Protein AF-0000000084442669 (afdb_homodimer)

Solvent-accessible surface area (backbone atoms only — not comparable to full-atom values): 46898 Å² total; per-residue (Å²): 121,84,82,82,52,55,64,44,72,66,56,49,53,51,48,26,63,72,43,70,49,80,60,48,65,49,69,69,58,31,52,63,54,14,42,33,45,19,54,80,46,71,32,53,31,62,30,35,37,64,45,76,44,71,66,37,44,24,46,47,30,30,51,28,44,74,66,37,27,34,32,10,57,24,53,82,32,73,39,15,52,22,48,45,16,14,31,83,35,8,28,29,39,33,36,70,63,33,40,53,77,60,60,68,60,96,51,33,33,34,29,21,15,34,17,30,45,49,62,51,45,65,57,38,47,76,73,38,26,38,55,65,36,52,49,66,59,37,76,43,18,47,39,49,38,30,23,44,21,43,58,32,43,23,5,48,75,56,21,37,36,36,57,41,52,60,34,34,30,34,36,32,41,76,28,48,77,43,78,34,28,84,88,32,67,66,38,35,47,45,26,20,32,62,50,43,46,39,44,62,52,28,36,28,39,34,41,36,82,50,51,59,25,29,41,38,40,34,32,36,23,82,43,71,68,58,47,53,53,40,54,62,62,41,64,82,71,44,60,28,51,49,34,31,35,17,44,20,65,67,52,62,44,82,52,97,88,42,72,41,69,44,57,52,69,38,40,35,40,36,45,25,35,66,26,75,85,67,80,83,54,75,85,72,44,95,61,85,72,77,58,73,40,77,77,46,72,49,76,43,42,40,69,55,58,61,48,63,47,49,61,59,56,51,49,30,51,71,71,51,30,63,78,33,32,30,83,23,40,36,32,26,28,37,44,70,64,48,69,73,41,41,71,64,53,59,72,68,51,54,56,91,52,45,58,43,38,36,45,42,50,39,24,74,76,57,90,74,55,36,36,57,49,52,64,41,97,53,88,44,39,27,35,41,32,30,71,46,72,43,42,58,76,89,54,42,66,63,52,53,54,50,51,53,54,49,46,59,56,40,47,75,71,50,24,19,67,43,69,47,25,40,84,72,82,81,85,51,70,67,54,50,45,62,58,45,45,85,47,34,61,56,50,52,52,49,34,49,68,44,27,69,64,54,22,43,17,11,52,57,41,71,111,122,81,82,82,53,55,65,44,73,66,55,48,53,53,46,26,64,73,42,69,48,81,61,48,64,50,68,68,58,31,52,62,54,13,41,34,45,19,55,81,45,72,32,53,31,63,30,35,37,64,45,76,42,70,66,35,44,24,45,46,30,31,51,29,44,75,66,36,26,35,34,11,57,22,52,80,33,72,40,14,53,23,48,44,17,15,29,83,35,9,28,29,39,33,36,71,64,34,40,52,76,60,60,69,62,95,52,31,33,34,29,21,16,35,18,29,45,48,60,51,44,66,58,38,46,76,73,39,25,36,56,64,36,51,50,66,59,38,79,43,18,47,40,49,38,32,22,43,19,43,60,31,42,23,5,49,76,57,22,37,36,38,56,40,53,59,32,35,32,33,36,32,40,76,27,48,77,43,78,33,29,84,88,32,68,67,39,34,48,45,27,19,32,61,49,43,48,39,43,62,51,28,36,27,39,34,41,35,82,51,51,59,26,29,42,36,40,34,32,35,22,83,43,71,67,58,43,52,53,40,55,63,62,42,63,81,69,44,60,27,51,49,35,34,36,19,42,20,66,68,51,63,44,83,50,98,90,42,72,40,68,46,58,52,68,38,39,35,39,35,46,25,35,65,25,75,86,68,80,85,54,76,82,73,44,96,63,84,73,76,57,74,40,78,77,46,73,51,74,43,43,40,70,55,58,64,49,62,50,50,61,58,57,51,48,29,53,72,72,51,30,62,78,33,32,31,83,23,41,36,33,26,30,35,45,71,64,47,68,73,42,41,70,62,52,59,74,69,51,52,55,90,52,45,60,44,38,36,44,42,52,39,22,74,77,57,90,72,54,36,39,55,49,53,63,41,96,54,86,43,39,26,36,41,32,31,72,44,74,42,41,57,77,91,55,42,66,62,52,53,53,49,51,52,55,49,45,60,56,39,45,74,70,50,25,20,65,43,69,47,26,41,83,71,83,80,84,50,70,65,54,50,45,62,57,44,46,84,47,34,61,55,50,53,50,48,34,50,68,44,26,69,64,57,20,44,19,12,51,58,40,72,112

pLDDT: mean 95.01, std 6.56, range [34.91, 98.81]

Organism: Legionella spiritensis (NCBI:txid452)

Foldseek 3Di:
DPPQDFDDPVLQVVLCVQLVHHWAQDPVVQQVQQAAQQRPGGEGENTEDEDQDLSSVLSNLQSCQVVLAAEAEAAPRHFDAWLQFADHRHYYYYPPNQADWDDDDDWKTKGFQNHFQLVVCVPQCVVQKHFLAAALDRRGGNLVLQLQFAHHFQQLPQNTQLLFWAWFWWQFSNRDTDIDGLVDPLSLCSGNVSQQQTDTGMTITGMDGAEFKKKKWKFKALDLVLLVVLVVQLSVAANGKWKKKAWDWDAWDQDPVGTAIFTRIMIIMMGMHTDYDDDDDQVPGPDHRDGPDRPDMDMDTPSCVSCVCVVVVVVLVVVVLSVARWQKFKKKFAPVLCSVCVVVLRGLDGCLQQRMKIKAWHQDDDPSSRRQNFHFPYRTIIMIMGTHSHDHPVCVVVVLVSNVVVCVRGLVRRMATRSSGHDHDDQDPVNQCSRRPPCSVVSVVSSCVRPVSRNHAIPNRHD/DPPQDFDDPVLQVVLCVQLVHHWAQDPVVQQVQQAAQQRPGGEGENTEDEDQDLSSVLSNLQSCQVVLAAEAEAAPRHFDDWLQFADHRHYYYYPPNLADWDDDDDWKTKGFQNHFQLVVCVPQCVVQKHFLAAALDRNGGNLVLQLQFAHHFQQLPQNTQLLFWAWFWWQFSNSDTDIDGLVDPLSLCSGNVSQQQTDTGMTITTMDGAEFKKKKWKFKALDLVLLVVLVVQLNVAANGKWKKKAWDWDAWDQDPVGTAIFTRIMIIMMGMHTDYDDDDDQVPGPDHRDGPDRPDMDMDTPSCVSCVCVVVVVVLVVVVLSVARWQKWKKKFAPVLCSVCVVVLRGLDGCLQQRMKIKHWHQDDDPSSRRQNFHFPYRTIIMIMGTHSHDHPVCVVVVLVSNVVVCVRGLVNRMATRSSGHNHDDQDPVNQCSRRPPCSVVSVVSSCVRPVSRNHAIPNRHD

Structure (mmCIF, N/CA/C/O backbone):
data_AF-0000000084442669-model_v1
#
loop_
_entity.id
_entity.type
_entity.pdbx_description
1 polymer 'Cytokinin oxidase'
#
loop_
_atom_site.group_PDB
_atom_site.id
_atom_site.type_symbol
_atom_site.label_atom_id
_atom_site.label_alt_id
_atom_site.label_comp_id
_atom_site.label_asym_id
_atom_site.label_entity_id
_atom_site.label_seq_id
_atom_site.pdbx_PDB_ins_code
_atom_site.Cartn_x
_atom_site.Cartn_y
_atom_site.Cartn_z
_atom_site.occupancy
_atom_site.B_iso_or_equiv
_atom_site.auth_seq_id
_atom_site.auth_comp_id
_atom_site.auth_asym_id
_atom_site.auth_atom_id
_atom_site.pdbx_PDB_model_num
ATOM 1 N N . MET A 1 1 ? 9.906 -18 -43.281 1 34.91 1 MET A N 1
ATOM 2 C CA . MET A 1 1 ? 9.125 -18.172 -42.062 1 34.91 1 MET A CA 1
ATOM 3 C C . MET A 1 1 ? 7.918 -19.078 -42.312 1 34.91 1 MET A C 1
ATOM 5 O O . MET A 1 1 ? 7.234 -18.922 -43.312 1 34.91 1 MET A O 1
ATOM 9 N N . PRO A 1 2 ? 7.965 -20.266 -41.812 1 43.97 2 PRO A N 1
ATOM 10 C CA . PRO A 1 2 ? 6.809 -21.062 -42.219 1 43.97 2 PRO A CA 1
ATOM 11 C C . PRO A 1 2 ? 5.52 -20.25 -42.281 1 43.97 2 PRO A C 1
ATOM 13 O O . PRO A 1 2 ? 5.383 -19.266 -41.562 1 43.97 2 PRO A O 1
ATOM 16 N N . GLN A 1 3 ? 4.758 -20.188 -43.188 1 46.53 3 GLN A N 1
ATOM 17 C CA . GLN A 1 3 ? 3.52 -19.453 -43.406 1 46.53 3 GLN A CA 1
ATOM 18 C C . GLN A 1 3 ? 2.557 -19.609 -42.25 1 46.53 3 GLN A C 1
ATOM 20 O O . GLN A 1 3 ? 2.1 -20.703 -41.938 1 46.53 3 GLN A O 1
ATOM 25 N N . THR A 1 4 ? 2.59 -18.891 -41.094 1 61.12 4 THR A N 1
ATOM 26 C CA . THR A 1 4 ? 1.778 -18.984 -39.875 1 61.12 4 THR A CA 1
ATOM 27 C C . THR A 1 4 ? 0.3 -18.797 -40.188 1 61.12 4 THR A C 1
ATOM 29 O O . THR A 1 4 ? -0.122 -17.688 -40.531 1 61.12 4 THR A O 1
ATOM 32 N N . ASN A 1 5 ? -0.603 -19.906 -40.5 1 81.62 5 ASN A N 1
ATOM 33 C CA . ASN A 1 5 ? -2.041 -19.891 -40.75 1 81.62 5 ASN A CA 1
ATOM 34 C C . ASN A 1 5 ? -2.805 -19.281 -39.562 1 81.62 5 ASN A C 1
ATOM 36 O O . ASN A 1 5 ? -2.352 -19.344 -38.438 1 81.62 5 ASN A O 1
ATOM 40 N N . GLN A 1 6 ? -3.885 -18.406 -39.969 1 88.44 6 GLN A N 1
ATOM 41 C CA . GLN A 1 6 ? -4.777 -17.781 -39 1 88.44 6 GLN A CA 1
ATOM 42 C C . GLN A 1 6 ? -6.215 -18.25 -39.188 1 88.44 6 GLN A C 1
ATOM 44 O O . GLN A 1 6 ? -6.602 -18.656 -40.281 1 88.44 6 GLN A O 1
ATOM 49 N N . TRP A 1 7 ? -6.859 -18.266 -38.125 1 95.75 7 TRP A N 1
ATOM 50 C CA . TRP A 1 7 ? -8.273 -18.594 -38.188 1 95.75 7 TRP A CA 1
ATOM 51 C C . TRP A 1 7 ? -9.047 -17.531 -38.969 1 95.75 7 TRP A C 1
ATOM 53 O O . TRP A 1 7 ? -8.781 -16.344 -38.812 1 95.75 7 TRP A O 1
ATOM 63 N N . SER A 1 8 ? -9.945 -17.906 -39.781 1 92.69 8 SER A N 1
ATOM 64 C CA . SER A 1 8 ? -10.867 -17.016 -40.469 1 92.69 8 SER A CA 1
ATOM 65 C C . SER A 1 8 ? -12.305 -17.219 -40 1 92.69 8 SER A C 1
ATOM 67 O O . SER A 1 8 ? -12.609 -18.25 -39.375 1 92.69 8 SER A O 1
ATOM 69 N N . THR A 1 9 ? -13.062 -16.344 -40.344 1 92.06 9 THR A N 1
ATOM 70 C CA . THR A 1 9 ? -14.477 -16.453 -40 1 92.06 9 THR A CA 1
ATOM 71 C C . THR A 1 9 ? -15.094 -17.688 -40.656 1 92.06 9 THR A C 1
ATOM 73 O O . THR A 1 9 ? -15.938 -18.344 -40.031 1 92.06 9 THR A O 1
ATOM 76 N N . SER A 1 10 ? -14.688 -17.953 -41.812 1 92.31 10 SER A N 1
ATOM 77 C CA . SER A 1 10 ? -15.195 -19.125 -42.5 1 92.31 10 SER A CA 1
ATOM 78 C C . SER A 1 10 ? -14.75 -20.422 -41.812 1 92.31 10 SER A C 1
ATOM 80 O O . SER A 1 10 ? -15.523 -21.375 -41.719 1 92.31 10 SER A O 1
ATOM 82 N N . GLN A 1 11 ? -13.531 -20.453 -41.438 1 93.25 11 GLN A N 1
ATOM 83 C CA . GLN A 1 11 ? -13 -21.625 -40.75 1 93.25 11 GLN A CA 1
ATOM 84 C C . GLN A 1 11 ? -13.688 -21.828 -39.406 1 93.25 11 GLN A C 1
ATOM 86 O O . GLN A 1 11 ? -13.93 -22.953 -38.969 1 93.25 11 GLN A O 1
ATOM 91 N N . ILE A 1 12 ? -13.977 -20.719 -38.781 1 93.69 12 ILE A N 1
ATOM 92 C CA . ILE A 1 12 ? -14.68 -20.781 -37.5 1 93.69 12 ILE A CA 1
ATOM 93 C C . ILE A 1 12 ? -16.062 -21.391 -37.688 1 93.69 12 ILE A C 1
ATOM 95 O O . ILE A 1 12 ? -16.469 -22.281 -36.969 1 93.69 12 ILE A O 1
ATOM 99 N N . LYS A 1 13 ? -16.734 -20.953 -38.656 1 94.25 13 LYS A N 1
ATOM 100 C CA . LYS A 1 13 ? -18.078 -21.453 -38.938 1 94.25 13 LYS A CA 1
ATOM 101 C C . LYS A 1 13 ? -18.047 -22.938 -39.312 1 94.25 13 LYS A C 1
ATOM 103 O O . LYS A 1 13 ? -18.906 -23.703 -38.875 1 94.25 13 LYS A O 1
ATOM 108 N N . GLN A 1 14 ? -17.094 -23.234 -40.062 1 95.5 14 GLN A N 1
ATOM 109 C CA . GLN A 1 14 ? -16.922 -24.641 -40.438 1 95.5 14 GLN A CA 1
ATOM 110 C C . GLN A 1 14 ? -16.641 -25.5 -39.219 1 95.5 14 GLN A C 1
ATOM 112 O O . GLN A 1 14 ? -17.188 -26.594 -39.062 1 95.5 14 GLN A O 1
ATOM 117 N N . CYS A 1 15 ? -15.766 -25.047 -38.469 1 95.44 15 CYS A N 1
ATOM 118 C CA . CYS A 1 15 ? -15.406 -25.781 -37.25 1 95.44 15 CYS A CA 1
ATOM 119 C C . CYS A 1 15 ? -16.609 -25.922 -36.312 1 95.44 15 CYS A C 1
ATOM 121 O O . CYS A 1 15 ? -16.844 -26.984 -35.75 1 95.44 15 CYS A O 1
ATOM 123 N N . GLU A 1 16 ? -17.344 -24.828 -36.156 1 95.88 16 GLU A N 1
ATOM 124 C CA . GLU A 1 16 ? -18.562 -24.844 -35.344 1 95.88 16 GLU A CA 1
ATOM 125 C C . GLU A 1 16 ? -19.516 -25.938 -35.781 1 95.88 16 GLU A C 1
ATOM 127 O O . GLU A 1 16 ? -20.141 -26.609 -34.969 1 95.88 16 GLU A O 1
ATOM 132 N N . GLN A 1 17 ? -19.641 -26.031 -36.969 1 95 17 GLN A N 1
ATOM 133 C CA . GLN A 1 17 ? -20.516 -27.062 -37.531 1 95 17 GLN A CA 1
ATOM 134 C C . GLN A 1 17 ? -20 -28.453 -37.219 1 95 17 GLN A C 1
ATOM 136 O O . GLN A 1 17 ? -20.781 -29.359 -36.906 1 95 17 GLN A O 1
ATOM 141 N N . GLN A 1 18 ? -18.766 -28.594 -37.344 1 94.62 18 GLN A N 1
ATOM 142 C CA . GLN A 1 18 ? -18.172 -29.906 -37.125 1 94.62 18 GLN A CA 1
ATOM 143 C C . GLN A 1 18 ? -18.219 -30.297 -35.656 1 94.62 18 GLN A C 1
ATOM 145 O O . GLN A 1 18 ? -18.422 -31.484 -35.312 1 94.62 18 GLN A O 1
ATOM 150 N N . ILE A 1 19 ? -17.969 -29.359 -34.781 1 93.19 19 ILE A N 1
ATOM 151 C CA . ILE A 1 19 ? -17.906 -29.703 -33.375 1 93.19 19 ILE A CA 1
ATOM 152 C C . ILE A 1 19 ? -19.297 -29.578 -32.75 1 93.19 19 ILE A C 1
ATOM 154 O O . ILE A 1 19 ? -19.531 -30.078 -31.641 1 93.19 19 ILE A O 1
ATOM 158 N N . GLY A 1 20 ? -20.234 -28.906 -33.375 1 92.62 20 GLY A N 1
ATOM 159 C CA . GLY A 1 20 ? -21.594 -28.766 -32.906 1 92.62 20 GLY A CA 1
ATOM 160 C C . GLY A 1 20 ? -21.734 -27.75 -31.766 1 92.62 20 GLY A C 1
ATOM 161 O O . GLY A 1 20 ? -22.562 -27.922 -30.875 1 92.62 20 GLY A O 1
ATOM 162 N N . GLN A 1 21 ? -20.938 -26.875 -31.641 1 94.38 21 GLN A N 1
ATOM 163 C CA . GLN A 1 21 ? -20.922 -25.859 -30.594 1 94.38 21 GLN A CA 1
ATOM 164 C C . GLN A 1 21 ? -20.469 -24.5 -31.141 1 94.38 21 GLN A C 1
ATOM 166 O O . GLN A 1 21 ? -19.547 -24.438 -31.953 1 94.38 21 GLN A O 1
ATOM 171 N N . ALA A 1 22 ? -21.156 -23.438 -30.703 1 92.25 22 ALA A N 1
ATOM 172 C CA . ALA A 1 22 ? -20.766 -22.078 -31.094 1 92.25 22 ALA A CA 1
ATOM 173 C C . ALA A 1 22 ? -19.547 -21.609 -30.297 1 92.25 22 ALA A C 1
ATOM 175 O O . ALA A 1 22 ? -19.375 -21.969 -29.141 1 92.25 22 ALA A O 1
ATOM 176 N N . MET A 1 23 ? -18.812 -20.844 -30.938 1 94.44 23 MET A N 1
ATOM 177 C CA . MET A 1 23 ? -17.656 -20.234 -30.281 1 94.44 23 MET A CA 1
ATOM 178 C C . MET A 1 23 ? -17.969 -18.828 -29.812 1 94.44 23 MET A C 1
ATOM 180 O O . MET A 1 23 ? -18.922 -18.203 -30.297 1 94.44 23 MET A O 1
ATOM 184 N N . LEU A 1 24 ? -17.328 -18.406 -28.75 1 96.31 24 LEU A N 1
ATOM 185 C CA . LEU A 1 24 ? -17.453 -17.016 -28.297 1 96.31 24 LEU A CA 1
ATOM 186 C C . LEU A 1 24 ? -16.672 -16.078 -29.203 1 96.31 24 LEU A C 1
ATOM 188 O O . LEU A 1 24 ? -15.5 -16.312 -29.5 1 96.31 24 LEU A O 1
ATOM 192 N N . SER A 1 25 ? -17.359 -15.023 -29.703 1 93.06 25 SER A N 1
ATOM 193 C CA . SER A 1 25 ? -16.703 -14.086 -30.594 1 93.06 25 SER A CA 1
ATOM 194 C C . SER A 1 25 ? -17.125 -12.648 -30.312 1 93.06 25 SER A C 1
ATOM 196 O O . SER A 1 25 ? -16.766 -11.727 -31.047 1 93.06 25 SER A O 1
ATOM 198 N N . ASP A 1 26 ? -17.953 -12.57 -29.25 1 93 26 ASP A N 1
ATOM 199 C CA . ASP A 1 26 ? -18.375 -11.219 -28.875 1 93 26 ASP A CA 1
ATOM 200 C C . ASP A 1 26 ? -17.219 -10.438 -28.266 1 93 26 ASP A C 1
ATOM 202 O O . ASP A 1 26 ? -16.281 -11.031 -27.719 1 93 26 ASP A O 1
ATOM 206 N N . GLU A 1 27 ? -17.375 -9.109 -28.312 1 92.69 27 GLU A N 1
ATOM 207 C CA . GLU A 1 27 ? -16.297 -8.211 -27.922 1 92.69 27 GLU A CA 1
ATOM 208 C C . GLU A 1 27 ? -15.938 -8.391 -26.438 1 92.69 27 GLU A C 1
ATOM 210 O O . GLU A 1 27 ? -14.758 -8.336 -26.078 1 92.69 27 GLU A O 1
ATOM 215 N N . HIS A 1 28 ? -16.875 -8.547 -25.656 1 92.69 28 HIS A N 1
ATOM 216 C CA . HIS A 1 28 ? -16.656 -8.688 -24.219 1 92.69 28 HIS A CA 1
ATOM 217 C C . HIS A 1 28 ? -15.852 -9.945 -23.906 1 92.69 28 HIS A C 1
ATOM 219 O O . HIS A 1 28 ? -14.906 -9.891 -23.109 1 92.69 28 HIS A O 1
ATOM 225 N N . SER A 1 29 ? -16.234 -11.07 -24.469 1 93.69 29 SER A N 1
ATOM 226 C CA . SER A 1 29 ? -15.516 -12.32 -24.281 1 93.69 29 SER A CA 1
ATOM 227 C C . SER A 1 29 ? -14.086 -12.219 -24.812 1 93.69 29 SER A C 1
ATOM 229 O O . SER A 1 29 ? -13.133 -12.609 -24.141 1 93.69 29 SER A O 1
ATOM 231 N N . LEU A 1 30 ? -14.062 -11.719 -26 1 95.12 30 LEU A N 1
ATOM 232 C CA . LEU A 1 30 ? -12.742 -11.633 -26.641 1 95.12 30 LEU A CA 1
ATOM 233 C C . LEU A 1 30 ? -11.812 -10.742 -25.828 1 95.12 30 LEU A C 1
ATOM 235 O O . LEU A 1 30 ? -10.609 -11.008 -25.75 1 95.12 30 LEU A O 1
ATOM 239 N N . PHE A 1 31 ? -12.398 -9.758 -25.234 1 92.88 31 PHE A N 1
ATOM 240 C CA . PHE A 1 31 ? -11.609 -8.883 -24.375 1 92.88 31 PHE A CA 1
ATOM 241 C C . PHE A 1 31 ? -11.148 -9.617 -23.125 1 92.88 31 PHE A C 1
ATOM 243 O O . PHE A 1 31 ? -9.984 -9.531 -22.734 1 92.88 31 PHE A O 1
ATOM 250 N N . SER A 1 32 ? -11.984 -10.32 -22.438 1 93.69 32 SER A N 1
ATOM 251 C CA . SER A 1 32 ? -11.695 -11.023 -21.188 1 93.69 32 SER A CA 1
ATOM 252 C C . SER A 1 32 ? -10.648 -12.117 -21.391 1 93.69 32 SER A C 1
ATOM 254 O O . SER A 1 32 ? -9.805 -12.336 -20.531 1 93.69 32 SER A O 1
ATOM 256 N N . TYR A 1 33 ? -10.672 -12.773 -22.594 1 96.69 33 TYR A N 1
ATOM 257 C CA . TYR A 1 33 ? -9.734 -13.852 -22.875 1 96.69 33 TYR A CA 1
ATOM 258 C C . TYR A 1 33 ? -8.477 -13.312 -23.547 1 96.69 33 TYR A C 1
ATOM 260 O O . TYR A 1 33 ? -7.555 -14.07 -23.859 1 96.69 33 TYR A O 1
ATOM 268 N N . GLY A 1 34 ? -8.516 -12.016 -23.766 1 96.81 34 GLY A N 1
ATOM 269 C CA . GLY A 1 34 ? -7.371 -11.391 -24.406 1 96.81 34 GLY A CA 1
ATOM 270 C C . GLY A 1 34 ? -6.324 -10.898 -23.438 1 96.81 34 GLY A C 1
ATOM 271 O O . GLY A 1 34 ? -5.32 -10.305 -23.828 1 96.81 34 GLY A O 1
ATOM 272 N N . GLN A 1 35 ? -6.562 -11.234 -22.141 1 95.19 35 GLN A N 1
ATOM 273 C CA . GLN A 1 35 ? -5.629 -10.82 -21.109 1 95.19 35 GLN A CA 1
ATOM 274 C C . GLN A 1 35 ? -5.277 -11.984 -20.188 1 95.19 35 GLN A C 1
ATOM 276 O O . GLN A 1 35 ? -6.133 -12.82 -19.875 1 95.19 35 GLN A O 1
ATOM 281 N N . ASP A 1 36 ? -4.035 -12.039 -19.797 1 95.12 36 ASP A N 1
ATOM 282 C CA . ASP A 1 36 ? -3.633 -12.961 -18.734 1 95.12 36 ASP A CA 1
ATOM 283 C C . ASP A 1 36 ? -3.488 -12.242 -17.406 1 95.12 36 ASP A C 1
ATOM 285 O O . ASP A 1 36 ? -3.896 -11.086 -17.266 1 95.12 36 ASP A O 1
ATOM 289 N N . PHE A 1 37 ? -3.127 -12.922 -16.344 1 96 37 PHE A N 1
ATOM 290 C CA . PHE A 1 37 ? -3.113 -12.367 -14.992 1 96 37 PHE A CA 1
ATOM 291 C C . PHE A 1 37 ? -2.133 -11.203 -14.898 1 96 37 PHE A C 1
ATOM 293 O O . PHE A 1 37 ? -2.367 -10.25 -14.156 1 96 37 PHE A O 1
ATOM 300 N N . GLY A 1 38 ? -0.995 -11.281 -15.586 1 96.25 38 GLY A N 1
ATOM 301 C CA . GLY A 1 38 ? 0.02 -10.242 -15.531 1 96.25 38 GLY A CA 1
ATOM 302 C C . GLY A 1 38 ? -0.454 -8.914 -16.094 1 96.25 38 GLY A C 1
ATOM 303 O O . GLY A 1 38 ? 0.016 -7.852 -15.68 1 96.25 38 GLY A O 1
ATOM 304 N N . LYS A 1 39 ? -1.334 -9.016 -17.141 1 96.38 39 LYS A N 1
ATOM 305 C CA . LYS A 1 39 ? -1.926 -7.859 -17.812 1 96.38 39 LYS A CA 1
ATOM 306 C C . LYS A 1 39 ? -0.85 -6.973 -18.422 1 96.38 39 LYS A C 1
ATOM 308 O O . LYS A 1 39 ? -0.992 -5.75 -18.453 1 96.38 39 LYS A O 1
ATOM 313 N N . LEU A 1 40 ? 0.25 -7.535 -18.797 1 96.06 40 LEU A N 1
ATOM 314 C CA . LEU A 1 40 ? 1.319 -6.82 -19.484 1 96.06 40 LEU A CA 1
ATOM 315 C C . LEU A 1 40 ? 1.319 -7.148 -20.969 1 96.06 40 LEU A C 1
ATOM 317 O O . LEU A 1 40 ? 1.889 -6.402 -21.766 1 96.06 40 LEU A O 1
ATOM 321 N N . VAL A 1 41 ? 0.836 -8.352 -21.266 1 94.38 41 VAL A N 1
ATOM 322 C CA . VAL A 1 41 ? 0.661 -8.789 -22.656 1 94.38 41 VAL A CA 1
ATOM 323 C C . VAL A 1 41 ? -0.818 -9.055 -22.922 1 94.38 41 VAL A C 1
ATOM 325 O O . VAL A 1 41 ? -1.544 -9.531 -22.047 1 94.38 41 VAL A O 1
ATOM 328 N N . SER A 1 42 ? -1.164 -8.664 -24.094 1 94.19 42 SER A N 1
ATOM 329 C CA . SER A 1 42 ? -2.543 -8.914 -24.5 1 94.19 42 SER A CA 1
ATOM 330 C C . SER A 1 42 ? -2.617 -9.375 -25.953 1 94.19 42 SER A C 1
ATOM 332 O O . SER A 1 42 ? -1.834 -8.93 -26.797 1 94.19 42 SER A O 1
ATOM 334 N N . GLU A 1 43 ? -3.375 -10.336 -26.219 1 95.81 43 GLU A N 1
ATOM 335 C CA . GLU A 1 43 ? -3.688 -10.836 -27.547 1 95.81 43 GLU A CA 1
ATOM 336 C C . GLU A 1 43 ? -5.113 -11.375 -27.609 1 95.81 43 GLU A C 1
ATOM 338 O O . GLU A 1 43 ? -5.406 -12.445 -27.062 1 95.81 43 GLU A O 1
ATOM 343 N N . LYS A 1 44 ? -5.906 -10.617 -28.344 1 94.75 44 LYS A N 1
ATOM 344 C CA . LYS A 1 44 ? -7.293 -11.055 -28.469 1 94.75 44 LYS A CA 1
ATOM 345 C C . LYS A 1 44 ? -7.398 -12.297 -29.359 1 94.75 44 LYS A C 1
ATOM 347 O O . LYS A 1 44 ? -6.812 -12.336 -30.438 1 94.75 44 LYS A O 1
ATOM 352 N N . PRO A 1 45 ? -8.086 -13.305 -28.922 1 96.31 45 PRO A N 1
ATOM 353 C CA . PRO A 1 45 ? -8.32 -14.453 -29.797 1 96.31 45 PRO A CA 1
ATOM 354 C C . PRO A 1 45 ? -9.305 -14.148 -30.922 1 96.31 45 PRO A C 1
ATOM 356 O O . PRO A 1 45 ? -10.094 -13.203 -30.812 1 96.31 45 PRO A O 1
ATOM 359 N N . HIS A 1 46 ? -9.117 -14.852 -31.969 1 95.81 46 HIS A N 1
ATOM 360 C CA . HIS A 1 46 ? -10.117 -14.758 -33.031 1 95.81 46 HIS A CA 1
ATOM 361 C C . HIS A 1 46 ? -11.477 -15.258 -32.531 1 95.81 46 HIS A C 1
ATOM 363 O O . HIS A 1 46 ? -12.516 -14.719 -32.906 1 95.81 46 HIS A O 1
ATOM 369 N N . ALA A 1 47 ? -11.43 -16.234 -31.766 1 96.94 47 ALA A N 1
ATOM 370 C CA . ALA A 1 47 ? -12.586 -16.797 -31.078 1 96.94 47 ALA A CA 1
ATOM 371 C C . ALA A 1 47 ? -12.148 -17.641 -29.875 1 96.94 47 ALA A C 1
ATOM 373 O O . ALA A 1 47 ? -10.969 -17.953 -29.719 1 96.94 47 ALA A O 1
ATOM 374 N N . VAL A 1 48 ? -13.094 -17.891 -29.047 1 98.12 48 VAL A N 1
ATOM 375 C CA . VAL A 1 48 ? -12.844 -18.719 -27.875 1 98.12 48 VAL A CA 1
ATOM 376 C C . VAL A 1 48 ? -13.789 -19.922 -27.891 1 98.12 48 VAL A C 1
ATOM 378 O O . VAL A 1 48 ? -15 -19.766 -28.078 1 98.12 48 VAL A O 1
ATOM 381 N N . CYS A 1 49 ? -13.227 -21.078 -27.781 1 98.19 49 CYS A N 1
ATOM 382 C CA . CYS A 1 49 ? -14.039 -22.281 -27.641 1 98.19 49 CYS A CA 1
ATOM 383 C C . CYS A 1 49 ? -14 -22.797 -26.203 1 98.19 49 CYS A C 1
ATOM 385 O O . CYS A 1 49 ? -12.922 -22.953 -25.625 1 98.19 49 CYS A O 1
ATOM 387 N N . VAL A 1 50 ? -15.102 -22.984 -25.672 1 97.75 50 VAL A N 1
ATOM 388 C CA . VAL A 1 50 ? -15.242 -23.625 -24.375 1 97.75 50 VAL A CA 1
ATOM 389 C C . VAL A 1 50 ? -15.883 -25 -24.531 1 97.75 50 VAL A C 1
ATOM 391 O O . VAL A 1 50 ? -17.094 -25.156 -24.312 1 97.75 50 VAL A O 1
ATOM 394 N N . PRO A 1 51 ? -15.031 -26.016 -24.875 1 97.25 51 PRO A N 1
ATOM 395 C CA . PRO A 1 51 ? -15.609 -27.344 -25.094 1 97.25 51 PRO A CA 1
ATOM 396 C C . PRO A 1 51 ? -16.297 -27.906 -23.859 1 97.25 51 PRO A C 1
ATOM 398 O O . PRO A 1 51 ? -15.734 -27.844 -22.75 1 97.25 51 PRO A O 1
ATOM 401 N N . GLU A 1 52 ? -17.344 -28.469 -24.047 1 93.75 52 GLU A N 1
ATOM 402 C CA . GLU A 1 52 ? -18.109 -29 -22.922 1 93.75 52 GLU A CA 1
ATOM 403 C C . GLU A 1 52 ? -17.75 -30.453 -22.641 1 93.75 52 GLU A C 1
ATOM 405 O O . GLU A 1 52 ? -17.969 -30.938 -21.531 1 93.75 52 GLU A O 1
ATOM 410 N N . THR A 1 53 ? -17.281 -31.109 -23.719 1 96.19 53 THR A N 1
ATOM 411 C CA . THR A 1 53 ? -16.969 -32.531 -23.578 1 96.19 53 THR A CA 1
ATOM 412 C C . THR A 1 53 ? -15.617 -32.844 -24.219 1 96.19 53 THR A C 1
ATOM 414 O O . THR A 1 53 ? -15.094 -32.062 -25 1 96.19 53 THR A O 1
ATOM 417 N N . VAL A 1 54 ? -15.133 -34 -23.844 1 97.06 54 VAL A N 1
ATOM 418 C CA . VAL A 1 54 ? -13.891 -34.469 -24.438 1 97.06 54 VAL A CA 1
ATOM 419 C C . VAL A 1 54 ? -14.086 -34.656 -25.938 1 97.06 54 VAL A C 1
ATOM 421 O O . VAL A 1 54 ? -13.188 -34.375 -26.734 1 97.06 54 VAL A O 1
ATOM 424 N N . ASN A 1 55 ? -15.227 -35.125 -26.359 1 97 55 ASN A N 1
ATOM 425 C CA . ASN A 1 55 ? -15.531 -35.312 -27.766 1 97 55 ASN A CA 1
ATOM 426 C C . ASN A 1 55 ? -15.43 -34 -28.547 1 97 55 ASN A C 1
ATOM 428 O O . ASN A 1 55 ? -14.859 -33.969 -29.625 1 97 55 ASN A O 1
ATOM 432 N N . THR A 1 56 ? -16.062 -33.031 -28.016 1 97.38 56 THR A N 1
ATOM 433 C CA . THR A 1 56 ? -15.984 -31.719 -28.641 1 97.38 56 THR A CA 1
ATOM 434 C C . THR A 1 56 ? -14.539 -31.25 -28.75 1 97.38 56 THR A C 1
ATOM 436 O O . THR A 1 56 ? -14.133 -30.719 -29.781 1 97.38 56 THR A O 1
ATOM 439 N N . LEU A 1 57 ? -13.789 -31.438 -27.75 1 98.12 57 LEU A N 1
ATOM 440 C CA . LEU A 1 57 ? -12.375 -31.062 -27.75 1 98.12 57 LEU A CA 1
ATOM 441 C C . LEU A 1 57 ? -11.602 -31.828 -28.812 1 98.12 57 LEU A C 1
ATOM 443 O O . LEU A 1 57 ? -10.766 -31.266 -29.516 1 98.12 57 LEU A O 1
ATOM 447 N N . GLN A 1 58 ? -11.859 -33.094 -28.938 1 98.25 58 GLN A N 1
ATOM 448 C CA . GLN A 1 58 ? -11.203 -33.938 -29.938 1 98.25 58 GLN A CA 1
ATOM 449 C C . GLN A 1 58 ? -11.508 -33.438 -31.344 1 98.25 58 GLN A C 1
ATOM 451 O O . GLN A 1 58 ? -10.602 -33.312 -32.156 1 98.25 58 GLN A O 1
ATOM 456 N N . LYS A 1 59 ? -12.75 -33.156 -31.656 1 97.88 59 LYS A N 1
ATOM 457 C CA . LYS A 1 59 ? -13.148 -32.688 -32.969 1 97.88 59 LYS A CA 1
ATOM 458 C C . LYS A 1 59 ? -12.484 -31.344 -33.281 1 97.88 59 LYS A C 1
ATOM 460 O O . LYS A 1 59 ? -12.047 -31.109 -34.406 1 97.88 59 LYS A O 1
ATOM 465 N N . LEU A 1 60 ? -12.484 -30.531 -32.312 1 98.25 60 LEU A N 1
ATOM 466 C CA . LEU A 1 60 ? -11.859 -29.219 -32.469 1 98.25 60 LEU A CA 1
ATOM 467 C C . LEU A 1 60 ? -10.391 -29.359 -32.844 1 98.25 60 LEU A C 1
ATOM 469 O O . LEU A 1 60 ? -9.922 -28.719 -33.781 1 98.25 60 LEU A O 1
ATOM 473 N N . LEU A 1 61 ? -9.664 -30.156 -32.094 1 98.38 61 LEU A N 1
ATOM 474 C CA . LEU A 1 61 ? -8.234 -30.312 -32.344 1 98.38 61 LEU A CA 1
ATOM 475 C C . LEU A 1 61 ? -7.988 -30.984 -33.688 1 98.38 61 LEU A C 1
ATOM 477 O O . LEU A 1 61 ? -7.039 -30.641 -34.406 1 98.38 61 LEU A O 1
ATOM 481 N N . ARG A 1 62 ? -8.805 -31.953 -34.062 1 97.19 62 ARG A N 1
ATOM 482 C CA . ARG A 1 62 ? -8.688 -32.562 -35.375 1 97.19 62 ARG A CA 1
ATOM 483 C C . ARG A 1 62 ? -8.836 -31.531 -36.5 1 97.19 62 ARG A C 1
ATOM 485 O O . ARG A 1 62 ? -8.086 -31.547 -37.469 1 97.19 62 ARG A O 1
ATOM 492 N N . PHE A 1 63 ? -9.805 -30.766 -36.344 1 97 63 PHE A N 1
ATOM 493 C CA . PHE A 1 63 ? -10.047 -29.719 -37.344 1 97 63 PHE A CA 1
ATOM 494 C C . PHE A 1 63 ? -8.852 -28.781 -37.438 1 97 63 PHE A C 1
ATOM 496 O O . PHE A 1 63 ? -8.359 -28.5 -38.531 1 97 63 PHE A O 1
ATOM 503 N N . ALA A 1 64 ? -8.461 -28.266 -36.281 1 97.81 64 ALA A N 1
ATOM 504 C CA . ALA A 1 64 ? -7.332 -27.344 -36.25 1 97.81 64 ALA A CA 1
ATOM 505 C C . ALA A 1 64 ? -6.082 -27.969 -36.844 1 97.81 64 ALA A C 1
ATOM 507 O O . ALA A 1 64 ? -5.34 -27.312 -37.594 1 97.81 64 ALA A O 1
ATOM 508 N N . ASN A 1 65 ? -5.836 -29.234 -36.5 1 96.75 65 ASN A N 1
ATOM 509 C CA . ASN A 1 65 ? -4.664 -29.938 -37 1 96.75 65 ASN A CA 1
ATOM 510 C C . ASN A 1 65 ? -4.727 -30.125 -38.531 1 96.75 65 ASN A C 1
ATOM 512 O O . ASN A 1 65 ? -3.732 -29.906 -39.219 1 96.75 65 ASN A O 1
ATOM 516 N N . GLN A 1 66 ? -5.836 -30.453 -39.031 1 95 66 GLN A N 1
ATOM 517 C CA . GLN A 1 66 ? -6.02 -30.656 -40.438 1 95 66 GLN A CA 1
ATOM 518 C C . GLN A 1 66 ? -5.805 -29.359 -41.219 1 95 66 GLN A C 1
ATOM 520 O O . GLN A 1 66 ? -5.254 -29.375 -42.344 1 95 66 GLN A O 1
ATOM 525 N N . GLN A 1 67 ? -6.184 -28.359 -40.656 1 95.25 67 GLN A N 1
ATOM 526 C CA . GLN A 1 67 ? -6.109 -27.078 -41.344 1 95.25 67 GLN A CA 1
ATOM 527 C C . GLN A 1 67 ? -4.879 -26.297 -40.906 1 95.25 67 GLN A C 1
ATOM 529 O O . GLN A 1 67 ? -4.672 -25.156 -41.344 1 95.25 67 GLN A O 1
ATOM 534 N N . VAL A 1 68 ? -4.074 -26.828 -40.062 1 95.81 68 VAL A N 1
ATOM 535 C CA . VAL A 1 68 ? -2.84 -26.234 -39.562 1 95.81 68 VAL A CA 1
ATOM 536 C C . VAL A 1 68 ? -3.135 -24.875 -38.938 1 95.81 68 VAL A C 1
ATOM 538 O O . VAL A 1 68 ? -2.531 -23.859 -39.312 1 95.81 68 VAL A O 1
ATOM 541 N N . LEU A 1 69 ? -4.184 -24.844 -38.031 1 96.88 69 LEU A N 1
ATOM 542 C CA . LEU A 1 69 ? -4.625 -23.609 -37.375 1 96.88 69 LEU A CA 1
ATOM 543 C C . LEU A 1 69 ? -4.148 -23.562 -35.906 1 96.88 69 LEU A C 1
ATOM 545 O O . LEU A 1 69 ? -4.262 -24.562 -35.188 1 96.88 69 LEU A O 1
ATOM 549 N N . PRO A 1 70 ? -3.623 -22.453 -35.469 1 97.62 70 PRO A N 1
ATOM 550 C CA . PRO A 1 70 ? -3.043 -22.375 -34.125 1 97.62 70 PRO A CA 1
ATOM 551 C C . PRO A 1 70 ? -4.102 -22.312 -33.031 1 97.62 70 PRO A C 1
ATOM 553 O O . PRO A 1 70 ? -5.125 -21.641 -33.188 1 97.62 70 PRO A O 1
ATOM 556 N N . VAL A 1 71 ? -3.895 -23.016 -31.906 1 97.94 71 VAL A N 1
ATOM 557 C CA . VAL A 1 71 ? -4.75 -22.984 -30.719 1 97.94 71 VAL A CA 1
ATOM 558 C C . VAL A 1 71 ? -3.893 -22.812 -29.469 1 97.94 71 VAL A C 1
ATOM 560 O O . VAL A 1 71 ? -2.748 -23.266 -29.422 1 97.94 71 VAL A O 1
ATOM 563 N N . ALA A 1 72 ? -4.422 -22.125 -28.516 1 97.94 72 ALA A N 1
ATOM 564 C CA . ALA A 1 72 ? -3.805 -21.984 -27.203 1 97.94 72 ALA A CA 1
ATOM 565 C C . ALA A 1 72 ? -4.73 -22.484 -26.109 1 97.94 72 ALA A C 1
ATOM 567 O O . ALA A 1 72 ? -5.93 -22.203 -26.109 1 97.94 72 ALA A O 1
ATOM 568 N N . VAL A 1 73 ? -4.242 -23.25 -25.156 1 97.81 73 VAL A N 1
ATOM 569 C CA . VAL A 1 73 ? -5.008 -23.812 -24.047 1 97.81 73 VAL A CA 1
ATOM 570 C C . VAL A 1 73 ? -4.977 -22.859 -22.859 1 97.81 73 VAL A C 1
ATOM 572 O O . VAL A 1 73 ? -3.932 -22.281 -22.547 1 97.81 73 VAL A O 1
ATOM 575 N N . ARG A 1 74 ? -6.145 -22.703 -22.25 1 97.75 74 ARG A N 1
ATOM 576 C CA . ARG A 1 74 ? -6.27 -21.781 -21.125 1 97.75 74 ARG A CA 1
ATOM 577 C C . ARG A 1 74 ? -7.086 -22.406 -20 1 97.75 74 ARG A C 1
ATOM 579 O O . ARG A 1 74 ? -8.117 -23.047 -20.25 1 97.75 74 ARG A O 1
ATOM 586 N N . GLY A 1 75 ? -6.582 -22.391 -18.734 1 96.31 75 GLY A N 1
ATOM 587 C CA . GLY A 1 75 ? -7.379 -22.641 -17.547 1 96.31 75 GLY A CA 1
ATOM 588 C C . GLY A 1 75 ? -8.016 -21.391 -16.969 1 96.31 75 GLY A C 1
ATOM 589 O O . GLY A 1 75 ? -8.812 -20.734 -17.641 1 96.31 75 GLY A O 1
ATOM 590 N N . ASN A 1 76 ? -7.547 -20.984 -15.742 1 95.44 76 ASN A N 1
ATOM 591 C CA . ASN A 1 76 ? -8.07 -19.766 -15.141 1 95.44 76 ASN A CA 1
ATOM 592 C C . ASN A 1 76 ? -7.312 -18.531 -15.625 1 95.44 76 ASN A C 1
ATOM 594 O O . ASN A 1 76 ? -7.672 -17.406 -15.289 1 95.44 76 ASN A O 1
ATOM 598 N N . GLY A 1 77 ? -6.336 -18.781 -16.422 1 95.31 77 GLY A N 1
ATOM 599 C CA . GLY A 1 77 ? -5.625 -17.656 -17.031 1 95.31 77 GLY A CA 1
ATOM 600 C C . GLY A 1 77 ? -4.77 -16.891 -16.047 1 95.31 77 GLY A C 1
ATOM 601 O O . GLY A 1 77 ? -4.562 -15.688 -16.219 1 95.31 77 GLY A O 1
ATOM 602 N N . LEU A 1 78 ? -4.215 -17.625 -15.039 1 94.94 78 LEU A N 1
ATOM 603 C CA . LEU A 1 78 ? -3.525 -16.938 -13.961 1 94.94 78 LEU A CA 1
ATOM 604 C C . LEU A 1 78 ? -2.016 -16.953 -14.18 1 94.94 78 LEU A C 1
ATOM 606 O O . LEU A 1 78 ? -1.257 -16.453 -13.344 1 94.94 78 LEU A O 1
ATOM 610 N N . SER A 1 79 ? -1.542 -17.516 -15.32 1 94.38 79 SER A N 1
ATOM 611 C CA . SER A 1 79 ? -0.134 -17.391 -15.68 1 94.38 79 SER A CA 1
ATOM 612 C C . SER A 1 79 ? 0.162 -16 -16.25 1 94.38 79 SER A C 1
ATOM 614 O O . SER A 1 79 ? -0.754 -15.211 -16.484 1 94.38 79 SER A O 1
ATOM 616 N N . GLN A 1 80 ? 1.384 -15.797 -16.359 1 95.88 80 GLN A N 1
ATOM 617 C CA . GLN A 1 80 ? 1.789 -14.516 -16.938 1 95.88 80 GLN A CA 1
ATOM 618 C C . GLN A 1 80 ? 2.543 -14.703 -18.25 1 95.88 80 GLN A C 1
ATOM 620 O O . GLN A 1 80 ? 2.713 -15.836 -18.703 1 95.88 80 GLN A O 1
ATOM 625 N N . CYS A 1 81 ? 2.814 -13.641 -18.938 1 96.19 81 CYS A N 1
ATOM 626 C CA . CYS A 1 81 ? 3.658 -13.547 -20.125 1 96.19 81 CYS A CA 1
ATOM 627 C C . CYS A 1 81 ? 2.984 -14.195 -21.328 1 96.19 81 CYS A C 1
ATOM 629 O O . CYS A 1 81 ? 3.66 -14.664 -22.25 1 96.19 81 CYS A O 1
ATOM 631 N N . GLY A 1 82 ? 1.678 -14.414 -21.266 1 95.62 82 GLY A N 1
ATOM 632 C CA . GLY A 1 82 ? 0.908 -14.781 -22.453 1 95.62 82 GLY A CA 1
ATOM 633 C C . GLY A 1 82 ? 0.863 -16.281 -22.688 1 95.62 82 GLY A C 1
ATOM 634 O O . GLY A 1 82 ? 0.556 -16.719 -23.797 1 95.62 82 GLY A O 1
ATOM 635 N N . GLN A 1 83 ? 1.231 -17.031 -21.734 1 95.31 83 GLN A N 1
ATOM 636 C CA . GLN A 1 83 ? 1.125 -18.484 -21.906 1 95.31 83 GLN A CA 1
ATOM 637 C C . GLN A 1 83 ? -0.304 -18.891 -22.25 1 95.31 83 GLN A C 1
ATOM 639 O O . GLN A 1 83 ? -0.52 -19.797 -23.047 1 95.31 83 GLN A O 1
ATOM 644 N N . SER A 1 84 ? -1.257 -18.219 -21.625 1 96.38 84 SER A N 1
ATOM 645 C CA . SER A 1 84 ? -2.658 -18.594 -21.797 1 96.38 84 SER A CA 1
ATOM 646 C C . SER A 1 84 ? -3.299 -17.812 -22.938 1 96.38 84 SER A C 1
ATOM 648 O O . SER A 1 84 ? -4.52 -17.859 -23.109 1 96.38 84 SER A O 1
ATOM 650 N N . LEU A 1 85 ? -2.506 -17.047 -23.641 1 97.38 85 LEU A N 1
ATOM 651 C CA . LEU A 1 85 ? -3.02 -16.219 -24.734 1 97.38 85 LEU A CA 1
ATOM 652 C C . LEU A 1 85 ? -2.66 -16.844 -26.078 1 97.38 85 LEU A C 1
ATOM 654 O O . LEU A 1 85 ? -1.572 -17.391 -26.25 1 97.38 85 LEU A O 1
ATOM 658 N N . PRO A 1 86 ? -3.584 -16.75 -27.047 1 96.69 86 PRO A N 1
ATOM 659 C CA . PRO A 1 86 ? -3.273 -17.266 -28.375 1 96.69 86 PRO A CA 1
ATOM 660 C C . PRO A 1 86 ? -2.332 -16.359 -29.156 1 96.69 86 PRO A C 1
ATOM 662 O O . PRO A 1 86 ? -2.125 -15.203 -28.781 1 96.69 86 PRO A O 1
ATOM 665 N N . VAL A 1 87 ? -1.666 -16.922 -30.156 1 96.25 87 VAL A N 1
ATOM 666 C CA . VAL A 1 87 ? -0.996 -16.078 -31.141 1 96.25 87 VAL A CA 1
ATOM 667 C C . VAL A 1 87 ? -2.029 -15.242 -31.906 1 96.25 87 VAL A C 1
ATOM 669 O O . VAL A 1 87 ? -3.227 -15.531 -31.844 1 96.25 87 VAL A O 1
ATOM 672 N N . ALA A 1 88 ? -1.577 -14.242 -32.594 1 92.88 88 ALA A N 1
ATOM 673 C CA . ALA A 1 88 ? -2.477 -13.438 -33.406 1 92.88 88 ALA A CA 1
ATOM 674 C C . ALA A 1 88 ? -3.248 -14.32 -34.406 1 92.88 88 ALA A C 1
ATOM 676 O O . ALA A 1 88 ? -2.66 -15.164 -35.094 1 92.88 88 ALA A O 1
ATOM 677 N N . GLY A 1 89 ? -4.453 -14.133 -34.344 1 92.62 89 GLY A N 1
ATOM 678 C CA . GLY A 1 89 ? -5.297 -14.906 -35.25 1 92.62 89 GLY A CA 1
ATOM 679 C C . GLY A 1 89 ? -5.562 -16.312 -34.75 1 92.62 89 GLY A C 1
ATOM 680 O O . GLY A 1 89 ? -6.145 -17.141 -35.469 1 92.62 89 GLY A O 1
ATOM 681 N N . GLY A 1 90 ? -5.168 -16.562 -33.531 1 96.88 90 GLY A N 1
ATOM 682 C CA . GLY A 1 90 ? -5.336 -17.906 -33 1 96.88 90 GLY A CA 1
ATOM 683 C C . GLY A 1 90 ? -6.633 -18.062 -32.219 1 96.88 90 GLY A C 1
ATOM 684 O O . GLY A 1 90 ? -7.391 -17.109 -32.031 1 96.88 90 GLY A O 1
ATOM 685 N N . LEU A 1 91 ? -6.902 -19.297 -31.797 1 97.62 91 LEU A N 1
ATOM 686 C CA . LEU A 1 91 ? -8.086 -19.656 -31.016 1 97.62 91 LEU A CA 1
ATOM 687 C C . LEU A 1 91 ? -7.707 -20.047 -29.594 1 97.62 91 LEU A C 1
ATOM 689 O O . LEU A 1 91 ? -6.715 -20.75 -29.375 1 97.62 91 LEU A O 1
ATOM 693 N N . THR A 1 92 ? -8.5 -19.531 -28.625 1 98.38 92 THR A N 1
ATOM 694 C CA . THR A 1 92 ? -8.32 -19.969 -27.25 1 98.38 92 THR A CA 1
ATOM 695 C C . THR A 1 92 ? -9.25 -21.125 -26.922 1 98.38 92 THR A C 1
ATOM 697 O O . THR A 1 92 ? -10.453 -21.047 -27.172 1 98.38 92 THR A O 1
ATOM 700 N N . ILE A 1 93 ? -8.703 -22.188 -26.422 1 98.44 93 ILE A N 1
ATOM 701 C CA . ILE A 1 93 ? -9.477 -23.281 -25.844 1 98.44 93 ILE A CA 1
ATOM 702 C C . ILE A 1 93 ? -9.516 -23.141 -24.328 1 98.44 93 ILE A C 1
ATOM 704 O O . ILE A 1 93 ? -8.516 -23.375 -23.641 1 98.44 93 ILE A O 1
ATOM 708 N N . HIS A 1 94 ? -10.688 -22.766 -23.828 1 98.19 94 HIS A N 1
ATOM 709 C CA . HIS A 1 94 ? -10.852 -22.609 -22.391 1 98.19 94 HIS A CA 1
ATOM 710 C C . HIS A 1 94 ? -11.477 -23.859 -21.766 1 98.19 94 HIS A C 1
ATOM 712 O O . HIS A 1 94 ? -12.578 -24.25 -22.141 1 98.19 94 HIS A O 1
ATOM 718 N N . LEU A 1 95 ? -10.867 -24.375 -20.766 1 98.06 95 LEU A N 1
ATOM 719 C CA . LEU A 1 95 ? -11.258 -25.672 -20.219 1 98.06 95 LEU A CA 1
ATOM 720 C C . LEU A 1 95 ? -12.172 -25.5 -19.016 1 98.06 95 LEU A C 1
ATOM 722 O O . LEU A 1 95 ? -12.273 -26.391 -18.172 1 98.06 95 LEU A O 1
ATOM 726 N N . GLU A 1 96 ? -12.875 -24.484 -18.938 1 95.81 96 GLU A N 1
ATOM 727 C CA . GLU A 1 96 ? -13.695 -24.078 -17.797 1 95.81 96 GLU A CA 1
ATOM 728 C C . GLU A 1 96 ? -14.641 -25.203 -17.391 1 95.81 96 GLU A C 1
ATOM 730 O O . GLU A 1 96 ? -14.93 -25.375 -16.203 1 95.81 96 GLU A O 1
ATOM 735 N N . ARG A 1 97 ? -15.094 -26.031 -18.312 1 96.62 97 ARG A N 1
ATOM 736 C CA . ARG A 1 97 ? -16.125 -27.016 -18.031 1 96.62 97 ARG A CA 1
ATOM 737 C C . ARG A 1 97 ? -15.516 -28.328 -17.562 1 96.62 97 ARG A C 1
ATOM 739 O O . ARG A 1 97 ? -16.234 -29.234 -17.125 1 96.62 97 ARG A O 1
ATOM 746 N N . PHE A 1 98 ? -14.211 -28.391 -17.625 1 98.56 98 PHE A N 1
ATOM 747 C CA . PHE A 1 98 ? -13.5 -29.562 -17.109 1 98.56 98 PHE A CA 1
ATOM 748 C C . PHE A 1 98 ? -13.078 -29.344 -15.656 1 98.56 98 PHE A C 1
ATOM 750 O O . PHE A 1 98 ? -11.891 -29.25 -15.352 1 98.56 98 PHE A O 1
ATOM 757 N N . ASN A 1 99 ? -14.031 -29.344 -14.727 1 98.25 99 ASN A N 1
ATOM 758 C CA . ASN A 1 99 ? -13.742 -28.891 -13.375 1 98.25 99 ASN A CA 1
ATOM 759 C C . ASN A 1 99 ? -14.219 -29.906 -12.328 1 98.25 99 ASN A C 1
ATOM 761 O O . ASN A 1 99 ? -14.336 -29.562 -11.148 1 98.25 99 ASN A O 1
ATOM 765 N N . ARG A 1 100 ? -14.625 -31.156 -12.68 1 97.06 100 ARG A N 1
ATOM 766 C CA . ARG A 1 100 ? -15.148 -32.156 -11.758 1 97.06 100 ARG A CA 1
ATOM 767 C C . ARG A 1 100 ? -14.023 -32.844 -10.992 1 97.06 100 ARG A C 1
ATOM 769 O O . ARG A 1 100 ? -12.945 -33.094 -11.547 1 97.06 100 ARG A O 1
ATOM 776 N N . ILE A 1 101 ? -14.195 -33.031 -9.711 1 98.69 101 ILE A N 1
ATOM 777 C CA . ILE A 1 101 ? -13.406 -33.969 -8.93 1 98.69 101 ILE A CA 1
ATOM 778 C C . ILE A 1 101 ? -13.922 -35.406 -9.164 1 98.69 101 ILE A C 1
ATOM 780 O O . ILE A 1 101 ? -15.109 -35.656 -8.984 1 98.69 101 ILE A O 1
ATOM 784 N N . LEU A 1 102 ? -13.109 -36.312 -9.547 1 97.94 102 LEU A N 1
ATOM 785 C CA . LEU A 1 102 ? -13.531 -37.625 -10 1 97.94 102 LEU A CA 1
ATOM 786 C C . LEU A 1 102 ? -13.258 -38.688 -8.938 1 97.94 102 LEU A C 1
ATOM 788 O O . LEU A 1 102 ? -13.602 -38.5 -7.766 1 97.94 102 LEU A O 1
ATOM 792 N N . GLN A 1 103 ? -12.633 -39.688 -9.32 1 94.81 103 GLN A N 1
ATOM 793 C CA . GLN A 1 103 ? -12.461 -40.844 -8.422 1 94.81 103 GLN A CA 1
ATOM 794 C C . GLN A 1 103 ? -11.266 -40.625 -7.496 1 94.81 103 GLN A C 1
ATOM 796 O O . GLN A 1 103 ? -10.18 -40.25 -7.945 1 94.81 103 GLN A O 1
ATOM 801 N N . LYS A 1 104 ? -11.508 -40.844 -6.238 1 96 104 LYS A N 1
ATOM 802 C CA . LYS A 1 104 ? -10.422 -40.906 -5.266 1 96 104 LYS A CA 1
ATOM 803 C C . LYS A 1 104 ? -10.062 -42.344 -4.906 1 96 104 LYS A C 1
ATOM 805 O O . LYS A 1 104 ? -10.938 -43.125 -4.574 1 96 104 LYS A O 1
ATOM 810 N N . ASP A 1 105 ? -8.867 -42.625 -5.074 1 94.5 105 ASP A N 1
ATOM 811 C CA . ASP A 1 105 ? -8.344 -43.906 -4.672 1 94.5 105 ASP A CA 1
ATOM 812 C C . ASP A 1 105 ? -7.59 -43.812 -3.348 1 94.5 105 ASP A C 1
ATOM 814 O O . ASP A 1 105 ? -7.777 -42.875 -2.588 1 94.5 105 ASP A O 1
ATOM 818 N N . LYS A 1 106 ? -6.746 -44.875 -3.051 1 95.06 106 LYS A N 1
ATOM 819 C CA . LYS A 1 106 ? -6.062 -44.938 -1.761 1 95.06 106 LYS A CA 1
ATOM 820 C C . LYS A 1 106 ? -5.012 -43.844 -1.622 1 95.06 106 LYS A C 1
ATOM 822 O O . LYS A 1 106 ? -4.852 -43.281 -0.547 1 95.06 106 LYS A O 1
ATOM 827 N N . ASP A 1 107 ? -4.277 -43.594 -2.713 1 97 107 ASP A N 1
ATOM 828 C CA . ASP A 1 107 ? -3.164 -42.656 -2.561 1 97 107 ASP A CA 1
ATOM 829 C C . ASP A 1 107 ? -3.154 -41.625 -3.686 1 97 107 ASP A C 1
ATOM 831 O O . ASP A 1 107 ? -2.109 -41.062 -3.998 1 97 107 ASP A O 1
ATOM 835 N N . CYS A 1 108 ? -4.266 -41.469 -4.367 1 98.31 108 CYS A N 1
ATOM 836 C CA . CYS A 1 108 ? -4.348 -40.5 -5.449 1 98.31 108 CYS A CA 1
ATOM 837 C C . CYS A 1 108 ? -5.797 -40.094 -5.719 1 98.31 108 CYS A C 1
ATOM 839 O O . CYS A 1 108 ? -6.719 -40.719 -5.191 1 98.31 108 CYS A O 1
ATOM 841 N N . ILE A 1 109 ? -5.961 -39.125 -6.449 1 98.62 109 ILE A N 1
ATOM 842 C CA . ILE A 1 109 ? -7.289 -38.625 -6.797 1 98.62 109 ILE A CA 1
ATOM 843 C C . ILE A 1 109 ? -7.285 -38.094 -8.234 1 98.62 109 ILE A C 1
ATOM 845 O O . ILE A 1 109 ? -6.379 -37.375 -8.648 1 98.62 109 ILE A O 1
ATOM 849 N N . TRP A 1 110 ? -8.211 -38.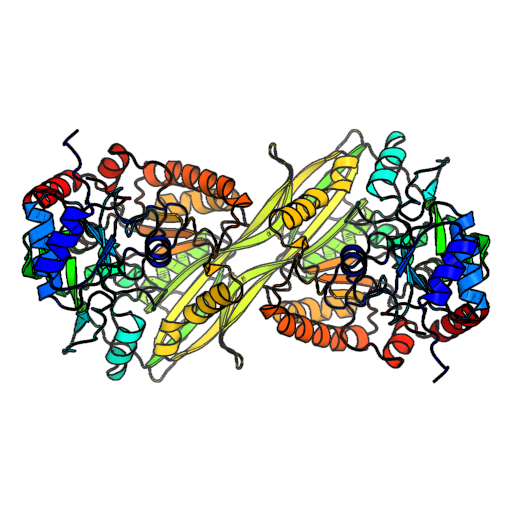594 -9.023 1 98.69 110 TRP A N 1
ATOM 850 C CA . TRP A 1 110 ? -8.398 -38.094 -10.383 1 98.69 110 TRP A CA 1
ATOM 851 C C . TRP A 1 110 ? -9.234 -36.812 -10.383 1 98.69 110 TRP A C 1
ATOM 853 O O . TRP A 1 110 ? -10.266 -36.75 -9.719 1 98.69 110 TRP A O 1
ATOM 863 N N . VAL A 1 111 ? -8.758 -35.875 -11.055 1 98.81 111 VAL A N 1
ATOM 864 C CA . VAL A 1 111 ? -9.453 -34.594 -11.172 1 98.81 111 VAL A CA 1
ATOM 865 C C . VAL A 1 111 ? -9.391 -34.094 -12.617 1 98.81 111 VAL A C 1
ATOM 867 O O . VAL A 1 111 ? -8.438 -34.406 -13.336 1 98.81 111 VAL A O 1
ATOM 870 N N . GLU A 1 112 ? -10.406 -33.375 -13.055 1 98.75 112 GLU A N 1
ATOM 871 C CA . GLU A 1 112 ? -10.367 -32.688 -14.352 1 98.75 112 GLU A CA 1
ATOM 872 C C . GLU A 1 112 ? -9.469 -31.469 -14.312 1 98.75 112 GLU A C 1
ATOM 874 O O . GLU A 1 112 ? -9.203 -30.922 -13.242 1 98.75 112 GLU A O 1
ATOM 879 N N . ALA A 1 113 ? -8.992 -31.109 -15.461 1 97.94 113 ALA A N 1
ATOM 880 C CA . ALA A 1 113 ? -7.883 -30.172 -15.609 1 97.94 113 ALA A CA 1
ATOM 881 C C . ALA A 1 113 ? -8.219 -28.828 -14.969 1 97.94 113 ALA A C 1
ATOM 883 O O . ALA A 1 113 ? -7.344 -28.156 -14.406 1 97.94 113 ALA A O 1
ATOM 884 N N . ASN A 1 114 ? -9.453 -28.328 -15.031 1 98.56 114 ASN A N 1
ATOM 885 C CA . ASN A 1 114 ? -9.766 -26.984 -14.547 1 98.56 114 ASN A CA 1
ATOM 886 C C . ASN A 1 114 ? -10.367 -27.016 -13.148 1 98.56 114 ASN A C 1
ATOM 888 O O . ASN A 1 114 ? -10.883 -26.016 -12.664 1 98.56 114 ASN A O 1
ATOM 892 N N . ALA A 1 115 ? -10.367 -28.188 -12.484 1 98.62 115 ALA A N 1
ATOM 893 C CA . ALA A 1 115 ? -10.68 -28.234 -11.062 1 98.62 115 ALA A CA 1
ATOM 894 C C . ALA A 1 115 ? -9.703 -27.375 -10.258 1 98.62 115 ALA A C 1
ATOM 896 O O . ALA A 1 115 ? -8.531 -27.266 -10.609 1 98.62 115 ALA A O 1
ATOM 897 N N . SER A 1 116 ? -10.25 -26.781 -9.188 1 98.5 116 SER A N 1
ATOM 898 C CA . SER A 1 116 ? -9.383 -25.969 -8.336 1 98.5 116 SER A CA 1
ATOM 899 C C . SER A 1 116 ? -8.703 -26.828 -7.273 1 98.5 116 SER A C 1
ATOM 901 O O . SER A 1 116 ? -9.227 -27.875 -6.887 1 98.5 116 SER A O 1
ATOM 903 N N . TRP A 1 117 ? -7.645 -26.391 -6.809 1 98.62 117 TRP A N 1
ATOM 904 C CA . TRP A 1 117 ? -6.973 -27.078 -5.711 1 98.62 117 TRP A CA 1
ATOM 905 C C . TRP A 1 117 ? -7.816 -27.031 -4.441 1 98.62 117 TRP A C 1
ATOM 907 O O . TRP A 1 117 ? -7.766 -27.953 -3.619 1 98.62 117 TRP A O 1
ATOM 917 N N . ALA A 1 118 ? -8.562 -25.984 -4.289 1 98.5 118 ALA A N 1
ATOM 918 C CA . ALA A 1 118 ? -9.5 -25.906 -3.174 1 98.5 118 ALA A CA 1
ATOM 919 C C . ALA A 1 118 ? -10.516 -27.031 -3.225 1 98.5 118 ALA A C 1
ATOM 921 O O . ALA A 1 118 ? -10.797 -27.672 -2.207 1 98.5 118 ALA A O 1
ATOM 922 N N . ASP A 1 119 ? -11.102 -27.266 -4.418 1 98.38 119 ASP A N 1
ATOM 923 C CA . ASP A 1 119 ? -12.07 -28.344 -4.578 1 98.38 119 ASP A CA 1
ATOM 924 C C . ASP A 1 119 ? -11.43 -29.703 -4.312 1 98.38 119 ASP A C 1
ATOM 926 O O . ASP A 1 119 ? -12.047 -30.578 -3.717 1 98.38 119 ASP A O 1
ATOM 930 N N . LEU A 1 120 ? -10.258 -29.812 -4.871 1 98.75 120 LEU A N 1
ATOM 931 C CA . LEU A 1 120 ? -9.508 -31.047 -4.645 1 98.75 120 LEU A CA 1
ATOM 932 C C . LEU A 1 120 ? -9.289 -31.281 -3.152 1 98.75 120 LEU A C 1
ATOM 934 O O . LEU A 1 120 ? -9.531 -32.375 -2.652 1 98.75 120 LEU A O 1
ATOM 938 N N . LEU A 1 121 ? -8.852 -30.25 -2.42 1 98.69 121 LEU A N 1
ATOM 939 C CA . LEU A 1 121 ? -8.594 -30.344 -0.987 1 98.69 121 LEU A CA 1
ATOM 940 C C . LEU A 1 121 ? -9.867 -30.672 -0.22 1 98.69 121 LEU A C 1
ATOM 942 O O . LEU A 1 121 ? -9.836 -31.438 0.751 1 98.69 121 LEU A O 1
ATOM 946 N N . ALA A 1 122 ? -10.992 -30.109 -0.617 1 98.12 122 ALA A N 1
ATOM 947 C CA . ALA A 1 122 ? -12.266 -30.328 0.059 1 98.12 122 ALA A CA 1
ATOM 948 C C . ALA A 1 122 ? -12.609 -31.812 0.107 1 98.12 122 ALA A C 1
ATOM 950 O O . ALA A 1 122 ? -13.195 -32.281 1.077 1 98.12 122 ALA A O 1
ATOM 951 N N . VAL A 1 123 ? -12.227 -32.531 -0.883 1 98.44 123 VAL A N 1
ATOM 952 C CA . VAL A 1 123 ? -12.539 -33.938 -0.958 1 98.44 123 VAL A CA 1
ATOM 953 C C . VAL A 1 123 ? -11.438 -34.75 -0.26 1 98.44 123 VAL A C 1
ATOM 955 O O . VAL A 1 123 ? -11.734 -35.625 0.545 1 98.44 123 VAL A O 1
ATOM 958 N N . SER A 1 124 ? -10.203 -34.469 -0.566 1 98.31 124 SER A N 1
ATOM 959 C CA . SER A 1 124 ? -9.102 -35.25 -0.064 1 98.31 124 SER A CA 1
ATOM 960 C C . SER A 1 124 ? -8.984 -35.156 1.453 1 98.31 124 SER A C 1
ATOM 962 O O . SER A 1 124 ? -8.617 -36.125 2.121 1 98.31 124 SER A O 1
ATOM 964 N N . LEU A 1 125 ? -9.297 -34.031 2.029 1 98.12 125 LEU A N 1
ATOM 965 C CA . LEU A 1 125 ? -9.117 -33.812 3.459 1 98.12 125 LEU A CA 1
ATOM 966 C C . LEU A 1 125 ? -10.156 -34.562 4.27 1 98.12 125 LEU A C 1
ATOM 968 O O . LEU A 1 125 ? -9.992 -34.75 5.477 1 98.12 125 LEU A O 1
ATOM 972 N N . GLN A 1 126 ? -11.258 -35 3.65 1 97.44 126 GLN A N 1
ATOM 973 C CA . GLN A 1 126 ? -12.258 -35.812 4.34 1 97.44 126 GLN A CA 1
ATOM 974 C C . GLN A 1 126 ? -11.656 -37.094 4.887 1 97.44 126 GLN A C 1
ATOM 976 O O . GLN A 1 126 ? -12.156 -37.656 5.863 1 97.44 126 GLN A O 1
ATOM 981 N N . THR A 1 127 ? -10.578 -37.562 4.277 1 97.38 127 THR A N 1
ATOM 982 C CA . THR A 1 127 ? -9.891 -38.781 4.742 1 97.38 127 THR A CA 1
ATOM 983 C C . THR A 1 127 ? -8.492 -38.438 5.25 1 97.38 127 THR A C 1
ATOM 985 O O . THR A 1 127 ? -7.605 -39.281 5.25 1 97.38 127 THR A O 1
ATOM 988 N N . LEU A 1 128 ? -8.234 -37.188 5.523 1 97.31 128 LEU A N 1
ATOM 989 C CA . LEU A 1 128 ? -6.977 -36.688 6.07 1 97.31 128 LEU A CA 1
ATOM 990 C C . LEU A 1 128 ? -5.812 -37 5.129 1 97.31 128 LEU A C 1
ATOM 992 O O . LEU A 1 128 ? -4.789 -37.531 5.555 1 97.31 128 LEU A O 1
ATOM 996 N N . GLN A 1 129 ? -6.035 -36.719 3.906 1 98.56 129 GLN A N 1
ATOM 997 C CA . GLN A 1 129 ? -5.008 -36.781 2.873 1 98.56 129 GLN A CA 1
ATOM 998 C C . GLN A 1 129 ? -4.93 -35.438 2.113 1 98.56 129 GLN A C 1
ATOM 1000 O O . GLN A 1 129 ? -5.926 -34.75 1.987 1 98.56 129 GLN A O 1
ATOM 1005 N N . ALA A 1 130 ? -3.762 -35.125 1.726 1 98.56 130 ALA A N 1
ATOM 1006 C CA . ALA A 1 130 ? -3.531 -33.938 0.936 1 98.56 130 ALA A CA 1
ATOM 1007 C C . ALA A 1 130 ? -2.48 -34.188 -0.145 1 98.56 130 ALA A C 1
ATOM 1009 O O . ALA A 1 130 ? -1.67 -35.094 -0.034 1 98.56 130 ALA A O 1
ATOM 1010 N N . PRO A 1 131 ? -2.539 -33.375 -1.26 1 98.69 131 PRO A N 1
ATOM 1011 C CA . PRO A 1 131 ? -1.421 -33.438 -2.205 1 98.69 131 PRO A CA 1
ATOM 1012 C C . PRO A 1 131 ? -0.071 -33.188 -1.54 1 98.69 131 PRO A C 1
ATOM 1014 O O . PRO A 1 131 ? -0 -32.469 -0.537 1 98.69 131 PRO A O 1
ATOM 1017 N N . TYR A 1 132 ? 1.014 -33.719 -2.098 1 97.31 132 TYR A N 1
ATOM 1018 C CA . TYR A 1 132 ? 2.355 -33.562 -1.55 1 97.31 132 TYR A CA 1
ATOM 1019 C C . TYR A 1 132 ? 2.773 -32.094 -1.55 1 97.31 132 TYR A C 1
ATOM 1021 O O . TYR A 1 132 ? 3.42 -31.641 -0.609 1 97.31 132 TYR A O 1
ATOM 1029 N N . VAL A 1 133 ? 2.471 -31.438 -2.588 1 97.25 133 VAL A N 1
ATOM 1030 C CA . VAL A 1 133 ? 2.721 -30 -2.723 1 97.25 133 VAL A CA 1
ATOM 1031 C C . VAL A 1 133 ? 1.433 -29.281 -3.119 1 97.25 133 VAL A C 1
ATOM 1033 O O . VAL A 1 133 ? 0.787 -29.656 -4.102 1 97.25 133 VAL A O 1
ATOM 1036 N N . VAL A 1 134 ? 1 -28.328 -2.338 1 98.31 134 VAL A N 1
ATOM 1037 C CA . VAL A 1 134 ? -0.161 -27.484 -2.605 1 98.31 134 VAL A CA 1
ATOM 1038 C C . VAL A 1 134 ? 0.297 -26.078 -2.953 1 98.31 134 VAL A C 1
ATOM 1040 O O . VAL A 1 134 ? 1.128 -25.484 -2.252 1 98.31 134 VAL A O 1
ATOM 1043 N N . PRO A 1 135 ? -0.145 -25.562 -4.102 1 97.19 135 PRO A N 1
ATOM 1044 C CA . PRO A 1 135 ? 0.209 -24.172 -4.406 1 97.19 135 PRO A CA 1
ATOM 1045 C C . PRO A 1 135 ? -0.295 -23.188 -3.35 1 97.19 135 PRO A C 1
ATOM 1047 O O . PRO A 1 135 ? -1.253 -23.5 -2.631 1 97.19 135 PRO A O 1
ATOM 1050 N N . TYR A 1 136 ? 0.297 -22.062 -3.297 1 95.69 136 TYR A N 1
ATOM 1051 C CA . TYR A 1 136 ? -0.062 -21.047 -2.309 1 95.69 136 TYR A CA 1
ATOM 1052 C C . TYR A 1 136 ? -1.475 -20.531 -2.549 1 95.69 136 TYR A C 1
ATOM 1054 O O . TYR A 1 136 ? -2.164 -20.125 -1.607 1 95.69 136 TYR A O 1
ATOM 1062 N N . ASN A 1 137 ? -1.892 -20.453 -3.721 1 96.44 137 ASN A N 1
ATOM 1063 C CA . ASN A 1 137 ? -3.246 -20.094 -4.113 1 96.44 137 ASN A CA 1
ATOM 1064 C C . ASN A 1 137 ? -4.074 -21.312 -4.504 1 96.44 137 ASN A C 1
ATOM 1066 O O . ASN A 1 137 ? -3.889 -21.875 -5.586 1 96.44 137 ASN A O 1
ATOM 1070 N N . CYS A 1 138 ? -5.031 -21.594 -3.754 1 97.31 138 CYS A N 1
ATOM 1071 C CA . CYS A 1 138 ? -5.801 -22.812 -3.953 1 97.31 138 CYS A CA 1
ATOM 1072 C C . CYS A 1 138 ? -6.879 -22.609 -5.012 1 97.31 138 CYS A C 1
ATOM 1074 O O . CYS A 1 138 ? -7.52 -23.578 -5.441 1 97.31 138 CYS A O 1
ATOM 1076 N N . ASN A 1 139 ? -6.973 -21.484 -5.5 1 95.56 139 ASN A N 1
ATOM 1077 C CA . ASN A 1 139 ? -7.957 -21.219 -6.543 1 95.56 139 ASN A CA 1
ATOM 1078 C C . ASN A 1 139 ? -7.391 -21.5 -7.934 1 95.56 139 ASN A C 1
ATOM 1080 O O . ASN A 1 139 ? -8.109 -21.422 -8.93 1 95.56 139 ASN A O 1
ATOM 1084 N N . LEU A 1 140 ? -6.238 -21.844 -8.062 1 97.62 140 LEU A N 1
ATOM 1085 C CA . LEU A 1 140 ? -5.633 -22.219 -9.344 1 97.62 140 LEU A CA 1
ATOM 1086 C C . LEU A 1 140 ? -6.227 -23.531 -9.859 1 97.62 140 LEU A C 1
ATOM 1088 O O . LEU A 1 140 ? -6.703 -24.359 -9.078 1 97.62 140 LEU A O 1
ATOM 1092 N N . SER A 1 141 ? -6.211 -23.656 -11.141 1 98.19 141 SER A N 1
ATOM 1093 C CA . SER A 1 141 ? -6.637 -24.906 -11.75 1 98.19 141 SER A CA 1
ATOM 1094 C C . SER A 1 141 ? -5.512 -25.938 -11.734 1 98.19 141 SER A C 1
ATOM 1096 O O . SER A 1 141 ? -4.336 -25.594 -11.859 1 98.19 141 SER A O 1
ATOM 1098 N N . VAL A 1 142 ? -5.852 -27.156 -11.656 1 98.62 142 VAL A N 1
ATOM 1099 C CA . VAL A 1 142 ? -4.867 -28.219 -11.594 1 98.62 142 VAL A CA 1
ATOM 1100 C C . VAL A 1 142 ? -4.051 -28.25 -12.883 1 98.62 142 VAL A C 1
ATOM 1102 O O . VAL A 1 142 ? -2.818 -28.281 -12.844 1 98.62 142 VAL A O 1
ATOM 1105 N N . GLY A 1 143 ? -4.73 -28.234 -14.016 1 98.19 143 GLY A N 1
ATOM 1106 C CA . GLY A 1 143 ? -4.031 -28.25 -15.289 1 98.19 143 GLY A CA 1
ATOM 1107 C C . GLY A 1 143 ? -3.088 -27.062 -15.461 1 98.19 143 GLY A C 1
ATOM 1108 O O . GLY A 1 143 ? -2.016 -27.203 -16.047 1 98.19 143 GLY A O 1
ATOM 1109 N N . GLY A 1 144 ? -3.549 -25.906 -15.008 1 97.81 144 GLY A N 1
ATOM 1110 C CA . GLY A 1 144 ? -2.697 -24.734 -15.078 1 97.81 144 GLY A CA 1
ATOM 1111 C C . GLY A 1 144 ? -1.404 -24.875 -14.297 1 97.81 144 GLY A C 1
ATOM 1112 O O . GLY A 1 144 ? -0.329 -24.531 -14.797 1 97.81 144 GLY A O 1
ATOM 1113 N N . VAL A 1 145 ? -1.478 -25.391 -13.07 1 98.19 145 VAL A N 1
ATOM 1114 C CA . VAL A 1 145 ? -0.296 -25.578 -12.234 1 98.19 145 VAL A CA 1
ATOM 1115 C C . VAL A 1 145 ? 0.613 -26.641 -12.867 1 98.19 145 VAL A C 1
ATOM 1117 O O . VAL A 1 145 ? 1.836 -26.484 -12.875 1 98.19 145 VAL A O 1
ATOM 1120 N N . LEU A 1 146 ? 0.056 -27.703 -13.43 1 97.81 146 LEU A N 1
ATOM 1121 C CA . LEU A 1 146 ? 0.843 -28.781 -14.031 1 97.81 146 LEU A CA 1
ATOM 1122 C C . LEU A 1 146 ? 1.58 -28.281 -15.273 1 97.81 146 LEU A C 1
ATOM 1124 O O . LEU A 1 146 ? 2.666 -28.766 -15.586 1 97.81 146 LEU A O 1
ATOM 1128 N N . SER A 1 147 ? 0.989 -27.312 -15.953 1 96.88 147 SER A N 1
ATOM 1129 C CA . SER A 1 147 ? 1.623 -26.766 -17.156 1 96.88 147 SER A CA 1
ATOM 1130 C C . SER A 1 147 ? 2.854 -25.938 -16.797 1 96.88 147 SER A C 1
ATOM 1132 O O . SER A 1 147 ? 3.723 -25.719 -17.641 1 96.88 147 SER A O 1
ATOM 1134 N N . ALA A 1 148 ? 2.936 -25.469 -15.539 1 95.88 148 ALA A N 1
ATOM 1135 C CA . ALA A 1 148 ? 4.031 -24.594 -15.117 1 95.88 148 ALA A CA 1
ATOM 1136 C C . ALA A 1 148 ? 5.004 -25.328 -14.203 1 95.88 148 ALA A C 1
ATOM 1138 O O . ALA A 1 148 ? 6.176 -24.953 -14.102 1 95.88 148 ALA A O 1
ATOM 1139 N N . GLY A 1 149 ? 4.574 -26.328 -13.523 1 94.38 149 GLY A N 1
ATOM 1140 C CA . GLY A 1 149 ? 5.379 -27.078 -12.562 1 94.38 149 GLY A CA 1
ATOM 1141 C C . GLY A 1 149 ? 4.773 -27.109 -11.172 1 94.38 149 GLY A C 1
ATOM 1142 O O . GLY A 1 149 ? 4.258 -28.141 -10.734 1 94.38 149 GLY A O 1
ATOM 1143 N N . GLY A 1 150 ? 4.703 -25.953 -10.547 1 95.25 150 GLY A N 1
ATOM 1144 C CA . GLY A 1 150 ? 4.043 -25.828 -9.258 1 95.25 150 GLY A CA 1
ATOM 1145 C C . GLY A 1 150 ? 5.004 -25.875 -8.086 1 95.25 150 GLY A C 1
ATOM 1146 O O . GLY A 1 150 ? 5.824 -26.797 -7.996 1 95.25 150 GLY A O 1
ATOM 1147 N N . VAL A 1 151 ? 4.938 -24.922 -7.246 1 95.25 151 VAL A N 1
ATOM 1148 C CA . VAL A 1 151 ? 5.734 -24.859 -6.023 1 95.25 151 VAL A CA 1
ATOM 1149 C C . VAL A 1 151 ? 4.848 -24.438 -4.852 1 95.25 151 VAL A C 1
ATOM 1151 O O . VAL A 1 151 ? 3.771 -23.875 -5.047 1 95.25 151 VAL A O 1
ATOM 1154 N N . GLY A 1 152 ? 5.203 -24.844 -3.66 1 96.5 152 GLY A N 1
ATOM 1155 C CA . GLY A 1 152 ? 4.465 -24.516 -2.453 1 96.5 152 GLY A CA 1
ATOM 1156 C C . GLY A 1 152 ? 5.305 -24.609 -1.194 1 96.5 152 GLY A C 1
ATOM 1157 O O . GLY A 1 152 ? 6.531 -24.719 -1.267 1 96.5 152 GLY A O 1
ATOM 1158 N N . ALA A 1 153 ? 4.684 -24.609 -0.058 1 97.56 153 ALA A N 1
ATOM 1159 C CA . ALA A 1 153 ? 5.344 -24.516 1.241 1 97.56 153 ALA A CA 1
ATOM 1160 C C . ALA A 1 153 ? 6.039 -25.828 1.599 1 97.56 153 ALA A C 1
ATOM 1162 O O . ALA A 1 153 ? 6.895 -25.859 2.486 1 97.56 153 ALA A O 1
ATOM 1163 N N . SER A 1 154 ? 5.668 -26.906 0.96 1 97.56 154 SER A N 1
ATOM 1164 C CA . SER A 1 154 ? 6.277 -28.188 1.263 1 97.56 154 SER A CA 1
ATOM 1165 C C . SER A 1 154 ? 7.289 -28.594 0.194 1 97.56 154 SER A C 1
ATOM 1167 O O . SER A 1 154 ? 7.801 -29.719 0.201 1 97.56 154 SER A O 1
ATOM 1169 N N . SER A 1 155 ? 7.578 -27.688 -0.701 1 96.06 155 SER A N 1
ATOM 1170 C CA . SER A 1 155 ? 8.477 -27.984 -1.811 1 96.06 155 SER A CA 1
ATOM 1171 C C . SER A 1 155 ? 9.898 -28.25 -1.316 1 96.06 155 SER A C 1
ATOM 1173 O O . SER A 1 155 ? 10.672 -28.938 -1.99 1 96.06 155 SER A O 1
ATOM 1175 N N . PHE A 1 156 ? 10.242 -27.734 -0.162 1 96 156 PHE A N 1
ATOM 1176 C CA . PHE A 1 156 ? 11.555 -28.016 0.407 1 96 156 PHE A CA 1
ATOM 1177 C C . PHE A 1 156 ? 11.727 -29.5 0.657 1 96 156 PHE A C 1
ATOM 1179 O O . PHE A 1 156 ? 12.859 -30 0.701 1 96 156 PHE A O 1
ATOM 1186 N N . LYS A 1 157 ? 10.648 -30.203 0.806 1 94.62 157 LYS A N 1
ATOM 1187 C CA . LYS A 1 157 ? 10.633 -31.625 1.166 1 94.62 157 LYS A CA 1
ATOM 1188 C C . LYS A 1 157 ? 10.211 -32.469 -0.021 1 94.62 157 LYS A C 1
ATOM 1190 O O . LYS A 1 157 ? 10.781 -33.562 -0.248 1 94.62 157 LYS A O 1
ATOM 1195 N N . TYR A 1 158 ? 9.25 -31.984 -0.85 1 94.06 158 TYR A N 1
ATOM 1196 C CA . TYR A 1 158 ? 8.609 -32.875 -1.825 1 94.06 158 TYR A CA 1
ATOM 1197 C C . TYR A 1 158 ? 8.844 -32.375 -3.246 1 94.06 158 TYR A C 1
ATOM 1199 O O . TYR A 1 158 ? 8.352 -32.969 -4.207 1 94.06 158 TYR A O 1
ATOM 1207 N N . GLY A 1 159 ? 9.547 -31.281 -3.379 1 93.31 159 GLY A N 1
ATOM 1208 C CA . GLY A 1 159 ? 9.836 -30.781 -4.711 1 93.31 159 GLY A CA 1
ATOM 1209 C C . GLY A 1 159 ? 8.672 -30.031 -5.336 1 93.31 159 GLY A C 1
ATOM 1210 O O . GLY A 1 159 ? 8.102 -29.125 -4.715 1 93.31 159 GLY A O 1
ATOM 1211 N N . SER A 1 160 ? 8.406 -30.375 -6.594 1 94.81 160 SER A N 1
ATOM 1212 C CA . SER A 1 160 ? 7.359 -29.656 -7.324 1 94.81 160 SER A CA 1
ATOM 1213 C C . SER A 1 160 ? 6.066 -30.469 -7.367 1 94.81 160 SER A C 1
ATOM 1215 O O . SER A 1 160 ? 6.055 -31.641 -7.012 1 94.81 160 SER A O 1
ATOM 1217 N N . VAL A 1 161 ? 4.98 -29.844 -7.73 1 96.19 161 VAL A N 1
ATOM 1218 C CA . VAL A 1 161 ? 3.688 -30.516 -7.883 1 96.19 161 VAL A CA 1
ATOM 1219 C C . VAL A 1 161 ? 3.793 -31.609 -8.93 1 96.19 161 VAL A C 1
ATOM 1221 O O . VAL A 1 161 ? 3.275 -32.719 -8.727 1 96.19 161 VAL A O 1
ATOM 1224 N N . VAL A 1 162 ? 4.461 -31.359 -9.992 1 95.81 162 VAL A N 1
ATOM 1225 C CA . VAL A 1 162 ? 4.473 -32.281 -11.133 1 95.81 162 VAL A CA 1
ATOM 1226 C C . VAL A 1 162 ? 5.266 -33.531 -10.781 1 95.81 162 VAL A C 1
ATOM 1228 O O . VAL A 1 162 ? 5.113 -34.562 -11.43 1 95.81 162 VAL A O 1
ATOM 1231 N N . SER A 1 163 ? 6.047 -33.469 -9.734 1 94.31 163 SER A N 1
ATOM 1232 C CA . SER A 1 163 ? 6.777 -34.656 -9.281 1 94.31 163 SER A CA 1
ATOM 1233 C C . SER A 1 163 ? 5.832 -35.719 -8.695 1 94.31 163 SER A C 1
ATOM 1235 O O . SER A 1 163 ? 6.219 -36.844 -8.492 1 94.31 163 SER A O 1
ATOM 1237 N N . HIS A 1 164 ? 4.598 -35.375 -8.5 1 96 164 HIS A N 1
ATOM 1238 C CA . HIS A 1 164 ? 3.701 -36.25 -7.762 1 96 164 HIS A CA 1
ATOM 1239 C C . HIS A 1 164 ? 2.416 -36.5 -8.539 1 96 164 HIS A C 1
ATOM 1241 O O . HIS A 1 164 ? 1.348 -36.656 -7.945 1 96 164 HIS A O 1
ATOM 1247 N N . ILE A 1 165 ? 2.486 -36.469 -9.844 1 96.94 165 ILE A N 1
ATOM 1248 C CA . ILE A 1 165 ? 1.393 -36.875 -10.727 1 96.94 165 ILE A CA 1
ATOM 1249 C C . ILE A 1 165 ? 1.582 -38.312 -11.195 1 96.94 165 ILE A C 1
ATOM 1251 O O . ILE A 1 165 ? 2.666 -38.688 -11.648 1 96.94 165 ILE A O 1
ATOM 1255 N N . LYS A 1 166 ? 0.577 -39.062 -11.125 1 97.44 166 LYS A N 1
ATOM 1256 C CA . LYS A 1 166 ? 0.694 -40.5 -11.43 1 97.44 166 LYS A CA 1
ATOM 1257 C C . LYS A 1 166 ? 0.326 -40.781 -12.883 1 97.44 166 LYS A C 1
ATOM 1259 O O . LYS A 1 166 ? 0.87 -41.688 -13.492 1 97.44 166 LYS A O 1
ATOM 1264 N N . ALA A 1 167 ? -0.652 -40.031 -13.344 1 98.06 167 ALA A N 1
ATOM 1265 C CA . ALA A 1 167 ? -1.137 -40.25 -14.703 1 98.06 167 ALA A CA 1
ATOM 1266 C C . ALA A 1 167 ? -1.863 -39 -15.227 1 98.06 167 ALA A C 1
ATOM 1268 O O . ALA A 1 167 ? -2.26 -38.125 -14.445 1 98.06 167 ALA A O 1
ATOM 1269 N N . LEU A 1 168 ? -1.956 -38.938 -16.531 1 98.44 168 LEU A N 1
ATOM 1270 C CA . LEU A 1 168 ? -2.689 -37.875 -17.219 1 98.44 168 LEU A CA 1
ATOM 1271 C C . LEU A 1 168 ? -3.611 -38.469 -18.281 1 98.44 168 LEU A C 1
ATOM 1273 O O . LEU A 1 168 ? -3.334 -39.531 -18.828 1 98.44 168 LEU A O 1
ATOM 1277 N N . GLU A 1 169 ? -4.691 -37.875 -18.453 1 98.75 169 GLU A N 1
ATOM 1278 C CA . GLU A 1 169 ? -5.406 -38 -19.719 1 98.75 169 GLU A CA 1
ATOM 1279 C C . GLU A 1 169 ? -5.094 -36.812 -20.625 1 98.75 169 GLU A C 1
ATOM 1281 O O . GLU A 1 169 ? -5.23 -35.656 -20.219 1 98.75 169 GLU A O 1
ATOM 1286 N N . VAL A 1 170 ? -4.629 -37.125 -21.859 1 98.62 170 VAL A N 1
ATOM 1287 C CA . VAL A 1 170 ? -4.18 -36.094 -22.781 1 98.62 170 VAL A CA 1
ATOM 1288 C C . VAL A 1 170 ? -4.895 -36.25 -24.125 1 98.62 170 VAL A C 1
ATOM 1290 O O . VAL A 1 170 ? -5.066 -37.375 -24.609 1 98.62 170 VAL A O 1
ATOM 1293 N N . ILE A 1 171 ? -5.367 -35.125 -24.641 1 98.81 171 ILE A N 1
ATOM 1294 C CA . ILE A 1 171 ? -5.852 -35.094 -26.031 1 98.81 171 ILE A CA 1
ATOM 1295 C C . ILE A 1 171 ? -4.766 -34.531 -26.938 1 98.81 171 ILE A C 1
ATOM 1297 O O . ILE A 1 171 ? -4.359 -33.375 -26.766 1 98.81 171 ILE A O 1
ATOM 1301 N N . THR A 1 172 ? -4.297 -35.312 -27.906 1 98.25 172 THR A N 1
ATOM 1302 C CA . THR A 1 172 ? -3.189 -34.906 -28.766 1 98.25 172 THR A CA 1
ATOM 1303 C C . THR A 1 172 ? -3.684 -34.031 -29.906 1 98.25 172 THR A C 1
ATOM 1305 O O . THR A 1 172 ? -4.891 -33.844 -30.078 1 98.25 172 THR A O 1
ATOM 1308 N N . ALA A 1 173 ? -2.801 -33.5 -30.703 1 97.44 173 ALA A N 1
ATOM 1309 C CA . ALA A 1 173 ? -3.102 -32.562 -31.766 1 97.44 173 ALA A CA 1
ATOM 1310 C C . ALA A 1 173 ? -4.012 -33.188 -32.812 1 97.44 173 ALA A C 1
ATOM 1312 O O . ALA A 1 173 ? -4.844 -32.5 -33.406 1 97.44 173 ALA A O 1
ATOM 1313 N N . ASP A 1 174 ? -3.924 -34.469 -32.969 1 96.94 174 ASP A N 1
ATOM 1314 C CA . ASP A 1 174 ? -4.738 -35.125 -33.969 1 96.94 174 ASP A CA 1
ATOM 1315 C C . ASP A 1 174 ? -6.082 -35.562 -33.375 1 96.94 174 ASP A C 1
ATOM 1317 O O . ASP A 1 174 ? -6.836 -36.312 -34.031 1 96.94 174 ASP A O 1
ATOM 1321 N N . GLY A 1 175 ? -6.312 -35.188 -32.125 1 97.5 175 GLY A N 1
ATOM 1322 C CA . GLY A 1 175 ? -7.617 -35.438 -31.531 1 97.5 175 GLY A CA 1
ATOM 1323 C C . GLY A 1 175 ? -7.719 -36.75 -30.812 1 97.5 175 GLY A C 1
ATOM 1324 O O . GLY A 1 175 ? -8.805 -37.156 -30.391 1 97.5 175 GLY A O 1
ATOM 1325 N N . GLU A 1 176 ? -6.668 -37.438 -30.625 1 98 176 GLU A N 1
ATOM 1326 C CA . GLU A 1 176 ? -6.691 -38.719 -29.938 1 98 176 GLU A CA 1
ATOM 1327 C C . GLU A 1 176 ? -6.559 -38.562 -28.422 1 98 176 GLU A C 1
ATOM 1329 O O . GLU A 1 176 ? -5.754 -37.75 -27.953 1 98 176 GLU A O 1
ATOM 1334 N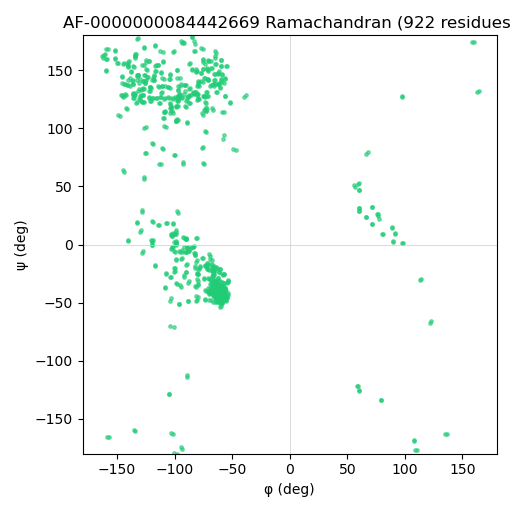 N . LYS A 1 177 ? -7.395 -39.25 -27.719 1 98.38 177 LYS A N 1
ATOM 1335 C CA . LYS A 1 177 ? -7.336 -39.281 -26.266 1 98.38 177 LYS A CA 1
ATOM 1336 C C . LYS A 1 177 ? -6.418 -40.375 -25.766 1 98.38 177 LYS A C 1
ATOM 1338 O O . LYS A 1 177 ? -6.531 -41.531 -26.203 1 98.38 177 LYS A O 1
ATOM 1343 N N . GLN A 1 178 ? -5.488 -40.094 -24.938 1 98.19 178 GLN A N 1
ATOM 1344 C CA . GLN A 1 178 ? -4.551 -41.062 -24.391 1 98.19 178 GLN A CA 1
ATOM 1345 C C . GLN A 1 178 ? -4.445 -40.906 -22.875 1 98.19 178 GLN A C 1
ATOM 1347 O O . GLN A 1 178 ? -4.43 -39.781 -22.344 1 98.19 178 GLN A O 1
ATOM 1352 N N . GLU A 1 179 ? -4.527 -41.969 -22.156 1 98.31 179 GLU A N 1
ATOM 1353 C CA . GLU A 1 179 ? -4.105 -42 -20.766 1 98.31 179 GLU A CA 1
ATOM 1354 C C . GLU A 1 179 ? -2.637 -42.406 -20.641 1 98.31 179 GLU A C 1
ATOM 1356 O O . GLU A 1 179 ? -2.223 -43.469 -21.125 1 98.31 179 GLU A O 1
ATOM 1361 N N . VAL A 1 180 ? -1.881 -41.562 -20.109 1 97.94 180 VAL A N 1
ATOM 1362 C CA . VAL A 1 180 ? -0.437 -41.781 -20.094 1 97.94 180 VAL A CA 1
ATOM 1363 C C . VAL A 1 180 ? 0.081 -41.656 -18.656 1 97.94 180 VAL A C 1
ATOM 1365 O O . VAL A 1 180 ? -0.551 -41 -17.812 1 97.94 180 VAL A O 1
ATOM 1368 N N . ASP A 1 181 ? 1.166 -42.281 -18.375 1 96.69 181 ASP A N 1
ATOM 1369 C CA . ASP A 1 181 ? 1.829 -42.219 -17.078 1 96.69 181 ASP A CA 1
ATOM 1370 C C . ASP A 1 181 ? 3.334 -42 -17.234 1 96.69 181 ASP A C 1
ATOM 1372 O O . ASP A 1 181 ? 3.795 -41.531 -18.281 1 96.69 181 ASP A O 1
ATOM 1376 N N . GLU A 1 182 ? 4.07 -42.312 -16.234 1 94 182 GLU A N 1
ATOM 1377 C CA . GLU A 1 182 ? 5.488 -41.969 -16.188 1 94 182 GLU A CA 1
ATOM 1378 C C . GLU A 1 182 ? 6.27 -42.719 -17.266 1 94 182 GLU A C 1
ATOM 1380 O O . GLU A 1 182 ? 7.367 -42.281 -17.641 1 94 182 GLU A O 1
ATOM 1385 N N . THR A 1 183 ? 5.762 -43.719 -17.781 1 94.19 183 THR A N 1
ATOM 1386 C CA . THR A 1 183 ? 6.461 -44.5 -18.797 1 94.19 183 THR A CA 1
ATOM 1387 C C . THR A 1 183 ? 6.316 -43.844 -20.172 1 94.19 183 THR A C 1
ATOM 1389 O O . THR A 1 183 ? 7.043 -44.219 -21.109 1 94.19 183 THR A O 1
ATOM 1392 N N . SER A 1 184 ? 5.434 -42.969 -20.297 1 95.44 184 SER A N 1
ATOM 1393 C CA . SER A 1 184 ? 5.145 -42.312 -21.562 1 95.44 184 SER A CA 1
ATOM 1394 C C . SER A 1 184 ? 5.949 -41.031 -21.719 1 95.44 184 SER A C 1
ATOM 1396 O O . SER A 1 184 ? 6.031 -40.219 -20.797 1 95.44 184 SER A O 1
ATOM 1398 N N . GLU A 1 185 ? 6.484 -40.812 -22.906 1 94.88 185 GLU A N 1
ATOM 1399 C CA . GLU A 1 185 ? 7.152 -39.531 -23.219 1 94.88 185 GLU A CA 1
ATOM 1400 C C . GLU A 1 185 ? 6.16 -38.375 -23.25 1 94.88 185 GLU A C 1
ATOM 1402 O O . GLU A 1 185 ? 6.508 -37.25 -22.875 1 94.88 185 GLU A O 1
ATOM 1407 N N . LEU A 1 186 ? 4.934 -38.688 -23.672 1 97 186 LEU A N 1
ATOM 1408 C CA . LEU A 1 186 ? 3.898 -37.656 -23.719 1 97 186 LEU A CA 1
ATOM 1409 C C . LEU A 1 186 ? 3.578 -37.156 -22.312 1 97 186 LEU A C 1
ATOM 1411 O O . LEU A 1 186 ? 3.318 -35.969 -22.109 1 97 186 LEU A O 1
ATOM 1415 N N . PHE A 1 187 ? 3.596 -38.125 -21.359 1 97 187 PHE A N 1
ATOM 1416 C CA . PHE A 1 187 ? 3.395 -37.781 -19.953 1 97 187 PHE A CA 1
ATOM 1417 C C . PHE A 1 187 ? 4.422 -36.75 -19.5 1 97 187 PHE A C 1
ATOM 1419 O O . PHE A 1 187 ? 4.062 -35.688 -18.984 1 97 187 PHE A O 1
ATOM 1426 N N . ARG A 1 188 ? 5.648 -36.969 -19.812 1 94.62 188 ARG A N 1
ATOM 1427 C CA . ARG A 1 188 ? 6.746 -36.094 -19.422 1 94.62 188 ARG A CA 1
ATOM 1428 C C . ARG A 1 188 ? 6.691 -34.781 -20.188 1 94.62 188 ARG A C 1
ATOM 1430 O O . ARG A 1 188 ? 7.039 -33.719 -19.641 1 94.62 188 ARG A O 1
ATOM 1437 N N . ALA A 1 189 ? 6.316 -34.844 -21.406 1 96.25 189 ALA A N 1
ATOM 1438 C CA . ALA A 1 189 ? 6.242 -33.656 -22.25 1 96.25 189 ALA A CA 1
ATOM 1439 C C . ALA A 1 189 ? 5.176 -32.688 -21.734 1 96.25 189 ALA A C 1
ATOM 1441 O O . ALA A 1 189 ? 5.336 -31.469 -21.828 1 96.25 189 ALA A O 1
ATOM 1442 N N . CYS A 1 190 ? 4.109 -33.219 -21.203 1 97.38 190 CYS A N 1
ATOM 1443 C CA . CYS A 1 190 ? 2.982 -32.406 -20.797 1 97.38 190 CYS A CA 1
ATOM 1444 C C . CYS A 1 190 ? 3.256 -31.75 -19.453 1 97.38 190 CYS A C 1
ATOM 1446 O O . CYS A 1 190 ? 2.725 -30.672 -19.156 1 97.38 190 CYS A O 1
ATOM 1448 N N . LEU A 1 191 ? 4.031 -32.406 -18.562 1 97.06 191 LEU A N 1
ATOM 1449 C CA . LEU A 1 191 ? 4.352 -31.859 -17.25 1 97.06 191 LEU A CA 1
ATOM 1450 C C . LEU A 1 191 ? 5.352 -30.703 -17.375 1 97.06 191 LEU A C 1
ATOM 1452 O O . LEU A 1 191 ? 6.496 -30.922 -17.781 1 97.06 191 LEU A O 1
ATOM 1456 N N . ALA A 1 192 ? 4.887 -29.5 -17 1 96.69 192 ALA A N 1
ATOM 1457 C CA . ALA A 1 192 ? 5.641 -28.266 -17.188 1 96.69 192 ALA A CA 1
ATOM 1458 C C . ALA A 1 192 ? 5.934 -28.016 -18.672 1 96.69 192 ALA A C 1
ATOM 1460 O O . ALA A 1 192 ? 6.996 -27.5 -19.016 1 96.69 192 ALA A O 1
ATOM 1461 N N . GLY A 1 193 ? 5.043 -28.453 -19.484 1 96.25 193 GLY A N 1
ATOM 1462 C CA . GLY A 1 193 ? 5.203 -28.375 -20.938 1 96.25 193 GLY A CA 1
ATOM 1463 C C . GLY A 1 193 ? 4.574 -27.125 -21.531 1 96.25 193 GLY A C 1
ATOM 1464 O O . GLY A 1 193 ? 4.715 -26.859 -22.719 1 96.25 193 GLY A O 1
ATOM 1465 N N . GLN A 1 194 ? 3.883 -26.344 -20.766 1 96.56 194 GLN A N 1
ATOM 1466 C CA . GLN A 1 194 ? 3.32 -25.062 -21.156 1 96.56 194 GLN A CA 1
ATOM 1467 C C . GLN A 1 194 ? 2.229 -25.234 -22.203 1 96.56 194 GLN A C 1
ATOM 1469 O O . GLN A 1 194 ? 2.047 -24.359 -23.062 1 96.56 194 GLN A O 1
ATOM 1474 N N . GLY A 1 195 ? 1.635 -26.391 -22.234 1 96.06 195 GLY A N 1
ATOM 1475 C CA . GLY A 1 195 ? 0.506 -26.625 -23.109 1 96.06 195 GLY A CA 1
ATOM 1476 C C . GLY A 1 195 ? 0.914 -26.812 -24.562 1 96.06 195 GLY A C 1
ATOM 1477 O O . GLY A 1 195 ? 0.102 -26.641 -25.469 1 96.06 195 GLY A O 1
ATOM 1478 N N . ARG A 1 196 ? 2.047 -27.234 -24.859 1 96.69 196 ARG A N 1
ATOM 1479 C CA . ARG A 1 196 ? 2.592 -27.219 -26.219 1 96.69 196 ARG A CA 1
ATOM 1480 C C . ARG A 1 196 ? 2.514 -28.609 -26.844 1 96.69 196 ARG A C 1
ATOM 1482 O O . ARG A 1 196 ? 2.783 -28.766 -28.047 1 96.69 196 ARG A O 1
ATOM 1489 N N . PHE A 1 197 ? 2.049 -29.641 -26.125 1 97.75 197 PHE A N 1
ATOM 1490 C CA . PHE A 1 197 ? 2.209 -31 -26.625 1 97.75 197 PHE A CA 1
ATOM 1491 C C . PHE A 1 197 ? 0.872 -31.734 -26.641 1 97.75 197 PHE A C 1
ATOM 1493 O O . PHE A 1 197 ? 0.777 -32.844 -27.156 1 97.75 197 PHE A O 1
ATOM 1500 N N . GLY A 1 198 ? -0.073 -31.156 -26.156 1 97.94 198 GLY A N 1
ATOM 1501 C CA . GLY A 1 198 ? -1.411 -31.703 -26 1 97.94 198 GLY A CA 1
ATOM 1502 C C . GLY A 1 198 ? -2.229 -31 -24.938 1 97.94 198 GLY A C 1
ATOM 1503 O O . GLY A 1 198 ? -1.72 -30.141 -24.219 1 97.94 198 GLY A O 1
ATOM 1504 N N . VAL A 1 199 ? -3.465 -31.359 -24.828 1 98.69 199 VAL A N 1
ATOM 1505 C CA . VAL A 1 199 ? -4.348 -30.797 -23.812 1 98.69 199 VAL A CA 1
ATOM 1506 C C . VAL A 1 199 ? -4.535 -31.797 -22.672 1 98.69 199 VAL A C 1
ATOM 1508 O O . VAL A 1 199 ? -5.016 -32.906 -22.891 1 98.69 199 VAL A O 1
ATOM 1511 N N . ILE A 1 200 ? -4.117 -31.422 -21.469 1 98.69 200 ILE A N 1
ATOM 1512 C CA . ILE A 1 200 ? -4.43 -32.219 -20.297 1 98.69 200 ILE A CA 1
ATOM 1513 C C . ILE A 1 200 ? -5.91 -32.094 -19.953 1 98.69 200 ILE A C 1
ATOM 1515 O O . ILE A 1 200 ? -6.383 -31 -19.625 1 98.69 200 ILE A O 1
ATOM 1519 N N . SER A 1 201 ? -6.637 -33.156 -20.016 1 98.62 201 SER A N 1
ATOM 1520 C CA . SER A 1 201 ? -8.055 -33.125 -19.672 1 98.62 201 SER A CA 1
ATOM 1521 C C . SER A 1 201 ? -8.297 -33.594 -18.234 1 98.62 201 SER A C 1
ATOM 1523 O O . SER A 1 201 ? -9.242 -33.156 -17.578 1 98.62 201 SER A O 1
ATOM 1525 N N . LYS A 1 202 ? -7.453 -34.562 -17.812 1 98.44 202 LYS A N 1
ATOM 1526 C CA . LYS A 1 202 ? -7.484 -35.062 -16.438 1 98.44 202 LYS A CA 1
ATOM 1527 C C . LYS A 1 202 ? -6.074 -35.312 -15.906 1 98.44 202 LYS A C 1
ATOM 1529 O O . LYS A 1 202 ? -5.145 -35.5 -16.688 1 98.44 202 LYS A O 1
ATOM 1534 N N . ALA A 1 203 ? -6.02 -35.281 -14.625 1 98.62 203 ALA A N 1
ATOM 1535 C CA . ALA A 1 203 ? -4.77 -35.656 -13.953 1 98.62 203 ALA A CA 1
ATOM 1536 C C . ALA A 1 203 ? -5.039 -36.5 -12.719 1 98.62 203 ALA A C 1
ATOM 1538 O O . ALA A 1 203 ? -6.031 -36.312 -12.016 1 98.62 203 ALA A O 1
ATOM 1539 N N . CYS A 1 204 ? -4.223 -37.406 -12.5 1 98.75 204 CYS A N 1
ATOM 1540 C CA . CYS A 1 204 ? -4.215 -38.219 -11.281 1 98.75 204 CYS A CA 1
ATOM 1541 C C . CYS A 1 204 ? -3.17 -37.688 -10.297 1 98.75 204 CYS A C 1
ATOM 1543 O O . CYS A 1 204 ? -1.979 -37.969 -10.445 1 98.75 204 CYS A O 1
ATOM 1545 N N . VAL A 1 205 ? -3.611 -37.062 -9.273 1 98.69 205 VAL A N 1
ATOM 1546 C CA . VAL A 1 205 ? -2.723 -36.344 -8.344 1 98.69 205 VAL A CA 1
ATOM 1547 C C . VAL A 1 205 ? -2.422 -37.25 -7.148 1 98.69 205 VAL A C 1
ATOM 1549 O O . VAL A 1 205 ? -3.34 -37.781 -6.504 1 98.69 205 VAL A O 1
ATOM 1552 N N . GLY A 1 206 ? -1.124 -37.438 -6.867 1 98.44 206 GLY A N 1
ATOM 1553 C CA . GLY A 1 206 ? -0.734 -38.188 -5.691 1 98.44 206 GLY A CA 1
ATOM 1554 C C . GLY A 1 206 ? -1.104 -37.531 -4.387 1 98.44 206 GLY A C 1
ATOM 1555 O O . GLY A 1 206 ? -1.011 -36.312 -4.27 1 98.44 206 GLY A O 1
ATOM 1556 N N . LEU A 1 207 ? -1.532 -38.344 -3.393 1 98.56 207 LEU A N 1
ATOM 1557 C CA . LEU A 1 207 ? -1.928 -37.844 -2.08 1 98.56 207 LEU A CA 1
ATOM 1558 C C . LEU A 1 207 ? -1.031 -38.406 -0.987 1 98.56 207 LEU A C 1
ATOM 1560 O O . LEU A 1 207 ? -0.573 -39.531 -1.087 1 98.56 207 LEU A O 1
ATOM 1564 N N . ARG A 1 208 ? -0.76 -37.656 0.002 1 98.31 208 ARG A N 1
ATOM 1565 C CA . ARG A 1 208 ? -0.077 -38.094 1.22 1 98.31 208 ARG A CA 1
ATOM 1566 C C . ARG A 1 208 ? -0.992 -37.969 2.434 1 98.31 208 ARG A C 1
ATOM 1568 O O . ARG A 1 208 ? -1.888 -37.125 2.455 1 98.31 208 ARG A O 1
ATOM 1575 N N . PRO A 1 209 ? -0.707 -38.781 3.412 1 97.56 209 PRO A N 1
ATOM 1576 C CA . PRO A 1 209 ? -1.428 -38.531 4.664 1 97.56 209 PRO A CA 1
ATOM 1577 C C . PRO A 1 209 ? -1.075 -37.188 5.293 1 97.56 209 PRO A C 1
ATOM 1579 O O . PRO A 1 209 ? 0.059 -36.719 5.168 1 97.56 209 PRO A O 1
ATOM 1582 N N . CYS A 1 210 ? -1.994 -36.562 5.93 1 97.94 210 CYS A N 1
ATOM 1583 C CA . CYS A 1 210 ? -1.745 -35.375 6.715 1 97.94 210 CYS A CA 1
ATOM 1584 C C . CYS A 1 210 ? -2.436 -35.438 8.07 1 97.94 210 CYS A C 1
ATOM 1586 O O . CYS A 1 210 ? -3.256 -36.312 8.305 1 97.94 210 CYS A O 1
ATOM 1588 N N . LYS A 1 211 ? -1.996 -34.594 9.039 1 98.25 211 LYS A N 1
ATOM 1589 C CA . LYS A 1 211 ? -2.594 -34.562 10.375 1 98.25 211 LYS A CA 1
ATOM 1590 C C . LYS A 1 211 ? -3.695 -33.5 10.445 1 98.25 211 LYS A C 1
ATOM 1592 O O . LYS A 1 211 ? -3.906 -32.75 9.5 1 98.25 211 LYS A O 1
ATOM 1597 N N . LYS A 1 212 ? -4.43 -33.438 11.578 1 98.06 212 LYS A N 1
ATOM 1598 C CA . LYS A 1 212 ? -5.641 -32.656 11.703 1 98.06 212 LYS A CA 1
ATOM 1599 C C . LYS A 1 212 ? -5.297 -31.172 11.938 1 98.06 212 LYS A C 1
ATOM 1601 O O . LYS A 1 212 ? -6.043 -30.281 11.523 1 98.06 212 LYS A O 1
ATOM 1606 N N . MET A 1 213 ? -4.211 -31.016 12.672 1 98.38 213 MET A N 1
ATOM 1607 C CA . MET A 1 213 ? -3.861 -29.672 13.117 1 98.38 213 MET A CA 1
ATOM 1608 C C . MET A 1 213 ? -2.467 -29.281 12.633 1 98.38 213 MET A C 1
ATOM 1610 O O . MET A 1 213 ? -1.666 -30.156 12.273 1 98.38 213 MET A O 1
ATOM 1614 N N . VAL A 1 214 ? -2.197 -28 12.562 1 98.38 214 VAL A N 1
ATOM 1615 C CA . VAL A 1 214 ? -0.881 -27.453 12.242 1 98.38 214 VAL A CA 1
ATOM 1616 C C . VAL A 1 214 ? -0.497 -26.375 13.258 1 98.38 214 VAL A C 1
ATOM 1618 O O . VAL A 1 214 ? -1.307 -25.516 13.586 1 98.38 214 VAL A O 1
ATOM 1621 N N . ARG A 1 215 ? 0.68 -26.531 13.891 1 98.06 215 ARG A N 1
ATOM 1622 C CA . ARG A 1 215 ? 1.276 -25.406 14.617 1 98.06 215 ARG A CA 1
ATOM 1623 C C . ARG A 1 215 ? 2.289 -24.672 13.75 1 98.06 215 ARG A C 1
ATOM 1625 O O . ARG A 1 215 ? 3.18 -25.281 13.156 1 98.06 215 ARG A O 1
ATOM 1632 N N . THR A 1 216 ? 2.209 -23.281 13.625 1 98.38 216 THR A N 1
ATOM 1633 C CA . THR A 1 216 ? 3.152 -22.438 12.891 1 98.38 216 THR A CA 1
ATOM 1634 C C . THR A 1 216 ? 3.885 -21.5 13.836 1 98.38 216 THR A C 1
ATOM 1636 O O . THR A 1 216 ? 3.258 -20.812 14.648 1 98.38 216 THR A O 1
ATOM 1639 N N . TYR A 1 217 ? 5.227 -21.469 13.844 1 98.06 217 TYR A N 1
ATOM 1640 C CA . TYR A 1 217 ? 6.066 -20.469 14.508 1 98.06 217 TYR A CA 1
ATOM 1641 C C . TYR A 1 217 ? 6.496 -19.375 13.531 1 98.06 217 TYR A C 1
ATOM 1643 O O . TYR A 1 217 ? 7.012 -19.672 12.453 1 98.06 217 TYR A O 1
ATOM 1651 N N . PHE A 1 218 ? 6.285 -18.141 13.875 1 98.44 218 PHE A N 1
ATOM 1652 C CA . PHE A 1 218 ? 6.711 -16.984 13.094 1 98.44 218 PHE A CA 1
ATOM 1653 C C . PHE A 1 218 ? 8.008 -16.406 13.648 1 98.44 218 PHE A C 1
ATOM 1655 O O . PHE A 1 218 ? 8.008 -15.766 14.703 1 98.44 218 PHE A O 1
ATOM 1662 N N . LEU A 1 219 ? 9.102 -16.609 12.945 1 98.5 219 LEU A N 1
ATOM 1663 C CA . LEU A 1 219 ? 10.43 -16.203 13.391 1 98.5 219 LEU A CA 1
ATOM 1664 C C . LEU A 1 219 ? 10.969 -15.055 12.547 1 98.5 219 LEU A C 1
ATOM 1666 O O . LEU A 1 219 ? 10.688 -14.969 11.352 1 98.5 219 LEU A O 1
ATOM 1670 N N . VAL A 1 220 ? 11.672 -14.133 13.117 1 98.81 220 VAL A N 1
ATOM 1671 C CA . VAL A 1 220 ? 12.273 -13.023 12.391 1 98.81 220 VAL A CA 1
ATOM 1672 C C . VAL A 1 220 ? 13.766 -12.938 12.719 1 98.81 220 VAL A C 1
ATOM 1674 O O . VAL A 1 220 ? 14.18 -13.234 13.844 1 98.81 220 VAL A O 1
ATOM 1677 N N . TYR A 1 221 ? 14.57 -12.641 11.734 1 98.81 221 TYR A N 1
ATOM 1678 C CA . TYR A 1 221 ? 16.031 -12.57 11.828 1 98.81 221 TYR A CA 1
ATOM 1679 C C . TYR A 1 221 ? 16.531 -11.211 11.359 1 98.81 221 TYR A C 1
ATOM 1681 O O . TYR A 1 221 ? 15.93 -10.578 10.492 1 98.81 221 TYR A O 1
ATOM 1689 N N . LEU A 1 222 ? 17.656 -10.797 11.922 1 98.12 222 LEU A N 1
ATOM 1690 C CA . LEU A 1 222 ? 18.328 -9.562 11.547 1 98.12 222 LEU A CA 1
ATOM 1691 C C . LEU A 1 222 ? 19.5 -9.844 10.609 1 98.12 222 LEU A C 1
ATOM 1693 O O . LEU A 1 222 ? 19.969 -8.945 9.898 1 98.12 222 LEU A O 1
ATOM 1697 N N . ASP A 1 223 ? 19.922 -11.086 10.672 1 96.62 223 ASP A N 1
ATOM 1698 C CA . ASP A 1 223 ? 21.125 -11.508 9.961 1 96.62 223 ASP A CA 1
ATOM 1699 C C . ASP A 1 223 ? 20.812 -12.602 8.938 1 96.62 223 ASP A C 1
ATOM 1701 O O . ASP A 1 223 ? 20.234 -13.633 9.289 1 96.62 223 ASP A O 1
ATOM 1705 N N . LYS A 1 224 ? 21.203 -12.344 7.75 1 97.25 224 LYS A N 1
ATOM 1706 C CA . LYS A 1 224 ? 20.906 -13.258 6.648 1 97.25 224 LYS A CA 1
ATOM 1707 C C . LYS A 1 224 ? 21.562 -14.617 6.887 1 97.25 224 LYS A C 1
ATOM 1709 O O . LYS A 1 224 ? 20.984 -15.656 6.547 1 97.25 224 LYS A O 1
ATOM 1714 N N . GLU A 1 225 ? 22.812 -14.688 7.418 1 97.62 225 GLU A N 1
ATOM 1715 C CA . GLU A 1 225 ? 23.516 -15.945 7.621 1 97.62 225 GLU A CA 1
ATOM 1716 C C . GLU A 1 225 ? 22.812 -16.812 8.664 1 97.62 225 GLU A C 1
ATOM 1718 O O . GLU A 1 225 ? 22.688 -18.031 8.484 1 97.62 225 GLU A O 1
ATOM 1723 N N . GLN A 1 226 ? 22.422 -16.172 9.75 1 98.12 226 GLN A N 1
ATOM 1724 C CA . GLN A 1 226 ? 21.703 -16.922 10.781 1 98.12 226 GLN A CA 1
ATOM 1725 C C . GLN A 1 226 ? 20.359 -17.422 10.258 1 98.12 226 GLN A C 1
ATOM 1727 O O . GLN A 1 226 ? 19.938 -18.531 10.586 1 98.12 226 GLN A O 1
ATOM 1732 N N . TRP A 1 227 ? 19.703 -16.578 9.523 1 98.31 227 TRP A N 1
ATOM 1733 C CA . TRP A 1 227 ? 18.438 -16.953 8.883 1 98.31 227 TRP A CA 1
ATOM 1734 C C . TRP A 1 227 ? 18.625 -18.172 7.996 1 98.31 227 TRP A C 1
ATOM 1736 O O . TRP A 1 227 ? 17.859 -19.141 8.102 1 98.31 227 TRP A O 1
ATOM 1746 N N . TYR A 1 228 ? 19.641 -18.188 7.168 1 97.5 228 TYR A N 1
ATOM 1747 C CA . TYR A 1 228 ? 19.938 -19.297 6.27 1 97.5 228 TYR A CA 1
ATOM 1748 C C . TYR A 1 228 ? 20.297 -20.562 7.059 1 97.5 228 TYR A C 1
ATOM 1750 O O . TYR A 1 228 ? 19.844 -21.656 6.723 1 97.5 228 TYR A O 1
ATOM 1758 N N . CYS A 1 229 ? 21.062 -20.453 8.086 1 97.19 229 CYS A N 1
ATOM 1759 C CA . CYS A 1 229 ? 21.453 -21.578 8.922 1 97.19 229 CYS A CA 1
ATOM 1760 C C . CYS A 1 229 ? 20.234 -22.25 9.539 1 97.19 229 CYS A C 1
ATOM 1762 O O . CYS A 1 229 ? 20.125 -23.469 9.5 1 97.19 229 CYS A O 1
ATOM 1764 N N . ASP A 1 230 ? 19.344 -21.469 10.109 1 97.56 230 ASP A N 1
ATOM 1765 C CA . ASP A 1 230 ? 18.156 -22.031 10.742 1 97.56 230 ASP A CA 1
ATOM 1766 C C . ASP A 1 230 ? 17.234 -22.656 9.711 1 97.56 230 ASP A C 1
ATOM 1768 O O . ASP A 1 230 ? 16.578 -23.672 9.992 1 97.56 230 ASP A O 1
ATOM 1772 N N . LEU A 1 231 ? 17.156 -22.031 8.586 1 96.19 231 LEU A N 1
ATOM 1773 C CA . LEU A 1 231 ? 16.359 -22.594 7.492 1 96.19 231 LEU A CA 1
ATOM 1774 C C . LEU A 1 231 ? 16.828 -24.016 7.156 1 96.19 231 LEU A C 1
ATOM 1776 O O . LEU A 1 231 ? 16.016 -24.906 6.934 1 96.19 231 LEU A O 1
ATOM 1780 N N . GLN A 1 232 ? 18.094 -24.266 7.172 1 94.06 232 GLN A N 1
ATOM 1781 C CA . GLN A 1 232 ? 18.641 -25.578 6.875 1 94.06 232 GLN A CA 1
ATOM 1782 C C . GLN A 1 232 ? 18.281 -26.594 7.965 1 94.06 232 GLN A C 1
ATOM 1784 O O . GLN A 1 232 ? 17.953 -27.734 7.672 1 94.06 232 GLN A O 1
ATOM 1789 N N . LYS A 1 233 ? 18.297 -26.172 9.156 1 94.88 233 LYS A N 1
ATOM 1790 C CA . LYS A 1 233 ? 18 -27.047 10.281 1 94.88 233 LYS A CA 1
ATOM 1791 C C . LYS A 1 233 ? 16.547 -27.516 10.258 1 94.88 233 LYS A C 1
ATOM 1793 O O . LYS A 1 233 ? 16.25 -28.656 10.625 1 94.88 233 LYS A O 1
ATOM 1798 N N . LEU A 1 234 ? 15.672 -26.656 9.836 1 93.94 234 LEU A N 1
ATOM 1799 C CA . LEU A 1 234 ? 14.242 -26.906 9.984 1 93.94 234 LEU A CA 1
ATOM 1800 C C . LEU A 1 234 ? 13.742 -27.859 8.906 1 93.94 234 LEU A C 1
ATOM 1802 O O . LEU A 1 234 ? 12.703 -28.5 9.07 1 93.94 234 LEU A O 1
ATOM 1806 N N . LYS A 1 235 ? 14.422 -27.969 7.863 1 90.75 235 LYS A N 1
ATOM 1807 C CA . LYS A 1 235 ? 13.977 -28.781 6.738 1 90.75 235 LYS A CA 1
ATOM 1808 C C . LYS A 1 235 ? 13.719 -30.219 7.168 1 90.75 235 LYS A C 1
ATOM 1810 O O . LYS A 1 235 ? 12.867 -30.906 6.594 1 90.75 235 LYS A O 1
ATOM 1815 N N . LYS A 1 236 ? 14.352 -30.688 8.219 1 88.56 236 LYS A N 1
ATOM 1816 C CA . LYS A 1 236 ? 14.242 -32.062 8.68 1 88.56 236 LYS A CA 1
ATOM 1817 C C . LYS A 1 236 ? 12.953 -32.281 9.469 1 88.56 236 LYS A C 1
ATOM 1819 O O . LYS A 1 236 ? 12.438 -33.406 9.531 1 88.56 236 LYS A O 1
ATOM 1824 N N . HIS A 1 237 ? 12.445 -31.266 10.023 1 91.12 237 HIS A N 1
ATOM 1825 C CA . HIS A 1 237 ? 11.367 -31.438 10.992 1 91.12 237 HIS A CA 1
ATOM 1826 C C . HIS A 1 237 ? 10.078 -30.781 10.508 1 91.12 237 HIS A C 1
ATOM 1828 O O . HIS A 1 237 ? 8.984 -31.141 10.945 1 91.12 237 HIS A O 1
ATOM 1834 N N . ALA A 1 238 ? 10.188 -29.906 9.594 1 95.94 238 ALA A N 1
ATOM 1835 C CA . ALA A 1 238 ? 9.047 -29.094 9.172 1 95.94 238 ALA A CA 1
ATOM 1836 C C . ALA A 1 238 ? 8.156 -29.875 8.211 1 95.94 238 ALA A C 1
ATOM 1838 O O . ALA A 1 238 ? 8.617 -30.75 7.488 1 95.94 238 ALA A O 1
ATOM 1839 N N . ASP A 1 239 ? 6.887 -29.578 8.242 1 97.56 239 ASP A N 1
ATOM 1840 C CA . ASP A 1 239 ? 5.953 -30.016 7.215 1 97.56 239 ASP A CA 1
ATOM 1841 C C . ASP A 1 239 ? 5.672 -28.906 6.207 1 97.56 239 ASP A C 1
ATOM 1843 O O . ASP A 1 239 ? 5.219 -29.172 5.09 1 97.56 239 ASP A O 1
ATOM 1847 N N . GLY A 1 240 ? 5.871 -27.672 6.598 1 97.94 240 GLY A N 1
ATOM 1848 C CA . GLY A 1 240 ? 5.777 -26.484 5.758 1 97.94 240 GLY A CA 1
ATOM 1849 C C . GLY A 1 240 ? 6.777 -25.406 6.133 1 97.94 240 GLY A C 1
ATOM 1850 O O . GLY A 1 240 ? 7.047 -25.188 7.316 1 97.94 240 GLY A O 1
ATOM 1851 N N . ILE A 1 241 ? 7.387 -24.75 5.16 1 98.12 241 ILE A N 1
ATOM 1852 C CA . ILE A 1 241 ? 8.312 -23.656 5.363 1 98.12 241 ILE A CA 1
ATOM 1853 C C . ILE A 1 241 ? 7.922 -22.469 4.469 1 98.12 241 ILE A C 1
ATOM 1855 O O . ILE A 1 241 ? 7.688 -22.656 3.271 1 98.12 241 ILE A O 1
ATOM 1859 N N . GLU A 1 242 ? 7.793 -21.359 5.023 1 98 242 GLU A N 1
ATOM 1860 C CA . GLU A 1 242 ? 7.754 -20.094 4.285 1 98 242 GLU A CA 1
ATOM 1861 C C . GLU A 1 242 ? 8.875 -19.156 4.727 1 98 242 GLU A C 1
ATOM 1863 O O . GLU A 1 242 ? 9.016 -18.875 5.918 1 98 242 GLU A O 1
ATOM 1868 N N . ALA A 1 243 ? 9.68 -18.734 3.861 1 98.44 243 ALA A N 1
ATOM 1869 C CA . ALA A 1 243 ? 10.773 -17.797 4.113 1 98.44 243 ALA A CA 1
ATOM 1870 C C . ALA A 1 243 ? 10.688 -16.594 3.174 1 98.44 243 ALA A C 1
ATOM 1872 O O . ALA A 1 243 ? 10.367 -16.75 1.992 1 98.44 243 ALA A O 1
ATOM 1873 N N . PHE A 1 244 ? 10.953 -15.414 3.688 1 98.69 244 PHE A N 1
ATOM 1874 C CA . PHE A 1 244 ? 10.867 -14.219 2.855 1 98.69 244 PHE A CA 1
ATOM 1875 C C . PHE A 1 244 ? 11.602 -13.055 3.502 1 98.69 244 PHE A C 1
ATOM 1877 O O . PHE A 1 244 ? 11.953 -13.109 4.684 1 98.69 244 PHE A O 1
ATOM 1884 N N . CYS A 1 245 ? 11.922 -12.07 2.773 1 98.81 245 CYS A N 1
ATOM 1885 C CA . CYS A 1 245 ? 12.5 -10.805 3.205 1 98.81 245 CYS A CA 1
ATOM 1886 C C . CYS A 1 245 ? 11.484 -9.672 3.096 1 98.81 245 CYS A C 1
ATOM 1888 O O . CYS A 1 245 ? 10.742 -9.594 2.111 1 98.81 245 CYS A O 1
ATOM 1890 N N . THR A 1 246 ? 11.422 -8.875 4.031 1 98.5 246 THR A N 1
ATOM 1891 C CA . THR A 1 246 ? 10.477 -7.766 4.016 1 98.5 246 THR A CA 1
ATOM 1892 C C . THR A 1 246 ? 11.164 -6.461 4.391 1 98.5 246 THR A C 1
ATOM 1894 O O . THR A 1 246 ? 12.062 -6.445 5.234 1 98.5 246 THR A O 1
ATOM 1897 N N . PRO A 1 247 ? 10.742 -5.363 3.811 1 98.25 247 PRO A N 1
ATOM 1898 C CA . PRO A 1 247 ? 11.383 -4.066 4.039 1 98.25 247 PRO A CA 1
ATOM 1899 C C . PRO A 1 247 ? 10.648 -3.223 5.082 1 98.25 247 PRO A C 1
ATOM 1901 O O . PRO A 1 247 ? 9.422 -3.268 5.172 1 98.25 247 PRO A O 1
ATOM 1904 N N . ALA A 1 248 ? 11.328 -2.533 5.852 1 98.31 248 ALA A N 1
ATOM 1905 C CA . ALA A 1 248 ? 10.852 -1.396 6.637 1 98.31 248 ALA A CA 1
ATOM 1906 C C . ALA A 1 248 ? 11.398 -0.083 6.078 1 98.31 248 ALA A C 1
ATOM 1908 O O . ALA A 1 248 ? 12.602 0.178 6.145 1 98.31 248 ALA A O 1
ATOM 1909 N N . ILE A 1 249 ? 10.586 0.793 5.566 1 97.62 249 ILE A N 1
ATOM 1910 C CA . ILE A 1 249 ? 10.992 2.023 4.898 1 97.62 249 ILE A CA 1
ATOM 1911 C C . ILE A 1 249 ? 11.703 2.938 5.887 1 97.62 249 ILE A C 1
ATOM 1913 O O . ILE A 1 249 ? 11.211 3.18 6.992 1 97.62 249 ILE A O 1
ATOM 1917 N N . GLN A 1 250 ? 12.844 3.445 5.477 1 97.94 250 GLN A N 1
ATOM 1918 C CA . GLN A 1 250 ? 13.664 4.211 6.418 1 97.94 250 GLN A CA 1
ATOM 1919 C C . GLN A 1 250 ? 13.867 5.641 5.926 1 97.94 250 GLN A C 1
ATOM 1921 O O . GLN A 1 250 ? 14.555 6.43 6.578 1 97.94 250 GLN A O 1
ATOM 1926 N N . GLY A 1 251 ? 13.266 5.984 4.812 1 96.5 251 GLY A N 1
ATOM 1927 C CA . GLY A 1 251 ? 13.383 7.32 4.25 1 96.5 251 GLY A CA 1
ATOM 1928 C C . GLY A 1 251 ? 13.609 7.316 2.748 1 96.5 251 GLY A C 1
ATOM 1929 O O . GLY A 1 251 ? 13.195 6.387 2.055 1 96.5 251 GLY A O 1
ATOM 1930 N N . ALA A 1 252 ? 14.062 8.391 2.191 1 96.12 252 ALA A N 1
ATOM 1931 C CA . ALA A 1 252 ? 14.398 8.523 0.775 1 96.12 252 ALA A CA 1
ATOM 1932 C C . ALA A 1 252 ? 15.805 9.086 0.597 1 96.12 252 ALA A C 1
ATOM 1934 O O . ALA A 1 252 ? 16.203 10 1.316 1 96.12 252 ALA A O 1
ATOM 1935 N N . LYS A 1 253 ? 16.531 8.523 -0.221 1 94.56 253 LYS A N 1
ATOM 1936 C CA . LYS A 1 253 ? 17.891 8.969 -0.491 1 94.56 253 LYS A CA 1
ATOM 1937 C C . LYS A 1 253 ? 17.969 9.719 -1.817 1 94.56 253 LYS A C 1
ATOM 1939 O O . LYS A 1 253 ? 17.234 9.414 -2.756 1 94.56 253 LYS A O 1
ATOM 1944 N N . GLN A 1 254 ? 18.812 10.656 -1.841 1 93.38 254 GLN A N 1
ATOM 1945 C CA . GLN A 1 254 ? 19.094 11.383 -3.074 1 93.38 254 GLN A CA 1
ATOM 1946 C C . GLN A 1 254 ? 19.953 10.547 -4.023 1 93.38 254 GLN A C 1
ATOM 1948 O O . GLN A 1 254 ? 20.969 9.984 -3.619 1 93.38 254 GLN A O 1
ATOM 1953 N N . THR A 1 255 ? 19.484 10.43 -5.227 1 89.94 255 THR A N 1
ATOM 1954 C CA . THR A 1 255 ? 20.219 9.734 -6.285 1 89.94 255 THR A CA 1
ATOM 1955 C C . THR A 1 255 ? 20.234 10.57 -7.562 1 89.94 255 THR A C 1
ATOM 1957 O O . THR A 1 255 ? 19.688 11.672 -7.598 1 89.94 255 THR A O 1
ATOM 1960 N N . ASP A 1 256 ? 20.922 10.102 -8.617 1 87.81 256 ASP A N 1
ATOM 1961 C CA . ASP A 1 256 ? 20.953 10.766 -9.922 1 87.81 256 ASP A CA 1
ATOM 1962 C C . ASP A 1 256 ? 19.562 10.797 -10.555 1 87.81 256 ASP A C 1
ATOM 1964 O O . ASP A 1 256 ? 19.281 11.648 -11.406 1 87.81 256 ASP A O 1
ATOM 1968 N N . LYS A 1 257 ? 18.734 9.969 -10.133 1 84.69 257 LYS A N 1
ATOM 1969 C CA . LYS A 1 257 ? 17.391 9.867 -10.695 1 84.69 257 LYS A CA 1
ATOM 1970 C C . LYS A 1 257 ? 16.359 10.562 -9.797 1 84.69 257 LYS A C 1
ATOM 1972 O O . LYS A 1 257 ? 15.156 10.43 -10 1 84.69 257 LYS A O 1
ATOM 1977 N N . GLY A 1 258 ? 16.844 11.297 -8.805 1 90.06 258 GLY A N 1
ATOM 1978 C CA . GLY A 1 258 ? 15.969 11.93 -7.836 1 90.06 258 GLY A CA 1
ATOM 1979 C C . GLY A 1 258 ? 16.016 11.273 -6.469 1 90.06 258 GLY A C 1
ATOM 1980 O O . GLY A 1 258 ? 16.922 10.492 -6.176 1 90.06 258 GLY A O 1
ATOM 1981 N N . ARG A 1 259 ? 15.078 11.641 -5.641 1 94.25 259 ARG A N 1
ATOM 1982 C CA . ARG A 1 259 ? 15 11.062 -4.301 1 94.25 259 ARG A CA 1
ATOM 1983 C C . ARG A 1 259 ? 14.188 9.773 -4.301 1 94.25 259 ARG A C 1
ATOM 1985 O O . ARG A 1 259 ? 13.016 9.773 -4.691 1 94.25 259 ARG A O 1
ATOM 1992 N N . ILE A 1 260 ? 14.836 8.688 -3.848 1 92.5 260 ILE A N 1
ATOM 1993 C CA . ILE A 1 260 ? 14.211 7.379 -3.92 1 92.5 260 ILE A CA 1
ATOM 1994 C C . ILE A 1 260 ? 14.102 6.777 -2.52 1 92.5 260 ILE A C 1
ATOM 1996 O O . ILE A 1 260 ? 15.07 6.797 -1.753 1 92.5 260 ILE A O 1
ATOM 2000 N N . PRO A 1 261 ? 12.93 6.219 -2.256 1 94.81 261 PRO A N 1
ATOM 2001 C CA . PRO A 1 261 ? 12.789 5.57 -0.95 1 94.81 261 PRO A CA 1
ATOM 2002 C C . PRO A 1 261 ? 13.75 4.395 -0.771 1 94.81 261 PRO A C 1
ATOM 2004 O O . PRO A 1 261 ? 14.07 3.701 -1.74 1 94.81 261 PRO A O 1
ATOM 2007 N N . PHE A 1 262 ? 14.242 4.117 0.417 1 95.94 262 PHE A N 1
ATOM 2008 C CA . PHE A 1 262 ? 15.039 2.941 0.761 1 95.94 262 PHE A CA 1
ATOM 2009 C C . PHE A 1 262 ? 14.547 2.32 2.062 1 95.94 262 PHE A C 1
ATOM 2011 O O . PHE A 1 262 ? 13.766 2.932 2.795 1 95.94 262 PHE A O 1
ATOM 2018 N N . ALA A 1 263 ? 14.922 1.074 2.299 1 97.69 263 ALA A N 1
ATOM 2019 C CA . ALA A 1 263 ? 14.367 0.335 3.43 1 97.69 263 ALA A CA 1
ATOM 2020 C C . ALA A 1 263 ? 15.438 -0.513 4.109 1 97.69 263 ALA A C 1
ATOM 2022 O O . ALA A 1 263 ? 16.5 -0.758 3.535 1 97.69 263 ALA A O 1
ATOM 2023 N N . GLN A 1 264 ? 15.25 -0.772 5.379 1 98.12 264 GLN A N 1
ATOM 2024 C CA . GLN A 1 264 ? 15.945 -1.853 6.07 1 98.12 264 GLN A CA 1
ATOM 2025 C C . GLN A 1 264 ? 15.188 -3.17 5.934 1 98.12 264 GLN A C 1
ATOM 2027 O O . GLN A 1 264 ? 13.992 -3.236 6.223 1 98.12 264 GLN A O 1
ATOM 2032 N N . TRP A 1 265 ? 15.914 -4.195 5.492 1 98.38 265 TRP A N 1
ATOM 2033 C CA . TRP A 1 265 ? 15.281 -5.488 5.234 1 98.38 265 TRP A CA 1
ATOM 2034 C C . TRP A 1 265 ? 15.43 -6.414 6.438 1 98.38 265 TRP A C 1
ATOM 2036 O O . TRP A 1 265 ? 16.484 -6.457 7.07 1 98.38 265 TRP A O 1
ATOM 2046 N N . LEU A 1 266 ? 14.352 -7.082 6.766 1 98.75 266 LEU A N 1
ATOM 2047 C CA . LEU A 1 266 ? 14.336 -8.164 7.746 1 98.75 266 LEU A CA 1
ATOM 2048 C C . LEU A 1 266 ? 14.109 -9.508 7.062 1 98.75 266 LEU A C 1
ATOM 2050 O O . LEU A 1 266 ? 13.656 -9.562 5.918 1 98.75 266 LEU A O 1
ATOM 2054 N N . TYR A 1 267 ? 14.531 -10.602 7.738 1 98.81 267 TYR A N 1
ATOM 2055 C CA . TYR A 1 267 ? 14.398 -11.961 7.227 1 98.81 267 TYR A CA 1
ATOM 2056 C C . TYR A 1 267 ? 13.406 -12.758 8.062 1 98.81 267 TYR A C 1
ATOM 2058 O O . TYR A 1 267 ? 13.586 -12.906 9.273 1 98.81 267 TYR A O 1
ATOM 2066 N N . ALA A 1 268 ? 12.414 -13.234 7.387 1 98.75 268 ALA A N 1
ATOM 2067 C CA . ALA A 1 268 ? 11.344 -13.945 8.086 1 98.75 268 ALA A CA 1
ATOM 2068 C C . ALA A 1 268 ? 11.344 -15.43 7.73 1 98.75 268 ALA A C 1
ATOM 2070 O O . ALA A 1 268 ? 11.688 -15.805 6.605 1 98.75 268 ALA A O 1
ATOM 2071 N N . LEU A 1 269 ? 10.93 -16.25 8.711 1 98.44 269 LEU A N 1
ATOM 2072 C CA . LEU A 1 269 ? 10.828 -17.703 8.562 1 98.44 269 LEU A CA 1
ATOM 2073 C C . LEU A 1 269 ? 9.602 -18.234 9.289 1 98.44 269 LEU A C 1
ATOM 2075 O O . LEU A 1 269 ? 9.461 -18.047 10.5 1 98.44 269 LEU A O 1
ATOM 2079 N N . HIS A 1 270 ? 8.633 -18.828 8.578 1 98.38 270 HIS A N 1
ATOM 2080 C CA . HIS A 1 270 ? 7.512 -19.562 9.164 1 98.38 270 HIS A CA 1
ATOM 2081 C C . HIS A 1 270 ? 7.781 -21.062 9.172 1 98.38 270 HIS A C 1
ATOM 2083 O O . HIS A 1 270 ? 7.969 -21.672 8.109 1 98.38 270 HIS A O 1
ATOM 2089 N N . LEU A 1 271 ? 7.809 -21.641 10.344 1 97.88 271 LEU A N 1
ATOM 2090 C CA . LEU A 1 271 ? 7.941 -23.078 10.531 1 97.88 271 LEU A CA 1
ATOM 2091 C C . LEU A 1 271 ? 6.594 -23.703 10.867 1 97.88 271 LEU A C 1
ATOM 2093 O O . LEU A 1 271 ? 6 -23.391 11.906 1 97.88 271 LEU A O 1
ATOM 2097 N N . SER A 1 272 ? 6.066 -24.578 9.977 1 98.25 272 SER A N 1
ATOM 2098 C CA . SER A 1 272 ? 4.797 -25.25 10.211 1 98.25 272 SER A CA 1
ATOM 2099 C C . SER A 1 272 ? 4.996 -26.75 10.438 1 98.25 272 SER A C 1
ATOM 2101 O O . SER A 1 272 ? 5.699 -27.406 9.664 1 98.25 272 SER A O 1
ATOM 2103 N N . ILE A 1 273 ? 4.398 -27.25 11.492 1 97.94 273 ILE A N 1
ATOM 2104 C CA . ILE A 1 273 ? 4.465 -28.656 11.82 1 97.94 273 ILE A CA 1
ATOM 2105 C C . ILE A 1 273 ? 3.059 -29.203 12.047 1 97.94 273 ILE A C 1
ATOM 2107 O O . ILE A 1 273 ? 2.297 -28.672 12.852 1 97.94 273 ILE A O 1
ATOM 2111 N N . GLU A 1 274 ? 2.645 -30.281 11.266 1 98.19 274 GLU A N 1
ATOM 2112 C CA . GLU A 1 274 ? 1.367 -30.969 11.453 1 98.19 274 GLU A CA 1
ATOM 2113 C C . GLU A 1 274 ? 1.364 -31.797 12.727 1 98.19 274 GLU A C 1
ATOM 2115 O O . GLU A 1 274 ? 2.387 -32.375 13.094 1 98.19 274 GLU A O 1
ATOM 2120 N N . TYR A 1 275 ? 0.172 -31.781 13.406 1 98 275 TYR A N 1
ATOM 2121 C CA . TYR A 1 275 ? 0.05 -32.625 14.602 1 98 275 TYR A CA 1
ATOM 2122 C C . TYR A 1 275 ? -1.396 -33.031 14.82 1 98 275 TYR A C 1
ATOM 2124 O O . TYR A 1 275 ? -2.316 -32.469 14.234 1 98 275 TYR A O 1
ATOM 2132 N N . ASP A 1 276 ? -1.634 -34.094 15.578 1 97.12 276 ASP A N 1
ATOM 2133 C CA . ASP A 1 276 ? -2.977 -34.531 15.953 1 97.12 276 ASP A CA 1
ATOM 2134 C C . ASP A 1 276 ? -3.316 -34.094 17.375 1 97.12 276 ASP A C 1
ATOM 2136 O O . ASP A 1 276 ? -4.043 -33.125 17.594 1 97.12 276 ASP A O 1
ATOM 2140 N N . GLU A 1 277 ? -2.693 -34.688 18.359 1 92.81 277 GLU A N 1
ATOM 2141 C CA . GLU A 1 277 ? -3.104 -34.5 19.75 1 92.81 277 GLU A CA 1
ATOM 2142 C C . GLU A 1 277 ? -2.141 -33.562 20.469 1 92.81 277 GLU A C 1
ATOM 2144 O O . GLU A 1 277 ? -2.568 -32.594 21.125 1 92.81 277 GLU A O 1
ATOM 2149 N N . ARG A 1 278 ? -0.88 -33.781 20.359 1 94.38 278 ARG A N 1
ATOM 2150 C CA . ARG A 1 278 ? 0.11 -32.969 21.094 1 94.38 278 ARG A CA 1
ATOM 2151 C C . ARG A 1 278 ? 0.765 -31.953 20.172 1 94.38 278 ARG A C 1
ATOM 2153 O O . ARG A 1 278 ? 1.502 -32.312 19.25 1 94.38 278 ARG A O 1
ATOM 2160 N N . PRO A 1 279 ? 0.61 -30.641 20.469 1 95 279 PRO A N 1
ATOM 2161 C CA . PRO A 1 279 ? 1.285 -29.625 19.656 1 95 279 PRO A CA 1
ATOM 2162 C C . PRO A 1 279 ? 2.805 -29.672 19.781 1 95 279 PRO A C 1
ATOM 2164 O O . PRO A 1 279 ? 3.324 -29.844 20.891 1 95 279 PRO A O 1
ATOM 2167 N N . PRO A 1 280 ? 3.486 -29.531 18.703 1 94.44 280 PRO A N 1
ATOM 2168 C CA . PRO A 1 280 ? 4.949 -29.562 18.75 1 94.44 280 PRO A CA 1
ATOM 2169 C C . PRO A 1 280 ? 5.543 -28.312 19.406 1 94.44 280 PRO A C 1
ATOM 2171 O O . PRO A 1 280 ? 4.961 -27.234 19.312 1 94.44 280 PRO A O 1
ATOM 2174 N N . GLU A 1 281 ? 6.703 -28.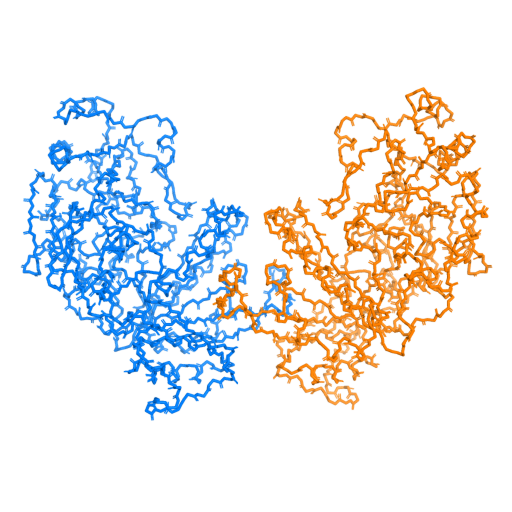453 20.047 1 94.62 281 GLU A N 1
ATOM 2175 C CA . GLU A 1 281 ? 7.477 -27.344 20.609 1 94.62 281 GLU A CA 1
ATOM 2176 C C . GLU A 1 281 ? 8.812 -27.188 19.891 1 94.62 281 GLU A C 1
ATOM 2178 O O . GLU A 1 281 ? 9.359 -28.156 19.359 1 94.62 281 GLU A O 1
ATOM 2183 N N . LEU A 1 282 ? 9.336 -25.969 19.938 1 93 282 LEU A N 1
ATOM 2184 C CA . LEU A 1 282 ? 10.609 -25.719 19.266 1 93 282 LEU A CA 1
ATOM 2185 C C . LEU A 1 282 ? 11.727 -26.531 19.906 1 93 282 LEU A C 1
ATOM 2187 O O . LEU A 1 282 ? 12.68 -26.922 19.234 1 93 282 LEU A O 1
ATOM 2191 N N . ASN A 1 283 ? 11.594 -26.75 21.156 1 88.31 283 ASN A N 1
ATOM 2192 C CA . ASN A 1 283 ? 12.586 -27.516 21.891 1 88.31 283 ASN A CA 1
ATOM 2193 C C . ASN A 1 283 ? 12.594 -28.984 21.453 1 88.31 283 ASN A C 1
ATOM 2195 O O . ASN A 1 283 ? 13.523 -29.734 21.766 1 88.31 283 ASN A O 1
ATOM 2199 N N . ASP A 1 284 ? 11.539 -29.422 20.688 1 88.69 284 ASP A N 1
ATOM 2200 C CA . ASP A 1 284 ? 11.469 -30.781 20.172 1 88.69 284 ASP A CA 1
ATOM 2201 C C . ASP A 1 284 ? 12.414 -30.984 18.984 1 88.69 284 ASP A C 1
ATOM 2203 O O . ASP A 1 284 ? 12.695 -32.094 18.594 1 88.69 284 ASP A O 1
ATOM 2207 N N . LEU A 1 285 ? 12.898 -29.875 18.531 1 90.06 285 LEU A N 1
ATOM 2208 C CA . LEU A 1 285 ? 13.789 -29.953 17.375 1 90.06 285 LEU A CA 1
ATOM 2209 C C . LEU A 1 285 ? 15.164 -30.469 17.766 1 90.06 285 LEU A C 1
ATOM 2211 O O . LEU A 1 285 ? 15.602 -30.281 18.906 1 90.06 285 LEU A O 1
ATOM 2215 N N . ASP A 1 286 ? 15.805 -31.125 16.828 1 88.19 286 ASP A N 1
ATOM 2216 C CA . ASP A 1 286 ? 17.125 -31.703 17.078 1 88.19 286 ASP A CA 1
ATOM 2217 C C . ASP A 1 286 ? 18.141 -30.625 17.438 1 88.19 286 ASP A C 1
ATOM 2219 O O . ASP A 1 286 ? 18.969 -30.812 18.328 1 88.19 286 ASP A O 1
ATOM 2223 N N . GLU A 1 287 ? 18.109 -29.547 16.703 1 91.31 287 GLU A N 1
ATOM 2224 C CA . GLU A 1 287 ? 19 -28.406 16.906 1 91.31 287 GLU A CA 1
ATOM 2225 C C . GLU A 1 287 ? 18.203 -27.141 17.219 1 91.31 287 GLU A C 1
ATOM 2227 O O . GLU A 1 287 ? 17.156 -26.891 16.609 1 91.31 287 GLU A O 1
ATOM 2232 N N . PRO A 1 288 ? 18.828 -26.438 18.109 1 92.44 288 PRO A N 1
ATOM 2233 C CA . PRO A 1 288 ? 18.094 -25.219 18.469 1 92.44 288 PRO A CA 1
ATOM 2234 C C . PRO A 1 288 ? 18.156 -24.156 17.375 1 92.44 288 PRO A C 1
ATOM 2236 O O . PRO A 1 288 ? 19.188 -23.984 16.719 1 92.44 288 PRO A O 1
ATOM 2239 N N . LEU A 1 289 ? 17.125 -23.406 17.141 1 95.5 289 LEU A N 1
ATOM 2240 C CA . LEU A 1 289 ? 17.062 -22.234 16.281 1 95.5 289 LEU A CA 1
ATOM 2241 C C . LEU A 1 289 ? 17.5 -20.984 17.016 1 95.5 289 LEU A C 1
ATOM 2243 O O . LEU A 1 289 ? 17.453 -20.938 18.25 1 95.5 289 LEU A O 1
ATOM 2247 N N . ARG A 1 290 ? 18.062 -20.031 16.281 1 96.5 290 ARG A N 1
ATOM 2248 C CA . ARG A 1 290 ? 18.516 -18.797 16.906 1 96.5 290 ARG A CA 1
ATOM 2249 C C . ARG A 1 290 ? 17.906 -17.578 16.203 1 96.5 290 ARG A C 1
ATOM 2251 O O . ARG A 1 290 ? 18.641 -16.703 15.742 1 96.5 290 ARG A O 1
ATOM 2258 N N . PRO A 1 291 ? 16.594 -17.484 16.109 1 98.19 291 PRO A N 1
ATOM 2259 C CA . PRO A 1 291 ? 15.992 -16.25 15.594 1 98.19 291 PRO A CA 1
ATOM 2260 C C . PRO A 1 291 ? 16.25 -15.039 16.484 1 98.19 291 PRO A C 1
ATOM 2262 O O . PRO A 1 291 ? 16.609 -15.195 17.656 1 98.19 291 PRO A O 1
ATOM 2265 N N . TRP A 1 292 ? 16.203 -13.82 15.828 1 98.25 292 TRP A N 1
ATOM 2266 C CA . TRP A 1 292 ? 16.203 -12.617 16.656 1 98.25 292 TRP A CA 1
ATOM 2267 C C . TRP A 1 292 ? 15.023 -12.602 17.609 1 98.25 292 TRP A C 1
ATOM 2269 O O . TRP A 1 292 ? 15.188 -12.32 18.797 1 98.25 292 TRP A O 1
ATOM 2279 N N . LYS A 1 293 ? 13.82 -12.922 17.078 1 97.81 293 LYS A N 1
ATOM 2280 C CA . LYS A 1 293 ? 12.602 -13 17.875 1 97.81 293 LYS A CA 1
ATOM 2281 C C . LYS A 1 293 ? 11.672 -14.102 17.359 1 97.81 293 LYS A C 1
ATOM 2283 O O . LYS A 1 293 ? 11.695 -14.422 16.172 1 97.81 293 LYS A O 1
ATOM 2288 N N . ILE A 1 294 ? 11 -14.742 18.297 1 98.06 294 ILE A N 1
ATOM 2289 C CA . ILE A 1 294 ? 9.781 -15.477 17.984 1 98.06 294 ILE A CA 1
ATOM 2290 C C . ILE A 1 294 ? 8.57 -14.547 18.109 1 98.06 294 ILE A C 1
ATOM 2292 O O . ILE A 1 294 ? 8.133 -14.227 19.219 1 98.06 294 ILE A O 1
ATOM 2296 N N . LEU A 1 295 ? 8.016 -14.141 17.016 1 97.44 295 LEU A N 1
ATOM 2297 C CA . LEU A 1 295 ? 7.023 -13.07 17.016 1 97.44 295 LEU A CA 1
ATOM 2298 C C . LEU A 1 295 ? 5.641 -13.609 17.375 1 97.44 295 LEU A C 1
ATOM 2300 O O . LEU A 1 295 ? 4.82 -12.875 17.938 1 97.44 295 LEU A O 1
ATOM 2304 N N . HIS A 1 296 ? 5.391 -14.805 16.922 1 96.88 296 HIS A N 1
ATOM 2305 C CA . HIS A 1 296 ? 4.051 -15.359 17.078 1 96.88 296 HIS A CA 1
ATOM 2306 C C . HIS A 1 296 ? 4.074 -16.875 16.953 1 96.88 296 HIS A C 1
ATOM 2308 O O . HIS A 1 296 ? 5.023 -17.453 16.406 1 96.88 296 HIS A O 1
ATOM 2314 N N . LYS A 1 297 ? 3.217 -17.5 17.594 1 97.19 297 LYS A N 1
ATOM 2315 C CA . LYS A 1 297 ? 2.932 -18.938 17.516 1 97.19 297 LYS A CA 1
ATOM 2316 C C . LYS A 1 297 ? 1.429 -19.188 17.469 1 97.19 297 LYS A C 1
ATOM 2318 O O . LYS A 1 297 ? 0.661 -18.578 18.203 1 97.19 297 LYS A O 1
ATOM 2323 N N . GLN A 1 298 ? 0.958 -20.016 16.5 1 97.12 298 GLN A N 1
ATOM 2324 C CA . GLN A 1 298 ? -0.478 -20.266 16.453 1 97.12 298 GLN A CA 1
ATOM 2325 C C . GLN A 1 298 ? -0.771 -21.703 16.016 1 97.12 298 GLN A C 1
ATOM 2327 O O . GLN A 1 298 ? 0.042 -22.328 15.344 1 97.12 298 GLN A O 1
ATOM 2332 N N . ASP A 1 299 ? -1.949 -22.203 16.406 1 97.75 299 ASP A N 1
ATOM 2333 C CA . ASP A 1 299 ? -2.52 -23.5 16.047 1 97.75 299 ASP A CA 1
ATOM 2334 C C . ASP A 1 299 ? -3.771 -23.312 15.18 1 97.75 299 ASP A C 1
ATOM 2336 O O . ASP A 1 299 ? -4.598 -22.438 15.461 1 97.75 299 ASP A O 1
ATOM 2340 N N . GLU A 1 300 ? -3.838 -24.109 14.148 1 96.88 300 GLU A N 1
ATOM 2341 C CA . GLU A 1 300 ? -5.043 -24.094 13.328 1 96.88 300 GLU A CA 1
ATOM 2342 C C . GLU A 1 300 ? -5.277 -25.453 12.664 1 96.88 300 GLU A C 1
ATOM 2344 O O . GLU A 1 300 ? -4.398 -26.328 12.68 1 96.88 300 GLU A O 1
ATOM 2349 N N . THR A 1 301 ? -6.48 -25.656 12.117 1 97.56 301 THR A N 1
ATOM 2350 C CA . THR A 1 301 ? -6.777 -26.891 11.391 1 97.56 301 THR A CA 1
ATOM 2351 C C . THR A 1 301 ? -5.98 -26.953 10.094 1 97.56 301 THR A C 1
ATOM 2353 O O . THR A 1 301 ? -5.594 -25.922 9.539 1 97.56 301 THR A O 1
ATOM 2356 N N . ILE A 1 302 ? -5.793 -28.141 9.57 1 98.38 302 ILE A N 1
ATOM 2357 C CA . ILE A 1 302 ? -5.035 -28.359 8.344 1 98.38 302 ILE A CA 1
ATOM 2358 C C . ILE A 1 302 ? -5.734 -27.656 7.18 1 98.38 302 ILE A C 1
ATOM 2360 O O . ILE A 1 302 ? -5.078 -27.109 6.281 1 98.38 302 ILE A O 1
ATOM 2364 N N . ASP A 1 303 ? -7.039 -27.672 7.199 1 98.06 303 ASP A N 1
ATOM 2365 C CA . ASP A 1 303 ? -7.805 -26.984 6.164 1 98.06 303 ASP A CA 1
ATOM 2366 C C . ASP A 1 303 ? -7.551 -25.469 6.199 1 98.06 303 ASP A C 1
ATOM 2368 O O . ASP A 1 303 ? -7.297 -24.859 5.16 1 98.06 303 ASP A O 1
ATOM 2372 N N . SER A 1 304 ? -7.613 -24.906 7.41 1 97.44 304 SER A N 1
ATOM 2373 C CA . SER A 1 304 ? -7.34 -23.484 7.586 1 97.44 304 SER A CA 1
ATOM 2374 C C . SER A 1 304 ? -5.926 -23.125 7.141 1 97.44 304 SER A C 1
ATOM 2376 O O . SER A 1 304 ? -5.707 -22.094 6.5 1 97.44 304 SER A O 1
ATOM 2378 N N . TYR A 1 305 ? -5 -23.953 7.461 1 97.75 305 TYR A N 1
ATOM 2379 C CA . TYR A 1 305 ? -3.604 -23.734 7.102 1 97.75 305 TYR A CA 1
ATOM 2380 C C . TYR A 1 305 ? -3.432 -23.672 5.59 1 97.75 305 TYR A C 1
ATOM 2382 O O . TYR A 1 305 ? -2.744 -22.797 5.07 1 97.75 305 TYR A O 1
ATOM 2390 N N . PHE A 1 306 ? -4.031 -24.594 4.852 1 98.31 306 PHE A N 1
ATOM 2391 C CA . PHE A 1 306 ? -3.871 -24.641 3.402 1 98.31 306 PHE A CA 1
ATOM 2392 C C . PHE A 1 306 ? -4.5 -23.422 2.75 1 98.31 306 PHE A C 1
ATOM 2394 O O . PHE A 1 306 ? -4.062 -22.984 1.682 1 98.31 306 PHE A O 1
ATOM 2401 N N . HIS A 1 307 ? -5.477 -22.828 3.389 1 97.44 307 HIS A N 1
ATOM 2402 C CA . HIS A 1 307 ? -6.195 -21.688 2.826 1 97.44 307 HIS A CA 1
ATOM 2403 C C . HIS A 1 307 ? -5.711 -20.375 3.432 1 97.44 307 HIS A C 1
ATOM 2405 O O . HIS A 1 307 ? -6.383 -19.344 3.32 1 97.44 307 HIS A O 1
ATOM 2411 N N . ARG A 1 308 ? -4.539 -20.344 4.043 1 96.94 308 ARG A N 1
ATOM 2412 C CA . ARG A 1 308 ? -4.086 -19.234 4.871 1 96.94 308 ARG A CA 1
ATOM 2413 C C . ARG A 1 308 ? -3.844 -17.984 4.027 1 96.94 308 ARG A C 1
ATOM 2415 O O . ARG A 1 308 ? -3.803 -16.875 4.551 1 96.94 308 ARG A O 1
ATOM 2422 N N . HIS A 1 309 ? -3.686 -18.141 2.727 1 96.56 309 HIS A N 1
ATOM 2423 C CA . HIS A 1 309 ? -3.406 -16.984 1.87 1 96.56 309 HIS A CA 1
ATOM 2424 C C . HIS A 1 309 ? -4.684 -16.453 1.23 1 96.56 309 HIS A C 1
ATOM 2426 O O . HIS A 1 309 ? -4.664 -15.414 0.571 1 96.56 309 HIS A O 1
ATOM 2432 N N . ASP A 1 310 ? -5.828 -17.125 1.414 1 95.69 310 ASP A N 1
ATOM 2433 C CA . ASP A 1 310 ? -7.09 -16.734 0.789 1 95.69 310 ASP A CA 1
ATOM 2434 C C . ASP A 1 310 ? -7.445 -15.289 1.122 1 95.69 310 ASP A C 1
ATOM 2436 O O . ASP A 1 310 ? -7.879 -14.531 0.25 1 95.69 310 ASP A O 1
ATOM 2440 N N . PRO A 1 311 ? -7.258 -14.961 2.396 1 94.12 311 PRO A N 1
ATOM 2441 C CA . PRO A 1 311 ? -7.637 -13.586 2.738 1 94.12 311 PRO A CA 1
ATOM 2442 C C . PRO A 1 311 ? -6.836 -12.539 1.961 1 94.12 311 PRO A C 1
ATOM 2444 O O . PRO A 1 311 ? -7.352 -11.461 1.659 1 94.12 311 PRO A O 1
ATOM 2447 N N . ARG A 1 312 ? -5.617 -12.797 1.707 1 94 312 ARG A N 1
ATOM 2448 C CA . ARG A 1 312 ? -4.801 -11.883 0.916 1 94 312 ARG A CA 1
ATOM 2449 C C . ARG A 1 312 ? -5.414 -11.656 -0.461 1 94 312 ARG A C 1
ATOM 2451 O O . ARG A 1 312 ? -5.516 -10.516 -0.92 1 94 312 ARG A O 1
ATOM 2458 N N . PHE A 1 313 ? -5.816 -12.695 -1.124 1 95.31 313 PHE A N 1
ATOM 2459 C CA . PHE A 1 313 ? -6.402 -12.594 -2.455 1 95.31 313 PHE A CA 1
ATOM 2460 C C . PHE A 1 313 ? -7.754 -11.891 -2.4 1 95.31 313 PHE A C 1
ATOM 2462 O O . PHE A 1 313 ? -8.086 -11.094 -3.287 1 95.31 313 PHE A O 1
ATOM 2469 N N . ALA A 1 314 ? -8.477 -12.211 -1.357 1 94.5 314 ALA A N 1
ATOM 2470 C CA . ALA A 1 314 ? -9.75 -11.523 -1.166 1 94.5 314 ALA A CA 1
ATOM 2471 C C . ALA A 1 314 ? -9.555 -10.023 -1.01 1 94.5 314 ALA A C 1
ATOM 2473 O O . ALA A 1 314 ? -10.305 -9.227 -1.578 1 94.5 314 ALA A O 1
ATOM 2474 N N . ALA A 1 315 ? -8.586 -9.688 -0.258 1 94.06 315 ALA A N 1
ATOM 2475 C CA . ALA A 1 315 ? -8.281 -8.273 -0.04 1 94.06 315 ALA A CA 1
ATOM 2476 C C . ALA A 1 315 ? -7.875 -7.594 -1.344 1 94.06 315 ALA A C 1
ATOM 2478 O O . ALA A 1 315 ? -8.273 -6.457 -1.609 1 94.06 315 ALA A O 1
ATOM 2479 N N . MET A 1 316 ? -7.043 -8.195 -2.143 1 95.69 316 MET A N 1
ATOM 2480 C CA . MET A 1 316 ? -6.625 -7.652 -3.43 1 95.69 316 MET A CA 1
ATOM 2481 C C . MET A 1 316 ? -7.832 -7.328 -4.305 1 95.69 316 MET A C 1
ATOM 2483 O O . MET A 1 316 ? -7.879 -6.277 -4.941 1 95.69 316 MET A O 1
ATOM 2487 N N . LYS A 1 317 ? -8.727 -8.297 -4.301 1 95.81 317 LYS A N 1
ATOM 2488 C CA . LYS A 1 317 ? -9.93 -8.102 -5.098 1 95.81 317 LYS A CA 1
ATOM 2489 C C . LYS A 1 317 ? -10.781 -6.961 -4.543 1 95.81 317 LYS A C 1
ATOM 2491 O O . LYS A 1 317 ? -11.281 -6.129 -5.297 1 95.81 317 LYS A O 1
ATOM 2496 N N . LEU A 1 318 ? -10.867 -6.895 -3.277 1 93.69 318 LEU A N 1
ATOM 2497 C CA . LEU A 1 318 ? -11.703 -5.91 -2.602 1 93.69 318 LEU A CA 1
ATOM 2498 C C . LEU A 1 318 ? -11.25 -4.492 -2.934 1 93.69 318 LEU A C 1
ATOM 2500 O O . LEU A 1 318 ? -12.078 -3.613 -3.184 1 93.69 318 LEU A O 1
ATOM 2504 N N . ILE A 1 319 ? -9.969 -4.301 -2.959 1 94.06 319 ILE A N 1
ATOM 2505 C CA . ILE A 1 319 ? -9.5 -2.924 -3.078 1 94.06 319 ILE A CA 1
ATOM 2506 C C . ILE A 1 319 ? -9.047 -2.652 -4.512 1 94.06 319 ILE A C 1
ATOM 2508 O O . ILE A 1 319 ? -8.359 -1.666 -4.773 1 94.06 319 ILE A O 1
ATOM 2512 N N . GLY A 1 320 ? -9.273 -3.582 -5.434 1 94.06 320 GLY A N 1
ATOM 2513 C CA . GLY A 1 320 ? -9.062 -3.35 -6.852 1 94.06 320 GLY A CA 1
ATOM 2514 C C . GLY A 1 320 ? -7.652 -3.68 -7.309 1 94.06 320 GLY A C 1
ATOM 2515 O O . GLY A 1 320 ? -7.328 -3.539 -8.492 1 94.06 320 GLY A O 1
ATOM 2516 N N . GLN A 1 321 ? -6.824 -4.141 -6.488 1 94.38 321 GLN A N 1
ATOM 2517 C CA . GLN A 1 321 ? -5.445 -4.465 -6.84 1 94.38 321 GLN A CA 1
ATOM 2518 C C . GLN A 1 321 ? -5.383 -5.641 -7.809 1 94.38 321 GLN A C 1
ATOM 2520 O O . GLN A 1 321 ? -4.473 -5.723 -8.641 1 94.38 321 GLN A O 1
ATOM 2525 N N . TRP A 1 322 ? -6.352 -6.531 -7.777 1 95.38 322 TRP A N 1
ATOM 2526 C CA . TRP A 1 322 ? -6.41 -7.707 -8.641 1 95.38 322 TRP A CA 1
ATOM 2527 C C . TRP A 1 322 ? -6.457 -7.297 -10.109 1 95.38 322 TRP A C 1
ATOM 2529 O O . TRP A 1 322 ? -6.059 -8.062 -10.992 1 95.38 322 TRP A O 1
ATOM 2539 N N . GLU A 1 323 ? -6.859 -6.09 -10.422 1 94.56 323 GLU A N 1
ATOM 2540 C CA . GLU A 1 323 ? -7.051 -5.625 -11.797 1 94.56 323 GLU A CA 1
ATOM 2541 C C . GLU A 1 323 ? -5.852 -4.82 -12.281 1 94.56 323 GLU A C 1
ATOM 2543 O O . GLU A 1 323 ? -5.812 -4.387 -13.438 1 94.56 323 GLU A O 1
ATOM 2548 N N . LEU A 1 324 ? -4.883 -4.652 -11.461 1 96.12 324 LEU A N 1
ATOM 2549 C CA . LEU A 1 324 ? -3.678 -3.926 -11.836 1 96.12 324 LEU A CA 1
ATOM 2550 C C . LEU A 1 324 ? -2.691 -4.848 -12.547 1 96.12 324 LEU A C 1
ATOM 2552 O O . LEU A 1 324 ? -2.99 -6.02 -12.789 1 96.12 324 LEU A O 1
ATOM 2556 N N . GLN A 1 325 ? -1.513 -4.309 -13 1 97.19 325 GLN A N 1
ATOM 2557 C CA . GLN A 1 325 ? -0.47 -5.082 -13.664 1 97.19 325 GLN A CA 1
ATOM 2558 C C . GLN A 1 325 ? 0.359 -5.867 -12.648 1 97.19 325 GLN A C 1
ATOM 2560 O O . GLN A 1 325 ? 0.641 -5.379 -11.555 1 97.19 325 GLN A O 1
ATOM 2565 N N . HIS A 1 326 ? 0.709 -7.082 -12.984 1 97.62 326 HIS A N 1
ATOM 2566 C CA . HIS A 1 326 ? 1.439 -7.961 -12.078 1 97.62 326 HIS A CA 1
ATOM 2567 C C . HIS A 1 326 ? 2.727 -8.469 -12.719 1 97.62 326 HIS A C 1
ATOM 2569 O O . HIS A 1 326 ? 2.803 -9.625 -13.133 1 97.62 326 HIS A O 1
ATOM 2575 N N . PRO A 1 327 ? 3.762 -7.684 -12.766 1 97.25 327 PRO A N 1
ATOM 2576 C CA . PRO A 1 327 ? 5.059 -8.164 -13.25 1 97.25 327 PRO A CA 1
ATOM 2577 C C . PRO A 1 327 ? 5.766 -9.07 -12.242 1 97.25 327 PRO A C 1
ATOM 2579 O O . PRO A 1 327 ? 6.832 -8.719 -11.734 1 97.25 327 PRO A O 1
ATOM 2582 N N . TRP A 1 328 ? 5.23 -10.227 -12.055 1 98 328 TRP A N 1
ATOM 2583 C CA . TRP A 1 328 ? 5.781 -11.156 -11.07 1 98 328 TRP A CA 1
ATOM 2584 C C . TRP A 1 328 ? 7.113 -11.727 -11.547 1 98 328 TRP A C 1
ATOM 2586 O O . TRP A 1 328 ? 7.227 -12.195 -12.68 1 98 328 TRP A O 1
ATOM 2596 N N . TYR A 1 329 ? 8.102 -11.648 -10.75 1 98.12 329 TYR A N 1
ATOM 2597 C CA . TYR A 1 329 ? 9.422 -12.211 -11.008 1 98.12 329 TYR A CA 1
ATOM 2598 C C . TYR A 1 329 ? 9.633 -13.484 -10.195 1 98.12 329 TYR A C 1
ATOM 2600 O O . TYR A 1 329 ? 9.539 -13.469 -8.961 1 98.12 329 TYR A O 1
ATOM 2608 N N . GLU A 1 330 ? 9.875 -14.578 -10.82 1 97.75 330 GLU A N 1
ATOM 2609 C CA . GLU A 1 330 ? 10.141 -15.859 -10.172 1 97.75 330 GLU A CA 1
ATOM 2610 C C . GLU A 1 330 ? 11.328 -16.562 -10.82 1 97.75 330 GLU A C 1
ATOM 2612 O O . GLU A 1 330 ? 11.32 -16.812 -12.031 1 97.75 330 GLU A O 1
ATOM 2617 N N . CYS A 1 331 ? 12.281 -16.922 -10.023 1 97.94 331 CYS A N 1
ATOM 2618 C CA . CYS A 1 331 ? 13.508 -17.516 -10.547 1 97.94 331 CYS A CA 1
ATOM 2619 C C . CYS A 1 331 ? 14.07 -18.547 -9.57 1 97.94 331 CYS A C 1
ATOM 2621 O O . CYS A 1 331 ? 14.125 -18.297 -8.367 1 97.94 331 CYS A O 1
ATOM 2623 N N . PHE A 1 332 ? 14.367 -19.766 -10.078 1 97 332 PHE A N 1
ATOM 2624 C CA . PHE A 1 332 ? 15.102 -20.766 -9.32 1 97 332 PHE A CA 1
ATOM 2625 C C . PHE A 1 332 ? 16.594 -20.484 -9.359 1 97 332 PHE A C 1
ATOM 2627 O O . PHE A 1 332 ? 17.172 -20.281 -10.43 1 97 332 PHE A O 1
ATOM 2634 N N . ILE A 1 333 ? 17.203 -20.469 -8.172 1 96.75 333 ILE A N 1
ATOM 2635 C CA . ILE A 1 333 ? 18.594 -20.031 -8.07 1 96.75 333 ILE A CA 1
ATOM 2636 C C . ILE A 1 333 ? 19.359 -20.984 -7.148 1 96.75 333 ILE A C 1
ATOM 2638 O O . ILE A 1 333 ? 18.844 -21.422 -6.125 1 96.75 333 ILE A O 1
ATOM 2642 N N . PRO A 1 334 ? 20.625 -21.328 -7.582 1 94.94 334 PRO A N 1
ATOM 2643 C CA . PRO A 1 334 ? 21.469 -22.047 -6.617 1 94.94 334 PRO A CA 1
ATOM 2644 C C . PRO A 1 334 ? 21.641 -21.281 -5.301 1 94.94 334 PRO A C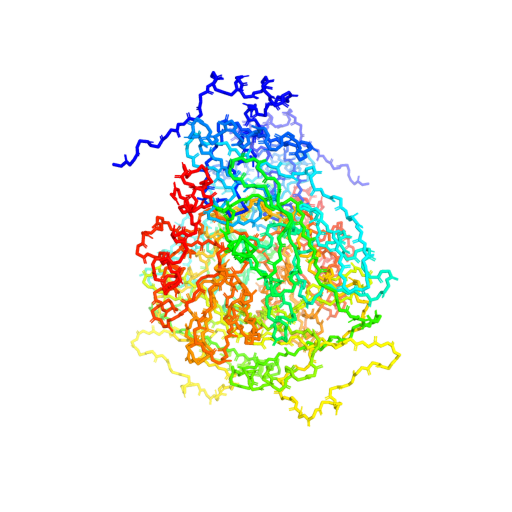 1
ATOM 2646 O O . PRO A 1 334 ? 21.766 -20.062 -5.309 1 94.94 334 PRO A O 1
ATOM 2649 N N . ALA A 1 335 ? 21.656 -22.016 -4.227 1 95.44 335 ALA A N 1
ATOM 2650 C CA . ALA A 1 335 ? 21.719 -21.422 -2.893 1 95.44 335 ALA A CA 1
ATOM 2651 C C . ALA A 1 335 ? 22.922 -20.516 -2.752 1 95.44 335 ALA A C 1
ATOM 2653 O O . ALA A 1 335 ? 22.828 -19.406 -2.207 1 95.44 335 ALA A O 1
ATOM 2654 N N . ASN A 1 336 ? 24.062 -20.984 -3.217 1 94.19 336 ASN A N 1
ATOM 2655 C CA . ASN A 1 336 ? 25.297 -20.219 -3.061 1 94.19 336 ASN A CA 1
ATOM 2656 C C . ASN A 1 336 ? 25.219 -18.875 -3.793 1 94.19 336 ASN A C 1
ATOM 2658 O O . ASN A 1 336 ? 25.688 -17.859 -3.281 1 94.19 336 ASN A O 1
ATOM 2662 N N . VAL A 1 337 ? 24.641 -18.859 -4.957 1 94.19 337 VAL A N 1
ATOM 2663 C CA . VAL A 1 337 ? 24.5 -17.625 -5.73 1 94.19 337 VAL A CA 1
ATOM 2664 C C . VA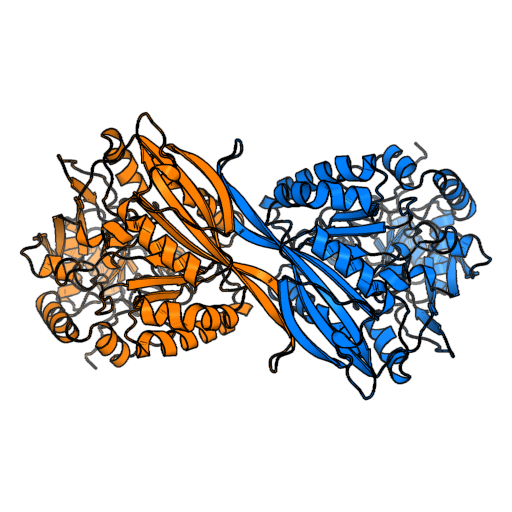L A 1 337 ? 23.547 -16.672 -5.008 1 94.19 337 VAL A C 1
ATOM 2666 O O . VAL A 1 337 ? 23.844 -15.484 -4.863 1 94.19 337 VAL A O 1
ATOM 2669 N N . LEU A 1 338 ? 22.422 -17.156 -4.613 1 96.5 338 LEU A N 1
ATOM 2670 C CA . LEU A 1 338 ? 21.391 -16.328 -3.975 1 96.5 338 LEU A CA 1
ATOM 2671 C C . LEU A 1 338 ? 21.922 -15.695 -2.695 1 96.5 338 LEU A C 1
ATOM 2673 O O . LEU A 1 338 ? 21.859 -14.477 -2.531 1 96.5 338 LEU A O 1
ATOM 2677 N N . PHE A 1 339 ? 22.516 -16.453 -1.787 1 96.5 339 PHE A N 1
ATOM 2678 C CA . PHE A 1 339 ? 22.828 -15.984 -0.442 1 96.5 339 PHE A CA 1
ATOM 2679 C C . PHE A 1 339 ? 24.125 -15.195 -0.434 1 96.5 339 PHE A C 1
ATOM 2681 O O . PHE A 1 339 ? 24.344 -14.359 0.45 1 96.5 339 PHE A O 1
ATOM 2688 N N . ASN A 1 340 ? 24.953 -15.359 -1.478 1 94.5 340 ASN A N 1
ATOM 2689 C CA . ASN A 1 340 ? 26.141 -14.523 -1.601 1 94.5 340 ASN A CA 1
ATOM 2690 C C . ASN A 1 340 ? 25.766 -13.078 -1.954 1 94.5 340 ASN A C 1
ATOM 2692 O O . ASN A 1 340 ? 26.469 -12.148 -1.562 1 94.5 340 ASN A O 1
ATOM 2696 N N . ASP A 1 341 ? 24.672 -12.898 -2.639 1 92.69 341 ASP A N 1
ATOM 2697 C CA . ASP A 1 341 ? 24.359 -11.578 -3.18 1 92.69 341 ASP A CA 1
ATOM 2698 C C . ASP A 1 341 ? 23.031 -11.062 -2.648 1 92.69 341 ASP A C 1
ATOM 2700 O O . ASP A 1 341 ? 22.578 -9.984 -3.043 1 92.69 341 ASP A O 1
ATOM 2704 N N . LEU A 1 342 ? 22.422 -11.758 -1.788 1 97.12 342 LEU A N 1
ATOM 2705 C CA . LEU A 1 342 ? 21.031 -11.477 -1.404 1 97.12 342 LEU A CA 1
ATOM 2706 C C . LEU A 1 342 ? 20.906 -10.062 -0.847 1 97.12 342 LEU A C 1
ATOM 2708 O O . LEU A 1 342 ? 20 -9.32 -1.221 1 97.12 342 LEU A O 1
ATOM 2712 N N . GLU A 1 343 ? 21.797 -9.625 0.05 1 96.38 343 GLU A N 1
ATOM 2713 C CA . GLU A 1 343 ? 21.719 -8.297 0.656 1 96.38 343 GLU A CA 1
ATOM 2714 C C . GLU A 1 343 ? 21.844 -7.203 -0.399 1 96.38 343 GLU A C 1
ATOM 2716 O O . GLU A 1 343 ? 21.125 -6.207 -0.355 1 96.38 343 GLU A O 1
ATOM 2721 N N . ASP A 1 344 ? 22.75 -7.375 -1.307 1 95.06 344 ASP A N 1
ATOM 2722 C CA . ASP A 1 344 ? 22.953 -6.41 -2.385 1 95.06 344 ASP A CA 1
ATOM 2723 C C . ASP A 1 344 ? 21.703 -6.324 -3.271 1 95.06 344 ASP A C 1
ATOM 2725 O O . ASP A 1 344 ? 21.297 -5.234 -3.674 1 95.06 344 ASP A O 1
ATOM 2729 N N . ILE A 1 345 ? 21.156 -7.441 -3.588 1 95.81 345 ILE A N 1
ATOM 2730 C CA . ILE A 1 345 ? 19.953 -7.492 -4.41 1 95.81 345 ILE A CA 1
ATOM 2731 C C . ILE A 1 345 ? 18.828 -6.738 -3.717 1 95.81 345 ILE A C 1
ATOM 2733 O O . ILE A 1 345 ? 18.156 -5.898 -4.328 1 95.81 345 ILE A O 1
ATOM 2737 N N . LEU A 1 346 ? 18.609 -7.012 -2.475 1 97.56 346 LEU A N 1
ATOM 2738 C CA . LEU A 1 346 ? 17.516 -6.395 -1.726 1 97.56 346 LEU A CA 1
ATOM 2739 C C . LEU A 1 346 ? 17.656 -4.875 -1.723 1 97.56 346 LEU A C 1
ATOM 2741 O O . LEU A 1 346 ? 16.656 -4.16 -1.835 1 97.56 346 LEU A O 1
ATOM 2745 N N . GLN A 1 347 ? 18.828 -4.359 -1.672 1 93.44 347 GLN A N 1
ATOM 2746 C CA . GLN A 1 347 ? 19.062 -2.924 -1.592 1 93.44 347 GLN A CA 1
ATOM 2747 C C . GLN A 1 347 ? 18.734 -2.236 -2.912 1 93.44 347 GLN A C 1
ATOM 2749 O O . GLN A 1 347 ? 18.484 -1.029 -2.943 1 93.44 347 GLN A O 1
ATOM 2754 N N . THR A 1 348 ? 18.719 -2.967 -3.939 1 91.62 348 THR A N 1
ATOM 2755 C CA . THR A 1 348 ? 18.484 -2.367 -5.25 1 91.62 348 THR A CA 1
ATOM 2756 C C . THR A 1 348 ? 17.016 -2.432 -5.617 1 91.62 348 THR A C 1
ATOM 2758 O O . THR A 1 348 ? 16.578 -1.787 -6.574 1 91.62 348 THR A O 1
ATOM 2761 N N . LEU A 1 349 ? 16.219 -3.148 -4.957 1 96.81 349 LEU A N 1
ATOM 2762 C CA . LEU A 1 349 ? 14.82 -3.354 -5.301 1 96.81 349 LEU A CA 1
ATOM 2763 C C . LEU A 1 349 ? 13.969 -2.174 -4.848 1 96.81 349 LEU A C 1
ATOM 2765 O O . LEU A 1 349 ? 14.039 -1.767 -3.684 1 96.81 349 LEU A O 1
ATOM 2769 N N . PRO A 1 350 ? 13.203 -1.551 -5.75 1 95 350 PRO A N 1
ATOM 2770 C CA . PRO A 1 350 ? 12.234 -0.552 -5.281 1 95 350 PRO A CA 1
ATOM 2771 C C . PRO A 1 350 ? 11.203 -1.136 -4.324 1 95 350 PRO A C 1
ATOM 2773 O O . PRO A 1 350 ? 10.578 -2.158 -4.629 1 95 350 PRO A O 1
ATOM 2776 N N . VAL A 1 351 ? 10.953 -0.442 -3.254 1 93.06 351 VAL A N 1
ATOM 2777 C CA . VAL A 1 351 ? 10.094 -0.967 -2.199 1 93.06 351 VAL A CA 1
ATOM 2778 C C . VAL A 1 351 ? 8.656 -1.049 -2.697 1 93.06 351 VAL A C 1
ATOM 2780 O O . VAL A 1 351 ? 7.887 -1.911 -2.262 1 93.06 351 VAL A O 1
ATOM 2783 N N . HIS A 1 352 ? 8.242 -0.127 -3.611 1 92 352 HIS A N 1
ATOM 2784 C CA . HIS A 1 352 ? 6.887 -0.157 -4.152 1 92 352 HIS A CA 1
ATOM 2785 C C . HIS A 1 352 ? 6.652 -1.415 -4.98 1 92 352 HIS A C 1
ATOM 2787 O O . HIS A 1 352 ? 5.508 -1.793 -5.234 1 92 352 HIS A O 1
ATOM 2793 N N . TYR A 1 353 ? 7.719 -2.016 -5.461 1 96.44 353 TYR A N 1
ATOM 2794 C CA . TYR A 1 353 ? 7.633 -3.238 -6.25 1 96.44 353 TYR A CA 1
ATOM 2795 C C . TYR A 1 353 ? 7.852 -4.469 -5.379 1 96.44 353 TYR A C 1
ATOM 2797 O O . TYR A 1 353 ? 7.027 -5.387 -5.375 1 96.44 353 TYR A O 1
ATOM 2805 N N . ALA A 1 354 ? 8.953 -4.449 -4.613 1 97.5 354 ALA A N 1
ATOM 2806 C CA . ALA A 1 354 ? 9.344 -5.574 -3.764 1 97.5 354 ALA A CA 1
ATOM 2807 C C . ALA A 1 354 ? 8.938 -5.332 -2.312 1 97.5 354 ALA A C 1
ATOM 2809 O O . ALA A 1 354 ? 9.789 -5.09 -1.457 1 97.5 354 ALA A O 1
ATOM 2810 N N . ASN A 1 355 ? 7.668 -5.512 -2.062 1 94.69 355 ASN A N 1
ATOM 2811 C CA . ASN A 1 355 ? 7.188 -5.387 -0.691 1 94.69 355 ASN A CA 1
ATOM 2812 C C . ASN A 1 355 ? 7.445 -6.66 0.112 1 94.69 355 ASN A C 1
ATOM 2814 O O . ASN A 1 355 ? 7.469 -6.629 1.343 1 94.69 355 ASN A O 1
ATOM 2818 N N . VAL A 1 356 ? 7.535 -7.758 -0.531 1 97.44 356 VAL A N 1
ATOM 2819 C CA . VAL A 1 356 ? 7.957 -9.055 -0.008 1 97.44 356 VAL A CA 1
ATOM 2820 C C . VAL A 1 356 ? 8.789 -9.789 -1.058 1 97.44 356 VAL A C 1
ATOM 2822 O O . VAL A 1 356 ? 8.422 -9.82 -2.234 1 97.44 356 VAL A O 1
ATOM 2825 N N . VAL A 1 357 ? 9.906 -10.234 -0.65 1 98.56 357 VAL A N 1
ATOM 2826 C CA . VAL A 1 357 ? 10.703 -11.117 -1.5 1 98.56 357 VAL A CA 1
ATOM 2827 C C . VAL A 1 357 ? 10.695 -12.531 -0.935 1 98.56 357 VAL A C 1
ATOM 2829 O O . VAL A 1 357 ? 11.344 -12.812 0.076 1 98.56 357 VAL A O 1
ATOM 2832 N N . GLN A 1 358 ? 10.023 -13.406 -1.601 1 98.31 358 GLN A N 1
ATOM 2833 C CA . GLN A 1 358 ? 9.93 -14.789 -1.149 1 98.31 358 GLN A CA 1
ATOM 2834 C C . GLN A 1 358 ? 11.18 -15.578 -1.515 1 98.31 358 GLN A C 1
ATOM 2836 O O . GLN A 1 358 ? 11.742 -15.398 -2.6 1 98.31 358 GLN A O 1
ATOM 2841 N N . VAL A 1 359 ? 11.609 -16.359 -0.585 1 98.12 359 VAL A N 1
ATOM 2842 C CA . VAL A 1 359 ? 12.734 -17.266 -0.764 1 98.12 359 VAL A CA 1
ATOM 2843 C C . VAL A 1 359 ? 12.305 -18.688 -0.412 1 98.12 359 VAL A C 1
ATOM 2845 O O . VAL A 1 359 ? 12.289 -19.078 0.761 1 98.12 359 VAL A O 1
ATOM 2848 N N . VAL A 1 360 ? 12.023 -19.516 -1.395 1 96.12 360 VAL A N 1
ATOM 2849 C CA . VAL A 1 360 ? 11.398 -20.828 -1.212 1 96.12 360 VAL A CA 1
ATOM 2850 C C . VAL A 1 360 ? 12.406 -21.922 -1.484 1 96.12 360 VAL A C 1
ATOM 2852 O O . VAL A 1 360 ? 12.836 -22.125 -2.625 1 96.12 360 VAL A O 1
ATOM 2855 N N . PRO A 1 361 ? 12.742 -22.672 -0.418 1 96.44 361 PRO A N 1
ATOM 2856 C CA . PRO A 1 361 ? 13.641 -23.812 -0.662 1 96.44 361 PRO A CA 1
ATOM 2857 C C . PRO A 1 361 ? 12.953 -24.938 -1.424 1 96.44 361 PRO A C 1
ATOM 2859 O O . PRO A 1 361 ? 11.773 -25.219 -1.197 1 96.44 361 PRO A O 1
ATOM 2862 N N . LEU A 1 362 ? 13.664 -25.578 -2.314 1 93.75 362 LEU A N 1
ATOM 2863 C CA . LEU A 1 362 ? 13.172 -26.688 -3.109 1 93.75 362 LEU A CA 1
ATOM 2864 C C . LEU A 1 362 ? 14.031 -27.938 -2.893 1 93.75 362 LEU A C 1
ATOM 2866 O O . LEU A 1 362 ? 15.258 -27.844 -2.793 1 93.75 362 LEU A O 1
ATOM 2870 N N . ALA A 1 363 ? 13.328 -29.016 -2.658 1 89.19 363 ALA A N 1
ATOM 2871 C CA . ALA A 1 363 ? 14.047 -30.281 -2.576 1 89.19 363 ALA A CA 1
ATOM 2872 C C . ALA A 1 363 ? 14.688 -30.641 -3.914 1 89.19 363 ALA A C 1
ATOM 2874 O O . ALA A 1 363 ? 14.352 -30.047 -4.945 1 89.19 363 ALA A O 1
ATOM 2875 N N . ASP A 1 364 ? 15.594 -31.531 -3.738 1 73.44 364 ASP A N 1
ATOM 2876 C CA . ASP A 1 364 ? 16.359 -31.922 -4.91 1 73.44 364 ASP A CA 1
ATOM 2877 C C . ASP A 1 364 ? 15.453 -32.469 -6.016 1 73.44 364 ASP A C 1
ATOM 2879 O O . ASP A 1 364 ? 14.562 -33.25 -5.754 1 73.44 364 ASP A O 1
ATOM 2883 N N . PHE A 1 365 ? 15.5 -31.656 -7.016 1 65.69 365 PHE A N 1
ATOM 2884 C CA . PHE A 1 365 ? 14.766 -32 -8.219 1 65.69 365 PHE A CA 1
ATOM 2885 C C . PHE A 1 365 ? 15.516 -33.094 -9.008 1 65.69 365 PHE A C 1
ATOM 2887 O O . PHE A 1 365 ? 16.734 -33.062 -9.086 1 65.69 365 PHE A O 1
ATOM 2894 N N . HIS A 1 366 ? 14.844 -34.281 -9.031 1 58.38 366 HIS A N 1
ATOM 2895 C CA . HIS A 1 366 ? 15.453 -35.344 -9.812 1 58.38 366 HIS A CA 1
ATOM 2896 C C . HIS A 1 366 ? 15.086 -35.219 -11.289 1 58.38 366 HIS A C 1
ATOM 2898 O O . HIS A 1 366 ? 13.938 -34.938 -11.625 1 58.38 366 HIS A O 1
ATOM 2904 N N . GLU A 1 367 ? 16.188 -35.281 -11.977 1 54.94 367 GLU A N 1
ATOM 2905 C CA . GLU A 1 367 ? 16.062 -35.312 -13.43 1 54.94 367 GLU A CA 1
ATOM 2906 C C . GLU A 1 367 ? 15.102 -36.406 -13.883 1 54.94 367 GLU A C 1
ATOM 2908 O O . GLU A 1 367 ? 15.148 -37.5 -13.367 1 54.94 367 GLU A O 1
ATOM 2913 N N . GLY A 1 368 ? 14.008 -36.125 -14.625 1 57.81 368 GLY A N 1
ATOM 2914 C CA . GLY A 1 368 ? 13.094 -37.031 -15.273 1 57.81 368 GLY A CA 1
ATOM 2915 C C . GLY A 1 368 ? 11.695 -37 -14.688 1 57.81 368 GLY A C 1
ATOM 2916 O O . GLY A 1 368 ? 10.711 -37.188 -15.398 1 57.81 368 GLY A O 1
ATOM 2917 N N . ARG A 1 369 ? 11.719 -36.688 -13.43 1 65.88 369 ARG A N 1
ATOM 2918 C CA . ARG A 1 369 ? 10.398 -36.812 -12.828 1 65.88 369 ARG A CA 1
ATOM 2919 C C . ARG A 1 369 ? 9.609 -35.531 -12.945 1 65.88 369 ARG A C 1
ATOM 2921 O O . ARG A 1 369 ? 8.375 -35.531 -12.891 1 65.88 369 ARG A O 1
ATOM 2928 N N . ASP A 1 370 ? 10.258 -34.469 -13.445 1 78.69 370 ASP A N 1
ATOM 2929 C CA . ASP A 1 370 ? 9.57 -33.188 -13.328 1 78.69 370 ASP A CA 1
ATOM 2930 C C . ASP A 1 370 ? 9.297 -32.594 -14.703 1 78.69 370 ASP A C 1
ATOM 2932 O O . ASP A 1 370 ? 9.188 -31.375 -14.844 1 78.69 370 ASP A O 1
ATOM 2936 N N . GLY A 1 371 ? 9.344 -33.469 -15.648 1 88.38 371 GLY A N 1
ATOM 2937 C CA . GLY A 1 371 ? 9.055 -33 -16.984 1 88.38 371 GLY A CA 1
ATOM 2938 C C . GLY A 1 371 ? 10.016 -31.922 -17.469 1 88.38 371 GLY A C 1
ATOM 2939 O O . GLY A 1 371 ? 11.234 -32.094 -17.406 1 88.38 371 GLY A O 1
ATOM 2940 N N . PHE A 1 372 ? 9.438 -30.766 -17.891 1 93.31 372 PHE A N 1
ATOM 2941 C CA . PHE A 1 372 ? 10.258 -29.719 -18.469 1 93.31 372 PHE A CA 1
ATOM 2942 C C . PHE A 1 372 ? 10.391 -28.547 -17.5 1 93.31 372 PHE A C 1
ATOM 2944 O O . PHE A 1 372 ? 10.656 -27.406 -17.922 1 93.31 372 PHE A O 1
ATOM 2951 N N . LEU A 1 373 ? 10.094 -28.828 -16.25 1 94.62 373 LEU A N 1
ATOM 2952 C CA . LEU A 1 373 ? 10.469 -27.828 -15.25 1 94.62 373 LEU A CA 1
ATOM 2953 C C . LEU A 1 373 ? 11.984 -27.734 -15.133 1 94.62 373 LEU A C 1
ATOM 2955 O O . LEU A 1 373 ? 12.656 -28.703 -14.773 1 94.62 373 LEU A O 1
ATOM 2959 N N . MET A 1 374 ? 12.508 -26.594 -15.438 1 94.19 374 MET A N 1
ATOM 2960 C CA . MET A 1 374 ? 13.961 -26.422 -15.438 1 94.19 374 MET A CA 1
ATOM 2961 C C . MET A 1 374 ? 14.43 -25.781 -14.141 1 94.19 374 MET A C 1
ATOM 2963 O O . MET A 1 374 ? 13.906 -24.734 -13.719 1 94.19 374 MET A O 1
ATOM 2967 N N . VAL A 1 375 ? 15.273 -26.406 -13.492 1 93 375 VAL A N 1
ATOM 2968 C CA . VAL A 1 375 ? 15.914 -25.891 -12.289 1 93 375 VAL A CA 1
ATOM 2969 C C . VAL A 1 375 ? 17.438 -25.938 -12.453 1 93 375 VAL A C 1
ATOM 2971 O O . VAL A 1 375 ? 17.953 -26.688 -13.289 1 93 375 VAL A O 1
ATOM 2974 N N . PRO A 1 376 ? 18.141 -25.141 -11.688 1 92.56 376 PRO A N 1
ATOM 2975 C CA . PRO A 1 376 ? 19.594 -25.172 -11.781 1 92.56 376 PRO A CA 1
ATOM 2976 C C . PRO A 1 376 ? 20.188 -26.531 -11.391 1 92.56 376 PRO A C 1
ATOM 2978 O O . PRO A 1 376 ? 19.594 -27.234 -10.562 1 92.56 376 PRO A O 1
ATOM 2981 N N . ALA A 1 377 ? 21.281 -26.875 -12.023 1 87.38 377 ALA A N 1
ATOM 2982 C CA . ALA A 1 377 ? 22.047 -28.047 -11.602 1 87.38 377 ALA A CA 1
ATOM 2983 C C . ALA A 1 377 ? 22.844 -27.766 -10.328 1 87.38 377 ALA A C 1
ATOM 2985 O O . ALA A 1 377 ? 24.016 -27.422 -10.391 1 87.38 377 ALA A O 1
ATOM 2986 N N . ALA A 1 378 ? 22.219 -27.891 -9.273 1 90.5 378 ALA A N 1
ATOM 2987 C CA . ALA A 1 378 ? 22.812 -27.609 -7.973 1 90.5 378 ALA A CA 1
ATOM 2988 C C . ALA A 1 378 ? 22.203 -28.484 -6.879 1 90.5 378 ALA A C 1
ATOM 2990 O O . ALA A 1 378 ? 21.109 -29 -7.043 1 90.5 378 ALA A O 1
ATOM 2991 N N . SER A 1 379 ? 22.938 -28.672 -5.824 1 87.5 379 SER A N 1
ATOM 2992 C CA . SER A 1 379 ? 22.5 -29.531 -4.727 1 87.5 379 SER A CA 1
ATOM 2993 C C . SER A 1 379 ? 21.422 -28.859 -3.889 1 87.5 379 SER A C 1
ATOM 2995 O O . SER A 1 379 ? 20.609 -29.531 -3.26 1 87.5 379 SER A O 1
ATOM 2997 N N . GLU A 1 380 ? 21.5 -27.578 -3.865 1 92.5 380 GLU A N 1
ATOM 2998 C CA . GLU A 1 380 ? 20.516 -26.797 -3.109 1 92.5 380 GLU A CA 1
ATOM 2999 C C . GLU A 1 380 ? 19.969 -25.641 -3.936 1 92.5 380 GLU A C 1
ATOM 3001 O O . GLU A 1 380 ? 20.734 -24.812 -4.438 1 92.5 380 GLU A O 1
ATOM 3006 N N . ILE A 1 381 ? 18.688 -25.609 -4.105 1 94.62 381 ILE A N 1
ATOM 3007 C CA . ILE A 1 381 ? 18.031 -24.625 -4.961 1 94.62 381 ILE A CA 1
ATOM 3008 C C . ILE A 1 381 ? 16.953 -23.891 -4.172 1 94.62 381 ILE A C 1
ATOM 3010 O O . ILE A 1 381 ? 16.312 -24.469 -3.291 1 94.62 381 ILE A O 1
ATOM 3014 N N . PHE A 1 382 ? 16.875 -22.562 -4.445 1 96.44 382 PHE A N 1
ATOM 3015 C CA . PHE A 1 382 ? 15.797 -21.75 -3.91 1 96.44 382 PHE A CA 1
ATOM 3016 C C . PHE A 1 382 ? 15.039 -21.047 -5.035 1 96.44 382 PHE A C 1
ATOM 3018 O O . PHE A 1 382 ? 15.617 -20.719 -6.07 1 96.44 382 PHE A O 1
ATOM 3025 N N . ALA A 1 383 ? 13.75 -20.906 -4.895 1 96.69 383 ALA A N 1
ATOM 3026 C CA . ALA A 1 383 ? 12.984 -19.984 -5.734 1 96.69 383 ALA A CA 1
ATOM 3027 C C . ALA A 1 383 ? 12.938 -18.594 -5.117 1 96.69 383 ALA A C 1
ATOM 3029 O O . ALA A 1 383 ? 12.602 -18.438 -3.939 1 96.69 383 ALA A O 1
ATOM 3030 N N . VAL A 1 384 ? 13.359 -17.594 -5.824 1 97.81 384 VAL A N 1
ATOM 3031 C CA . VAL A 1 384 ? 13.172 -16.203 -5.43 1 97.81 384 VAL A CA 1
ATOM 3032 C C . VAL A 1 384 ? 11.984 -15.609 -6.18 1 97.81 384 VAL A C 1
ATOM 3034 O O . VAL A 1 384 ? 11.93 -15.656 -7.41 1 97.81 384 VAL A O 1
ATOM 3037 N N . MET A 1 385 ? 11.039 -15.031 -5.422 1 98.19 385 MET A N 1
ATOM 3038 C CA . MET A 1 385 ? 9.812 -14.562 -6.055 1 98.19 385 MET A CA 1
ATOM 3039 C C . MET A 1 385 ? 9.43 -13.172 -5.551 1 98.19 385 MET A C 1
ATOM 3041 O O . MET A 1 385 ? 9.508 -12.898 -4.352 1 98.19 385 MET A O 1
ATOM 3045 N N . ILE A 1 386 ? 9.18 -12.273 -6.395 1 98.31 386 ILE A N 1
ATOM 3046 C CA . ILE A 1 386 ? 8.539 -10.984 -6.137 1 98.31 386 ILE A CA 1
ATOM 3047 C C . ILE A 1 386 ? 7.137 -10.984 -6.73 1 98.31 386 ILE A C 1
ATOM 3049 O O . ILE A 1 386 ? 6.965 -10.805 -7.941 1 98.31 386 ILE A O 1
ATOM 3053 N N . LEU A 1 387 ? 6.184 -11.156 -5.852 1 97.38 387 LEU A N 1
ATOM 3054 C CA . LEU A 1 387 ? 4.785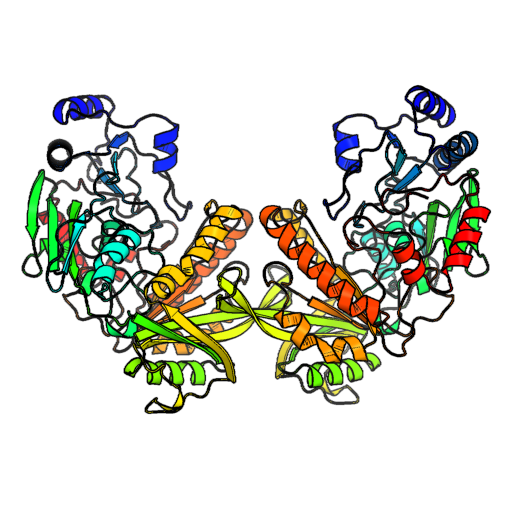 -11.289 -6.254 1 97.38 387 LEU A CA 1
ATOM 3055 C C . LEU A 1 387 ? 3.963 -10.102 -5.766 1 97.38 387 LEU A C 1
ATOM 3057 O O . LEU A 1 387 ? 3.062 -10.266 -4.938 1 97.38 387 LEU A O 1
ATOM 3061 N N . ASN A 1 388 ? 4.242 -8.969 -6.375 1 97.06 388 ASN A N 1
ATOM 3062 C CA . ASN A 1 388 ? 3.555 -7.738 -5.984 1 97.06 388 ASN A CA 1
ATOM 3063 C C . ASN A 1 388 ? 2.051 -7.836 -6.223 1 97.06 388 ASN A C 1
ATOM 3065 O O . ASN A 1 388 ? 1.614 -8.359 -7.254 1 97.06 388 ASN A O 1
ATOM 3069 N N . PRO A 1 389 ? 1.235 -7.352 -5.316 1 95.44 389 PRO A N 1
ATOM 3070 C CA . PRO A 1 389 ? -0.216 -7.496 -5.445 1 95.44 389 PRO A CA 1
ATOM 3071 C C . PRO A 1 389 ? -0.79 -6.68 -6.602 1 95.44 389 PRO A C 1
ATOM 3073 O O . PRO A 1 389 ? -1.933 -6.898 -7.012 1 95.44 389 PRO A O 1
ATOM 3076 N N . GLY A 1 390 ? -0.07 -5.715 -7.098 1 96.12 390 GLY A N 1
ATOM 3077 C CA . GLY A 1 390 ? -0.493 -4.883 -8.211 1 96.12 390 GLY A CA 1
ATOM 3078 C C . GLY A 1 390 ? 0.33 -3.617 -8.359 1 96.12 390 GLY A C 1
ATOM 3079 O O . GLY A 1 390 ? 0.56 -2.904 -7.379 1 96.12 390 GLY A O 1
ATOM 3080 N N . VAL A 1 391 ? 0.742 -3.383 -9.586 1 96.44 391 VAL A N 1
ATOM 3081 C CA . VAL A 1 391 ? 1.563 -2.203 -9.836 1 96.44 391 VAL A CA 1
ATOM 3082 C C . VAL A 1 391 ? 0.789 -1.212 -10.703 1 96.44 391 VAL A C 1
ATOM 3084 O O . VAL A 1 391 ? 0.224 -1.586 -11.734 1 96.44 391 VAL A O 1
ATOM 3087 N N . HIS A 1 392 ? 0.683 0.038 -10.258 1 94.56 392 HIS A N 1
ATOM 3088 C CA . HIS A 1 392 ? 0.121 1.082 -11.109 1 94.56 392 HIS A CA 1
ATOM 3089 C C . HIS A 1 392 ? 0.927 1.242 -12.391 1 94.56 392 HIS A C 1
ATOM 3091 O O . HIS A 1 392 ? 2.158 1.172 -12.375 1 94.56 392 HIS A O 1
ATOM 3097 N N . PRO A 1 393 ? 0.244 1.51 -13.531 1 95.12 393 PRO A N 1
ATOM 3098 C CA . PRO A 1 393 ? 0.927 1.603 -14.828 1 95.12 393 PRO A CA 1
ATOM 3099 C C . PRO A 1 393 ? 2.082 2.602 -14.812 1 95.12 393 PRO A C 1
ATOM 3101 O O . PRO A 1 393 ? 3.111 2.369 -15.445 1 95.12 393 PRO A O 1
ATOM 3104 N N . ALA A 1 394 ? 1.933 3.609 -14.055 1 95.06 394 ALA A N 1
ATOM 3105 C CA . ALA A 1 394 ? 2.957 4.648 -14.008 1 95.06 394 ALA A CA 1
ATOM 3106 C C . ALA A 1 394 ? 4.25 4.121 -13.391 1 95.06 394 ALA A C 1
ATOM 3108 O O . ALA A 1 394 ? 5.328 4.66 -13.641 1 95.06 394 ALA A O 1
ATOM 3109 N N . LEU A 1 395 ? 4.23 3.102 -12.617 1 95.31 395 LEU A N 1
ATOM 3110 C CA . LEU A 1 395 ? 5.391 2.564 -11.914 1 95.31 395 LEU A CA 1
ATOM 3111 C C . LEU A 1 395 ? 5.957 1.354 -12.641 1 95.31 395 LEU A C 1
ATOM 3113 O O . LEU A 1 395 ? 7.023 0.849 -12.281 1 95.31 395 LEU A O 1
ATOM 3117 N N . LEU A 1 396 ? 5.344 0.825 -13.68 1 96.19 396 LEU A N 1
ATOM 3118 C CA . LEU A 1 396 ? 5.684 -0.414 -14.367 1 96.19 396 LEU A CA 1
ATOM 3119 C C . LEU A 1 396 ? 7.078 -0.334 -14.977 1 96.19 396 LEU A C 1
ATOM 3121 O O . LEU A 1 396 ? 7.863 -1.28 -14.867 1 96.19 396 LEU A O 1
ATOM 3125 N N . PRO A 1 397 ? 7.48 0.801 -15.633 1 95.44 397 PRO A N 1
ATOM 3126 C CA . PRO A 1 397 ? 8.805 0.85 -16.266 1 95.44 397 PRO A CA 1
ATOM 3127 C C . PRO A 1 397 ? 9.93 0.579 -15.266 1 95.44 397 PRO A C 1
ATOM 3129 O O . PRO A 1 397 ? 10.891 -0.128 -15.594 1 95.44 397 PRO A O 1
ATOM 3132 N N . ALA A 1 398 ? 9.789 1.108 -14.086 1 94.25 398 ALA A N 1
ATOM 3133 C CA . ALA A 1 398 ? 10.805 0.882 -13.062 1 94.25 398 ALA A CA 1
ATOM 3134 C C . ALA A 1 398 ? 10.859 -0.587 -12.656 1 94.25 398 ALA A C 1
ATOM 3136 O O . ALA A 1 398 ? 11.938 -1.129 -12.406 1 94.25 398 ALA A O 1
ATOM 3137 N N . CYS A 1 399 ? 9.742 -1.233 -12.539 1 96.44 399 CYS A N 1
ATOM 3138 C CA . CYS A 1 399 ? 9.672 -2.652 -12.203 1 96.44 399 CYS A CA 1
ATOM 3139 C C . CYS A 1 399 ? 10.344 -3.498 -13.273 1 96.44 399 CYS A C 1
ATOM 3141 O O . CYS A 1 399 ? 11.102 -4.418 -12.961 1 96.44 399 CYS A O 1
ATOM 3143 N N . LEU A 1 400 ? 10.102 -3.189 -14.531 1 96.56 400 LEU A N 1
ATOM 3144 C CA . LEU A 1 400 ? 10.672 -3.938 -15.648 1 96.56 400 LEU A CA 1
ATOM 3145 C C . LEU A 1 400 ? 12.188 -3.777 -15.688 1 96.56 400 LEU A C 1
ATOM 3147 O O . LEU A 1 400 ? 12.914 -4.723 -16 1 96.56 400 LEU A O 1
ATOM 3151 N N . ALA A 1 401 ? 12.664 -2.594 -15.383 1 95.94 401 ALA A N 1
ATOM 3152 C CA . ALA A 1 401 ? 14.102 -2.354 -15.336 1 95.94 401 ALA A CA 1
ATOM 3153 C C . ALA A 1 401 ? 14.766 -3.227 -14.273 1 95.94 401 ALA A C 1
ATOM 3155 O O . ALA A 1 401 ? 15.859 -3.764 -14.5 1 95.94 401 ALA A O 1
ATOM 3156 N N . VAL A 1 402 ? 14.156 -3.367 -13.172 1 95.88 402 VAL A N 1
ATOM 3157 C CA . VAL A 1 402 ? 14.664 -4.199 -12.086 1 95.88 402 VAL A CA 1
ATOM 3158 C C . VAL A 1 402 ? 14.688 -5.664 -12.523 1 95.88 402 VAL A C 1
ATOM 3160 O O . VAL A 1 402 ? 15.648 -6.387 -12.25 1 95.88 402 VAL A O 1
ATOM 3163 N N . MET A 1 403 ? 13.68 -6.121 -13.156 1 96.38 403 MET A N 1
ATOM 3164 C CA . MET A 1 403 ? 13.602 -7.5 -13.633 1 96.38 403 MET A CA 1
ATOM 3165 C C . MET A 1 403 ? 14.758 -7.812 -14.578 1 96.38 403 MET A C 1
ATOM 3167 O O . MET A 1 403 ? 15.367 -8.883 -14.492 1 96.38 403 MET A O 1
ATOM 3171 N N . LYS A 1 404 ? 15.031 -6.887 -15.461 1 95.81 404 LYS A N 1
ATOM 3172 C CA . LYS A 1 404 ? 16.156 -7.062 -16.391 1 95.81 404 LYS A CA 1
ATOM 3173 C C . LYS A 1 404 ? 17.469 -7.199 -15.633 1 95.81 404 LYS A C 1
ATOM 3175 O O . LYS A 1 404 ? 18.312 -8.023 -16 1 95.81 404 LYS A O 1
ATOM 3180 N N . THR A 1 405 ? 17.625 -6.375 -14.609 1 95.88 405 THR A N 1
ATOM 3181 C CA . THR A 1 405 ? 18.828 -6.438 -13.797 1 95.88 405 THR A CA 1
ATOM 3182 C C . THR A 1 405 ? 18.938 -7.777 -13.078 1 95.88 405 THR A C 1
ATOM 3184 O O . THR A 1 405 ? 20 -8.383 -13.023 1 95.88 405 THR A O 1
ATOM 3187 N N . LEU A 1 406 ? 17.875 -8.25 -12.516 1 96.62 406 LEU A N 1
ATOM 3188 C CA . LEU A 1 406 ? 17.859 -9.539 -11.828 1 96.62 406 LEU A CA 1
ATOM 3189 C C . LEU A 1 406 ? 18.156 -10.672 -12.797 1 96.62 406 LEU A C 1
ATOM 3191 O O . LEU A 1 406 ? 18.922 -11.578 -12.477 1 96.62 406 LEU A O 1
ATOM 3195 N N . ASP A 1 407 ? 17.578 -10.672 -13.977 1 95.94 407 ASP A N 1
ATOM 3196 C CA . ASP A 1 407 ? 17.844 -11.68 -14.992 1 95.94 407 ASP A CA 1
ATOM 3197 C C . ASP A 1 407 ? 19.328 -11.734 -15.344 1 95.94 407 ASP A C 1
ATOM 3199 O O . ASP A 1 407 ? 19.922 -12.812 -15.438 1 95.94 407 ASP A O 1
ATOM 3203 N N . SER A 1 408 ? 19.875 -10.555 -15.562 1 95.06 408 SER A N 1
ATOM 3204 C CA . SER A 1 408 ? 21.281 -10.484 -15.906 1 95.06 408 SER A CA 1
ATOM 3205 C C . SER A 1 408 ? 22.141 -11.148 -14.828 1 95.06 408 SER A C 1
ATOM 3207 O O . SER A 1 408 ? 23.109 -11.844 -15.141 1 95.06 408 SER A O 1
ATOM 3209 N N . ARG A 1 409 ? 21.75 -11 -13.641 1 94.88 409 ARG A N 1
ATOM 3210 C CA . ARG A 1 409 ? 22.531 -11.539 -12.523 1 94.88 409 ARG A CA 1
ATOM 3211 C C . ARG A 1 409 ? 22.25 -13.023 -12.328 1 94.88 409 ARG A C 1
ATOM 3213 O O . ARG A 1 409 ? 23.172 -13.828 -12.219 1 94.88 409 ARG A O 1
ATOM 3220 N N . PHE A 1 410 ? 21.047 -13.438 -12.281 1 96.19 410 PHE A N 1
ATOM 3221 C CA . PHE A 1 410 ? 20.656 -14.789 -11.891 1 96.19 410 PHE A CA 1
ATOM 3222 C C . PHE A 1 410 ? 20.844 -15.766 -13.047 1 96.19 410 PHE A C 1
ATOM 3224 O O . PHE A 1 410 ? 21.328 -16.875 -12.852 1 96.19 410 PHE A O 1
ATOM 3231 N N . LEU A 1 411 ? 20.422 -15.398 -14.234 1 95 411 LEU A N 1
ATOM 3232 C CA . LEU A 1 411 ? 20.484 -16.328 -15.359 1 95 411 LEU A CA 1
ATOM 3233 C C . LEU A 1 411 ? 21.938 -16.594 -15.758 1 95 411 LEU A C 1
ATOM 3235 O O . LEU A 1 411 ? 22.281 -17.703 -16.172 1 95 411 LEU A O 1
ATOM 3239 N N . SER A 1 412 ? 22.812 -15.555 -15.617 1 94.81 412 SER A N 1
ATOM 3240 C CA . SER A 1 412 ? 24.219 -15.742 -15.906 1 94.81 412 SER A CA 1
ATOM 3241 C C . SER A 1 412 ? 24.875 -16.703 -14.914 1 94.81 412 SER A C 1
ATOM 3243 O O . SER A 1 412 ? 25.891 -17.328 -15.211 1 94.81 412 SER A O 1
ATOM 3245 N N . ALA A 1 413 ? 24.266 -16.859 -13.781 1 94.19 413 ALA A N 1
ATOM 3246 C CA . ALA A 1 413 ? 24.797 -17.719 -12.727 1 94.19 413 ALA A CA 1
ATOM 3247 C C . ALA A 1 413 ? 24.109 -19.094 -12.727 1 94.19 413 ALA A C 1
ATOM 3249 O O . ALA A 1 413 ? 24.25 -19.859 -11.773 1 94.19 413 ALA A O 1
ATOM 3250 N N . GLY A 1 414 ? 23.359 -19.344 -13.766 1 92.75 414 GLY A N 1
ATOM 3251 C CA . GLY A 1 414 ? 22.75 -20.641 -13.938 1 92.75 414 GLY A CA 1
ATOM 3252 C C . GLY A 1 414 ? 21.312 -20.688 -13.477 1 92.75 414 GLY A C 1
ATOM 3253 O O . GLY A 1 414 ? 20.672 -21.734 -13.531 1 92.75 414 GLY A O 1
ATOM 3254 N N . GLY A 1 415 ? 20.812 -19.594 -13.023 1 95.5 415 GLY A N 1
ATOM 3255 C CA . GLY A 1 415 ? 19.406 -19.531 -12.625 1 95.5 415 GLY A CA 1
ATOM 3256 C C . GLY A 1 415 ? 18.453 -19.859 -13.75 1 95.5 415 GLY A C 1
ATOM 3257 O O . GLY A 1 415 ? 18.797 -19.734 -14.93 1 95.5 415 GLY A O 1
ATOM 3258 N N . LYS A 1 416 ? 17.297 -20.344 -13.375 1 96.56 416 LYS A N 1
ATOM 3259 C CA . LYS A 1 416 ? 16.219 -20.656 -14.32 1 96.56 416 LYS A CA 1
ATOM 3260 C C . LYS A 1 416 ? 14.914 -19.984 -13.914 1 96.56 416 LYS A C 1
ATOM 3262 O O . LYS A 1 416 ? 14.484 -20.094 -12.766 1 96.56 416 LYS A O 1
ATOM 3267 N N . ARG A 1 417 ? 14.336 -19.297 -14.867 1 97.31 417 ARG A N 1
ATOM 3268 C CA . ARG A 1 417 ? 13.062 -18.641 -14.594 1 97.31 417 ARG A CA 1
ATOM 3269 C C . ARG A 1 417 ? 11.945 -19.672 -14.414 1 97.31 417 ARG A C 1
ATOM 3271 O O . ARG A 1 417 ? 11.906 -20.672 -15.117 1 97.31 417 ARG A O 1
ATOM 3278 N N . TYR A 1 418 ? 11.109 -19.438 -13.375 1 96.88 418 TYR A N 1
ATOM 3279 C CA . TYR A 1 418 ? 9.836 -20.125 -13.297 1 96.88 418 TYR A CA 1
ATOM 3280 C C . TYR A 1 418 ? 8.844 -19.578 -14.32 1 96.88 418 TYR A C 1
ATOM 3282 O O . TYR A 1 418 ? 8.547 -18.391 -14.328 1 96.88 418 TYR A O 1
ATOM 3290 N N . LEU A 1 419 ? 8.359 -20.375 -15.164 1 96.56 419 LEU A N 1
ATOM 3291 C CA . LEU A 1 419 ? 7.684 -19.922 -16.375 1 96.56 419 LEU A CA 1
ATOM 3292 C C . LEU A 1 419 ? 6.242 -19.516 -16.078 1 96.56 419 LEU A C 1
ATOM 3294 O O . LEU A 1 419 ? 5.508 -19.109 -16.969 1 96.56 419 LEU A O 1
ATOM 3298 N N . SER A 1 420 ? 5.832 -19.516 -14.828 1 95.25 420 SER A N 1
ATOM 3299 C CA . SER A 1 420 ? 4.535 -18.953 -14.453 1 95.25 420 SER A CA 1
ATOM 3300 C C . SER A 1 420 ? 4.578 -17.438 -14.391 1 95.25 420 SER A C 1
ATOM 3302 O O . SER A 1 420 ? 3.537 -16.781 -14.406 1 95.25 420 SER A O 1
ATOM 3304 N N . GLY A 1 421 ? 5.727 -16.891 -14.281 1 95.88 421 GLY A N 1
ATOM 3305 C CA . GLY A 1 421 ? 5.887 -15.461 -14.102 1 95.88 421 GLY A CA 1
ATOM 3306 C C . GLY A 1 421 ? 6.102 -14.711 -15.398 1 95.88 421 GLY A C 1
ATOM 3307 O O . GLY A 1 421 ? 5.941 -15.281 -16.484 1 95.88 421 GLY A O 1
ATOM 3308 N N . PHE A 1 422 ? 6.328 -13.445 -15.289 1 97.44 422 PHE A N 1
ATOM 3309 C CA . PHE A 1 422 ? 6.609 -12.586 -16.438 1 97.44 422 PHE A CA 1
ATOM 3310 C C . PHE A 1 422 ? 8.086 -12.656 -16.812 1 97.44 422 PHE A C 1
ATOM 3312 O O . PHE A 1 422 ? 8.953 -12.461 -15.969 1 97.44 422 PHE A O 1
ATOM 3319 N N . LEU A 1 423 ? 8.352 -12.883 -18.094 1 96.81 423 LEU A N 1
ATOM 3320 C CA . LEU A 1 423 ? 9.719 -13.172 -18.516 1 96.81 423 LEU A CA 1
ATOM 3321 C C . LEU A 1 423 ? 10.359 -11.953 -19.172 1 96.81 423 LEU A C 1
ATOM 3323 O O . LEU A 1 423 ? 11.555 -11.961 -19.469 1 96.81 423 LEU A O 1
ATOM 3327 N N . GLY A 1 424 ? 9.664 -10.891 -19.344 1 91.81 424 GLY A N 1
ATOM 3328 C CA . GLY A 1 424 ? 10.164 -9.727 -20.047 1 91.81 424 GLY A CA 1
ATOM 3329 C C . GLY A 1 424 ? 9.492 -9.508 -21.391 1 91.81 424 GLY A C 1
ATOM 3330 O O . GLY A 1 424 ? 8.57 -10.234 -21.766 1 91.81 424 GLY A O 1
ATOM 3331 N N . GLU A 1 425 ? 10.086 -8.438 -21.969 1 84.81 425 GLU A N 1
ATOM 3332 C CA . GLU A 1 425 ? 9.547 -8.102 -23.281 1 84.81 425 GLU A CA 1
ATOM 3333 C C . GLU A 1 425 ? 10.32 -8.82 -24.391 1 84.81 425 GLU A C 1
ATOM 3335 O O . GLU A 1 425 ? 11.539 -8.969 -24.312 1 84.81 425 GLU A O 1
ATOM 3340 N N . GLU A 1 426 ? 9.883 -9.461 -25.344 1 80.75 426 GLU A N 1
ATOM 3341 C CA . GLU A 1 426 ? 10.469 -10.086 -26.516 1 80.75 426 GLU A CA 1
ATOM 3342 C C . GLU A 1 426 ? 11.375 -11.25 -26.125 1 80.75 426 GLU A C 1
ATOM 3344 O O . GLU A 1 426 ? 12.602 -11.125 -26.156 1 80.75 426 GLU A O 1
ATOM 3349 N N . ILE A 1 427 ? 10.977 -12.312 -25.812 1 91.19 427 ILE A N 1
ATOM 3350 C CA . ILE A 1 427 ? 11.727 -13.508 -25.453 1 91.19 427 ILE A CA 1
ATOM 3351 C C . ILE A 1 427 ? 12.359 -14.117 -26.703 1 91.19 427 ILE A C 1
ATOM 3353 O O . ILE A 1 427 ? 11.648 -14.578 -27.594 1 91.19 427 ILE A O 1
ATOM 3357 N N . SER A 1 428 ? 13.695 -14.156 -26.812 1 91.19 428 SER A N 1
ATOM 3358 C CA . SER A 1 428 ? 14.422 -14.641 -27.984 1 91.19 428 SER A CA 1
ATOM 3359 C C . SER A 1 428 ? 14.547 -16.156 -27.969 1 91.19 428 SER A C 1
ATOM 3361 O O . SER A 1 428 ? 14.32 -16.797 -26.953 1 91.19 428 SER A O 1
ATOM 3363 N N . ASP A 1 429 ? 14.93 -16.703 -29.109 1 91.62 429 ASP A N 1
ATOM 3364 C CA . ASP A 1 429 ? 15.211 -18.125 -29.203 1 91.62 429 ASP A CA 1
ATOM 3365 C C . ASP A 1 429 ? 16.391 -18.516 -28.312 1 91.62 429 ASP A C 1
ATOM 3367 O O . ASP A 1 429 ? 16.422 -19.609 -27.75 1 91.62 429 ASP A O 1
ATOM 3371 N N . GLU A 1 430 ? 17.312 -17.625 -28.297 1 92.69 430 GLU A N 1
ATOM 3372 C CA . GLU A 1 430 ? 18.484 -17.859 -27.453 1 92.69 430 GLU A CA 1
ATOM 3373 C C . GLU A 1 430 ? 18.078 -18.031 -26 1 92.69 430 GLU A C 1
ATOM 3375 O O . GLU A 1 430 ? 18.672 -18.828 -25.266 1 92.69 430 GLU A O 1
ATOM 3380 N N . TYR A 1 431 ? 17.109 -17.25 -25.594 1 93.69 431 TYR A N 1
ATOM 3381 C CA . TYR A 1 431 ? 16.609 -17.375 -24.234 1 93.69 431 TYR A CA 1
ATOM 3382 C C . TYR A 1 431 ? 16.125 -18.797 -23.953 1 93.69 431 TYR A C 1
ATOM 3384 O O . TYR A 1 431 ? 16.484 -19.391 -22.922 1 93.69 431 TYR A O 1
ATOM 3392 N N . TRP A 1 432 ? 15.398 -19.375 -24.812 1 95.38 432 TRP A N 1
ATOM 3393 C CA . TRP A 1 432 ? 14.828 -20.703 -24.625 1 95.38 432 TRP A CA 1
ATOM 3394 C C . TRP A 1 432 ? 15.914 -21.781 -24.672 1 95.38 432 TRP A C 1
ATOM 3396 O O . TRP A 1 432 ? 15.875 -22.734 -23.891 1 95.38 432 TRP A O 1
ATOM 3406 N N . ARG A 1 433 ? 16.859 -21.625 -25.594 1 95.62 433 ARG A N 1
ATOM 3407 C CA . ARG A 1 433 ? 17.984 -22.547 -25.641 1 95.62 433 ARG A CA 1
ATOM 3408 C C . ARG A 1 433 ? 18.734 -22.578 -24.328 1 95.62 433 ARG A C 1
ATOM 3410 O O . ARG A 1 433 ? 19.109 -23.641 -23.844 1 95.62 433 ARG A O 1
ATOM 3417 N N . ASN A 1 434 ? 18.891 -21.406 -23.828 1 94.38 434 ASN A N 1
ATOM 3418 C CA . ASN A 1 434 ? 19.578 -21.312 -22.547 1 94.38 434 ASN A CA 1
ATOM 3419 C C . ASN A 1 434 ? 18.734 -21.875 -21.422 1 94.38 434 ASN A C 1
ATOM 3421 O O . ASN A 1 434 ? 19.25 -22.531 -20.516 1 94.38 434 ASN A O 1
ATOM 3425 N N . HIS A 1 435 ? 17.469 -21.578 -21.406 1 95.69 435 HIS A N 1
ATOM 3426 C CA . HIS A 1 435 ? 16.547 -22.031 -20.359 1 95.69 435 HIS A CA 1
ATOM 3427 C C . HIS A 1 435 ? 16.469 -23.547 -20.297 1 95.69 435 HIS A C 1
ATOM 3429 O O . HIS A 1 435 ? 16.594 -24.141 -19.234 1 95.69 435 HIS A O 1
ATOM 3435 N N . TYR A 1 436 ? 16.344 -24.219 -21.375 1 94.88 436 TYR A N 1
ATOM 3436 C CA . TYR A 1 436 ? 16.141 -25.672 -21.406 1 94.88 436 TYR A CA 1
ATOM 3437 C C . TYR A 1 436 ? 17.469 -26.406 -21.469 1 94.88 436 TYR A C 1
ATOM 3439 O O . TYR A 1 436 ? 17.547 -27.578 -21.109 1 94.88 436 TYR A O 1
ATOM 3447 N N . GLY A 1 437 ? 18.547 -25.75 -21.969 1 92.94 437 GLY A N 1
ATOM 3448 C CA . GLY A 1 437 ? 19.859 -26.375 -22.047 1 92.94 437 GLY A CA 1
ATOM 3449 C C . GLY A 1 437 ? 19.859 -27.656 -22.875 1 92.94 437 GLY A C 1
ATOM 3450 O O . GLY A 1 437 ? 19.422 -27.641 -24.031 1 92.94 437 GLY A O 1
ATOM 3451 N N . SER A 1 438 ? 20.25 -28.688 -22.25 1 90.69 438 SER A N 1
ATOM 3452 C CA . SER A 1 438 ? 20.391 -29.953 -22.953 1 90.69 438 SER A CA 1
ATOM 3453 C C . SER A 1 438 ? 19.031 -30.547 -23.297 1 90.69 438 SER A C 1
ATOM 3455 O O . SER A 1 438 ? 18.922 -31.391 -24.188 1 90.69 438 SER A O 1
ATOM 3457 N N . SER A 1 439 ? 18.047 -30.078 -22.656 1 92.44 439 SER A N 1
ATOM 3458 C CA . SER A 1 439 ? 16.688 -30.594 -22.906 1 92.44 439 SER A CA 1
ATOM 3459 C C . SER A 1 439 ? 16.062 -29.906 -24.109 1 92.44 439 SER A C 1
ATOM 3461 O O . SER A 1 439 ? 15 -30.328 -24.578 1 92.44 439 SER A O 1
ATOM 3463 N N . TYR A 1 440 ? 16.719 -28.922 -24.609 1 94.75 440 TYR A N 1
ATOM 3464 C CA . TYR A 1 440 ? 16.141 -28.109 -25.672 1 94.75 440 TYR A CA 1
ATOM 3465 C C . TYR A 1 440 ? 15.867 -28.953 -26.922 1 94.75 440 TYR A C 1
ATOM 3467 O O . TYR A 1 440 ? 14.797 -28.844 -27.516 1 94.75 440 TYR A O 1
ATOM 3475 N N . GLN A 1 441 ? 16.812 -29.703 -27.281 1 94.88 441 GLN A N 1
ATOM 3476 C CA . GLN A 1 441 ? 16.641 -30.531 -28.469 1 94.88 441 GLN A CA 1
ATOM 3477 C C . GLN A 1 441 ? 15.555 -31.594 -28.25 1 94.88 441 GLN A C 1
ATOM 3479 O O . GLN A 1 441 ? 14.797 -31.906 -29.156 1 94.88 441 GLN A O 1
ATOM 3484 N N . LYS A 1 442 ? 15.625 -32.125 -27.078 1 93.88 442 LYS A N 1
ATOM 3485 C CA . LYS A 1 442 ? 14.578 -33.094 -26.734 1 93.88 442 LYS A CA 1
ATOM 3486 C C . LYS A 1 442 ? 13.195 -32.438 -26.844 1 93.88 442 LYS A C 1
ATOM 3488 O O . LYS A 1 442 ? 12.25 -33.062 -27.344 1 93.88 442 LYS A O 1
ATOM 3493 N N . LEU A 1 443 ? 13.117 -31.328 -26.359 1 94.69 443 LEU A N 1
ATOM 3494 C CA . LEU A 1 443 ? 11.867 -30.578 -26.406 1 94.69 443 LEU A CA 1
ATOM 3495 C C . LEU A 1 443 ? 11.422 -30.375 -27.844 1 94.69 443 LEU A C 1
ATOM 3497 O O . LEU A 1 443 ? 10.242 -30.578 -28.172 1 94.69 443 LEU A O 1
ATOM 3501 N N . LYS A 1 444 ? 12.273 -29.984 -28.656 1 94.75 444 LYS A N 1
ATOM 3502 C CA . LYS A 1 444 ? 11.969 -29.75 -30.062 1 94.75 444 LYS A CA 1
ATOM 3503 C C . LYS A 1 444 ? 11.531 -31.031 -30.75 1 94.75 444 LYS A C 1
ATOM 3505 O O . LYS A 1 444 ? 10.586 -31.031 -31.547 1 94.75 444 LYS A O 1
ATOM 3510 N N . LYS A 1 445 ? 12.227 -32.062 -30.453 1 96.38 445 LYS A N 1
ATOM 3511 C CA . LYS A 1 445 ? 11.891 -33.344 -31.047 1 96.38 445 LYS A CA 1
ATOM 3512 C C . LYS A 1 445 ? 10.5 -33.812 -30.625 1 96.38 445 LYS A C 1
ATOM 3514 O O . LYS A 1 445 ? 9.742 -34.344 -31.438 1 96.38 445 LYS A O 1
ATOM 3519 N N . LEU A 1 446 ? 10.242 -33.625 -29.406 1 96.5 446 LEU A N 1
ATOM 3520 C CA . LEU A 1 446 ? 8.93 -34.031 -28.906 1 96.5 446 LEU A CA 1
ATOM 3521 C C . LEU A 1 446 ? 7.832 -33.156 -29.531 1 96.5 446 LEU A C 1
ATOM 3523 O O . LEU A 1 446 ? 6.734 -33.656 -29.797 1 96.5 446 LEU A O 1
ATOM 3527 N N . LYS A 1 447 ? 8.133 -31.906 -29.719 1 96.12 447 LYS A N 1
ATOM 3528 C CA . LYS A 1 447 ? 7.168 -31.031 -30.391 1 96.12 447 LYS A CA 1
ATOM 3529 C C . LYS A 1 447 ? 6.891 -31.516 -31.812 1 96.12 447 LYS A C 1
ATOM 3531 O O . LYS A 1 447 ? 5.738 -31.547 -32.25 1 96.12 447 LYS A O 1
ATOM 3536 N N . GLU A 1 448 ? 7.891 -31.859 -32.469 1 96.12 448 GLU A N 1
ATOM 3537 C CA . GLU A 1 448 ? 7.738 -32.375 -33.844 1 96.12 448 GLU A CA 1
ATOM 3538 C C . GLU A 1 448 ? 6.953 -33.688 -33.844 1 96.12 448 GLU A C 1
ATOM 3540 O O . GLU A 1 448 ? 6.188 -33.938 -34.781 1 96.12 448 GLU A O 1
ATOM 3545 N N . LYS A 1 449 ? 7.184 -34.406 -32.875 1 97.06 449 LYS A N 1
ATOM 3546 C CA . LYS A 1 449 ? 6.547 -35.719 -32.781 1 97.06 449 LYS A CA 1
ATOM 3547 C C . LYS A 1 449 ? 5.066 -35.562 -32.438 1 97.06 449 LYS A C 1
ATOM 3549 O O . LYS A 1 449 ? 4.223 -36.219 -33.094 1 97.06 449 LYS A O 1
ATOM 3554 N N . TYR A 1 450 ? 4.738 -34.781 -31.469 1 96.62 450 TYR A N 1
ATOM 3555 C CA . TYR A 1 450 ? 3.389 -34.812 -30.922 1 96.62 450 TYR A CA 1
ATOM 3556 C C . TYR A 1 450 ? 2.553 -33.656 -31.516 1 96.62 450 TYR A C 1
ATOM 3558 O O . TYR A 1 450 ? 1.327 -33.656 -31.375 1 96.62 450 TYR A O 1
ATOM 3566 N N . ASP A 1 451 ? 3.197 -32.75 -32.156 1 97.25 451 ASP A N 1
ATOM 3567 C CA . ASP A 1 451 ? 2.523 -31.641 -32.812 1 97.25 451 ASP A CA 1
ATOM 3568 C C . ASP A 1 451 ? 3.227 -31.266 -34.094 1 97.25 451 ASP A C 1
ATOM 3570 O O . ASP A 1 451 ? 3.678 -30.125 -34.25 1 97.25 451 ASP A O 1
ATOM 3574 N N . PRO A 1 452 ? 3.232 -32.156 -35 1 95.31 452 PRO A N 1
ATOM 3575 C CA . PRO A 1 452 ? 3.979 -31.922 -36.25 1 95.31 452 PRO A CA 1
ATOM 3576 C C . PRO A 1 452 ? 3.484 -30.703 -37.031 1 95.31 452 PRO A C 1
ATOM 3578 O O . PRO A 1 452 ? 4.266 -30.062 -37.719 1 95.31 452 PRO A O 1
ATOM 3581 N N . ASN A 1 453 ? 2.252 -30.375 -36.969 1 95.44 453 ASN A N 1
ATOM 3582 C CA . ASN A 1 453 ? 1.702 -29.234 -37.656 1 95.44 453 ASN A CA 1
ATOM 3583 C C . ASN A 1 453 ? 1.809 -27.953 -36.844 1 95.44 453 ASN A C 1
ATOM 3585 O O . ASN A 1 453 ? 1.371 -26.891 -37.25 1 95.44 453 ASN A O 1
ATOM 3589 N N . GLN A 1 454 ? 2.26 -28.031 -35.625 1 95.44 454 GLN A N 1
ATOM 3590 C CA . GLN A 1 454 ? 2.531 -26.906 -34.75 1 95.44 454 GLN A CA 1
ATOM 3591 C C . GLN A 1 454 ? 1.265 -26.094 -34.5 1 95.44 454 GLN A C 1
ATOM 3593 O O . GLN A 1 454 ? 1.26 -24.875 -34.656 1 95.44 454 GLN A O 1
ATOM 3598 N N . ILE A 1 455 ? 0.265 -26.75 -34.094 1 97.31 455 ILE A N 1
ATOM 3599 C CA . ILE A 1 455 ? -0.982 -26.031 -33.875 1 97.31 455 ILE A CA 1
ATOM 3600 C C . ILE A 1 455 ? -1.006 -25.5 -32.438 1 97.31 455 ILE A C 1
ATOM 3602 O O . ILE A 1 455 ? -1.643 -24.484 -32.156 1 97.31 455 ILE A O 1
ATOM 3606 N N . PHE A 1 456 ? -0.402 -26.234 -31.5 1 98.06 456 PHE A N 1
ATOM 3607 C CA . PHE A 1 456 ? -0.337 -25.75 -30.141 1 98.06 456 PHE A CA 1
ATOM 3608 C C . PHE A 1 456 ? 0.658 -24.594 -30.016 1 98.06 456 PHE A C 1
ATOM 3610 O O . PHE A 1 456 ? 1.852 -24.812 -29.812 1 98.06 456 PHE A O 1
ATOM 3617 N N . ARG A 1 457 ? 0.148 -23.375 -30.062 1 96.88 457 ARG A N 1
ATOM 3618 C CA . ARG A 1 457 ? 0.949 -22.156 -30 1 96.88 457 ARG A CA 1
ATOM 3619 C C . ARG A 1 457 ? 0.304 -21.125 -29.062 1 96.88 457 ARG A C 1
ATOM 3621 O O . ARG A 1 457 ? -0.923 -21.016 -29.016 1 96.88 457 ARG A O 1
ATOM 3628 N N . SER A 1 458 ? 1.042 -20.484 -28.375 1 96.31 458 SER A N 1
ATOM 3629 C CA . SER A 1 458 ? 0.606 -19.375 -27.531 1 96.31 458 SER A CA 1
ATOM 3630 C C . SER A 1 458 ? 1.422 -18.125 -27.828 1 96.31 458 SER A C 1
ATOM 3632 O O . SER A 1 458 ? 2.404 -18.172 -28.562 1 96.31 458 SER A O 1
ATOM 3634 N N . HIS A 1 459 ? 0.927 -17.031 -27.25 1 95.81 459 HIS A N 1
ATOM 3635 C CA . HIS A 1 459 ? 1.681 -15.781 -27.391 1 95.81 459 HIS A CA 1
ATOM 3636 C C . HIS A 1 459 ? 3.107 -15.945 -26.875 1 95.81 459 HIS A C 1
ATOM 3638 O O . HIS A 1 459 ? 4.051 -15.422 -27.469 1 95.81 459 HIS A O 1
ATOM 3644 N N . LEU A 1 460 ? 3.311 -16.688 -25.797 1 96.12 460 LEU A N 1
ATOM 3645 C CA . LEU A 1 460 ? 4.629 -16.922 -25.203 1 96.12 460 LEU A CA 1
ATOM 3646 C C . LEU A 1 460 ? 5.449 -17.875 -26.078 1 96.12 460 LEU A C 1
ATOM 3648 O O . LEU A 1 460 ? 6.668 -17.719 -26.188 1 96.12 460 LEU A O 1
ATOM 3652 N N . HIS A 1 461 ? 4.785 -18.875 -26.609 1 94.56 461 HIS A N 1
ATOM 3653 C CA . HIS A 1 461 ? 5.414 -19.875 -27.453 1 94.56 461 HIS A CA 1
ATOM 3654 C C . HIS A 1 461 ? 4.781 -19.891 -28.844 1 94.56 461 HIS A C 1
ATOM 3656 O O . HIS A 1 461 ? 3.994 -20.781 -29.156 1 94.56 461 HIS A O 1
ATOM 3662 N N . PRO A 1 462 ? 5.25 -19.094 -29.719 1 92 462 PRO A N 1
ATOM 3663 C CA . PRO A 1 462 ? 4.578 -18.922 -31 1 92 462 PRO A CA 1
ATOM 3664 C C . PRO A 1 462 ? 4.934 -20 -32 1 92 462 PRO A C 1
ATOM 3666 O O . PRO A 1 462 ? 4.305 -20.109 -33.062 1 92 462 PRO A O 1
ATOM 3669 N N . PHE A 1 463 ? 5.973 -20.859 -31.641 1 86.06 463 PHE A N 1
ATOM 3670 C CA . PHE A 1 463 ? 6.348 -21.922 -32.562 1 86.06 463 PHE A CA 1
ATOM 3671 C C . PHE A 1 463 ? 6.496 -23.25 -31.797 1 86.06 463 PHE A C 1
ATOM 3673 O O . PHE A 1 463 ? 6.801 -23.25 -30.609 1 86.06 463 PHE A O 1
ATOM 3680 N N . MET B 1 1 ? -32.469 26.562 20.188 1 35.38 1 MET B N 1
ATOM 3681 C CA . MET B 1 1 ? -31.281 26.562 19.312 1 35.38 1 MET B CA 1
ATOM 3682 C C . MET B 1 1 ? -31.25 27.828 18.453 1 35.38 1 MET B C 1
ATOM 3684 O O . MET B 1 1 ? -32.281 28.219 17.891 1 35.38 1 MET B O 1
ATOM 3688 N N . PRO B 1 2 ? -30.391 28.734 18.781 1 44.38 2 PRO B N 1
ATOM 3689 C CA . PRO B 1 2 ? -30.562 29.969 18.016 1 44.38 2 PRO B CA 1
ATOM 3690 C C . PRO B 1 2 ? -30.906 29.719 16.547 1 44.38 2 PRO B C 1
ATOM 3692 O O . PRO B 1 2 ? -30.547 28.672 16 1 44.38 2 PRO B O 1
ATOM 3695 N N . GLN B 1 3 ? -31.812 30.172 15.977 1 46.84 3 GLN B N 1
ATOM 3696 C CA . GLN B 1 3 ? -32.312 30.031 14.609 1 46.84 3 GLN B CA 1
ATOM 3697 C C . GLN B 1 3 ? -31.188 30.156 13.586 1 46.84 3 GLN B C 1
ATOM 3699 O O . GLN B 1 3 ? -30.562 31.203 13.469 1 46.84 3 GLN B O 1
ATOM 3704 N N . THR B 1 4 ? -30.312 29.125 13.234 1 61.06 4 THR B N 1
ATOM 3705 C CA . THR B 1 4 ? -29.156 29.125 12.344 1 61.06 4 THR B CA 1
ATOM 3706 C C . THR B 1 4 ? -29.562 29.594 10.945 1 61.06 4 THR B C 1
ATOM 3708 O O . THR B 1 4 ? -30.297 28.906 10.25 1 61.06 4 THR B O 1
ATOM 3711 N N . ASN B 1 5 ? -29.438 30.984 10.531 1 81.56 5 ASN B N 1
ATOM 3712 C CA . ASN B 1 5 ? -29.719 31.562 9.227 1 81.56 5 ASN B CA 1
ATOM 3713 C C . ASN B 1 5 ? -28.859 30.922 8.133 1 81.56 5 ASN B C 1
ATOM 3715 O O . ASN B 1 5 ? -27.75 30.453 8.406 1 81.56 5 ASN B O 1
ATOM 3719 N N . GLN B 1 6 ? -29.531 30.672 6.91 1 88.88 6 GLN B N 1
ATOM 3720 C CA . GLN B 1 6 ? -28.875 30.125 5.723 1 88.88 6 GLN B CA 1
ATOM 3721 C C . GLN B 1 6 ? -28.906 31.125 4.566 1 88.88 6 GLN B C 1
ATOM 3723 O O . GLN B 1 6 ? -29.797 31.969 4.504 1 88.88 6 GLN B O 1
ATOM 3728 N N . TRP B 1 7 ? -27.922 31.016 3.82 1 95.81 7 TRP B N 1
ATOM 3729 C CA . TRP B 1 7 ? -27.891 31.844 2.619 1 95.81 7 TRP B CA 1
ATOM 3730 C C . TRP B 1 7 ? -29 31.438 1.657 1 95.81 7 TRP B C 1
ATOM 3732 O O . TRP B 1 7 ? -29.281 30.25 1.484 1 95.81 7 TRP B O 1
ATOM 3742 N N . SER B 1 8 ? -29.672 32.375 1.092 1 93.06 8 SER B N 1
ATOM 3743 C CA . SER B 1 8 ? -30.656 32.156 0.03 1 93.06 8 SER B CA 1
ATOM 3744 C C . SER B 1 8 ? -30.156 32.688 -1.306 1 93.06 8 SER B C 1
ATOM 3746 O O . SER B 1 8 ? -29.219 33.5 -1.345 1 93.06 8 SER B O 1
ATOM 3748 N N . THR B 1 9 ? -30.812 32.281 -2.275 1 91.88 9 THR B N 1
ATOM 3749 C CA . THR B 1 9 ? -30.484 32.781 -3.607 1 91.88 9 THR B CA 1
ATOM 3750 C C . THR B 1 9 ? -30.641 34.281 -3.686 1 91.88 9 THR B C 1
ATOM 3752 O O . THR B 1 9 ? -29.859 34.969 -4.352 1 91.88 9 THR B O 1
ATOM 3755 N N . SER B 1 10 ? -31.609 34.75 -3.049 1 92.56 10 SER B N 1
ATOM 3756 C CA . SER B 1 10 ? -31.859 36.188 -3.035 1 92.56 10 SER B CA 1
ATOM 3757 C C . SER B 1 10 ? -30.75 36.938 -2.293 1 92.56 10 SER B C 1
ATOM 3759 O O . SER B 1 10 ? -30.328 38.031 -2.723 1 92.56 10 SER B O 1
ATOM 3761 N N . GLN B 1 11 ? -30.375 36.406 -1.212 1 93.44 11 GLN B N 1
ATOM 3762 C CA . GLN B 1 11 ? -29.312 37.031 -0.434 1 93.44 11 GLN B CA 1
ATOM 3763 C C . GLN B 1 11 ? -27.984 37 -1.196 1 93.44 11 GLN B C 1
ATOM 3765 O O . GLN B 1 11 ? -27.188 37.938 -1.118 1 93.44 11 GLN B O 1
ATOM 3770 N N . ILE B 1 12 ? -27.797 35.938 -1.915 1 94.12 12 ILE B N 1
ATOM 3771 C CA . ILE B 1 12 ? -26.594 35.812 -2.736 1 94.12 12 ILE B CA 1
ATOM 3772 C C . ILE B 1 12 ? -26.578 36.906 -3.797 1 94.12 12 ILE B C 1
ATOM 3774 O O . ILE B 1 12 ? -25.578 37.594 -3.98 1 94.12 12 ILE B O 1
ATOM 3778 N N . LYS B 1 13 ? -27.656 37.062 -4.438 1 94.06 13 LYS B N 1
ATOM 3779 C CA . LYS B 1 13 ? -27.75 38.094 -5.484 1 94.06 13 LYS B CA 1
ATOM 3780 C C . LYS B 1 13 ? -27.562 39.5 -4.914 1 94.06 13 LYS B C 1
ATOM 3782 O O . LYS B 1 13 ? -26.906 40.344 -5.531 1 94.06 13 LYS B O 1
ATOM 3787 N N . GLN B 1 14 ? -28.141 39.656 -3.791 1 95.81 14 GLN B N 1
ATOM 3788 C CA . GLN B 1 14 ? -27.984 40.969 -3.129 1 95.81 14 GLN B CA 1
ATOM 3789 C C . GLN B 1 14 ? -26.531 41.188 -2.752 1 95.81 14 GLN B C 1
ATOM 3791 O O . GLN B 1 14 ? -26.016 42.312 -2.93 1 95.81 14 GLN B O 1
ATOM 3796 N N . CYS B 1 15 ? -25.984 40.219 -2.197 1 95.5 15 CYS B N 1
ATOM 3797 C CA . CYS B 1 15 ? -24.594 40.344 -1.804 1 95.5 15 CYS B CA 1
ATOM 3798 C C . CYS B 1 15 ? -23.703 40.594 -3.016 1 95.5 15 CYS B C 1
ATOM 3800 O O . CYS B 1 15 ? -22.781 41.406 -2.969 1 95.5 15 CYS B O 1
ATOM 3802 N N . GLU B 1 16 ? -23.938 39.844 -4.102 1 96.12 16 GLU B N 1
ATOM 3803 C CA . GLU B 1 16 ? -23.188 40.031 -5.34 1 96.12 16 GLU B CA 1
ATOM 3804 C C . GLU B 1 16 ? -23.234 41.469 -5.809 1 96.12 16 GLU B C 1
ATOM 3806 O O . GLU B 1 16 ? -22.234 42.031 -6.285 1 96.12 16 GLU B O 1
ATOM 3811 N N . GLN B 1 17 ? -24.328 42 -5.695 1 95.25 17 GLN B N 1
ATOM 3812 C CA . GLN B 1 17 ? -24.5 43.406 -6.098 1 95.25 17 GLN B CA 1
ATOM 3813 C C . GLN B 1 17 ? -23.703 44.344 -5.195 1 95.25 17 GLN B C 1
ATOM 3815 O O . GLN B 1 17 ? -23.094 45.312 -5.668 1 95.25 17 GLN B O 1
ATOM 3820 N N . GLN B 1 18 ? -23.703 44.031 -3.988 1 94.5 18 GLN B N 1
ATOM 3821 C CA . GLN B 1 18 ? -23.031 44.906 -3.023 1 94.5 18 GLN B CA 1
ATOM 3822 C C . GLN B 1 18 ? -21.516 44.781 -3.162 1 94.5 18 GLN B C 1
ATOM 3824 O O . GLN B 1 18 ? -20.797 45.781 -3.02 1 94.5 18 GLN B O 1
ATOM 3829 N N . ILE B 1 19 ? -21.062 43.594 -3.379 1 93.38 19 ILE B N 1
ATOM 3830 C CA . ILE B 1 19 ? -19.625 43.375 -3.404 1 93.38 19 ILE B CA 1
ATOM 3831 C C . ILE B 1 19 ? -19.109 43.562 -4.828 1 93.38 19 ILE B C 1
ATOM 3833 O O . ILE B 1 19 ? -17.891 43.719 -5.039 1 93.38 19 ILE B O 1
ATOM 3837 N N . GLY B 1 20 ? -19.938 43.531 -5.836 1 92.12 20 GLY B N 1
ATOM 3838 C CA . GLY B 1 20 ? -19.562 43.75 -7.223 1 92.12 20 GLY B CA 1
ATOM 3839 C C . GLY B 1 20 ? -18.891 42.531 -7.852 1 92.12 20 GLY B C 1
ATOM 3840 O O . GLY B 1 20 ? -18.016 42.688 -8.703 1 92.12 20 GLY B O 1
ATOM 3841 N N . GLN B 1 21 ? -19.047 41.438 -7.414 1 94.44 21 GLN B N 1
ATOM 3842 C CA . GLN B 1 21 ? -18.438 40.188 -7.887 1 94.44 21 GLN B CA 1
ATOM 3843 C C . GLN B 1 21 ? -19.422 39.031 -7.832 1 94.44 21 GLN B C 1
ATOM 3845 O O . GLN B 1 21 ? -20.172 38.906 -6.867 1 94.44 21 GLN B O 1
ATOM 3850 N N . ALA B 1 22 ? -19.422 38.219 -8.883 1 92.38 22 ALA B N 1
ATOM 3851 C CA . ALA B 1 22 ? -20.266 37.031 -8.914 1 92.38 22 ALA B CA 1
ATOM 3852 C C . ALA B 1 22 ? -19.672 35.906 -8.047 1 92.38 22 ALA B C 1
ATOM 3854 O O . ALA B 1 22 ? -18.453 35.781 -7.949 1 92.38 22 ALA B O 1
ATOM 3855 N N . MET B 1 23 ? -20.531 35.188 -7.52 1 94.69 23 MET B N 1
ATOM 3856 C CA . MET B 1 23 ? -20.109 34.031 -6.738 1 94.69 23 MET B CA 1
ATOM 3857 C C . MET B 1 23 ? -20.172 32.75 -7.57 1 94.69 23 MET B C 1
ATOM 3859 O O . MET B 1 23 ? -20.875 32.688 -8.586 1 94.69 23 MET B O 1
ATOM 3863 N N . LEU B 1 24 ? -19.312 31.797 -7.27 1 96.38 24 LEU B N 1
ATOM 3864 C CA . LEU B 1 24 ? -19.391 30.484 -7.898 1 96.38 24 LEU B CA 1
ATOM 3865 C C . LEU B 1 24 ? -20.562 29.688 -7.352 1 96.38 24 LEU B C 1
ATOM 3867 O O . LEU B 1 24 ? -20.734 29.578 -6.137 1 96.38 24 LEU B O 1
ATOM 3871 N N . SER B 1 25 ? -21.422 29.188 -8.25 1 93.31 25 SER B N 1
ATOM 3872 C CA . SER B 1 25 ? -22.594 28.438 -7.809 1 93.31 25 SER B CA 1
ATOM 3873 C C . SER B 1 25 ? -22.859 27.234 -8.727 1 93.31 25 SER B C 1
ATOM 3875 O O . SER B 1 25 ? -23.859 26.531 -8.57 1 93.31 25 SER B O 1
ATOM 3877 N N . ASP B 1 26 ? -21.906 27.078 -9.711 1 92.88 26 ASP B N 1
ATOM 3878 C CA . ASP B 1 26 ? -22.062 25.938 -10.594 1 92.88 26 ASP B CA 1
ATOM 3879 C C . ASP B 1 26 ? -21.75 24.625 -9.859 1 92.88 26 ASP B C 1
ATOM 3881 O O . ASP B 1 26 ? -21 24.625 -8.883 1 92.88 26 ASP B O 1
ATOM 3885 N N . GLU B 1 27 ? -22.281 23.578 -10.414 1 92.81 27 GLU B N 1
ATOM 3886 C CA . GLU B 1 27 ? -22.219 22.281 -9.758 1 92.81 27 GLU B CA 1
ATOM 3887 C C . GLU B 1 27 ? -20.766 21.828 -9.586 1 92.81 27 GLU B C 1
ATOM 3889 O O . GLU B 1 27 ? -20.406 21.25 -8.562 1 92.81 27 GLU B O 1
ATOM 3894 N N . HIS B 1 28 ? -20 22 -10.555 1 92.81 28 HIS B N 1
ATOM 3895 C CA . HIS B 1 28 ? -18.594 21.578 -10.516 1 92.81 28 HIS B CA 1
ATOM 3896 C C . HIS B 1 28 ? -17.844 22.281 -9.398 1 92.81 28 HIS B C 1
ATOM 3898 O O . HIS B 1 28 ? -17.094 21.641 -8.648 1 92.81 28 HIS B O 1
ATOM 3904 N N . SER B 1 29 ? -17.969 23.609 -9.305 1 93.56 29 SER B N 1
ATOM 3905 C CA . SER B 1 29 ? -17.312 24.375 -8.25 1 93.56 29 SER B CA 1
ATOM 3906 C C . SER B 1 29 ? -17.812 23.969 -6.871 1 93.56 29 SER B C 1
ATOM 3908 O O . SER B 1 29 ? -17.016 23.75 -5.957 1 93.56 29 SER B O 1
ATOM 3910 N N . LEU B 1 30 ? -19.109 23.891 -6.828 1 95 30 LEU B N 1
ATOM 3911 C CA . LEU B 1 30 ? -19.688 23.547 -5.531 1 95 30 LEU B CA 1
ATOM 3912 C C . LEU B 1 30 ? -19.234 22.172 -5.066 1 95 30 LEU B C 1
ATOM 3914 O O . LEU B 1 30 ? -19.031 21.953 -3.871 1 95 30 LEU B O 1
ATOM 3918 N N . PHE B 1 31 ? -19.031 21.344 -6.039 1 92.69 31 PHE B N 1
ATOM 3919 C CA . PHE B 1 31 ? -18.531 20.016 -5.707 1 92.69 31 PHE B CA 1
ATOM 3920 C C . PHE B 1 31 ? -17.094 20.078 -5.227 1 92.69 31 PHE B C 1
ATOM 3922 O O . PHE B 1 31 ? -16.75 19.469 -4.215 1 92.69 31 PHE B O 1
ATOM 3929 N N . SER B 1 32 ? -16.234 20.734 -5.871 1 93.94 32 SER B N 1
ATOM 3930 C CA . SER B 1 32 ? -14.812 20.844 -5.555 1 93.94 32 SER B CA 1
ATOM 3931 C C . SER B 1 32 ? -14.594 21.484 -4.188 1 93.94 32 SER B C 1
ATOM 3933 O O . SER B 1 32 ? -13.695 21.078 -3.443 1 93.94 32 SER B O 1
ATOM 3935 N N . TYR B 1 33 ? -15.453 22.5 -3.812 1 96.69 33 TYR B N 1
ATOM 3936 C CA . TYR B 1 33 ? -15.32 23.188 -2.537 1 96.69 33 TYR B CA 1
ATOM 3937 C C . TYR B 1 33 ? -16.125 22.484 -1.445 1 96.69 33 TYR B C 1
ATOM 3939 O O . TYR B 1 33 ? -16.125 22.922 -0.292 1 96.69 33 TYR B O 1
ATOM 3947 N N . GLY B 1 34 ? -16.797 21.438 -1.871 1 96.88 34 GLY B N 1
ATOM 3948 C CA . GLY B 1 34 ? -17.609 20.688 -0.917 1 96.88 34 GLY B CA 1
ATOM 3949 C C . GLY B 1 34 ? -16.859 19.562 -0.248 1 96.88 34 GLY B C 1
ATOM 3950 O O . GLY B 1 34 ? -17.422 18.812 0.548 1 96.88 34 GLY B O 1
ATOM 3951 N N . GLN B 1 35 ? -15.508 19.484 -0.561 1 95.12 35 GLN B N 1
ATOM 3952 C CA . GLN B 1 35 ? -14.672 18.453 0.028 1 95.12 35 GLN B CA 1
ATOM 3953 C C . GLN B 1 35 ? -13.391 19.031 0.603 1 95.12 35 GLN B C 1
ATOM 3955 O O . GLN B 1 35 ? -12.812 19.969 0.033 1 95.12 35 GLN B O 1
ATOM 3960 N N . ASP B 1 36 ? -13 18.547 1.751 1 95.19 36 ASP B N 1
ATOM 3961 C CA . ASP B 1 36 ? -11.672 18.859 2.279 1 95.19 36 ASP B CA 1
ATOM 3962 C C . ASP B 1 36 ? -10.68 17.734 1.973 1 95.19 36 ASP B C 1
ATOM 3964 O O . ASP B 1 36 ? -10.977 16.828 1.192 1 95.19 36 ASP B O 1
ATOM 3968 N N . PHE B 1 37 ? -9.438 17.812 2.359 1 96 37 PHE B N 1
ATOM 3969 C CA . PHE B 1 37 ? -8.383 16.891 1.988 1 96 37 PHE B CA 1
ATOM 3970 C C . PHE B 1 37 ? -8.688 15.484 2.496 1 96 37 PHE B C 1
ATOM 3972 O O . PHE B 1 37 ? -8.344 14.492 1.85 1 96 37 PHE B O 1
ATOM 3979 N N . GLY B 1 38 ? -9.273 15.375 3.697 1 96.31 38 GLY B N 1
ATOM 3980 C CA . GLY B 1 38 ? -9.578 14.086 4.285 1 96.31 38 GLY B CA 1
ATOM 3981 C C . GLY B 1 38 ? -10.586 13.281 3.484 1 96.31 38 GLY B C 1
ATOM 3982 O O . GLY B 1 38 ? -10.57 12.055 3.512 1 96.31 38 GLY B O 1
ATOM 3983 N N . LYS B 1 39 ? -11.539 14.023 2.842 1 96.38 39 LYS B N 1
ATOM 3984 C CA . LYS B 1 39 ? -12.586 13.453 2.002 1 96.38 39 LYS B CA 1
ATOM 3985 C C . LYS B 1 39 ? -13.469 12.5 2.801 1 96.38 39 LYS B C 1
ATOM 3987 O O . LYS B 1 39 ? -13.945 11.492 2.268 1 96.38 39 LYS B O 1
ATOM 3992 N N . LEU B 1 40 ? -13.602 12.734 4.066 1 96.12 40 LEU B N 1
ATOM 3993 C CA . LEU B 1 40 ? -14.484 11.953 4.93 1 96.12 40 LEU B CA 1
ATOM 3994 C C . LEU B 1 40 ? -15.75 12.727 5.258 1 96.12 40 LEU B C 1
ATOM 3996 O O . LEU B 1 40 ? -16.766 12.141 5.656 1 96.12 40 LEU B O 1
ATOM 4000 N N . VAL B 1 41 ? -15.602 14.023 5.242 1 94.44 41 VAL B N 1
ATOM 4001 C CA . VAL B 1 41 ? -16.734 14.93 5.43 1 94.44 41 VAL B CA 1
ATOM 4002 C C . VAL B 1 41 ? -16.922 15.789 4.184 1 94.44 41 VAL B C 1
ATOM 4004 O O . VAL B 1 41 ? -15.945 16.172 3.531 1 94.44 41 VAL B O 1
ATOM 4007 N N . SER B 1 42 ? -18.156 15.984 3.91 1 94.19 42 SER B N 1
ATOM 4008 C CA . SER B 1 42 ? -18.469 16.828 2.766 1 94.19 42 SER B CA 1
ATOM 4009 C C . SER B 1 42 ? -19.672 17.734 3.061 1 94.19 42 SER B C 1
ATOM 4011 O O . SER B 1 42 ? -20.594 17.328 3.77 1 94.19 42 SER B O 1
ATOM 4013 N N . GLU B 1 43 ? -19.578 18.906 2.684 1 95.81 43 GLU B N 1
ATOM 4014 C CA . GLU B 1 43 ? -20.656 19.891 2.754 1 95.81 43 GLU B CA 1
ATOM 4015 C C . GLU B 1 43 ? -20.547 20.906 1.614 1 95.81 43 GLU B C 1
ATOM 4017 O O . GLU B 1 43 ? -19.656 21.75 1.613 1 95.81 43 GLU B O 1
ATOM 4022 N N . LYS B 1 44 ? -21.516 20.766 0.758 1 94.94 44 LYS B N 1
ATOM 4023 C CA . LYS B 1 44 ? -21.5 21.703 -0.368 1 94.94 44 LYS B CA 1
ATOM 4024 C C . LYS B 1 44 ? -21.891 23.109 0.074 1 94.94 44 LYS B C 1
ATOM 4026 O O . LYS B 1 44 ? -22.875 23.297 0.789 1 94.94 44 LYS B O 1
ATOM 4031 N N . PRO B 1 45 ? -21.125 24.078 -0.298 1 96.25 45 PRO B N 1
ATOM 4032 C CA . PRO B 1 45 ? -21.531 25.453 -0.01 1 96.25 45 PRO B CA 1
ATOM 4033 C C . PRO B 1 45 ? -22.703 25.922 -0.868 1 96.25 45 PRO B C 1
ATOM 4035 O O . PRO B 1 45 ? -22.953 25.359 -1.934 1 96.25 45 PRO B O 1
ATOM 4038 N N . HIS B 1 46 ? -23.438 26.812 -0.3 1 96 46 HIS B N 1
ATOM 4039 C CA . HIS B 1 46 ? -24.484 27.438 -1.116 1 96 46 HIS B CA 1
ATOM 4040 C C . HIS B 1 46 ? -23.875 28.203 -2.285 1 96 46 HIS B C 1
ATOM 4042 O O . HIS B 1 46 ? -24.438 28.234 -3.379 1 96 46 HIS B O 1
ATOM 4048 N N . ALA B 1 47 ? -22.797 28.781 -2.031 1 96.94 47 ALA B N 1
ATOM 4049 C CA . ALA B 1 47 ? -21.969 29.469 -3.021 1 96.94 47 ALA B CA 1
ATOM 4050 C C . ALA B 1 47 ? -20.547 29.656 -2.514 1 96.94 47 ALA B C 1
ATOM 4052 O O . ALA B 1 47 ? -20.266 29.438 -1.333 1 96.94 47 ALA B O 1
ATOM 4053 N N . VAL B 1 48 ? -19.703 29.938 -3.438 1 98.12 48 VAL B N 1
ATOM 4054 C CA . VAL B 1 48 ? -18.312 30.188 -3.104 1 98.12 48 VAL B CA 1
ATOM 4055 C C . VAL B 1 48 ? -17.906 31.578 -3.588 1 98.12 48 VAL B C 1
ATOM 4057 O O . VAL B 1 48 ? -18.156 31.938 -4.742 1 98.12 48 VAL B O 1
ATOM 4060 N N . CYS B 1 49 ? -17.391 32.344 -2.695 1 98.19 49 CYS B N 1
ATOM 4061 C CA . CYS B 1 49 ? -16.844 33.656 -3.074 1 98.19 49 CYS B CA 1
ATOM 4062 C C . CYS B 1 49 ? -15.32 33.625 -3.074 1 98.19 49 CYS B C 1
ATOM 4064 O O . CYS B 1 49 ? -14.703 33.156 -2.105 1 98.19 49 CYS B O 1
ATOM 4066 N N . VAL B 1 50 ? -14.773 34 -4.113 1 97.81 50 VAL B N 1
ATOM 4067 C CA . VAL B 1 50 ? -13.336 34.188 -4.23 1 97.81 50 VAL B CA 1
ATOM 4068 C C . VAL B 1 50 ? -13 35.656 -4.355 1 97.81 50 VAL B C 1
ATOM 4070 O O . VAL B 1 50 ? -12.758 36.156 -5.453 1 97.81 50 VAL B O 1
ATOM 4073 N N . PRO B 1 51 ? -12.953 36.344 -3.176 1 97.31 51 PRO B N 1
ATOM 4074 C CA . PRO B 1 51 ? -12.703 37.781 -3.246 1 97.31 51 PRO B CA 1
ATOM 4075 C C . PRO B 1 51 ? -11.352 38.125 -3.879 1 97.31 51 PRO B C 1
ATOM 4077 O O . PRO B 1 51 ? -10.336 37.5 -3.539 1 97.31 51 PRO B O 1
ATOM 4080 N N . GLU B 1 52 ? -11.344 39.062 -4.637 1 93.69 52 GLU B N 1
ATOM 4081 C CA . GLU B 1 52 ? -10.125 39.438 -5.355 1 93.69 52 GLU B CA 1
ATOM 4082 C C . GLU B 1 52 ? -9.328 40.469 -4.582 1 93.69 52 GLU B C 1
ATOM 4084 O O . GLU B 1 52 ? -8.117 40.625 -4.789 1 93.69 52 GLU B O 1
ATOM 4089 N N . THR B 1 53 ? -10.07 41.25 -3.779 1 96.12 53 THR B N 1
ATOM 4090 C CA . THR B 1 53 ? -9.422 42.312 -3.033 1 96.12 53 THR B CA 1
ATOM 4091 C C . THR B 1 53 ? -9.883 42.312 -1.576 1 96.12 53 THR B C 1
ATOM 4093 O O . THR B 1 53 ? -10.891 41.688 -1.238 1 96.12 53 THR B O 1
ATOM 4096 N N . VAL B 1 54 ? -9.109 43 -0.794 1 97.19 54 VAL B N 1
ATOM 4097 C CA . VAL B 1 54 ? -9.477 43.188 0.608 1 97.19 54 VAL B CA 1
ATOM 4098 C C . VAL B 1 54 ? -10.812 43.906 0.708 1 97.19 54 VAL B C 1
ATOM 4100 O O . VAL B 1 54 ? -11.641 43.594 1.562 1 97.19 54 VAL B O 1
ATOM 4103 N N . ASN B 1 55 ? -11.047 44.875 -0.153 1 97 55 ASN B N 1
ATOM 4104 C CA . ASN B 1 55 ? -12.305 45.594 -0.172 1 97 55 ASN B CA 1
ATOM 4105 C C . ASN B 1 55 ? -13.5 44.688 -0.4 1 97 55 ASN B C 1
ATOM 4107 O O . ASN B 1 55 ? -14.516 44.781 0.284 1 97 55 ASN B O 1
ATOM 4111 N N . THR B 1 56 ? -13.367 43.875 -1.371 1 97.25 56 THR B N 1
ATOM 4112 C CA . THR B 1 56 ? -14.422 42.906 -1.649 1 97.25 56 THR B CA 1
ATOM 4113 C C . THR B 1 56 ? -14.672 42.031 -0.435 1 97.25 56 THR B C 1
ATOM 4115 O O . THR B 1 56 ? -15.828 41.75 -0.087 1 97.25 56 THR B O 1
ATOM 4118 N N . LEU B 1 57 ? -13.656 41.594 0.183 1 98.12 57 LEU B N 1
ATOM 4119 C CA . LEU B 1 57 ? -13.766 40.75 1.374 1 98.12 57 LEU B CA 1
ATOM 4120 C C . LEU B 1 57 ? -14.461 41.5 2.504 1 98.12 57 LEU B C 1
ATOM 4122 O O . LEU B 1 57 ? -15.312 40.938 3.195 1 98.12 57 LEU B O 1
ATOM 4126 N N . GLN B 1 58 ? -14.125 42.719 2.691 1 98.25 58 GLN B N 1
ATOM 4127 C CA . GLN B 1 58 ? -14.742 43.531 3.725 1 98.25 58 GLN B CA 1
ATOM 4128 C C . GLN B 1 58 ? -16.25 43.688 3.486 1 98.25 58 GLN B C 1
ATOM 4130 O O . GLN B 1 58 ? -17.047 43.531 4.41 1 98.25 58 GLN B O 1
ATOM 4135 N N . LYS B 1 59 ? -16.641 44 2.293 1 97.88 59 LYS B N 1
ATOM 4136 C CA . LYS B 1 59 ? -18.047 44.156 1.951 1 97.88 59 LYS B CA 1
ATOM 4137 C C . LYS B 1 59 ? -18.812 42.844 2.178 1 97.88 59 LYS B C 1
ATOM 4139 O O . LYS B 1 59 ? -19.938 42.875 2.684 1 97.88 59 LYS B O 1
ATOM 4144 N N . LEU B 1 60 ? -18.203 41.812 1.775 1 98.19 60 LEU B N 1
ATOM 4145 C CA . LEU B 1 60 ? -18.812 40.5 1.946 1 98.19 60 LEU B CA 1
ATOM 4146 C C . LEU B 1 60 ? -19.094 40.219 3.42 1 98.19 60 LEU B C 1
ATOM 4148 O O . LEU B 1 60 ? -20.203 39.812 3.779 1 98.19 60 LEU B O 1
ATOM 4152 N N . LEU B 1 61 ? -18.094 40.406 4.258 1 98.38 61 LEU B N 1
ATOM 4153 C CA . LEU B 1 61 ? -18.25 40.125 5.68 1 98.38 61 LEU B CA 1
ATOM 4154 C C . LEU B 1 61 ? -19.25 41.062 6.328 1 98.38 61 LEU B C 1
ATOM 4156 O O . LEU B 1 61 ? -20.031 40.656 7.195 1 98.38 61 LEU B O 1
ATOM 4160 N N . ARG B 1 62 ? -19.266 42.344 5.922 1 97.19 62 ARG B N 1
ATOM 4161 C CA . ARG B 1 62 ? -20.266 43.25 6.426 1 97.19 62 ARG B CA 1
ATOM 4162 C C . ARG B 1 62 ? -21.688 42.781 6.109 1 97.19 62 ARG B C 1
ATOM 4164 O O . ARG B 1 62 ? -22.578 42.844 6.957 1 97.19 62 ARG B O 1
ATOM 4171 N N . PHE B 1 63 ? -21.844 42.406 4.938 1 96.94 63 PHE B N 1
ATOM 4172 C CA . PHE B 1 63 ? -23.141 41.906 4.516 1 96.94 63 PHE B CA 1
ATOM 4173 C C . PHE B 1 63 ? -23.531 40.688 5.332 1 96.94 63 PHE B C 1
ATOM 4175 O O . PHE B 1 63 ? -24.656 40.625 5.859 1 96.94 63 PHE B O 1
ATOM 4182 N N . ALA B 1 64 ? -22.656 39.719 5.348 1 97.88 64 ALA B N 1
ATOM 4183 C CA . ALA B 1 64 ? -22.922 38.469 6.09 1 97.88 64 ALA B CA 1
ATOM 4184 C C . ALA B 1 64 ? -23.25 38.781 7.551 1 97.88 64 ALA B C 1
ATOM 4186 O O . ALA B 1 64 ? -24.156 38.188 8.133 1 97.88 64 ALA B O 1
ATOM 4187 N N . ASN B 1 65 ? -22.438 39.688 8.141 1 96.81 65 ASN B N 1
ATOM 4188 C CA . ASN B 1 65 ? -22.641 40.031 9.539 1 96.81 65 ASN B CA 1
ATOM 4189 C C . ASN B 1 65 ? -23.984 40.719 9.758 1 96.81 65 ASN B C 1
ATOM 4191 O O . ASN B 1 65 ? -24.703 40.406 10.719 1 96.81 65 ASN B O 1
ATOM 4195 N N . GLN B 1 66 ? -24.359 41.594 8.914 1 94.94 66 GLN B N 1
ATOM 4196 C CA . GLN B 1 66 ? -25.625 42.312 9.023 1 94.94 66 GLN B CA 1
ATOM 4197 C C . GLN B 1 66 ? -26.812 41.344 8.906 1 94.94 66 GLN B C 1
ATOM 4199 O O . GLN B 1 66 ? -27.828 41.531 9.586 1 94.94 66 GLN B O 1
ATOM 4204 N N . GLN B 1 67 ? -26.656 40.406 8.148 1 95.25 67 GLN B N 1
ATOM 4205 C CA . GLN B 1 67 ? -27.75 39.5 7.895 1 95.25 67 GLN B CA 1
ATOM 4206 C C . GLN B 1 67 ? -27.594 38.219 8.719 1 95.25 67 GLN B C 1
ATOM 4208 O O . GLN B 1 67 ? -28.406 37.281 8.594 1 95.25 67 GLN B O 1
ATOM 4213 N N . VAL B 1 68 ? -26.625 38.125 9.5 1 95.81 68 VAL B N 1
ATOM 4214 C CA . VAL B 1 68 ? -26.344 37 10.383 1 95.81 68 VAL B CA 1
ATOM 4215 C C . VAL B 1 68 ? -26.266 35.688 9.57 1 95.81 68 VAL B C 1
ATOM 4217 O O . VAL B 1 68 ? -26.969 34.719 9.852 1 95.81 68 VAL B O 1
ATOM 4220 N N . LEU B 1 69 ? -25.422 35.75 8.477 1 96.94 69 LEU B N 1
ATOM 4221 C CA . LEU B 1 69 ? -25.25 34.625 7.566 1 96.94 69 LEU B CA 1
ATOM 4222 C C . LEU B 1 69 ? -23.906 33.938 7.789 1 96.94 69 LEU B C 1
ATOM 4224 O O . LEU B 1 69 ? -22.875 34.594 7.895 1 96.94 69 LEU B O 1
ATOM 4228 N N . PRO B 1 70 ? -23.875 32.625 7.824 1 97.5 70 PRO B N 1
ATOM 4229 C CA . PRO B 1 70 ? -22.641 31.906 8.141 1 97.5 70 PRO B CA 1
ATOM 4230 C C . PRO B 1 70 ? -21.672 31.875 6.973 1 97.5 70 PRO B C 1
ATOM 4232 O O . PRO B 1 70 ? -22.078 31.703 5.82 1 97.5 70 PRO B O 1
ATOM 4235 N N . VAL B 1 71 ? -20.344 32.031 7.254 1 97.94 71 VAL B N 1
ATOM 4236 C CA . VAL B 1 71 ? -19.266 31.953 6.281 1 97.94 71 VAL B CA 1
ATOM 4237 C C . VAL B 1 71 ? -18.156 31.062 6.836 1 97.94 71 VAL B C 1
ATOM 4239 O O . VAL B 1 71 ? -17.922 31.047 8.047 1 97.94 71 VAL B O 1
ATOM 4242 N N . ALA B 1 72 ? -17.531 30.328 5.949 1 97.94 72 ALA B N 1
ATOM 4243 C CA . ALA B 1 72 ? -16.344 29.547 6.285 1 97.94 72 ALA B CA 1
ATOM 4244 C C . ALA B 1 72 ? -15.148 29.969 5.43 1 97.94 72 ALA B C 1
ATOM 4246 O O . ALA B 1 72 ? -15.281 30.141 4.215 1 97.94 72 ALA B O 1
ATOM 4247 N N . VAL B 1 73 ? -13.977 30.156 6.035 1 97.88 73 VAL B N 1
ATOM 4248 C CA . VAL B 1 73 ? -12.758 30.562 5.344 1 97.88 73 VAL B CA 1
ATOM 4249 C C . VAL B 1 73 ? -11.992 29.328 4.887 1 97.88 73 VAL B C 1
ATOM 4251 O O . VAL B 1 73 ? -11.891 28.344 5.625 1 97.88 73 VAL B O 1
ATOM 4254 N N . ARG B 1 74 ? -11.484 29.406 3.629 1 97.75 74 ARG B N 1
ATOM 4255 C CA . ARG B 1 74 ? -10.758 28.281 3.043 1 97.75 74 ARG B CA 1
ATOM 4256 C C . ARG B 1 74 ? -9.5 28.75 2.326 1 97.75 74 ARG B C 1
ATOM 4258 O O . ARG B 1 74 ? -9.523 29.75 1.613 1 97.75 74 ARG B O 1
ATOM 4265 N N . GLY B 1 75 ? -8.344 28.141 2.627 1 96.44 75 GLY B N 1
ATOM 4266 C CA . GLY B 1 75 ? -7.148 28.266 1.8 1 96.44 75 GLY B CA 1
ATOM 4267 C C . GLY B 1 75 ? -7.074 27.203 0.71 1 96.44 75 GLY B C 1
ATOM 4268 O O . GLY B 1 75 ? -7.949 27.141 -0.155 1 96.44 75 GLY B O 1
ATOM 4269 N N . ASN B 1 76 ? -6.039 26.297 0.833 1 95.5 76 ASN B N 1
ATOM 4270 C CA . ASN B 1 76 ? -5.922 25.219 -0.147 1 95.5 76 ASN B CA 1
ATOM 4271 C C . ASN B 1 76 ? -6.805 24.031 0.219 1 95.5 76 ASN B C 1
ATOM 4273 O O . ASN B 1 76 ? -6.895 23.062 -0.538 1 95.5 76 ASN B O 1
ATOM 4277 N N . GLY B 1 77 ? -7.453 24.141 1.325 1 95.31 77 GLY B N 1
ATOM 4278 C CA . GLY B 1 77 ? -8.414 23.109 1.706 1 95.31 77 GLY B CA 1
ATOM 4279 C C . GLY B 1 77 ? -7.758 21.812 2.105 1 95.31 77 GLY B C 1
ATOM 4280 O O . GLY B 1 77 ? -8.336 20.734 1.915 1 95.31 77 GLY B O 1
ATOM 4281 N N . LEU B 1 78 ? -6.535 21.891 2.713 1 94.94 78 LEU B N 1
ATOM 4282 C CA . LEU B 1 78 ? -5.77 20.688 2.973 1 94.94 78 LEU B CA 1
ATOM 4283 C C . LEU B 1 78 ? -5.941 20.234 4.418 1 94.94 78 LEU B C 1
ATOM 4285 O O . LEU B 1 78 ? -5.324 19.25 4.844 1 94.94 78 LEU B O 1
ATOM 4289 N N . SER B 1 79 ? -6.773 20.953 5.23 1 94.5 79 SER B N 1
ATOM 4290 C CA . SER B 1 79 ? -7.133 20.453 6.551 1 94.5 79 SER B CA 1
ATOM 4291 C C . SER B 1 79 ? -8.164 19.328 6.449 1 94.5 79 SER B C 1
ATOM 4293 O O . SER B 1 79 ? -8.688 19.062 5.367 1 94.5 79 SER B O 1
ATOM 4295 N N . GLN B 1 80 ? -8.336 18.719 7.516 1 95.94 80 GLN B N 1
ATOM 4296 C CA . GLN B 1 80 ? -9.32 17.641 7.543 1 95.94 80 GLN B CA 1
ATOM 4297 C C . GLN B 1 80 ? -10.461 17.969 8.508 1 95.94 80 GLN B C 1
ATOM 4299 O O . GLN B 1 80 ? -10.484 19.031 9.109 1 95.94 80 GLN B O 1
ATOM 4304 N N . CYS B 1 81 ? -11.492 17.188 8.508 1 96.25 81 CYS B N 1
ATOM 4305 C CA . CYS B 1 81 ? -12.625 17.188 9.43 1 96.25 81 CYS B CA 1
ATOM 4306 C C . CYS B 1 81 ? -13.523 18.391 9.195 1 96.25 81 CYS B C 1
ATOM 4308 O O . CYS B 1 81 ? -14.195 18.859 10.117 1 96.25 81 CYS B O 1
ATOM 4310 N N . GLY B 1 82 ? -13.422 19.031 8.055 1 95.62 82 GLY B N 1
ATOM 4311 C CA . GLY B 1 82 ? -14.398 20.016 7.637 1 95.62 82 GLY B CA 1
ATOM 4312 C C . GLY B 1 82 ? -14.078 21.422 8.117 1 95.62 82 GLY B C 1
ATOM 4313 O O . GLY B 1 82 ? -14.945 22.281 8.141 1 95.62 82 GLY B O 1
ATOM 4314 N N . GLN B 1 83 ? -12.891 21.625 8.555 1 95.25 83 GLN B N 1
ATOM 4315 C CA . GLN B 1 83 ? -12.523 22.969 8.961 1 95.25 83 GLN B CA 1
ATOM 4316 C C . GLN B 1 83 ? -12.719 23.953 7.816 1 95.25 83 GLN B C 1
ATOM 4318 O O . GLN B 1 83 ? -13.141 25.094 8.039 1 95.25 83 GLN B O 1
ATOM 4323 N N . SER B 1 84 ? -12.414 23.531 6.633 1 96.31 84 SER B N 1
ATOM 4324 C CA . SER B 1 84 ? -12.469 24.406 5.477 1 96.31 84 SER B CA 1
ATOM 4325 C C . SER B 1 84 ? -13.82 24.328 4.781 1 96.31 84 SER B C 1
ATOM 4327 O O . SER B 1 84 ? -13.992 24.875 3.684 1 96.31 84 SER B O 1
ATOM 4329 N N . LEU B 1 85 ? -14.758 23.625 5.359 1 97.31 85 LEU B N 1
ATOM 4330 C CA . LEU B 1 85 ? -16.078 23.453 4.77 1 97.31 85 LEU B CA 1
ATOM 4331 C C . LEU B 1 85 ? -17.109 24.312 5.504 1 97.31 85 LEU B C 1
ATOM 4333 O O . LEU B 1 85 ? -17.047 24.453 6.727 1 97.31 85 LEU B O 1
ATOM 4337 N N . PRO B 1 86 ? -18.047 24.875 4.773 1 96.88 86 PRO B N 1
ATOM 4338 C CA . PRO B 1 86 ? -19.109 25.641 5.434 1 96.88 86 PRO B CA 1
ATOM 4339 C C . PRO B 1 86 ? -20.141 24.766 6.121 1 96.88 86 PRO B C 1
ATOM 4341 O O . PRO B 1 86 ? -20.203 23.562 5.867 1 96.88 86 PRO B O 1
ATOM 4344 N N . VAL B 1 87 ? -20.859 25.359 7.055 1 96.06 87 VAL B N 1
ATOM 4345 C CA . VAL B 1 87 ? -22.062 24.703 7.543 1 96.06 87 VAL B CA 1
ATOM 4346 C C . VAL B 1 87 ? -23.094 24.609 6.418 1 96.06 87 VAL B C 1
ATOM 4348 O O . VAL B 1 87 ? -22.969 25.266 5.387 1 96.06 87 VAL B O 1
ATOM 4351 N N . ALA B 1 88 ? -24.109 23.797 6.637 1 92.94 88 ALA B N 1
ATOM 4352 C CA . ALA B 1 88 ? -25.188 23.688 5.648 1 92.94 88 ALA B CA 1
ATOM 4353 C C . ALA B 1 88 ? -25.797 25.062 5.359 1 92.94 88 ALA B C 1
ATOM 4355 O O . ALA B 1 88 ? -26.125 25.812 6.281 1 92.94 88 ALA B O 1
ATOM 4356 N N . GLY B 1 89 ? -25.828 25.312 4.152 1 92.94 89 GLY B N 1
ATOM 4357 C CA . GLY B 1 89 ? -26.406 26.578 3.748 1 92.94 89 GLY B CA 1
ATOM 4358 C C . GLY B 1 89 ? -25.453 27.75 3.893 1 92.94 89 GLY B C 1
ATOM 4359 O O . GLY B 1 89 ? -25.844 28.906 3.729 1 92.94 89 GLY B O 1
ATOM 4360 N N . GLY B 1 90 ? -24.219 27.422 4.184 1 96.81 90 GLY B N 1
ATOM 4361 C CA . GLY B 1 90 ? -23.219 28.469 4.387 1 96.81 90 GLY B CA 1
ATOM 4362 C C . GLY B 1 90 ? -22.469 28.828 3.119 1 96.81 90 GLY B C 1
ATOM 4363 O O . GLY B 1 90 ? -22.672 28.203 2.072 1 96.81 90 GLY B O 1
ATOM 4364 N N . LEU B 1 91 ? -21.656 29.844 3.199 1 97.62 91 LEU B N 1
ATOM 4365 C CA . LEU B 1 91 ? -20.812 30.328 2.105 1 97.62 91 LEU B CA 1
ATOM 4366 C C . LEU B 1 91 ? -19.344 30.062 2.383 1 97.62 91 LEU B C 1
ATOM 4368 O O . LEU B 1 91 ? -18.875 30.25 3.508 1 97.62 91 LEU B O 1
ATOM 4372 N N . THR B 1 92 ? -18.641 29.578 1.327 1 98.38 92 THR B N 1
ATOM 4373 C CA . THR B 1 92 ? -17.188 29.438 1.438 1 98.38 92 THR B CA 1
ATOM 4374 C C . THR B 1 92 ? -16.484 30.672 0.899 1 98.38 92 THR B C 1
ATOM 4376 O O . THR B 1 92 ? -16.766 31.125 -0.214 1 98.38 92 THR B O 1
ATOM 4379 N N . ILE B 1 93 ? -15.633 31.25 1.703 1 98.44 93 ILE B N 1
ATOM 4380 C CA . ILE B 1 93 ? -14.719 32.281 1.254 1 98.44 93 ILE B CA 1
ATOM 4381 C C . ILE B 1 93 ? -13.352 31.688 0.943 1 98.44 93 ILE B C 1
ATOM 4383 O O . ILE B 1 93 ? -12.617 31.297 1.855 1 98.44 93 ILE B O 1
ATOM 4387 N N . HIS B 1 94 ? -13.039 31.609 -0.337 1 98.12 94 HIS B N 1
ATOM 4388 C CA . HIS B 1 94 ? -11.75 31.062 -0.757 1 98.12 94 HIS B CA 1
ATOM 4389 C C . HIS B 1 94 ? -10.742 32.188 -1.02 1 98.12 94 HIS B C 1
ATOM 4391 O O . HIS B 1 94 ? -10.969 33.031 -1.863 1 98.12 94 HIS B O 1
ATOM 4397 N N . LEU B 1 95 ? -9.617 32.094 -0.425 1 98.06 95 LEU B N 1
ATOM 4398 C CA . LEU B 1 95 ? -8.648 33.188 -0.446 1 98.06 95 LEU B CA 1
ATOM 4399 C C . LEU B 1 95 ? -7.602 32.938 -1.529 1 98.06 95 LEU B C 1
ATOM 4401 O O . LEU B 1 95 ? -6.492 33.469 -1.442 1 98.06 95 LEU B O 1
ATOM 4405 N N . GLU B 1 96 ? -7.906 32.281 -2.533 1 95.81 96 GLU B N 1
ATOM 4406 C CA . GLU B 1 96 ? -6.996 31.859 -3.594 1 95.81 96 GLU B CA 1
ATOM 4407 C C . GLU B 1 96 ? -6.223 33.031 -4.164 1 95.81 96 GLU B C 1
ATOM 4409 O O . GLU B 1 96 ? -5.059 32.906 -4.547 1 95.81 96 GLU B O 1
ATOM 4414 N N . ARG B 1 97 ? -6.805 34.25 -4.172 1 96.56 97 ARG B N 1
ATOM 4415 C CA . ARG B 1 97 ? -6.211 35.375 -4.852 1 96.56 97 ARG B CA 1
ATOM 4416 C C . ARG B 1 97 ? -5.293 36.156 -3.916 1 96.56 97 ARG B C 1
ATOM 4418 O O . ARG B 1 97 ? -4.574 37.062 -4.348 1 96.56 97 ARG B O 1
ATOM 4425 N N . PHE B 1 98 ? -5.289 35.781 -2.664 1 98.5 98 PHE B N 1
ATOM 4426 C CA . PHE B 1 98 ? -4.379 36.375 -1.692 1 98.5 98 PHE B CA 1
ATOM 4427 C C . PHE B 1 98 ? -3.094 35.562 -1.586 1 98.5 98 PHE B C 1
ATOM 4429 O O . PHE B 1 98 ? -2.816 34.969 -0.543 1 98.5 98 PHE B O 1
ATOM 4436 N N . ASN B 1 99 ? -2.238 35.562 -2.611 1 98.19 99 ASN B N 1
ATOM 4437 C CA . ASN B 1 99 ? -1.13 34.625 -2.684 1 98.19 99 ASN B CA 1
ATOM 4438 C C . ASN B 1 99 ? 0.195 35.312 -2.951 1 98.19 99 ASN B C 1
ATOM 4440 O O . ASN B 1 99 ? 1.172 34.688 -3.354 1 98.19 99 ASN B O 1
ATOM 4444 N N . ARG B 1 100 ? 0.309 36.688 -2.838 1 97 100 ARG B N 1
ATOM 4445 C CA . ARG B 1 100 ? 1.521 37.469 -3.135 1 97 100 ARG B CA 1
ATOM 4446 C C . ARG B 1 100 ? 2.5 37.406 -1.967 1 97 100 ARG B C 1
ATOM 4448 O O . ARG B 1 100 ? 2.09 37.406 -0.804 1 97 100 ARG B O 1
ATOM 4455 N N . ILE B 1 101 ? 3.768 37.219 -2.264 1 98.69 101 ILE B N 1
ATOM 4456 C CA . ILE B 1 101 ? 4.852 37.5 -1.327 1 98.69 101 ILE B CA 1
ATOM 4457 C C . ILE B 1 101 ? 5.137 39 -1.308 1 98.69 101 ILE B C 1
ATOM 4459 O O . ILE B 1 101 ? 5.375 39.594 -2.355 1 98.69 101 ILE B O 1
ATOM 4463 N N . LEU B 1 102 ? 5.121 39.625 -0.198 1 97.94 102 LEU B N 1
ATOM 4464 C CA . LEU B 1 102 ? 5.168 41.062 -0.085 1 97.94 102 LEU B CA 1
ATOM 4465 C C . LEU B 1 102 ? 6.547 41.531 0.366 1 97.94 102 LEU B C 1
ATOM 4467 O O . LEU B 1 102 ? 7.562 41.125 -0.183 1 97.94 102 LEU B O 1
ATOM 4471 N N . GLN B 1 103 ? 6.574 42.312 1.341 1 94.81 103 GLN B N 1
ATOM 4472 C CA . GLN B 1 103 ? 7.824 42.969 1.751 1 94.81 103 GLN B CA 1
ATOM 4473 C C . GLN B 1 103 ? 8.633 42.031 2.664 1 94.81 103 GLN B C 1
ATOM 4475 O O . GLN B 1 103 ? 8.086 41.469 3.604 1 94.81 103 GLN B O 1
ATOM 4480 N N . LYS B 1 104 ? 9.883 41.906 2.33 1 96.06 104 LYS B N 1
ATOM 4481 C CA . LYS B 1 104 ? 10.82 41.219 3.217 1 96.06 104 LYS B CA 1
ATOM 4482 C C . LYS B 1 104 ? 11.68 42.25 3.98 1 96.06 104 LYS B C 1
ATOM 4484 O O . LYS B 1 104 ? 12.273 43.125 3.381 1 96.06 104 LYS B O 1
ATOM 4489 N N . ASP B 1 105 ? 11.641 42.094 5.211 1 94.56 105 ASP B N 1
ATOM 4490 C CA . ASP B 1 105 ? 12.492 42.938 6.074 1 94.56 105 ASP B CA 1
ATOM 4491 C C . ASP B 1 105 ? 13.703 42.125 6.555 1 94.56 105 ASP B C 1
ATOM 4493 O O . ASP B 1 105 ? 14.062 41.125 5.965 1 94.56 105 ASP B O 1
ATOM 4497 N N . LYS B 1 106 ? 14.383 42.625 7.645 1 95.12 106 LYS B N 1
ATOM 4498 C CA . LYS B 1 106 ? 15.625 42.031 8.117 1 95.12 106 LYS B CA 1
ATOM 4499 C C . LYS B 1 106 ? 15.375 40.656 8.719 1 95.12 106 LYS B C 1
ATOM 4501 O O . LYS B 1 106 ? 16.156 39.75 8.523 1 95.12 106 LYS B O 1
ATOM 4506 N N . ASP B 1 107 ? 14.273 40.562 9.477 1 97 107 ASP B N 1
ATOM 4507 C CA . ASP B 1 107 ? 14.102 39.281 10.195 1 97 107 ASP B CA 1
ATOM 4508 C C . ASP B 1 107 ? 12.68 38.75 10.023 1 97 107 ASP B C 1
ATOM 4510 O O . ASP B 1 107 ? 12.195 37.969 10.852 1 97 107 ASP B O 1
ATOM 4514 N N . CYS B 1 108 ? 11.969 39.219 9.023 1 98.31 108 CYS B N 1
ATOM 4515 C CA . CYS B 1 108 ? 10.609 38.75 8.773 1 98.31 108 CYS B CA 1
ATOM 4516 C C . CYS B 1 108 ? 10.195 39.031 7.332 1 98.31 108 CYS B C 1
ATOM 4518 O O . CYS B 1 108 ? 10.891 39.719 6.602 1 98.31 108 CYS B O 1
ATOM 4520 N N . ILE B 1 109 ? 9.141 38.469 6.953 1 98.62 109 ILE B N 1
ATOM 4521 C CA . ILE B 1 109 ? 8.617 38.625 5.602 1 98.62 109 ILE B CA 1
ATOM 4522 C C . ILE B 1 109 ? 7.09 38.656 5.641 1 98.62 109 ILE B C 1
ATOM 4524 O O . ILE B 1 109 ? 6.461 37.812 6.305 1 98.62 109 ILE B O 1
ATOM 4528 N N . TRP B 1 110 ? 6.527 39.656 5.051 1 98.62 110 TRP B N 1
ATOM 4529 C CA . TRP B 1 110 ? 5.078 39.75 4.906 1 98.62 110 TRP B CA 1
ATOM 4530 C C . TRP B 1 110 ? 4.605 38.938 3.709 1 98.62 110 TRP B C 1
ATOM 4532 O O . TRP B 1 110 ? 5.176 39 2.621 1 98.62 110 TRP B O 1
ATOM 4542 N N . VAL B 1 111 ? 3.633 38.156 3.932 1 98.81 111 VAL B N 1
ATOM 4543 C CA . VAL B 1 111 ? 3.053 37.344 2.873 1 98.81 111 VAL B CA 1
ATOM 4544 C C . VAL B 1 111 ? 1.529 37.344 2.98 1 98.81 111 VAL B C 1
ATOM 4546 O O . VAL B 1 111 ? 0.98 37.531 4.07 1 98.81 111 VAL B O 1
ATOM 4549 N N . GLU B 1 112 ? 0.842 37.219 1.863 1 98.75 112 GLU B N 1
ATOM 4550 C CA . GLU B 1 112 ? -0.608 37.062 1.866 1 98.75 112 GLU B CA 1
ATOM 4551 C C . GLU B 1 112 ? -1 35.656 2.293 1 98.75 112 GLU B C 1
ATOM 4553 O O . GLU B 1 112 ? -0.19 34.719 2.207 1 98.75 112 GLU B O 1
ATOM 4558 N N . ALA B 1 113 ? -2.193 35.531 2.779 1 97.94 113 ALA B N 1
ATOM 4559 C CA . ALA B 1 113 ? -2.646 34.375 3.521 1 97.94 113 ALA B CA 1
ATOM 4560 C C . ALA B 1 113 ? -2.541 33.094 2.67 1 97.94 113 ALA B C 1
ATOM 4562 O O . ALA B 1 113 ? -2.238 32.031 3.184 1 97.94 113 ALA B O 1
ATOM 4563 N N . ASN B 1 114 ? -2.787 33.156 1.381 1 98.56 114 ASN B N 1
ATOM 4564 C CA . ASN B 1 114 ? -2.822 31.922 0.576 1 98.56 114 ASN B CA 1
ATOM 4565 C C . ASN B 1 114 ? -1.514 31.719 -0.179 1 98.56 114 ASN B C 1
ATOM 4567 O O . ASN B 1 114 ? -1.435 30.859 -1.068 1 98.56 114 ASN B O 1
ATOM 4571 N N . ALA B 1 115 ? -0.485 32.531 0.115 1 98.62 115 ALA B N 1
ATOM 4572 C CA . ALA B 1 115 ? 0.852 32.188 -0.375 1 98.62 115 ALA B CA 1
ATOM 4573 C C . ALA B 1 115 ? 1.306 30.828 0.137 1 98.62 115 ALA B C 1
ATOM 4575 O O . ALA B 1 115 ? 0.955 30.438 1.25 1 98.62 115 ALA B O 1
ATOM 4576 N N . SER B 1 116 ? 2.102 30.141 -0.74 1 98.5 116 SER B N 1
ATOM 4577 C CA . SER B 1 116 ? 2.621 28.844 -0.315 1 98.5 116 SER B CA 1
ATOM 4578 C C . SER B 1 116 ? 3.934 29 0.445 1 98.5 116 SER B C 1
ATOM 4580 O O . SER B 1 116 ? 4.66 29.984 0.25 1 98.5 116 SER B O 1
ATOM 4582 N N . TRP B 1 117 ? 4.219 28.094 1.229 1 98.62 117 TRP B N 1
ATOM 4583 C CA . TRP B 1 117 ? 5.5 28.094 1.924 1 98.62 117 TRP B CA 1
ATOM 4584 C C . TRP B 1 117 ? 6.652 27.938 0.938 1 98.62 117 TRP B C 1
ATOM 4586 O O . TRP B 1 117 ? 7.754 28.453 1.171 1 98.62 117 TRP B O 1
ATOM 4596 N N . ALA B 1 118 ? 6.402 27.234 -0.125 1 98.5 118 ALA B N 1
ATOM 4597 C CA . ALA B 1 118 ? 7.398 27.125 -1.188 1 98.5 118 ALA B CA 1
ATOM 4598 C C . ALA B 1 118 ? 7.742 28.5 -1.755 1 98.5 118 ALA B C 1
ATOM 4600 O O . ALA B 1 118 ? 8.914 28.828 -1.952 1 98.5 118 ALA B O 1
ATOM 4601 N N . ASP B 1 119 ? 6.703 29.312 -2.047 1 98.38 119 ASP B N 1
ATOM 4602 C CA . ASP B 1 119 ? 6.922 30.656 -2.57 1 98.38 119 ASP B CA 1
ATOM 4603 C C . ASP B 1 119 ? 7.664 31.516 -1.559 1 98.38 119 ASP B C 1
ATOM 4605 O O . ASP B 1 119 ? 8.531 32.312 -1.932 1 98.38 119 ASP B O 1
ATOM 4609 N N . LEU B 1 120 ? 7.207 31.359 -0.358 1 98.75 120 LEU B N 1
ATOM 4610 C CA . LEU B 1 120 ? 7.871 32.094 0.716 1 98.75 120 LEU B CA 1
ATOM 4611 C C . LEU B 1 120 ? 9.352 31.734 0.784 1 98.75 120 LEU B C 1
ATOM 4613 O O . LEU B 1 120 ? 10.211 32.625 0.848 1 98.75 120 LEU B O 1
ATOM 4617 N N . LEU B 1 121 ? 9.68 30.469 0.749 1 98.69 121 LEU B N 1
ATOM 4618 C CA . LEU B 1 121 ? 11.055 29.969 0.818 1 98.69 121 LEU B CA 1
ATOM 4619 C C . LEU B 1 121 ? 11.867 30.469 -0.375 1 98.69 121 LEU B C 1
ATOM 4621 O O . LEU B 1 121 ? 13.047 30.797 -0.233 1 98.69 121 LEU B O 1
ATOM 4625 N N . ALA B 1 122 ? 11.273 30.5 -1.557 1 98.12 122 ALA B N 1
ATOM 4626 C CA . ALA B 1 122 ? 11.961 30.922 -2.768 1 98.12 122 ALA B CA 1
ATOM 4627 C C . ALA B 1 122 ? 12.531 32.344 -2.602 1 98.12 122 ALA B C 1
ATOM 4629 O O . ALA B 1 122 ? 13.602 32.656 -3.137 1 98.12 122 ALA B O 1
ATOM 4630 N N . VAL B 1 123 ? 11.867 33.156 -1.866 1 98.44 123 VAL B N 1
ATOM 4631 C CA . VAL B 1 123 ? 12.297 34.531 -1.672 1 98.44 123 VAL B CA 1
ATOM 4632 C C . VAL B 1 123 ? 13.258 34.594 -0.484 1 98.44 123 VAL B C 1
ATOM 4634 O O . VAL B 1 123 ? 14.32 35.219 -0.578 1 98.44 123 VAL B O 1
ATOM 4637 N N . SER B 1 124 ? 12.898 34 0.609 1 98.38 124 SER B N 1
ATOM 4638 C CA . SER B 1 124 ? 13.672 34.125 1.835 1 98.38 124 SER B CA 1
ATOM 4639 C C . SER B 1 124 ? 15.055 33.5 1.693 1 98.38 124 SER B C 1
ATOM 4641 O O . SER B 1 124 ? 16.031 34 2.262 1 98.38 124 SER B O 1
ATOM 4643 N N . LEU B 1 125 ? 15.18 32.438 0.945 1 98.12 125 LEU B N 1
ATOM 4644 C CA . LEU B 1 125 ? 16.438 31.719 0.836 1 98.12 125 LEU B CA 1
ATOM 4645 C C . LEU B 1 125 ? 17.453 32.5 0.005 1 98.12 125 LEU B C 1
ATOM 4647 O O . LEU B 1 125 ? 18.641 32.188 0.04 1 98.12 125 LEU B O 1
ATOM 4651 N N . GLN B 1 126 ? 17.016 33.469 -0.79 1 97.38 126 GLN B N 1
ATOM 4652 C CA . GLN B 1 126 ? 17.922 34.312 -1.562 1 97.38 126 GLN B CA 1
ATOM 4653 C C . GLN B 1 126 ? 18.906 35.031 -0.65 1 97.38 126 GLN B C 1
ATOM 4655 O O . GLN B 1 126 ? 20.016 35.375 -1.071 1 97.38 126 GLN B O 1
ATOM 4660 N N . THR B 1 127 ? 18.516 35.25 0.596 1 97.31 127 THR B N 1
ATOM 4661 C CA . THR B 1 127 ? 19.391 35.906 1.564 1 97.31 127 THR B CA 1
ATOM 4662 C C . THR B 1 127 ? 19.781 34.938 2.684 1 97.31 127 THR B C 1
ATOM 4664 O O . THR B 1 127 ? 20.094 35.375 3.795 1 97.31 127 THR B O 1
ATOM 4667 N N . LEU B 1 128 ? 19.594 33.688 2.475 1 97.31 128 LEU B N 1
ATOM 4668 C CA . LEU B 1 128 ? 19.938 32.594 3.398 1 97.31 128 LEU B CA 1
ATOM 4669 C C . LEU B 1 128 ? 19.203 32.75 4.719 1 97.31 128 LEU B C 1
ATOM 4671 O O . LEU B 1 128 ? 19.797 32.719 5.793 1 97.31 128 LEU B O 1
ATOM 4675 N N . GLN B 1 129 ? 17.969 33 4.602 1 98.56 129 GLN B N 1
ATOM 4676 C CA . GLN B 1 129 ? 17.031 33 5.73 1 98.56 129 GLN B CA 1
ATOM 4677 C C . GLN B 1 129 ? 15.852 32.094 5.477 1 98.56 129 GLN B C 1
ATOM 4679 O O . GLN B 1 129 ? 15.461 31.859 4.328 1 98.56 129 GLN B O 1
ATOM 4684 N N . ALA B 1 130 ? 15.398 31.516 6.508 1 98.56 130 ALA B N 1
ATOM 4685 C CA . ALA B 1 130 ? 14.234 30.641 6.441 1 98.56 130 ALA B CA 1
ATOM 4686 C C . ALA B 1 130 ? 13.328 30.844 7.66 1 98.56 130 ALA B C 1
ATOM 4688 O O . ALA B 1 130 ? 13.781 31.312 8.703 1 98.56 130 ALA B O 1
ATOM 4689 N N . PRO B 1 131 ? 11.992 30.531 7.504 1 98.69 131 PRO B N 1
ATOM 4690 C CA . PRO B 1 131 ? 11.156 30.5 8.703 1 98.69 131 PRO B CA 1
ATOM 4691 C C . PRO B 1 131 ? 11.711 29.562 9.781 1 98.69 131 PRO B C 1
ATOM 4693 O O . PRO B 1 131 ? 12.391 28.578 9.469 1 98.69 131 PRO B O 1
ATOM 4696 N N . TYR B 1 132 ? 11.406 29.828 11.047 1 97.31 132 TYR B N 1
ATOM 4697 C CA . TYR B 1 132 ? 11.883 29.016 12.172 1 97.31 132 TYR B CA 1
ATOM 4698 C C . TYR B 1 132 ? 11.367 27.594 12.078 1 97.31 132 TYR B C 1
ATOM 4700 O O . TYR B 1 132 ? 12.086 26.641 12.383 1 97.31 132 TYR B O 1
ATOM 4708 N N . VAL B 1 133 ? 10.156 27.469 11.719 1 97.25 133 VAL B N 1
ATOM 4709 C CA . VAL B 1 133 ? 9.516 26.172 11.5 1 97.25 133 VAL B CA 1
ATOM 4710 C C . VAL B 1 133 ? 8.867 26.141 10.117 1 97.25 133 VAL B C 1
ATOM 4712 O O . VAL B 1 133 ? 8.078 27.016 9.773 1 97.25 133 VAL B O 1
ATOM 4715 N N . VAL B 1 134 ? 9.25 25.203 9.297 1 98.25 134 VAL B N 1
ATOM 4716 C CA . VAL B 1 134 ? 8.68 24.969 7.973 1 98.25 134 VAL B CA 1
ATOM 4717 C C . VAL B 1 134 ? 7.859 23.688 7.98 1 98.25 134 VAL B C 1
ATOM 4719 O O . VAL B 1 134 ? 8.32 22.641 8.461 1 98.25 134 VAL B O 1
ATOM 4722 N N . PRO B 1 135 ? 6.582 23.781 7.562 1 97.19 135 PRO B N 1
ATOM 4723 C CA . PRO B 1 135 ? 5.812 22.531 7.477 1 97.19 135 PRO B CA 1
ATOM 4724 C C . PRO B 1 135 ? 6.441 21.516 6.527 1 97.19 135 PRO B C 1
ATOM 4726 O O . PRO B 1 135 ? 7.203 21.891 5.637 1 97.19 135 PRO B O 1
ATOM 4729 N N . TYR B 1 136 ? 6.105 20.281 6.707 1 95.69 136 TYR B N 1
ATOM 4730 C CA . TYR B 1 136 ? 6.66 19.203 5.891 1 95.69 136 TYR B CA 1
ATOM 4731 C C . TYR B 1 136 ? 6.227 19.344 4.438 1 95.69 136 TYR B C 1
ATOM 4733 O O . TYR B 1 136 ? 6.953 18.938 3.523 1 95.69 136 TYR B O 1
ATOM 4741 N N . ASN B 1 137 ? 5.074 19.844 4.184 1 96.5 137 ASN B N 1
ATOM 4742 C CA . ASN B 1 137 ? 4.551 20.125 2.852 1 96.5 137 ASN B CA 1
ATOM 4743 C C . ASN B 1 137 ? 4.609 21.625 2.543 1 96.5 137 ASN B C 1
ATOM 4745 O O . ASN B 1 137 ? 3.803 22.406 3.057 1 96.5 137 ASN B O 1
ATOM 4749 N N . CYS B 1 138 ? 5.41 21.953 1.631 1 97.38 138 CYS B N 1
ATOM 4750 C CA . CYS B 1 138 ? 5.648 23.375 1.351 1 97.38 138 CYS B CA 1
ATOM 4751 C C . CYS B 1 138 ? 4.57 23.938 0.431 1 97.38 138 CYS B C 1
ATOM 4753 O O . CYS B 1 138 ? 4.5 25.141 0.216 1 97.38 138 CYS B O 1
ATOM 4755 N N . ASN B 1 139 ? 3.691 23.141 0.051 1 95.62 139 ASN B N 1
ATOM 4756 C CA . ASN B 1 139 ? 2.607 23.609 -0.806 1 95.62 139 ASN B CA 1
ATOM 4757 C C . ASN B 1 139 ? 1.423 24.109 0.014 1 95.62 139 ASN B C 1
ATOM 4759 O O . ASN B 1 139 ? 0.453 24.625 -0.542 1 95.62 139 ASN B O 1
ATOM 4763 N N . LEU B 1 140 ? 1.441 24.031 1.22 1 97.62 140 LEU B N 1
ATOM 4764 C CA . LEU B 1 140 ? 0.391 24.562 2.086 1 97.62 140 LEU B CA 1
ATOM 4765 C C . LEU B 1 140 ? 0.361 26.078 2.043 1 97.62 140 LEU B C 1
ATOM 4767 O O . LEU B 1 140 ? 1.38 26.719 1.769 1 97.62 140 LEU B O 1
ATOM 4771 N N . SER B 1 141 ? -0.813 26.625 2.281 1 98.25 141 SER B N 1
ATOM 4772 C CA . SER B 1 141 ? -0.933 28.078 2.389 1 98.25 141 SER B CA 1
ATOM 4773 C C . SER B 1 141 ? -0.523 28.562 3.775 1 98.25 141 SER B C 1
ATOM 4775 O O . SER B 1 141 ? -0.753 27.875 4.773 1 98.25 141 SER B O 1
ATOM 4777 N N . VAL B 1 142 ? -0.006 29.703 3.846 1 98.62 142 VAL B N 1
ATOM 4778 C CA . VAL B 1 142 ? 0.46 30.266 5.109 1 98.62 142 VAL B CA 1
ATOM 4779 C C . VAL B 1 142 ? -0.716 30.422 6.066 1 98.62 142 VAL B C 1
ATOM 4781 O O . VAL B 1 142 ? -0.651 29.984 7.219 1 98.62 142 VAL B O 1
ATOM 4784 N N . GLY B 1 143 ? -1.805 31.031 5.594 1 98.19 143 GLY B N 1
ATOM 4785 C CA . GLY B 1 143 ? -2.975 31.203 6.438 1 98.19 143 GLY B CA 1
ATOM 4786 C C . GLY B 1 143 ? -3.545 29.906 6.953 1 98.19 143 GLY B C 1
ATOM 4787 O O . GLY B 1 143 ? -4.023 29.828 8.086 1 98.19 143 GLY B O 1
ATOM 4788 N N . GLY B 1 144 ? -3.533 28.891 6.07 1 97.75 144 GLY B N 1
ATOM 4789 C CA . GLY B 1 144 ? -4.008 27.578 6.492 1 97.75 144 GLY B CA 1
ATOM 4790 C C . GLY B 1 144 ? -3.199 27 7.633 1 97.75 144 GLY B C 1
ATOM 4791 O O . GLY B 1 144 ? -3.766 26.484 8.602 1 97.75 144 GLY B O 1
ATOM 4792 N N . VAL B 1 145 ? -1.893 27.047 7.543 1 98.19 145 VAL B N 1
ATOM 4793 C CA . VAL B 1 145 ? -1.022 26.516 8.586 1 98.19 145 VAL B CA 1
ATOM 4794 C C . VAL B 1 145 ? -1.211 27.312 9.875 1 98.19 145 VAL B C 1
ATOM 4796 O O . VAL B 1 145 ? -1.261 26.734 10.969 1 98.19 145 VAL B O 1
ATOM 4799 N N . LEU B 1 146 ? -1.342 28.641 9.789 1 97.81 146 LEU B N 1
ATOM 4800 C CA . LEU B 1 146 ? -1.5 29.5 10.969 1 97.81 146 LEU B CA 1
ATOM 4801 C C . LEU B 1 146 ? -2.82 29.203 11.672 1 97.81 146 LEU B C 1
ATOM 4803 O O . LEU B 1 146 ? -2.918 29.328 12.891 1 97.81 146 LEU B O 1
ATOM 4807 N N . SER B 1 147 ? -3.83 28.797 10.891 1 96.94 147 SER B N 1
ATOM 4808 C CA . SER B 1 147 ? -5.129 28.5 11.484 1 96.94 147 SER B CA 1
ATOM 4809 C C . SER B 1 147 ? -5.082 27.203 12.297 1 96.94 147 SER B C 1
ATOM 4811 O O . SER B 1 147 ? -5.938 26.969 13.156 1 96.94 147 SER B O 1
ATOM 4813 N N . ALA B 1 148 ? -4.062 26.344 12.023 1 95.94 148 ALA B N 1
ATOM 4814 C CA . ALA B 1 148 ? -3.969 25.062 12.695 1 95.94 148 ALA B CA 1
ATOM 4815 C C . ALA B 1 148 ? -2.834 25.047 13.711 1 95.94 148 ALA B C 1
ATOM 4817 O O . ALA B 1 148 ? -2.854 24.266 14.664 1 95.94 148 ALA B O 1
ATOM 4818 N N . GLY B 1 149 ? -1.866 25.859 13.547 1 94.44 149 GLY B N 1
ATOM 4819 C CA . GLY B 1 149 ? -0.69 25.891 14.398 1 94.44 149 GLY B CA 1
ATOM 4820 C C . GLY B 1 149 ? 0.605 25.672 13.648 1 94.44 149 GLY B C 1
ATOM 4821 O O . GLY B 1 149 ? 1.37 26.609 13.422 1 94.44 149 GLY B O 1
ATOM 4822 N N . GLY B 1 150 ? 0.789 24.484 13.133 1 95.19 150 GLY B N 1
ATOM 4823 C CA . GLY B 1 150 ? 1.931 24.188 12.289 1 95.19 150 GLY B CA 1
ATOM 4824 C C . GLY B 1 150 ? 3.064 23.516 13.047 1 95.19 150 GLY B C 1
ATOM 4825 O O . GLY B 1 150 ? 3.484 23.984 14.102 1 95.19 150 GLY B O 1
ATOM 4826 N N . VAL B 1 151 ? 3.51 22.438 12.539 1 95.12 151 VAL B N 1
ATOM 4827 C CA . VAL B 1 151 ? 4.645 21.703 13.086 1 95.12 151 VAL B CA 1
ATOM 4828 C C . VAL B 1 151 ? 5.57 21.266 11.953 1 95.12 151 VAL B C 1
ATOM 4830 O O . VAL B 1 151 ? 5.16 21.203 10.789 1 95.12 151 VAL B O 1
ATOM 4833 N N . GLY B 1 152 ? 6.844 21.078 12.242 1 96.5 152 GLY B N 1
ATOM 4834 C CA . GLY B 1 152 ? 7.836 20.641 11.273 1 96.5 152 GLY B CA 1
ATOM 4835 C C . GLY B 1 152 ? 9.055 20.016 11.906 1 96.5 152 GLY B C 1
ATOM 4836 O O . GLY B 1 152 ? 9.047 19.672 13.094 1 96.5 152 GLY B O 1
ATOM 4837 N N . ALA B 1 153 ? 10.094 19.859 11.156 1 97.56 153 ALA B N 1
ATOM 4838 C CA . ALA B 1 153 ? 11.281 19.125 11.555 1 97.56 153 ALA B CA 1
ATOM 4839 C C . ALA B 1 153 ? 12.102 19.891 12.586 1 97.56 153 ALA B C 1
ATOM 4841 O O . ALA B 1 153 ? 12.961 19.328 13.258 1 97.56 153 ALA B O 1
ATOM 4842 N N . SER B 1 154 ? 11.891 21.188 12.695 1 97.5 154 SER B N 1
ATOM 4843 C CA . SER B 1 154 ? 12.641 21.984 13.648 1 97.5 154 SER B CA 1
ATOM 4844 C C . SER B 1 154 ? 11.805 22.328 14.875 1 97.5 154 SER B C 1
ATOM 4846 O O . SER B 1 154 ? 12.227 23.125 15.727 1 97.5 154 SER B O 1
ATOM 4848 N N . SER B 1 155 ? 10.656 21.719 14.969 1 96.12 155 SER B N 1
ATOM 4849 C CA . SER B 1 155 ? 9.742 22.031 16.062 1 96.12 155 SER B CA 1
ATOM 4850 C C . SER B 1 155 ? 10.328 21.594 17.406 1 96.12 155 SER B C 1
ATOM 4852 O O . SER B 1 155 ? 9.953 22.125 18.453 1 96.12 155 SER B O 1
ATOM 4854 N N . PHE B 1 156 ? 11.219 20.641 17.391 1 96 156 PHE B N 1
ATOM 4855 C CA . PHE B 1 156 ? 11.867 20.219 18.625 1 96 156 PHE B CA 1
ATOM 4856 C C . PHE B 1 156 ? 12.641 21.359 19.25 1 96 156 PHE B C 1
ATOM 4858 O O . PHE B 1 156 ? 12.883 21.375 20.453 1 96 156 PHE B O 1
ATOM 4865 N N . LYS B 1 157 ? 13.023 22.328 18.438 1 94.62 157 LYS B N 1
ATOM 4866 C CA . LYS B 1 157 ? 13.867 23.453 18.844 1 94.62 157 LYS B CA 1
ATOM 4867 C C . LYS B 1 157 ? 13.062 24.734 18.906 1 94.62 157 LYS B C 1
ATOM 4869 O O . LYS B 1 157 ? 13.242 25.547 19.828 1 94.62 157 LYS B O 1
ATOM 4874 N N . TYR B 1 158 ? 12.086 24.922 17.969 1 94.12 158 TYR B N 1
ATOM 4875 C CA . TYR B 1 158 ? 11.484 26.25 17.812 1 94.12 158 TYR B CA 1
ATOM 4876 C C . TYR B 1 158 ? 9.977 26.188 18.078 1 94.12 158 TYR B C 1
ATOM 4878 O O . TYR B 1 158 ? 9.289 27.203 17.938 1 94.12 158 TYR B O 1
ATOM 4886 N N . GLY B 1 159 ? 9.477 25.031 18.375 1 93.25 159 GLY B N 1
ATOM 4887 C CA . GLY B 1 159 ? 8.055 24.922 18.672 1 93.25 159 GLY B CA 1
ATOM 4888 C C . GLY B 1 159 ? 7.188 24.906 17.438 1 93.25 159 GLY B C 1
ATOM 4889 O O . GLY B 1 159 ? 7.438 24.125 16.516 1 93.25 159 GLY B O 1
ATOM 4890 N N . SER B 1 160 ? 6.137 25.703 17.484 1 94.81 160 SER B N 1
ATOM 4891 C CA . SER B 1 160 ? 5.18 25.703 16.375 1 94.81 160 SER B CA 1
ATOM 4892 C C . SER B 1 160 ? 5.414 26.891 15.445 1 94.81 160 SER B C 1
ATOM 4894 O O . SER B 1 160 ? 6.168 27.797 15.773 1 94.81 160 SER B O 1
ATOM 4896 N N . VAL B 1 161 ? 4.812 26.859 14.281 1 96.12 161 VAL B N 1
ATOM 4897 C CA . VAL B 1 161 ? 4.887 27.953 13.312 1 96.12 161 VAL B CA 1
ATOM 4898 C C . VAL B 1 161 ? 4.309 29.234 13.922 1 96.12 161 VAL B C 1
ATOM 4900 O O . VAL B 1 161 ? 4.887 30.312 13.781 1 96.12 161 VAL B O 1
ATOM 4903 N N . VAL B 1 162 ? 3.252 29.109 14.617 1 95.81 162 VAL B N 1
ATOM 4904 C CA . VAL B 1 162 ? 2.512 30.281 15.086 1 95.81 162 VAL B CA 1
ATOM 4905 C C . VAL B 1 162 ? 3.299 30.984 16.188 1 95.81 162 VAL B C 1
ATOM 4907 O O . VAL B 1 162 ? 3.059 32.156 16.484 1 95.81 162 VAL B O 1
ATOM 4910 N N . SER B 1 163 ? 4.266 30.312 16.75 1 94.25 163 SER B N 1
ATOM 4911 C CA . SER B 1 163 ? 5.121 30.938 17.75 1 94.25 163 SER B CA 1
ATOM 4912 C C . SER B 1 163 ? 6.031 31.984 17.141 1 94.25 163 SER B C 1
ATOM 4914 O O . SER B 1 163 ? 6.637 32.781 17.844 1 94.25 163 SER B O 1
ATOM 4916 N N . HIS B 1 164 ? 6.051 32.062 15.844 1 95.94 164 HIS B N 1
ATOM 4917 C CA . HIS B 1 164 ? 7.043 32.906 15.195 1 95.94 164 HIS B CA 1
ATOM 4918 C C . HIS B 1 164 ? 6.395 33.875 14.195 1 95.94 164 HIS B C 1
ATOM 4920 O O . HIS B 1 164 ? 6.992 34.219 13.172 1 95.94 164 HIS B O 1
ATOM 4926 N N . ILE B 1 165 ? 5.18 34.219 14.453 1 96.88 165 ILE B N 1
ATOM 4927 C CA . ILE B 1 165 ? 4.473 35.25 13.68 1 96.88 165 ILE B CA 1
ATOM 4928 C C . ILE B 1 165 ? 4.555 36.594 14.406 1 96.88 165 ILE B C 1
ATOM 4930 O O . ILE B 1 165 ? 4.285 36.688 15.602 1 96.88 165 ILE B O 1
ATOM 4934 N N . LYS B 1 166 ? 4.883 37.625 13.688 1 97.44 166 LYS B N 1
ATOM 4935 C CA . LYS B 1 166 ? 5.109 38.906 14.312 1 97.44 166 LYS B CA 1
ATOM 4936 C C . LYS B 1 166 ? 3.85 39.781 14.273 1 97.44 166 LYS B C 1
ATOM 4938 O O . LYS B 1 166 ? 3.613 40.594 15.18 1 97.44 166 LYS B O 1
ATOM 4943 N N . ALA B 1 167 ? 3.137 39.625 13.188 1 98 167 ALA B N 1
ATOM 4944 C CA . ALA B 1 167 ? 1.934 40.406 13 1 98 167 ALA B CA 1
ATOM 4945 C C . ALA B 1 167 ? 0.99 39.781 11.992 1 98 167 ALA B C 1
ATOM 4947 O O . ALA B 1 167 ? 1.397 38.906 11.227 1 98 167 ALA B O 1
ATOM 4948 N N . LEU B 1 168 ? -0.259 40.188 12.078 1 98.44 168 LEU B N 1
ATOM 4949 C CA . LEU B 1 168 ? -1.295 39.75 11.148 1 98.44 168 LEU B CA 1
ATOM 4950 C C . LEU B 1 168 ? -2.094 40.969 10.633 1 98.44 168 LEU B C 1
ATOM 4952 O O . LEU B 1 168 ? -2.211 41.969 11.32 1 98.44 168 LEU B O 1
ATOM 4956 N N . GLU B 1 169 ? -2.479 40.875 9.453 1 98.75 169 GLU B N 1
ATOM 4957 C CA . GLU B 1 169 ? -3.639 41.656 9 1 98.75 169 GLU B CA 1
ATOM 4958 C C . GLU B 1 169 ? -4.906 40.812 9.039 1 98.75 169 GLU B C 1
ATOM 4960 O O . GLU B 1 169 ? -4.945 39.719 8.469 1 98.75 169 GLU B O 1
ATOM 4965 N N . VAL B 1 170 ? -5.922 41.312 9.75 1 98.62 170 VAL B N 1
ATOM 4966 C CA . VAL B 1 170 ? -7.148 40.562 9.961 1 98.62 170 VAL B CA 1
ATOM 4967 C C . VAL B 1 170 ? -8.352 41.375 9.547 1 98.62 170 VAL B C 1
ATOM 4969 O O . VAL B 1 170 ? -8.414 42.594 9.82 1 98.62 170 VAL B O 1
ATOM 4972 N N . ILE B 1 171 ? -9.258 40.781 8.812 1 98.75 171 ILE B N 1
ATOM 4973 C CA . ILE B 1 171 ? -10.562 41.375 8.547 1 98.75 171 ILE B CA 1
ATOM 4974 C C . ILE B 1 171 ? -11.602 40.781 9.5 1 98.75 171 ILE B C 1
ATOM 4976 O O . ILE B 1 171 ? -11.859 39.562 9.477 1 98.75 171 ILE B O 1
ATOM 4980 N N . THR B 1 172 ? -12.211 41.594 10.32 1 98.25 172 THR B N 1
ATOM 4981 C CA . THR B 1 172 ? -13.141 41.156 11.352 1 98.25 172 THR B CA 1
ATOM 4982 C C . THR B 1 172 ? -14.531 40.938 10.766 1 98.25 172 THR B C 1
ATOM 4984 O O . THR B 1 172 ? -14.781 41.25 9.602 1 98.25 172 THR B O 1
ATOM 4987 N N . ALA B 1 173 ? -15.43 40.406 11.555 1 97.38 173 ALA B N 1
ATOM 4988 C CA . ALA B 1 173 ? -16.781 40.031 11.109 1 97.38 173 ALA B CA 1
ATOM 4989 C C . ALA B 1 173 ? -17.547 41.281 10.625 1 97.38 173 ALA B C 1
ATOM 4991 O O . ALA B 1 173 ? -18.375 41.156 9.711 1 97.38 173 ALA B O 1
ATOM 4992 N N . ASP B 1 174 ? -17.25 42.406 11.133 1 96.88 174 ASP B N 1
ATOM 4993 C CA . ASP B 1 174 ? -17.953 43.594 10.742 1 96.88 174 ASP B CA 1
ATOM 4994 C C . ASP B 1 174 ? -17.281 44.281 9.547 1 96.88 174 ASP B C 1
ATOM 4996 O O . ASP B 1 174 ? -17.641 45.406 9.188 1 96.88 174 ASP B O 1
ATOM 5000 N N . GLY B 1 175 ? -16.234 43.625 9.023 1 97.44 175 GLY B N 1
ATOM 5001 C CA . GLY B 1 175 ? -15.617 44.094 7.793 1 97.44 175 GLY B CA 1
ATOM 5002 C C . GLY B 1 175 ? -14.469 45.062 8.039 1 97.44 175 GLY B C 1
ATOM 5003 O O . GLY B 1 175 ? -13.953 45.688 7.102 1 97.44 175 GLY B O 1
ATOM 5004 N N . GLU B 1 176 ? -14.031 45.219 9.219 1 98 176 GLU B N 1
ATOM 5005 C CA . GLU B 1 176 ? -12.93 46.125 9.523 1 98 176 GLU B CA 1
ATOM 5006 C C . GLU B 1 176 ? -11.586 45.438 9.367 1 98 176 GLU B C 1
ATOM 5008 O O . GLU B 1 176 ? -11.422 44.281 9.773 1 98 176 GLU B O 1
ATOM 5013 N N . LYS B 1 177 ? -10.688 46.094 8.734 1 98.38 177 LYS B N 1
ATOM 5014 C CA . LYS B 1 177 ? -9.32 45.625 8.586 1 98.38 177 LYS B CA 1
ATOM 5015 C C . LYS B 1 177 ? -8.438 46.094 9.734 1 98.38 177 LYS B C 1
ATOM 5017 O O . LYS B 1 177 ? -8.43 47.281 10.062 1 98.38 177 LYS B O 1
ATOM 5022 N N . GLN B 1 178 ? -7.766 45.219 10.375 1 98.19 178 GLN B N 1
ATOM 5023 C CA . GLN B 1 178 ? -6.883 45.562 11.484 1 98.19 178 GLN B CA 1
ATOM 5024 C C . GLN B 1 178 ? -5.516 44.906 11.312 1 98.19 178 GLN B C 1
ATOM 5026 O O . GLN B 1 178 ? -5.426 43.75 10.891 1 98.19 178 GLN B O 1
ATOM 5031 N N . GLU B 1 179 ? -4.477 45.625 11.5 1 98.31 179 GLU B N 1
ATOM 5032 C CA . GLU B 1 179 ? -3.15 45.062 11.695 1 98.31 179 GLU B CA 1
ATOM 5033 C C . GLU B 1 179 ? -2.869 44.812 13.18 1 98.31 179 GLU B C 1
ATOM 5035 O O . GLU B 1 179 ? -2.939 45.75 13.984 1 98.31 179 GLU B O 1
ATOM 5040 N N . VAL B 1 180 ? -2.654 43.656 13.523 1 97.94 180 VAL B N 1
ATOM 5041 C CA . VAL B 1 180 ? -2.533 43.312 14.938 1 97.94 180 VAL B CA 1
ATOM 5042 C C . VAL B 1 180 ? -1.234 42.531 15.172 1 97.94 180 VAL B C 1
ATOM 5044 O O . VAL B 1 180 ? -0.691 41.938 14.242 1 97.94 180 VAL B O 1
ATOM 5047 N N . ASP B 1 181 ? -0.728 42.594 16.359 1 96.69 181 ASP B N 1
ATOM 5048 C CA . ASP B 1 181 ? 0.467 41.844 16.75 1 96.69 181 ASP B CA 1
ATOM 5049 C C . ASP B 1 181 ? 0.27 41.188 18.125 1 96.69 181 ASP B C 1
ATOM 5051 O O . ASP B 1 181 ? -0.864 40.969 18.547 1 96.69 181 ASP B O 1
ATOM 5055 N N . GLU B 1 182 ? 1.345 40.844 18.766 1 93.88 182 GLU B N 1
ATOM 5056 C CA . GLU B 1 182 ? 1.286 40.031 19.969 1 93.88 182 GLU B CA 1
ATOM 5057 C C . GLU B 1 182 ? 0.562 40.75 21.094 1 93.88 182 GLU B C 1
ATOM 5059 O O . GLU B 1 182 ? 0.083 40.125 22.031 1 93.88 182 GLU B O 1
ATOM 5064 N N . THR B 1 183 ? 0.434 42 21.031 1 94.12 183 THR B N 1
ATOM 5065 C CA . THR B 1 183 ? -0.219 42.75 22.078 1 94.12 183 THR B CA 1
ATOM 5066 C C . THR B 1 183 ? -1.736 42.688 21.938 1 94.12 183 THR B C 1
ATOM 5068 O O . THR B 1 183 ? -2.471 43.031 22.859 1 94.12 183 THR B O 1
ATOM 5071 N N . SER B 1 184 ? -2.193 42.25 20.844 1 95.38 184 SER B N 1
ATOM 5072 C CA . SER B 1 184 ? -3.621 42.219 20.547 1 95.38 184 SER B CA 1
ATOM 5073 C C . SER B 1 184 ? -4.215 40.844 20.891 1 95.38 184 SER B C 1
ATOM 5075 O O . SER B 1 184 ? -3.637 39.812 20.562 1 95.38 184 SER B O 1
ATOM 5077 N N . GLU B 1 185 ? -5.387 40.875 21.484 1 94.81 185 GLU B N 1
ATOM 5078 C CA . GLU B 1 185 ? -6.121 39.625 21.734 1 94.81 185 GLU B CA 1
ATOM 5079 C C . GLU B 1 185 ? -6.57 39 20.422 1 94.81 185 GLU B C 1
ATOM 5081 O O . GLU B 1 185 ? -6.625 37.75 20.312 1 94.81 185 GLU B O 1
ATOM 5086 N N . LEU B 1 186 ? -6.887 39.844 19.453 1 96.94 186 LEU B N 1
ATOM 5087 C CA . LEU B 1 186 ? -7.309 39.312 18.156 1 96.94 186 LEU B CA 1
ATOM 5088 C C . LEU B 1 186 ? -6.184 38.531 17.484 1 96.94 186 LEU B C 1
ATOM 5090 O O . LEU B 1 186 ? -6.43 37.531 16.812 1 96.94 186 LEU B O 1
ATOM 5094 N N . PHE B 1 187 ? -4.961 39.062 17.672 1 96.94 187 PHE B N 1
ATOM 5095 C CA . PHE B 1 187 ? -3.787 38.375 17.172 1 96.94 187 PHE B CA 1
ATOM 5096 C C . PHE B 1 187 ? -3.721 36.938 17.719 1 96.94 187 PHE B C 1
ATOM 5098 O O . PHE B 1 187 ? -3.619 35.969 16.969 1 96.94 187 PHE B O 1
ATOM 5105 N N . ARG B 1 188 ? -3.885 36.812 18.984 1 94.5 188 ARG B N 1
ATOM 5106 C CA . ARG B 1 188 ? -3.811 35.531 19.656 1 94.5 188 ARG B CA 1
ATOM 5107 C C . ARG B 1 188 ? -4.992 34.656 19.281 1 94.5 188 ARG B C 1
ATOM 5109 O O . ARG B 1 188 ? -4.855 33.438 19.172 1 94.5 188 ARG B O 1
ATOM 5116 N N . ALA B 1 189 ? -6.129 35.25 19.141 1 96.19 189 ALA B N 1
ATOM 5117 C CA . ALA B 1 189 ? -7.34 34.5 18.797 1 96.19 189 ALA B CA 1
ATOM 5118 C C . ALA B 1 189 ? -7.223 33.875 17.406 1 96.19 189 ALA B C 1
ATOM 5120 O O . ALA B 1 189 ? -7.734 32.781 17.172 1 96.19 189 ALA B O 1
ATOM 5121 N N . CYS B 1 190 ? -6.551 34.562 16.531 1 97.31 190 CYS B N 1
ATOM 5122 C CA . CYS B 1 190 ? -6.484 34.094 15.141 1 97.31 190 CYS B CA 1
ATOM 5123 C C . CYS B 1 190 ? -5.457 33 14.984 1 97.31 190 CYS B C 1
ATOM 5125 O O . CYS B 1 190 ? -5.582 32.156 14.086 1 97.31 190 CYS B O 1
ATOM 5127 N N . LEU B 1 191 ? -4.398 33 15.797 1 97 191 LEU B N 1
ATOM 5128 C CA . LEU B 1 191 ? -3.369 31.953 15.719 1 97 191 LEU B CA 1
ATOM 5129 C C . LEU B 1 191 ? -3.873 30.641 16.297 1 97 191 LEU B C 1
ATOM 5131 O O . LEU B 1 191 ? -4.156 30.547 17.484 1 97 191 LEU B O 1
ATOM 5135 N N . ALA B 1 192 ? -3.953 29.641 15.406 1 96.62 192 ALA B N 1
ATOM 5136 C CA . ALA B 1 192 ? -4.555 28.359 15.719 1 96.62 192 ALA B CA 1
ATOM 5137 C C . ALA B 1 192 ? -6.02 28.516 16.125 1 96.62 192 ALA B C 1
ATOM 5139 O O . ALA B 1 192 ? -6.512 27.797 16.984 1 96.62 192 ALA B O 1
ATOM 5140 N N . GLY B 1 193 ? -6.648 29.5 15.57 1 96.19 193 GLY B N 1
ATOM 5141 C CA . GLY B 1 193 ? -8.023 29.828 15.906 1 96.19 193 GLY B CA 1
ATOM 5142 C C . GLY B 1 193 ? -9.039 29.172 14.992 1 96.19 193 GLY B C 1
ATOM 5143 O O . GLY B 1 193 ? -10.242 29.266 15.219 1 96.19 193 GLY B O 1
ATOM 5144 N N . GLN B 1 194 ? -8.617 28.484 13.977 1 96.56 194 GLN B N 1
ATOM 5145 C CA . GLN B 1 194 ? -9.453 27.688 13.086 1 96.56 194 GLN B CA 1
ATOM 5146 C C . GLN B 1 194 ? -10.391 28.578 12.273 1 96.56 194 GLN B C 1
ATOM 5148 O O . GLN B 1 194 ? -11.5 28.172 11.93 1 96.56 194 GLN B O 1
ATOM 5153 N N . GLY B 1 195 ? -10.023 29.812 12.109 1 96.06 195 GLY B N 1
ATOM 5154 C CA . GLY B 1 195 ? -10.789 30.719 11.258 1 96.06 195 GLY B CA 1
ATOM 5155 C C . GLY B 1 195 ? -12.062 31.219 11.914 1 96.06 195 GLY B C 1
ATOM 5156 O O . GLY B 1 195 ? -12.992 31.641 11.227 1 96.06 195 GLY B O 1
ATOM 5157 N N . ARG B 1 196 ? -12.148 31.281 13.164 1 96.69 196 ARG B N 1
ATOM 5158 C CA . ARG B 1 196 ? -13.414 31.516 13.859 1 96.69 196 ARG B CA 1
ATOM 5159 C C . ARG B 1 196 ? -13.516 32.969 14.336 1 96.69 196 ARG B C 1
ATOM 5161 O O . ARG B 1 196 ? -14.562 33.375 14.82 1 96.69 196 ARG B O 1
ATOM 5168 N N . PHE B 1 197 ? -12.492 33.781 14.109 1 97.69 197 PHE B N 1
ATOM 5169 C CA . PHE B 1 197 ? -12.461 35.094 14.781 1 97.69 197 PHE B CA 1
ATOM 5170 C C . PHE B 1 197 ? -12.242 36.219 13.781 1 97.69 197 PHE B C 1
ATOM 5172 O O . PHE B 1 197 ? -12.32 37.375 14.133 1 97.69 197 PHE B O 1
ATOM 5179 N N . GLY B 1 198 ? -11.992 35.875 12.656 1 97.88 198 GLY B N 1
ATOM 5180 C CA . GLY B 1 198 ? -11.688 36.781 11.57 1 97.88 198 GLY B CA 1
ATOM 5181 C C . GLY B 1 198 ? -10.953 36.125 10.422 1 97.88 198 GLY B C 1
ATOM 5182 O O . GLY B 1 198 ? -10.602 34.938 10.5 1 97.88 198 GLY B O 1
ATOM 5183 N N . VAL B 1 199 ? -10.742 36.844 9.359 1 98.62 199 VAL B N 1
ATOM 5184 C CA . VAL B 1 199 ? -10.023 36.344 8.203 1 98.62 199 VAL B CA 1
ATOM 5185 C C . VAL B 1 199 ? -8.602 36.906 8.195 1 98.62 199 VAL B C 1
ATOM 5187 O O . VAL B 1 199 ? -8.414 38.125 8.141 1 98.62 199 VAL B O 1
ATOM 5190 N N . ILE B 1 200 ? -7.602 36.031 8.297 1 98.69 200 ILE B N 1
ATOM 5191 C CA . ILE B 1 200 ? -6.223 36.469 8.094 1 98.69 200 ILE B CA 1
ATOM 5192 C C . ILE B 1 200 ? -5.98 36.75 6.621 1 98.69 200 ILE B C 1
ATOM 5194 O O . ILE B 1 200 ? -6.082 35.875 5.77 1 98.69 200 ILE B O 1
ATOM 5198 N N . SER B 1 201 ? -5.66 37.969 6.312 1 98.62 201 SER B N 1
ATOM 5199 C CA . SER B 1 201 ? -5.383 38.312 4.926 1 98.62 201 SER B CA 1
ATOM 5200 C C . SER B 1 201 ? -3.881 38.344 4.652 1 98.62 201 SER B C 1
ATOM 5202 O O . SER B 1 201 ? -3.443 38.094 3.531 1 98.62 201 SER B O 1
ATOM 5204 N N . LYS B 1 202 ? -3.105 38.75 5.688 1 98.44 202 LYS B N 1
ATOM 5205 C CA . LYS B 1 202 ? -1.647 38.75 5.629 1 98.44 202 LYS B CA 1
ATOM 5206 C C . LYS B 1 202 ? -1.042 38.281 6.949 1 98.44 202 LYS B C 1
ATOM 5208 O O . LYS B 1 202 ? -1.681 38.406 8 1 98.44 202 LYS B O 1
ATOM 5213 N N . ALA B 1 203 ? 0.148 37.844 6.805 1 98.62 203 ALA B N 1
ATOM 5214 C CA . ALA B 1 203 ? 0.924 37.469 7.988 1 98.62 203 ALA B CA 1
ATOM 5215 C C . ALA B 1 203 ? 2.379 37.906 7.848 1 98.62 203 ALA B C 1
ATOM 5217 O O . ALA B 1 203 ? 2.939 37.875 6.75 1 98.62 203 ALA B O 1
ATOM 5218 N N . CYS B 1 204 ? 2.922 38.344 8.883 1 98.75 204 CYS B N 1
ATOM 5219 C CA . CYS B 1 204 ? 4.348 38.625 8.977 1 98.75 204 CYS B CA 1
ATOM 5220 C C . CYS B 1 204 ? 5.094 37.5 9.641 1 98.75 204 CYS B C 1
ATOM 5222 O O . CYS B 1 204 ? 5.086 37.375 10.867 1 98.75 204 CYS B O 1
ATOM 5224 N N . VAL B 1 205 ? 5.816 36.75 8.859 1 98.69 205 VAL B N 1
ATOM 5225 C CA . VAL B 1 205 ? 6.449 35.5 9.328 1 98.69 205 VAL B CA 1
ATOM 5226 C C . VAL B 1 205 ? 7.895 35.781 9.734 1 98.69 205 VAL B C 1
ATOM 5228 O O . VAL B 1 205 ? 8.664 36.375 8.961 1 98.69 205 VAL B O 1
ATOM 5231 N N . GLY B 1 206 ? 8.242 35.406 10.969 1 98.44 206 GLY B N 1
ATOM 5232 C CA . GLY B 1 206 ? 9.617 35.531 11.422 1 98.44 206 GLY B CA 1
ATOM 5233 C C . GLY B 1 206 ? 10.586 34.656 10.664 1 98.44 206 GLY B C 1
ATOM 5234 O O . GLY B 1 206 ? 10.266 33.5 10.336 1 98.44 206 GLY B O 1
ATOM 5235 N N . LEU B 1 207 ? 11.805 35.188 10.383 1 98.56 207 LEU B N 1
ATOM 5236 C CA . LEU B 1 207 ? 12.836 34.469 9.664 1 98.56 207 LEU B CA 1
ATOM 5237 C C . LEU B 1 207 ? 14.078 34.281 10.531 1 98.56 207 LEU B C 1
ATOM 5239 O O . LEU B 1 207 ? 14.406 35.125 11.344 1 98.56 207 LEU B O 1
ATOM 5243 N N . ARG B 1 208 ? 14.742 33.219 10.391 1 98.31 208 ARG B N 1
ATOM 5244 C CA . ARG B 1 208 ? 16.047 32.938 10.992 1 98.31 208 ARG B CA 1
ATOM 5245 C C . ARG B 1 208 ? 17.109 32.75 9.93 1 98.31 208 ARG B C 1
ATOM 5247 O O . ARG B 1 208 ? 16.812 32.344 8.805 1 98.31 208 ARG B O 1
ATOM 5254 N N . PRO B 1 209 ? 18.328 33.031 10.328 1 97.56 209 PRO B N 1
ATOM 5255 C CA . PRO B 1 209 ? 19.391 32.688 9.398 1 97.56 209 PRO B CA 1
ATOM 5256 C C . PRO B 1 209 ? 19.516 31.172 9.188 1 97.56 209 PRO B C 1
ATOM 5258 O O . PRO B 1 209 ? 19.234 30.391 10.117 1 97.56 209 PRO B O 1
ATOM 5261 N N . CYS B 1 210 ? 19.875 30.734 8.031 1 97.94 210 CYS B N 1
ATOM 5262 C CA . CYS B 1 210 ? 20.172 29.344 7.75 1 97.94 210 CYS B CA 1
ATOM 5263 C C . CYS B 1 210 ? 21.453 29.203 6.938 1 97.94 210 CYS B C 1
ATOM 5265 O O . CYS B 1 210 ? 21.984 30.203 6.438 1 97.94 210 CYS B O 1
ATOM 5267 N N . LYS B 1 211 ? 22.062 28 6.938 1 98.25 211 LYS B N 1
ATOM 5268 C CA . LYS B 1 211 ? 23.281 27.75 6.176 1 98.25 211 LYS B CA 1
ATOM 5269 C C . LYS B 1 211 ? 22.953 27.203 4.789 1 98.25 211 LYS B C 1
ATOM 5271 O O . LYS B 1 211 ? 21.781 26.938 4.477 1 98.25 211 LYS B O 1
ATOM 5276 N N . LYS B 1 212 ? 23.984 27.031 3.924 1 98.06 212 LYS B N 1
ATOM 5277 C CA . LYS B 1 212 ? 23.781 26.719 2.51 1 98.06 212 LYS B CA 1
ATOM 5278 C C . LYS B 1 212 ? 23.484 25.234 2.309 1 98.06 212 LYS B C 1
ATOM 5280 O O . LYS B 1 212 ? 22.766 24.875 1.379 1 98.06 212 LYS B O 1
ATOM 5285 N N . MET B 1 213 ? 24.125 24.469 3.158 1 98.38 213 MET B N 1
ATOM 5286 C CA . MET B 1 213 ? 24.062 23.031 2.977 1 98.38 213 MET B CA 1
ATOM 5287 C C . MET B 1 213 ? 23.5 22.344 4.215 1 98.38 213 MET B C 1
ATOM 5289 O O . MET B 1 213 ? 23.484 22.922 5.301 1 98.38 213 MET B O 1
ATOM 5293 N N . VAL B 1 214 ? 22.969 21.141 4.055 1 98.38 214 VAL B N 1
ATOM 5294 C CA . VAL B 1 214 ? 22.5 20.297 5.152 1 98.38 214 VAL B CA 1
ATOM 5295 C C . VAL B 1 214 ? 23.078 18.891 5.008 1 98.38 214 VAL B C 1
ATOM 5297 O O . VAL B 1 214 ? 23.047 18.312 3.92 1 98.38 214 VAL B O 1
ATOM 5300 N N . ARG B 1 215 ? 23.734 18.391 6.051 1 98.06 215 ARG B N 1
ATOM 5301 C CA . ARG B 1 215 ? 24.016 16.953 6.133 1 98.06 215 ARG B CA 1
ATOM 5302 C C . ARG B 1 215 ? 22.969 16.234 6.961 1 98.06 215 ARG B C 1
ATOM 5304 O O . ARG B 1 215 ? 22.656 16.641 8.078 1 98.06 215 ARG B O 1
ATOM 5311 N N . THR B 1 216 ? 22.359 15.086 6.441 1 98.38 216 THR B N 1
ATOM 5312 C CA . THR B 1 216 ? 21.391 14.258 7.152 1 98.38 216 THR B CA 1
ATOM 5313 C C . THR B 1 216 ? 21.938 12.852 7.387 1 98.38 216 THR B C 1
ATOM 5315 O O . THR B 1 216 ? 22.453 12.219 6.461 1 98.38 216 THR B O 1
ATOM 5318 N N . TYR B 1 217 ? 21.953 12.344 8.633 1 98.06 217 TYR B N 1
ATOM 5319 C CA . TYR B 1 217 ? 22.234 10.953 8.992 1 98.06 217 TYR B CA 1
ATOM 5320 C C . TYR B 1 217 ? 20.938 10.172 9.172 1 98.06 217 TYR B C 1
ATOM 5322 O O . TYR B 1 217 ? 20.047 10.594 9.914 1 98.06 217 TYR B O 1
ATOM 5330 N N . PHE B 1 218 ? 20.812 9.039 8.5 1 98.44 218 PHE B N 1
ATOM 5331 C CA . PHE B 1 218 ? 19.672 8.133 8.633 1 98.44 218 PHE B CA 1
ATOM 5332 C C . PHE B 1 218 ? 20 6.977 9.57 1 98.44 218 PHE B C 1
ATOM 5334 O O . PHE B 1 218 ? 20.766 6.074 9.203 1 98.44 218 PHE B O 1
ATOM 5341 N N . LEU B 1 219 ? 19.453 7.008 10.758 1 98.5 219 LEU B N 1
ATOM 5342 C CA . LEU B 1 219 ? 19.75 6.039 11.805 1 98.5 219 LEU B CA 1
ATOM 5343 C C . LEU B 1 219 ? 18.562 5.109 12.047 1 98.5 219 LEU B C 1
ATOM 5345 O O . LEU B 1 219 ? 17.406 5.531 11.938 1 98.5 219 LEU B O 1
ATOM 5349 N N . VAL B 1 220 ? 18.781 3.854 12.312 1 98.81 220 VAL B N 1
ATOM 5350 C CA . VAL B 1 220 ? 17.703 2.902 12.609 1 98.81 220 VAL B CA 1
ATOM 5351 C C . VAL B 1 220 ? 18.016 2.186 13.93 1 98.81 220 VAL B C 1
ATOM 5353 O O . VAL B 1 220 ? 19.172 1.923 14.25 1 98.81 220 VAL B O 1
ATOM 5356 N N . TYR B 1 221 ? 16.984 1.974 14.727 1 98.81 221 TYR B N 1
ATOM 5357 C CA . TYR B 1 221 ? 17.062 1.355 16.047 1 98.81 221 TYR B CA 1
ATOM 5358 C C . TYR B 1 221 ? 16.156 0.14 16.141 1 98.81 221 TYR B C 1
ATOM 5360 O O . TYR B 1 221 ? 15.102 0.095 15.5 1 98.81 221 TYR B O 1
ATOM 5368 N N . LEU B 1 222 ? 16.562 -0.822 16.969 1 98.12 222 LEU B N 1
ATOM 5369 C CA . LEU B 1 222 ? 15.781 -2.02 17.234 1 98.12 222 LEU B CA 1
ATOM 5370 C C . LEU B 1 222 ? 15.023 -1.888 18.547 1 98.12 222 LEU B C 1
ATOM 5372 O O . LEU B 1 222 ? 14.055 -2.609 18.797 1 98.12 222 LEU B O 1
ATOM 5376 N N . ASP B 1 223 ? 15.531 -0.977 19.344 1 96.62 223 ASP B N 1
ATOM 5377 C CA . ASP B 1 223 ? 15.039 -0.812 20.719 1 96.62 223 ASP B CA 1
ATOM 5378 C C . ASP B 1 223 ? 14.469 0.588 20.922 1 96.62 223 ASP B C 1
ATOM 5380 O O . ASP B 1 223 ? 15.148 1.586 20.688 1 96.62 223 ASP B O 1
ATOM 5384 N N . LYS B 1 224 ? 13.273 0.608 21.375 1 97.25 224 LYS B N 1
ATOM 5385 C CA . LYS B 1 224 ? 12.562 1.872 21.562 1 97.25 224 LYS B CA 1
ATOM 5386 C C . LYS B 1 224 ? 13.281 2.752 22.578 1 97.25 224 LYS B C 1
ATOM 5388 O O . LYS B 1 224 ? 13.336 3.975 22.438 1 97.25 224 LYS B O 1
ATOM 5393 N N . GLU B 1 225 ? 13.828 2.205 23.688 1 97.69 225 GLU B N 1
ATOM 5394 C CA . GLU B 1 225 ? 14.477 2.982 24.75 1 97.69 225 GLU B CA 1
ATOM 5395 C C . GLU B 1 225 ? 15.75 3.648 24.234 1 97.69 225 GLU B C 1
ATOM 5397 O O . GLU B 1 225 ? 16.016 4.812 24.547 1 97.69 225 GLU B O 1
ATOM 5402 N N . GLN B 1 226 ? 16.531 2.879 23.484 1 98.12 226 GLN B N 1
ATOM 5403 C CA . GLN B 1 226 ? 17.75 3.445 22.906 1 98.12 226 GLN B CA 1
ATOM 5404 C C . GLN B 1 226 ? 17.422 4.543 21.906 1 98.12 226 GLN B C 1
ATOM 5406 O O . GLN B 1 226 ? 18.125 5.555 21.828 1 98.12 226 GLN B O 1
ATOM 5411 N N . TRP B 1 227 ? 16.422 4.277 21.109 1 98.31 227 TRP B N 1
ATOM 5412 C CA . TRP B 1 227 ? 15.93 5.262 20.156 1 98.31 227 TRP B CA 1
ATOM 5413 C C . TRP B 1 227 ? 15.547 6.562 20.859 1 98.31 227 TRP B C 1
ATOM 5415 O O . TRP B 1 227 ? 15.977 7.645 20.453 1 98.31 227 TRP B O 1
ATOM 5425 N N . TYR B 1 228 ? 14.797 6.477 21.938 1 97.5 228 TYR B N 1
ATOM 5426 C CA . TYR B 1 228 ? 14.359 7.637 22.703 1 97.5 228 TYR B CA 1
ATOM 5427 C C . TYR B 1 228 ? 15.555 8.344 23.344 1 97.5 228 TYR B C 1
ATOM 5429 O O . TYR B 1 228 ? 15.625 9.578 23.344 1 97.5 228 TYR B O 1
ATOM 5437 N N . CYS B 1 229 ? 16.484 7.645 23.859 1 97.19 229 CYS B N 1
ATOM 5438 C CA . CYS B 1 229 ? 17.672 8.211 24.484 1 97.19 229 CYS B CA 1
ATOM 5439 C C . CYS B 1 229 ? 18.484 9.031 23.484 1 97.19 229 CYS B C 1
ATOM 5441 O O . CYS B 1 229 ? 18.875 10.156 23.781 1 97.19 229 CYS B O 1
ATOM 5443 N N . ASP B 1 230 ? 18.703 8.5 22.328 1 97.56 230 ASP B N 1
ATOM 5444 C CA . ASP B 1 230 ? 19.484 9.203 21.312 1 97.56 230 ASP B CA 1
ATOM 5445 C C . ASP B 1 230 ? 18.719 10.422 20.797 1 97.56 230 ASP B C 1
ATOM 5447 O O . ASP B 1 230 ? 19.328 11.445 20.484 1 97.56 230 ASP B O 1
ATOM 5451 N N . LEU B 1 231 ? 17.469 10.258 20.672 1 96.25 231 LEU B N 1
ATOM 5452 C CA . LEU B 1 231 ? 16.641 11.391 20.281 1 96.25 231 LEU B CA 1
ATOM 5453 C C . LEU B 1 231 ? 16.828 12.562 21.234 1 96.25 231 LEU B C 1
ATOM 5455 O O . LEU B 1 231 ? 16.922 13.711 20.781 1 96.25 231 LEU B O 1
ATOM 5459 N N . GLN B 1 232 ? 16.938 12.352 22.484 1 94.19 232 GLN B N 1
ATOM 5460 C CA . GLN B 1 232 ? 17.141 13.398 23.484 1 94.19 232 GLN B CA 1
ATOM 5461 C C . GLN B 1 232 ? 18.516 14.047 23.328 1 94.19 232 GLN B C 1
ATOM 5463 O O . GLN B 1 232 ? 18.641 15.266 23.438 1 94.19 232 GLN B O 1
ATOM 5468 N N . LYS B 1 233 ? 19.484 13.281 23.031 1 94.88 233 LYS B N 1
ATOM 5469 C CA . LYS B 1 233 ? 20.844 13.789 22.891 1 94.88 233 LYS B CA 1
ATOM 5470 C C . LYS B 1 233 ? 20.969 14.727 21.688 1 94.88 233 LYS B C 1
ATOM 5472 O O . LYS B 1 233 ? 21.703 15.703 21.734 1 94.88 233 LYS B O 1
ATOM 5477 N N . LEU B 1 234 ? 20.25 14.422 20.641 1 94 234 LEU B N 1
ATOM 5478 C CA . LEU B 1 234 ? 20.453 15.109 19.375 1 94 234 LEU B CA 1
ATOM 5479 C C . LEU B 1 234 ? 19.781 16.469 19.375 1 94 234 LEU B C 1
ATOM 5481 O O . LEU B 1 234 ? 20.141 17.359 18.594 1 94 234 LEU B O 1
ATOM 5485 N N . LYS B 1 235 ? 18.859 16.656 20.203 1 90.75 235 LYS B N 1
ATOM 5486 C CA . LYS B 1 235 ? 18.094 17.906 20.219 1 90.75 235 LYS B CA 1
ATOM 5487 C C . LYS B 1 235 ? 19 19.109 20.391 1 90.75 235 LYS B C 1
ATOM 5489 O O . LYS B 1 235 ? 18.703 20.203 19.906 1 90.75 235 LYS B O 1
ATOM 5494 N N . LYS B 1 236 ? 20.156 18.953 20.984 1 88.94 236 LYS B N 1
ATOM 5495 C CA . LYS B 1 236 ? 21.094 20.047 21.281 1 88.94 236 LYS B CA 1
ATOM 5496 C C . LYS B 1 236 ? 21.891 20.438 20.031 1 88.94 236 LYS B C 1
ATOM 5498 O O . LYS B 1 236 ? 22.344 21.578 19.922 1 88.94 236 LYS B O 1
ATOM 5503 N N . HIS B 1 237 ? 22.031 19.531 19.156 1 91.19 237 HIS B N 1
ATOM 5504 C CA . HIS B 1 237 ? 22.984 19.766 18.078 1 91.19 237 HIS B CA 1
ATOM 5505 C C . HIS B 1 237 ? 22.266 19.812 16.719 1 91.19 237 HIS B C 1
ATOM 5507 O O . HIS B 1 237 ? 22.797 20.375 15.766 1 91.19 237 HIS B O 1
ATOM 5513 N N . ALA B 1 238 ? 21.109 19.328 16.656 1 96 238 ALA B N 1
ATOM 5514 C CA . ALA B 1 238 ? 20.422 19.172 15.375 1 96 238 ALA B CA 1
ATOM 5515 C C . ALA B 1 238 ? 19.781 20.484 14.938 1 96 238 ALA B C 1
ATOM 5517 O O . ALA B 1 238 ? 19.438 21.328 15.773 1 96 238 ALA B O 1
ATOM 5518 N N . ASP B 1 239 ? 19.672 20.672 13.672 1 97.5 239 ASP B N 1
ATOM 5519 C CA . ASP B 1 239 ? 18.859 21.734 13.102 1 97.5 239 ASP B CA 1
ATOM 5520 C C . ASP B 1 239 ? 17.516 21.203 12.609 1 97.5 239 ASP B C 1
ATOM 5522 O O . ASP B 1 239 ? 16.562 21.969 12.445 1 97.5 239 ASP B O 1
ATOM 5526 N N . GLY B 1 240 ? 17.438 19.906 12.305 1 97.94 240 GLY B N 1
ATOM 5527 C CA . GLY B 1 240 ? 16.234 19.188 11.953 1 97.94 240 GLY B CA 1
ATOM 5528 C C . GLY B 1 240 ? 16.203 17.766 12.469 1 97.94 240 GLY B C 1
ATOM 5529 O O . GLY B 1 240 ? 17.234 17.094 12.477 1 97.94 240 GLY B O 1
ATOM 5530 N N . ILE B 1 241 ? 15.07 17.312 12.977 1 98.12 241 ILE B N 1
ATOM 5531 C CA . ILE B 1 241 ? 14.883 15.945 13.445 1 98.12 241 ILE B CA 1
ATOM 5532 C C . ILE B 1 241 ? 13.617 15.359 12.82 1 98.12 241 ILE B C 1
ATOM 5534 O O . ILE B 1 241 ? 12.562 15.992 12.82 1 98.12 241 ILE B O 1
ATOM 5538 N N . GLU B 1 242 ? 13.734 14.227 12.242 1 98 242 GLU B N 1
ATOM 5539 C CA . GLU B 1 242 ? 12.594 13.391 11.898 1 98 242 GLU B CA 1
ATOM 5540 C C . GLU B 1 242 ? 12.688 12.023 12.57 1 98 242 GLU B C 1
ATOM 5542 O O . GLU B 1 242 ? 13.703 11.328 12.445 1 98 242 GLU B O 1
ATOM 5547 N N . ALA B 1 243 ? 11.727 11.648 13.312 1 98.44 243 ALA B N 1
ATOM 5548 C CA . ALA B 1 243 ? 11.641 10.352 13.984 1 98.44 243 ALA B CA 1
ATOM 5549 C C . ALA B 1 243 ? 10.336 9.648 13.641 1 98.44 243 ALA B C 1
ATOM 5551 O O . ALA B 1 243 ? 9.281 10.281 13.555 1 98.44 243 ALA B O 1
ATOM 5552 N N . PHE B 1 244 ? 10.414 8.336 13.414 1 98.69 244 PHE B N 1
ATOM 5553 C CA . PHE B 1 244 ? 9.203 7.602 13.055 1 98.69 244 PHE B CA 1
ATOM 5554 C C . PHE B 1 244 ? 9.406 6.105 13.266 1 98.69 244 PHE B C 1
ATOM 5556 O O . PHE B 1 244 ? 10.539 5.641 13.438 1 98.69 244 PHE B O 1
ATOM 5563 N N . CYS B 1 245 ? 8.352 5.387 13.375 1 98.81 245 CYS B N 1
ATOM 5564 C CA . CYS B 1 245 ? 8.312 3.932 13.43 1 98.81 245 CYS B CA 1
ATOM 5565 C C . CYS B 1 245 ? 7.797 3.35 12.125 1 98.81 245 CYS B C 1
ATOM 5567 O O . CYS B 1 245 ? 6.844 3.869 11.539 1 98.81 245 CYS B O 1
ATOM 5569 N N . THR B 1 246 ? 8.43 2.34 11.633 1 98.5 246 THR B N 1
ATOM 5570 C CA . THR B 1 246 ? 8.023 1.713 10.383 1 98.5 246 THR B CA 1
ATOM 5571 C C . THR B 1 246 ? 7.906 0.2 10.547 1 98.5 246 THR B C 1
ATOM 5573 O O . THR B 1 246 ? 8.695 -0.412 11.266 1 98.5 246 THR B O 1
ATOM 5576 N N . PRO B 1 247 ? 6.914 -0.376 9.891 1 98.25 247 PRO B N 1
ATOM 5577 C CA . PRO B 1 247 ? 6.668 -1.814 10.023 1 98.25 247 PRO B CA 1
ATOM 5578 C C . PRO B 1 247 ? 7.336 -2.627 8.914 1 98.25 247 PRO B C 1
ATOM 5580 O O . PRO B 1 247 ? 7.422 -2.166 7.77 1 98.25 247 PRO B O 1
ATOM 5583 N N . ALA B 1 248 ? 7.816 -3.76 9.203 1 98.31 248 ALA B N 1
ATOM 5584 C CA . ALA B 1 248 ? 8.133 -4.848 8.281 1 98.31 248 ALA B CA 1
ATOM 5585 C C . ALA B 1 248 ? 7.148 -6.004 8.438 1 98.31 248 ALA B C 1
ATOM 5587 O O . ALA B 1 248 ? 7.133 -6.676 9.469 1 98.31 248 ALA B O 1
ATOM 5588 N N . ILE B 1 249 ? 6.355 -6.285 7.449 1 97.62 249 ILE B N 1
ATOM 5589 C CA . ILE B 1 249 ? 5.301 -7.289 7.516 1 97.62 249 ILE B CA 1
ATOM 5590 C C . ILE B 1 249 ? 5.91 -8.672 7.742 1 97.62 249 ILE B C 1
ATOM 5592 O O . ILE B 1 249 ? 6.855 -9.062 7.055 1 97.62 249 ILE B O 1
ATOM 5596 N N . GLN B 1 250 ? 5.352 -9.383 8.727 1 97.94 250 GLN B N 1
ATOM 5597 C CA . GLN B 1 250 ? 5.957 -10.656 9.109 1 97.94 250 GLN B CA 1
ATOM 5598 C C . GLN B 1 250 ? 4.988 -11.812 8.898 1 97.94 250 GLN B C 1
ATOM 5600 O O . GLN B 1 250 ? 5.312 -12.961 9.195 1 97.94 250 GLN B O 1
ATOM 5605 N N . GLY B 1 251 ? 3.809 -11.531 8.352 1 96.5 251 GLY B N 1
ATOM 5606 C CA . GLY B 1 251 ? 2.805 -12.555 8.109 1 96.5 251 GLY B CA 1
ATOM 5607 C C . GLY B 1 251 ? 1.41 -12.133 8.531 1 96.5 251 GLY B C 1
ATOM 5608 O O . GLY B 1 251 ? 1.091 -10.945 8.547 1 96.5 251 GLY B O 1
ATOM 5609 N N . ALA B 1 252 ? 0.516 -13.062 8.68 1 96.19 252 ALA B N 1
ATOM 5610 C CA . ALA B 1 252 ? -0.846 -12.828 9.148 1 96.19 252 ALA B CA 1
ATOM 5611 C C . ALA B 1 252 ? -1.195 -13.773 10.297 1 96.19 252 ALA B C 1
ATOM 5613 O O . ALA B 1 252 ? -0.845 -14.953 10.266 1 96.19 252 ALA B O 1
ATOM 5614 N N . LYS B 1 253 ? -1.73 -13.25 11.289 1 94.62 253 LYS B N 1
ATOM 5615 C CA . LYS B 1 253 ? -2.113 -14.047 12.445 1 94.62 253 LYS B CA 1
ATOM 5616 C C . LYS B 1 253 ? -3.621 -14.281 12.477 1 94.62 253 LYS B C 1
ATOM 5618 O O . LYS B 1 253 ? -4.395 -13.438 12.031 1 94.62 253 LYS B O 1
ATOM 5623 N N . GLN B 1 254 ? -3.984 -15.406 12.953 1 93.5 254 GLN B N 1
ATOM 5624 C CA . GLN B 1 254 ? -5.391 -15.727 13.156 1 93.5 254 GLN B CA 1
ATOM 5625 C C . GLN B 1 254 ? -5.953 -14.984 14.367 1 93.5 254 GLN B C 1
ATOM 5627 O O . GLN B 1 254 ? -5.352 -15 15.445 1 93.5 254 GLN B O 1
ATOM 5632 N N . THR B 1 255 ? -7.039 -14.305 14.156 1 90 255 THR B N 1
ATOM 5633 C CA . THR B 1 255 ? -7.762 -13.617 15.219 1 90 255 THR B CA 1
ATOM 5634 C C . THR B 1 255 ? -9.25 -13.93 15.156 1 90 255 THR B C 1
ATOM 5636 O O . THR B 1 255 ? -9.695 -14.68 14.281 1 90 255 THR B O 1
ATOM 5639 N N . ASP B 1 256 ? -10.055 -13.414 16.078 1 87.75 256 ASP B N 1
ATOM 5640 C CA . ASP B 1 256 ? -11.508 -13.578 16.078 1 87.75 256 ASP B CA 1
ATOM 5641 C C . ASP B 1 256 ? -12.141 -12.898 14.867 1 87.75 256 ASP B C 1
ATOM 5643 O O . ASP B 1 256 ? -13.242 -13.258 14.453 1 87.75 256 ASP B O 1
ATOM 5647 N N . LYS B 1 257 ? -11.453 -12.023 14.312 1 84.62 257 LYS B N 1
ATOM 5648 C CA . LYS B 1 257 ? -11.961 -11.273 13.172 1 84.62 257 LYS B CA 1
ATOM 5649 C C . LYS B 1 257 ? -11.398 -11.812 11.859 1 84.62 257 LYS B C 1
ATOM 5651 O O . LYS B 1 257 ? -11.562 -11.195 10.805 1 84.62 257 LYS B O 1
ATOM 5656 N N . GLY B 1 258 ? -10.727 -12.945 11.922 1 90.06 258 GLY B N 1
ATOM 5657 C CA . GLY B 1 258 ? -10.07 -13.508 10.75 1 90.06 258 GLY B CA 1
ATOM 5658 C C . GLY B 1 258 ? -8.562 -13.398 10.805 1 90.06 258 GLY B C 1
ATOM 5659 O O . GLY B 1 258 ? -7.988 -13.141 11.867 1 90.06 258 GLY B O 1
ATOM 5660 N N . ARG B 1 259 ? -7.945 -13.68 9.688 1 94.25 259 ARG B N 1
ATOM 5661 C CA . ARG B 1 259 ? -6.488 -13.594 9.602 1 94.25 259 ARG B CA 1
ATOM 5662 C C . ARG B 1 259 ? -6.039 -12.18 9.258 1 94.25 259 ARG B C 1
ATOM 5664 O O . ARG B 1 259 ? -6.426 -11.633 8.227 1 94.25 259 ARG B O 1
ATOM 5671 N N . ILE B 1 260 ? -5.203 -11.602 10.18 1 92.5 260 ILE B N 1
ATOM 5672 C CA . ILE B 1 260 ? -4.809 -10.211 10.031 1 92.5 260 ILE B CA 1
ATOM 5673 C C . ILE B 1 260 ? -3.289 -10.109 9.93 1 92.5 260 ILE B C 1
ATOM 5675 O O . ILE B 1 260 ? -2.566 -10.727 10.711 1 92.5 260 ILE B O 1
ATOM 5679 N N . PRO B 1 261 ? -2.869 -9.281 8.969 1 94.88 261 PRO B N 1
ATOM 5680 C CA . PRO B 1 261 ? -1.42 -9.094 8.867 1 94.88 261 PRO B CA 1
ATOM 5681 C C . PRO B 1 261 ? -0.818 -8.477 10.125 1 94.88 261 PRO B C 1
ATOM 5683 O O . PRO B 1 261 ? -1.471 -7.668 10.797 1 94.88 261 PRO B O 1
ATOM 5686 N N . PHE B 1 262 ? 0.408 -8.797 10.516 1 95.94 262 PHE B N 1
ATOM 5687 C CA . PHE B 1 262 ? 1.16 -8.172 11.594 1 95.94 262 PHE B CA 1
ATOM 5688 C C . PHE B 1 262 ? 2.594 -7.887 11.164 1 95.94 262 PHE B C 1
ATOM 5690 O O . PHE B 1 262 ? 3.047 -8.383 10.133 1 95.94 262 PHE B O 1
ATOM 5697 N N . ALA B 1 263 ? 3.26 -7.02 11.883 1 97.75 263 ALA B N 1
ATOM 5698 C CA . ALA B 1 263 ? 4.574 -6.551 11.445 1 97.75 263 ALA B CA 1
ATOM 5699 C C . ALA B 1 263 ? 5.527 -6.418 12.625 1 97.75 263 ALA B C 1
ATOM 5701 O O . ALA B 1 263 ? 5.098 -6.387 13.781 1 97.75 263 ALA B O 1
ATOM 5702 N N . GLN B 1 264 ? 6.812 -6.535 12.359 1 98.12 264 GLN B N 1
ATOM 5703 C CA . GLN B 1 264 ? 7.859 -6.07 13.266 1 98.12 264 GLN B CA 1
ATOM 5704 C C . GLN B 1 264 ? 8.188 -4.602 13.008 1 98.12 264 GLN B C 1
ATOM 5706 O O . GLN B 1 264 ? 8.453 -4.207 11.875 1 98.12 264 GLN B O 1
ATOM 5711 N N . TRP B 1 265 ? 8.164 -3.838 14.086 1 98.38 265 TRP B N 1
ATOM 5712 C CA . TRP B 1 265 ? 8.375 -2.398 13.953 1 98.38 265 TRP B CA 1
ATOM 5713 C C . TRP B 1 265 ? 9.836 -2.037 14.234 1 98.38 265 TRP B C 1
ATOM 5715 O O . TRP B 1 265 ? 10.453 -2.588 15.141 1 98.38 265 TRP B O 1
ATOM 5725 N N . LEU B 1 266 ? 10.359 -1.172 13.398 1 98.75 266 LEU B N 1
ATOM 5726 C CA . LEU B 1 266 ? 11.656 -0.545 13.602 1 98.75 266 LEU B CA 1
ATOM 5727 C C . LEU B 1 266 ? 11.5 0.936 13.93 1 98.75 266 LEU B C 1
ATOM 5729 O O . LEU B 1 266 ? 10.453 1.524 13.68 1 98.75 266 LEU B O 1
ATOM 5733 N N . TYR B 1 267 ? 12.531 1.512 14.586 1 98.81 267 TYR B N 1
ATOM 5734 C CA . TYR B 1 267 ? 12.523 2.916 14.984 1 98.81 267 TYR B CA 1
ATOM 5735 C C . TYR B 1 267 ? 13.578 3.699 14.211 1 98.81 267 TYR B C 1
ATOM 5737 O O . TYR B 1 267 ? 14.766 3.367 14.25 1 98.81 267 TYR B O 1
ATOM 5745 N N . ALA B 1 268 ? 13.117 4.707 13.516 1 98.81 268 ALA B N 1
ATOM 5746 C CA . ALA B 1 268 ? 14.008 5.48 12.648 1 98.81 268 ALA B CA 1
ATOM 5747 C C . ALA B 1 268 ? 14.211 6.895 13.195 1 98.81 268 ALA B C 1
ATOM 5749 O O . ALA B 1 268 ? 13.305 7.469 13.805 1 98.81 268 ALA B O 1
ATOM 5750 N N . LEU B 1 269 ? 15.391 7.438 12.969 1 98.44 269 LEU B N 1
ATOM 5751 C CA . LEU B 1 269 ? 15.773 8.789 13.375 1 98.44 269 LEU B CA 1
ATOM 5752 C C . LEU B 1 269 ? 16.625 9.461 12.305 1 98.44 269 LEU B C 1
ATOM 5754 O O . LEU B 1 269 ? 17.688 8.945 11.938 1 98.44 269 LEU B O 1
ATOM 5758 N N . HIS B 1 270 ? 16.156 10.562 11.688 1 98.38 270 HIS B N 1
ATOM 5759 C CA . HIS B 1 270 ? 16.953 11.406 10.805 1 98.38 270 HIS B CA 1
ATOM 5760 C C . HIS B 1 270 ? 17.5 12.617 11.547 1 98.38 270 HIS B C 1
ATOM 5762 O O . HIS B 1 270 ? 16.734 13.43 12.078 1 98.38 270 HIS B O 1
ATOM 5768 N N . LEU B 1 271 ? 18.797 12.719 11.594 1 97.94 271 LEU B N 1
ATOM 5769 C CA . LEU B 1 271 ? 19.484 13.867 12.172 1 97.94 271 LEU B CA 1
ATOM 5770 C C . LEU B 1 271 ? 20.016 14.789 11.07 1 97.94 271 LEU B C 1
ATOM 5772 O O . LEU B 1 271 ? 20.859 14.391 10.266 1 97.94 271 LEU B O 1
ATOM 5776 N N . SER B 1 272 ? 19.484 16.031 10.992 1 98.25 272 SER B N 1
ATOM 5777 C CA . SER B 1 272 ? 19.922 17 9.992 1 98.25 272 SER B CA 1
ATOM 5778 C C . SER B 1 272 ? 20.672 18.156 10.641 1 98.25 272 SER B C 1
ATOM 5780 O O . SER B 1 272 ? 20.203 18.734 11.625 1 98.25 272 SER B O 1
ATOM 5782 N N . ILE B 1 273 ? 21.812 18.469 10.094 1 97.94 273 ILE B N 1
ATOM 5783 C CA . ILE B 1 273 ? 22.625 19.578 10.578 1 97.94 273 ILE B CA 1
ATOM 5784 C C . ILE B 1 273 ? 23.016 20.484 9.414 1 97.94 273 ILE B C 1
ATOM 5786 O O . ILE B 1 273 ? 23.562 20.016 8.414 1 97.94 273 ILE B O 1
ATOM 5790 N N . GLU B 1 274 ? 22.672 21.797 9.508 1 98.19 274 GLU B N 1
ATOM 5791 C CA . GLU B 1 274 ? 23.062 22.797 8.508 1 98.19 274 GLU B CA 1
ATOM 5792 C C . GLU B 1 274 ? 24.547 23.109 8.602 1 98.19 274 GLU B C 1
ATOM 5794 O O . GLU B 1 274 ? 25.125 23.125 9.695 1 98.19 274 GLU B O 1
ATOM 5799 N N . TYR B 1 275 ? 25.156 23.312 7.383 1 98 275 TYR B N 1
ATOM 5800 C CA . TYR B 1 275 ? 26.578 23.688 7.371 1 98 275 TYR B CA 1
ATOM 5801 C C . TYR B 1 275 ? 26.906 24.516 6.133 1 98 275 TYR B C 1
ATOM 5803 O O . TYR B 1 275 ? 26.141 24.531 5.168 1 98 275 TYR B O 1
ATOM 5811 N N . ASP B 1 276 ? 28 25.25 6.148 1 97.19 276 ASP B N 1
ATOM 5812 C CA . ASP B 1 276 ? 28.469 25.984 4.988 1 97.19 276 ASP B CA 1
ATOM 5813 C C . ASP B 1 276 ? 29.656 25.281 4.336 1 97.19 276 ASP B C 1
ATOM 5815 O O . ASP B 1 276 ? 29.5 24.609 3.314 1 97.19 276 ASP B O 1
ATOM 5819 N N . GLU B 1 277 ? 30.797 25.266 4.969 1 92.88 277 GLU B N 1
ATOM 5820 C CA . GLU B 1 277 ? 32 24.766 4.32 1 92.88 277 GLU B CA 1
ATOM 5821 C C . GLU B 1 277 ? 32.375 23.359 4.805 1 92.88 277 GLU B C 1
ATOM 5823 O O . GLU B 1 277 ? 32.656 22.469 3.996 1 92.88 277 GLU B O 1
ATOM 5828 N N . ARG B 1 278 ? 32.344 23.141 6.059 1 94.38 278 ARG B N 1
ATOM 5829 C CA . ARG B 1 278 ? 32.781 21.859 6.621 1 94.38 278 ARG B CA 1
ATOM 5830 C C . ARG B 1 278 ? 31.562 21.031 7.023 1 94.38 278 ARG B C 1
ATOM 5832 O O . ARG B 1 278 ? 30.844 21.375 7.961 1 94.38 278 ARG B O 1
ATOM 5839 N N . PRO B 1 279 ? 31.359 19.844 6.398 1 95 279 PRO B N 1
ATOM 5840 C CA . PRO B 1 279 ? 30.25 18.984 6.805 1 95 279 PRO B CA 1
ATOM 5841 C C . PRO B 1 279 ? 30.422 18.438 8.219 1 95 279 PRO B C 1
ATOM 5843 O O . PRO B 1 279 ? 31.516 18.031 8.602 1 95 279 PRO B O 1
ATOM 5846 N N . PRO B 1 280 ? 29.375 18.406 8.992 1 94.5 280 PRO B N 1
ATOM 5847 C CA . PRO B 1 280 ? 29.438 17.891 10.352 1 94.5 280 PRO B CA 1
ATOM 5848 C C . PRO B 1 280 ? 29.625 16.375 10.398 1 94.5 280 PRO B C 1
ATOM 5850 O O . PRO B 1 280 ? 29.125 15.664 9.516 1 94.5 280 PRO B O 1
ATOM 5853 N N . GLU B 1 281 ? 30.281 15.875 11.414 1 94.69 281 GLU B N 1
ATOM 5854 C CA . GLU B 1 281 ? 30.422 14.453 11.688 1 94.69 281 GLU B CA 1
ATOM 5855 C C . GLU B 1 281 ? 29.719 14.062 12.984 1 94.69 281 GLU B C 1
ATOM 5857 O O . GLU B 1 281 ? 29.578 14.891 13.891 1 94.69 281 GLU B O 1
ATOM 5862 N N . LEU B 1 282 ? 29.328 12.773 13.07 1 93.19 282 LEU B N 1
ATOM 5863 C CA . LEU B 1 282 ? 28.641 12.312 14.266 1 93.19 282 LEU B CA 1
ATOM 5864 C C . LEU B 1 282 ? 29.547 12.414 15.484 1 93.19 282 LEU B C 1
ATOM 5866 O O . LEU B 1 282 ? 29.078 12.641 16.609 1 93.19 282 LEU B O 1
ATOM 5870 N N . ASN B 1 283 ? 30.797 12.266 15.242 1 88.88 283 ASN B N 1
ATOM 5871 C CA . ASN B 1 283 ? 31.781 12.336 16.328 1 88.88 283 ASN B CA 1
ATOM 5872 C C . ASN B 1 283 ? 31.891 13.758 16.875 1 88.88 283 ASN B C 1
ATOM 5874 O O . ASN B 1 283 ? 32.469 13.961 17.938 1 88.88 283 ASN B O 1
ATOM 5878 N N . ASP B 1 284 ? 31.312 14.758 16.172 1 88.81 284 ASP B N 1
ATOM 5879 C CA . ASP B 1 284 ? 31.312 16.141 16.625 1 88.81 284 ASP B CA 1
ATOM 5880 C C . ASP B 1 284 ? 30.297 16.359 17.734 1 88.81 284 ASP B C 1
ATOM 5882 O O . ASP B 1 284 ? 30.328 17.375 18.438 1 88.81 284 ASP B O 1
ATOM 5886 N N . LEU B 1 285 ? 29.5 15.375 17.891 1 90.44 285 LEU B N 1
ATOM 5887 C CA . LEU B 1 285 ? 28.453 15.5 18.906 1 90.44 285 LEU B CA 1
ATOM 5888 C C . LEU B 1 285 ? 29.047 15.336 20.312 1 90.44 285 LEU B C 1
ATOM 5890 O O . LEU B 1 285 ? 30.047 14.641 20.5 1 90.44 285 LEU B O 1
ATOM 5894 N N . ASP B 1 286 ? 28.391 15.992 21.266 1 88.5 286 ASP B N 1
ATOM 5895 C CA . ASP B 1 286 ? 28.844 15.945 22.656 1 88.5 286 ASP B CA 1
ATOM 5896 C C . ASP B 1 286 ? 28.812 14.516 23.188 1 88.5 286 ASP B C 1
ATOM 5898 O O . ASP B 1 286 ? 29.719 14.094 23.906 1 88.5 286 ASP B O 1
ATOM 5902 N N . GLU B 1 287 ? 27.75 13.82 22.922 1 91.5 287 GLU B N 1
ATOM 5903 C CA . GLU B 1 287 ? 27.547 12.438 23.328 1 91.5 287 GLU B CA 1
ATOM 5904 C C . GLU B 1 287 ? 27.375 11.523 22.125 1 91.5 287 GLU B C 1
ATOM 5906 O O . GLU B 1 287 ? 26.688 11.883 21.156 1 91.5 287 GLU B O 1
ATOM 5911 N N . PRO B 1 288 ? 27.953 10.375 22.359 1 92.56 288 PRO B N 1
ATOM 5912 C CA . PRO B 1 288 ? 27.828 9.461 21.219 1 92.56 288 PRO B CA 1
ATOM 5913 C C . PRO B 1 288 ? 26.438 8.867 21.078 1 92.56 288 PRO B C 1
ATOM 5915 O O . PRO B 1 288 ? 25.781 8.57 22.078 1 92.56 288 PRO B O 1
ATOM 5918 N N . LEU B 1 289 ? 25.938 8.672 19.891 1 95.5 289 LEU B N 1
ATOM 5919 C CA . LEU B 1 289 ? 24.703 7.957 19.578 1 95.5 289 LEU B CA 1
ATOM 5920 C C . LEU B 1 289 ? 24.969 6.457 19.469 1 95.5 289 LEU B C 1
ATOM 5922 O O . LEU B 1 289 ? 26.094 6.031 19.234 1 95.5 289 LEU B O 1
ATOM 5926 N N . ARG B 1 290 ? 23.938 5.672 19.781 1 96.56 290 ARG B N 1
ATOM 5927 C CA . ARG B 1 290 ? 24.078 4.223 19.688 1 96.56 290 ARG B CA 1
ATOM 5928 C C . ARG B 1 290 ? 22.984 3.613 18.828 1 96.56 290 ARG B C 1
ATOM 5930 O O . ARG B 1 290 ? 22.234 2.734 19.281 1 96.56 290 ARG B O 1
ATOM 5937 N N . PRO B 1 291 ? 22.844 4.016 17.578 1 98.25 291 PRO B N 1
ATOM 5938 C CA . PRO B 1 291 ? 21.922 3.338 16.688 1 98.25 291 PRO B CA 1
ATOM 5939 C C . PRO B 1 291 ? 22.312 1.892 16.406 1 98.25 291 PRO B C 1
ATOM 5941 O O . PRO B 1 291 ? 23.469 1.517 16.609 1 98.25 291 PRO B O 1
ATOM 5944 N N . TRP B 1 292 ? 21.266 1.063 16.047 1 98.25 292 TRP B N 1
ATOM 5945 C CA . TRP B 1 292 ? 21.594 -0.264 15.539 1 98.25 292 TRP B CA 1
ATOM 5946 C C . TRP B 1 292 ? 22.469 -0.167 14.289 1 98.25 292 TRP B C 1
ATOM 5948 O O . TRP B 1 292 ? 23.484 -0.862 14.18 1 98.25 292 TRP B O 1
ATOM 5958 N N . LYS B 1 293 ? 22.078 0.711 13.344 1 97.75 293 LYS B N 1
ATOM 5959 C CA . LYS B 1 293 ? 22.828 0.961 12.117 1 97.75 293 LYS B CA 1
ATOM 5960 C C . LYS B 1 293 ? 22.719 2.424 11.695 1 97.75 293 LYS B C 1
ATOM 5962 O O . LYS B 1 293 ? 21.734 3.094 12 1 97.75 293 LYS B O 1
ATOM 5967 N N . ILE B 1 294 ? 23.812 2.924 11.133 1 98.06 294 ILE B N 1
ATOM 5968 C CA . ILE B 1 294 ? 23.766 4.109 10.289 1 98.06 294 ILE B CA 1
ATOM 5969 C C . ILE B 1 294 ? 23.516 3.697 8.836 1 98.06 294 ILE B C 1
ATOM 5971 O O . ILE B 1 294 ? 24.422 3.205 8.164 1 98.06 294 ILE B O 1
ATOM 5975 N N . LEU B 1 295 ? 22.344 3.889 8.344 1 97.44 295 LEU B N 1
ATOM 5976 C CA . LEU B 1 295 ? 21.938 3.312 7.07 1 97.44 295 LEU B CA 1
ATOM 5977 C C . LEU B 1 295 ? 22.453 4.152 5.906 1 97.44 295 LEU B C 1
ATOM 5979 O O . LEU B 1 295 ? 22.703 3.631 4.816 1 97.44 295 LEU B O 1
ATOM 5983 N N . HIS B 1 296 ? 22.453 5.461 6.121 1 96.88 296 HIS B N 1
ATOM 5984 C CA . HIS B 1 296 ? 22.781 6.379 5.039 1 96.88 296 HIS B CA 1
ATOM 5985 C C . HIS B 1 296 ? 23.219 7.738 5.578 1 96.88 296 HIS B C 1
ATOM 5987 O O . HIS B 1 296 ? 22.922 8.07 6.73 1 96.88 296 HIS B O 1
ATOM 5993 N N . LYS B 1 297 ? 24.016 8.367 4.914 1 97.19 297 LYS B N 1
ATOM 5994 C CA . LYS B 1 297 ? 24.438 9.75 5.133 1 97.19 297 LYS B CA 1
ATOM 5995 C C . LYS B 1 297 ? 24.453 10.531 3.826 1 97.19 297 LYS B C 1
ATOM 5997 O O . LYS B 1 297 ? 24.906 10.031 2.797 1 97.19 297 LYS B O 1
ATOM 6002 N N . GLN B 1 298 ? 23.828 11.734 3.791 1 97.12 298 GLN B N 1
ATOM 6003 C CA . GLN B 1 298 ? 23.859 12.484 2.541 1 97.12 298 GLN B CA 1
ATOM 6004 C C . GLN B 1 298 ? 23.969 13.984 2.803 1 97.12 298 GLN B C 1
ATOM 6006 O O . GLN B 1 298 ? 23.578 14.469 3.869 1 97.12 298 GLN B O 1
ATOM 6011 N N . ASP B 1 299 ? 24.484 14.727 1.82 1 97.69 299 ASP B N 1
ATOM 6012 C CA . ASP B 1 299 ? 24.594 16.188 1.77 1 97.69 299 ASP B CA 1
ATOM 6013 C C . ASP B 1 299 ? 23.719 16.766 0.666 1 97.69 299 ASP B C 1
ATOM 6015 O O . ASP B 1 299 ? 23.641 16.203 -0.432 1 97.69 299 ASP B O 1
ATOM 6019 N N . GLU B 1 300 ? 23.047 17.828 1.01 1 96.94 300 GLU B N 1
ATOM 6020 C CA . GLU B 1 300 ? 22.25 18.516 0 1 96.94 300 GLU B CA 1
ATOM 6021 C C . GLU B 1 300 ? 22.125 20 0.32 1 96.94 300 GLU B C 1
ATOM 6023 O O . GLU B 1 300 ? 22.469 20.438 1.422 1 96.94 300 GLU B O 1
ATOM 6028 N N . THR B 1 301 ? 21.641 20.797 -0.647 1 97.56 301 THR B N 1
ATOM 6029 C CA . THR B 1 301 ? 21.406 22.219 -0.414 1 97.56 301 THR B CA 1
ATOM 6030 C C . THR B 1 301 ? 20.219 22.422 0.538 1 97.56 301 THR B C 1
ATOM 6032 O O . THR B 1 301 ? 19.344 21.562 0.641 1 97.56 301 THR B O 1
ATOM 6035 N N . ILE B 1 302 ? 20.172 23.562 1.176 1 98.38 302 ILE B N 1
ATOM 6036 C CA . ILE B 1 302 ? 19.109 23.875 2.127 1 98.38 302 ILE B CA 1
ATOM 6037 C C . ILE B 1 302 ? 17.766 23.891 1.409 1 98.38 302 ILE B C 1
ATOM 6039 O O . ILE B 1 302 ? 16.75 23.484 1.972 1 98.38 302 ILE B O 1
ATOM 6043 N N . ASP B 1 303 ? 17.781 24.359 0.202 1 98 303 ASP B N 1
ATOM 6044 C CA . ASP B 1 303 ? 16.547 24.391 -0.593 1 98 303 ASP B CA 1
ATOM 6045 C C . ASP B 1 303 ? 16.047 22.969 -0.858 1 98 303 ASP B C 1
ATOM 6047 O O . ASP B 1 303 ? 14.859 22.688 -0.68 1 98 303 ASP B O 1
ATOM 6051 N N . SER B 1 304 ? 16.953 22.109 -1.271 1 97.44 304 SER B N 1
ATOM 6052 C CA . SER B 1 304 ? 16.625 20.703 -1.513 1 97.44 304 SER B CA 1
ATOM 6053 C C . SER B 1 304 ? 16.094 20.031 -0.247 1 97.44 304 SER B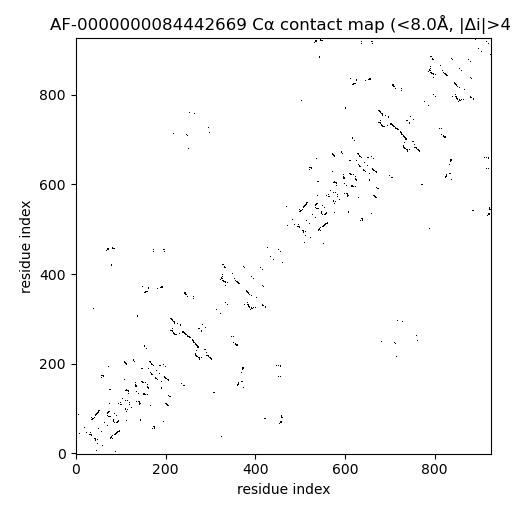 C 1
ATOM 6055 O O . SER B 1 304 ? 15.133 19.266 -0.297 1 97.44 304 SER B O 1
ATOM 6057 N N . TYR B 1 305 ? 16.719 20.312 0.837 1 97.75 305 TYR B N 1
ATOM 6058 C CA . TYR B 1 305 ? 16.312 19.734 2.119 1 97.75 305 TYR B CA 1
ATOM 6059 C C . TYR B 1 305 ? 14.883 20.125 2.473 1 97.75 305 TYR B C 1
ATOM 6061 O O . TYR B 1 305 ? 14.094 19.281 2.896 1 97.75 305 TYR B O 1
ATOM 6069 N N . PHE B 1 306 ? 14.523 21.391 2.332 1 98.25 306 PHE B N 1
ATOM 6070 C CA . PHE B 1 306 ? 13.195 21.844 2.701 1 98.25 306 PHE B CA 1
ATOM 6071 C C . PHE B 1 306 ? 12.133 21.219 1.802 1 98.25 306 PHE B C 1
ATOM 6073 O O . PHE B 1 306 ? 10.992 21.016 2.219 1 98.25 306 PHE B O 1
ATOM 6080 N N . HIS B 1 307 ? 12.5 20.844 0.598 1 97.38 307 HIS B N 1
ATOM 6081 C CA . HIS B 1 307 ? 11.555 20.297 -0.371 1 97.38 307 HIS B CA 1
ATOM 6082 C C . HIS B 1 307 ? 11.656 18.766 -0.443 1 97.38 307 HIS B C 1
ATOM 6084 O O . HIS B 1 307 ? 11.172 18.156 -1.396 1 97.38 307 HIS B O 1
ATOM 6090 N N . ARG B 1 308 ? 12.242 18.125 0.535 1 96.88 308 ARG B N 1
ATOM 6091 C CA . ARG B 1 308 ? 12.625 16.719 0.464 1 96.88 308 ARG B CA 1
ATOM 6092 C C . ARG B 1 308 ? 11.391 15.812 0.396 1 96.88 308 ARG B C 1
ATOM 6094 O O . ARG B 1 308 ? 11.492 14.656 -0.01 1 96.88 308 ARG B O 1
ATOM 6101 N N . HIS B 1 309 ? 10.25 16.312 0.796 1 96.5 309 HIS B N 1
ATOM 6102 C CA . HIS B 1 309 ? 9.047 15.484 0.798 1 96.5 309 HIS B CA 1
ATOM 6103 C C . HIS B 1 309 ? 8.234 15.68 -0.481 1 96.5 309 HIS B C 1
ATOM 6105 O O . HIS B 1 309 ? 7.25 14.984 -0.715 1 96.5 309 HIS B O 1
ATOM 6111 N N . ASP B 1 310 ? 8.609 16.625 -1.356 1 95.69 310 ASP B N 1
ATOM 6112 C CA . ASP B 1 310 ? 7.867 16.953 -2.572 1 95.69 310 ASP B CA 1
ATOM 6113 C C . ASP B 1 310 ? 7.66 15.711 -3.436 1 95.69 310 ASP B C 1
ATOM 6115 O O . ASP B 1 310 ? 6.57 15.484 -3.967 1 95.69 310 ASP B O 1
ATOM 6119 N N . PRO B 1 311 ? 8.75 14.93 -3.551 1 94.12 311 PRO B N 1
ATOM 6120 C CA . PRO B 1 311 ? 8.578 13.758 -4.41 1 94.12 311 PRO B CA 1
ATOM 6121 C C . PRO B 1 311 ? 7.492 12.812 -3.896 1 94.12 311 PRO B C 1
ATOM 6123 O O . PRO B 1 311 ? 6.816 12.156 -4.691 1 94.12 311 PRO B O 1
ATOM 6126 N N . ARG B 1 312 ? 7.363 12.672 -2.645 1 94 312 ARG B N 1
ATOM 6127 C CA . ARG B 1 312 ? 6.312 11.836 -2.074 1 94 312 ARG B CA 1
ATOM 6128 C C . ARG B 1 312 ? 4.93 12.312 -2.52 1 94 312 ARG B C 1
ATOM 6130 O O . ARG B 1 312 ? 4.09 11.5 -2.916 1 94 312 ARG B O 1
ATOM 6137 N N . PHE B 1 313 ? 4.699 13.586 -2.439 1 95.31 313 PHE B N 1
ATOM 6138 C CA . PHE B 1 313 ? 3.41 14.148 -2.828 1 95.31 313 PHE B CA 1
ATOM 6139 C C . PHE B 1 313 ? 3.184 13.992 -4.328 1 95.31 313 PHE B C 1
ATOM 6141 O O . PHE B 1 313 ? 2.064 13.719 -4.766 1 95.31 313 PHE B O 1
ATOM 6148 N N . ALA B 1 314 ? 4.223 14.188 -5.051 1 94.62 314 ALA B N 1
ATOM 6149 C CA . ALA B 1 314 ? 4.137 13.992 -6.496 1 94.62 314 ALA B CA 1
ATOM 6150 C C . ALA B 1 314 ? 3.75 12.547 -6.824 1 94.62 314 ALA B C 1
ATOM 6152 O O . ALA B 1 314 ? 2.92 12.312 -7.703 1 94.62 314 ALA B O 1
ATOM 6153 N N . ALA B 1 315 ? 4.367 11.664 -6.152 1 93.94 315 ALA B N 1
ATOM 6154 C CA . ALA B 1 315 ? 4.07 10.25 -6.367 1 93.94 315 ALA B CA 1
ATOM 6155 C C . ALA B 1 315 ? 2.619 9.938 -6.02 1 93.94 315 ALA B C 1
ATOM 6157 O O . ALA B 1 315 ? 1.955 9.172 -6.73 1 93.94 315 ALA B O 1
ATOM 6158 N N . MET B 1 316 ? 2.105 10.43 -4.922 1 95.62 316 MET B N 1
ATOM 6159 C CA . MET B 1 316 ? 0.715 10.227 -4.523 1 95.62 316 MET B CA 1
ATOM 6160 C C . MET B 1 316 ? -0.238 10.664 -5.629 1 95.62 316 MET B C 1
ATOM 6162 O O . MET B 1 316 ? -1.209 9.969 -5.93 1 95.62 316 MET B O 1
ATOM 6166 N N . LYS B 1 317 ? 0.072 11.82 -6.133 1 95.88 317 LYS B N 1
ATOM 6167 C CA . LYS B 1 317 ? -0.768 12.344 -7.207 1 95.88 317 LYS B CA 1
ATOM 6168 C C . LYS B 1 317 ? -0.671 11.477 -8.461 1 95.88 317 LYS B C 1
ATOM 6170 O O . LYS B 1 317 ? -1.686 11.18 -9.094 1 95.88 317 LYS B O 1
ATOM 6175 N N . LEU B 1 318 ? 0.503 11.047 -8.75 1 93.62 318 LEU B N 1
ATOM 6176 C CA . LEU B 1 318 ? 0.76 10.266 -9.953 1 93.62 318 LEU B CA 1
ATOM 6177 C C . LEU B 1 318 ? -0.053 8.977 -9.953 1 93.62 318 LEU B C 1
ATOM 6179 O O . LEU B 1 318 ? -0.613 8.586 -10.977 1 93.62 318 LEU B O 1
ATOM 6183 N N . ILE B 1 319 ? -0.129 8.344 -8.82 1 94 319 ILE B N 1
ATOM 6184 C CA . ILE B 1 319 ? -0.731 7.02 -8.82 1 94 319 ILE B CA 1
ATOM 6185 C C . ILE B 1 319 ? -2.156 7.098 -8.273 1 94 319 ILE B C 1
ATOM 6187 O O . ILE B 1 319 ? -2.746 6.078 -7.91 1 94 319 ILE B O 1
ATOM 6191 N N . GLY B 1 320 ? -2.684 8.297 -8.031 1 94 320 GLY B N 1
ATOM 6192 C CA . GLY B 1 320 ? -4.09 8.492 -7.703 1 94 320 GLY B CA 1
ATOM 6193 C C . GLY B 1 320 ? -4.371 8.422 -6.215 1 94 320 GLY B C 1
ATOM 6194 O O . GLY B 1 320 ? -5.516 8.57 -5.785 1 94 320 GLY B O 1
ATOM 6195 N N . GLN B 1 321 ? -3.412 8.266 -5.41 1 94.25 321 GLN B N 1
ATOM 6196 C CA . GLN B 1 321 ? -3.6 8.164 -3.967 1 94.25 321 GLN B CA 1
ATOM 6197 C C . GLN B 1 321 ? -4.078 9.492 -3.379 1 94.25 321 GLN B C 1
ATOM 6199 O O . GLN B 1 321 ? -4.801 9.508 -2.379 1 94.25 321 GLN B O 1
ATOM 6204 N N . TRP B 1 322 ? -3.748 10.586 -4 1 95.38 322 TRP B N 1
ATOM 6205 C CA . TRP B 1 322 ? -4.133 11.914 -3.539 1 95.38 322 TRP B CA 1
ATOM 6206 C C . TRP B 1 322 ? -5.648 12.062 -3.502 1 95.38 322 TRP B C 1
ATOM 6208 O O . TRP B 1 322 ? -6.18 12.883 -2.748 1 95.38 322 TRP B O 1
ATOM 6218 N N . GLU B 1 323 ? -6.398 11.258 -4.227 1 94.5 323 GLU B N 1
ATOM 6219 C CA . GLU B 1 323 ? -7.848 11.375 -4.363 1 94.5 323 GLU B CA 1
ATOM 6220 C C . GLU B 1 323 ? -8.57 10.398 -3.443 1 94.5 323 GLU B C 1
ATOM 6222 O O . GLU B 1 323 ? -9.797 10.391 -3.381 1 94.5 323 GLU B O 1
ATOM 6227 N N . LEU B 1 324 ? -7.836 9.641 -2.707 1 96.12 324 LEU B N 1
ATOM 6228 C CA . LEU B 1 324 ? -8.43 8.695 -1.768 1 96.12 324 LEU B CA 1
ATOM 6229 C C . LEU B 1 324 ? -8.75 9.375 -0.442 1 96.12 324 LEU B C 1
ATOM 6231 O O . LEU B 1 324 ? -8.562 10.586 -0.3 1 96.12 324 LEU B O 1
ATOM 6235 N N . GLN B 1 325 ? -9.336 8.617 0.528 1 97.19 325 GLN B N 1
ATOM 6236 C CA . GLN B 1 325 ? -9.664 9.148 1.85 1 97.19 325 GLN B CA 1
ATOM 6237 C C . GLN B 1 325 ? -8.43 9.203 2.742 1 97.19 325 GLN B C 1
ATOM 6239 O O . GLN B 1 325 ? -7.578 8.312 2.693 1 97.19 325 GLN B O 1
ATOM 6244 N N . HIS B 1 326 ? -8.305 10.25 3.533 1 97.62 326 HIS B N 1
ATOM 6245 C CA . HIS B 1 326 ? -7.137 10.461 4.379 1 97.62 326 HIS B CA 1
ATOM 6246 C C . HIS B 1 326 ? -7.543 10.656 5.84 1 97.62 326 HIS B C 1
ATOM 6248 O O . HIS B 1 326 ? -7.516 11.773 6.352 1 97.62 326 HIS B O 1
ATOM 6254 N N . PRO B 1 327 ? -7.84 9.602 6.531 1 97.31 327 PRO B N 1
ATOM 6255 C CA . PRO B 1 327 ? -8.102 9.727 7.965 1 97.31 327 PRO B CA 1
ATOM 6256 C C . PRO B 1 327 ? -6.832 9.93 8.789 1 97.31 327 PRO B C 1
ATOM 6258 O O . PRO B 1 327 ? -6.469 9.07 9.594 1 97.31 327 PRO B O 1
ATOM 6261 N N . TRP B 1 328 ? -6.234 11.07 8.656 1 98 328 TRP B N 1
ATOM 6262 C CA . TRP B 1 328 ? -4.977 11.352 9.344 1 98 328 TRP B CA 1
ATOM 6263 C C . TRP B 1 328 ? -5.195 11.523 10.844 1 98 328 TRP B C 1
ATOM 6265 O O . TRP B 1 328 ? -6.082 12.266 11.266 1 98 328 TRP B O 1
ATOM 6275 N N . TYR B 1 329 ? -4.465 10.828 11.602 1 98.12 329 TYR B N 1
ATOM 6276 C CA . TYR B 1 329 ? -4.484 10.938 13.055 1 98.12 329 TYR B CA 1
ATOM 6277 C C . TYR B 1 329 ? -3.266 11.703 13.555 1 98.12 329 TYR B C 1
ATOM 6279 O O . TYR B 1 329 ? -2.125 11.312 13.289 1 98.12 329 TYR B O 1
ATOM 6287 N N . GLU B 1 330 ? -3.453 12.773 14.242 1 97.81 330 GLU B N 1
ATOM 6288 C CA . GLU B 1 330 ? -2.387 13.586 14.82 1 97.81 330 GLU B CA 1
ATOM 6289 C C . GLU B 1 330 ? -2.719 13.992 16.25 1 97.81 330 GLU B C 1
ATOM 6291 O O . GLU B 1 330 ? -3.76 14.602 16.5 1 97.81 330 GLU B O 1
ATOM 6296 N N . CYS B 1 331 ? -1.831 13.695 17.125 1 97.94 331 CYS B N 1
ATOM 6297 C CA . CYS B 1 331 ? -2.084 13.945 18.547 1 97.94 331 CYS B CA 1
ATOM 6298 C C . CYS B 1 331 ? -0.797 14.328 19.266 1 97.94 331 CYS B C 1
ATOM 6300 O O . CYS B 1 331 ? 0.239 13.688 19.078 1 97.94 331 CYS B O 1
ATOM 6302 N N . PHE B 1 332 ? -0.818 15.445 20.016 1 96.94 332 PHE B N 1
ATOM 6303 C CA . PHE B 1 332 ? 0.262 15.805 20.938 1 96.94 332 PHE B CA 1
ATOM 6304 C C . PHE B 1 332 ? 0.146 15.031 22.234 1 96.94 332 PHE B C 1
ATOM 6306 O O . PHE B 1 332 ? -0.923 14.992 22.859 1 96.94 332 PHE B O 1
ATOM 6313 N N . ILE B 1 333 ? 1.246 14.422 22.625 1 96.62 333 ILE B N 1
ATOM 6314 C CA . ILE B 1 333 ? 1.212 13.508 23.75 1 96.62 333 ILE B CA 1
ATOM 6315 C C . ILE B 1 333 ? 2.422 13.758 24.656 1 96.62 333 ILE B C 1
ATOM 6317 O O . ILE B 1 333 ? 3.525 14.008 24.172 1 96.62 333 ILE B O 1
ATOM 6321 N N . PRO B 1 334 ? 2.176 13.742 26.016 1 94.88 334 PRO B N 1
ATOM 6322 C CA . PRO B 1 334 ? 3.346 13.742 26.891 1 94.88 334 PRO B CA 1
ATOM 6323 C C . PRO B 1 334 ? 4.305 12.594 26.609 1 94.88 334 PRO B C 1
ATOM 6325 O O . PRO B 1 334 ? 3.863 11.469 26.328 1 94.88 334 PRO B O 1
ATOM 6328 N N . ALA B 1 335 ? 5.555 12.852 26.719 1 95.31 335 ALA B N 1
ATOM 6329 C CA . ALA B 1 335 ? 6.59 11.883 26.375 1 95.31 335 ALA B CA 1
ATOM 6330 C C . ALA B 1 335 ? 6.418 10.602 27.188 1 95.31 335 ALA B C 1
ATOM 6332 O O . ALA B 1 335 ? 6.523 9.492 26.656 1 95.31 335 ALA B O 1
ATOM 6333 N N . ASN B 1 336 ? 6.188 10.75 28.469 1 94.19 336 ASN B N 1
ATOM 6334 C CA . ASN B 1 336 ? 6.082 9.586 29.344 1 94.19 336 ASN B CA 1
ATOM 6335 C C . ASN B 1 336 ? 4.918 8.688 28.938 1 94.19 336 ASN B C 1
ATOM 6337 O O . ASN B 1 336 ? 5.043 7.461 28.953 1 94.19 336 ASN B O 1
ATOM 6341 N N . VAL B 1 337 ? 3.795 9.266 28.578 1 94.06 337 VAL B N 1
ATOM 6342 C CA . VAL B 1 337 ? 2.627 8.508 28.141 1 94.06 337 VAL B CA 1
ATOM 6343 C C . VAL B 1 337 ? 2.939 7.773 26.844 1 94.06 337 VAL B C 1
ATOM 6345 O O . VAL B 1 337 ? 2.656 6.578 26.719 1 94.06 337 VAL B O 1
ATOM 6348 N N . LEU B 1 338 ? 3.477 8.453 25.875 1 96.38 338 LEU B N 1
ATOM 6349 C CA . LEU B 1 338 ? 3.764 7.902 24.562 1 96.38 338 LEU B CA 1
ATOM 6350 C C . LEU B 1 338 ? 4.734 6.73 24.656 1 96.38 338 LEU B C 1
ATOM 6352 O O . LEU B 1 338 ? 4.449 5.637 24.172 1 96.38 338 LEU B O 1
ATOM 6356 N N . PHE B 1 339 ? 5.832 6.887 25.328 1 96.31 339 PHE B N 1
ATOM 6357 C CA . PHE B 1 339 ? 6.926 5.922 25.281 1 96.31 339 PHE B CA 1
ATOM 6358 C C . PHE B 1 339 ? 6.664 4.758 26.219 1 96.31 339 PHE B C 1
ATOM 6360 O O . PHE B 1 339 ? 7.191 3.66 26.016 1 96.31 339 PHE B O 1
ATOM 6367 N N . ASN B 1 340 ? 5.781 4.961 27.188 1 94.5 340 ASN B N 1
ATOM 6368 C CA . ASN B 1 340 ? 5.383 3.844 28.031 1 94.5 340 ASN B CA 1
ATOM 6369 C C . ASN B 1 340 ? 4.527 2.838 27.266 1 94.5 340 ASN B C 1
ATOM 6371 O O . ASN B 1 340 ? 4.566 1.64 27.547 1 94.5 340 ASN B O 1
ATOM 6375 N N . ASP B 1 341 ? 3.803 3.299 26.297 1 92.62 341 ASP B N 1
ATOM 6376 C CA . ASP B 1 341 ? 2.814 2.439 25.641 1 92.62 341 ASP B CA 1
ATOM 6377 C C . ASP B 1 341 ? 3.111 2.285 24.156 1 92.62 341 ASP B C 1
ATOM 6379 O O . ASP B 1 341 ? 2.354 1.635 23.438 1 92.62 341 ASP B O 1
ATOM 6383 N N . LEU B 1 342 ? 4.152 2.826 23.688 1 97.06 342 LEU B N 1
ATOM 6384 C CA . LEU B 1 342 ? 4.391 2.945 22.25 1 97.06 342 LEU B CA 1
ATOM 6385 C C . LEU B 1 342 ? 4.406 1.574 21.594 1 97.06 342 LEU B C 1
ATOM 6387 O O . LEU B 1 342 ? 3.775 1.377 20.547 1 97.06 342 LEU B O 1
ATOM 6391 N N . GLU B 1 343 ? 5.102 0.585 22.141 1 96.25 343 GLU B N 1
ATOM 6392 C CA . GLU B 1 343 ? 5.195 -0.745 21.547 1 96.25 343 GLU B CA 1
ATOM 6393 C C . GLU B 1 343 ? 3.82 -1.405 21.453 1 96.25 343 GLU B C 1
ATOM 6395 O O . GLU B 1 343 ? 3.494 -2.029 20.438 1 96.25 343 GLU B O 1
ATOM 6400 N N . ASP B 1 344 ? 3.045 -1.285 22.484 1 95 344 ASP B N 1
ATOM 6401 C CA . ASP B 1 344 ? 1.696 -1.846 22.5 1 95 344 ASP B CA 1
ATOM 6402 C C . ASP B 1 344 ? 0.818 -1.187 21.438 1 95 344 ASP B C 1
ATOM 6404 O O . ASP B 1 344 ? 0.048 -1.863 20.75 1 95 344 ASP B O 1
ATOM 6408 N N . ILE B 1 345 ? 0.931 0.088 21.344 1 95.75 345 ILE B N 1
ATOM 6409 C CA . ILE B 1 345 ? 0.159 0.834 20.359 1 95.75 345 ILE B CA 1
ATOM 6410 C C . ILE B 1 345 ? 0.523 0.36 18.953 1 95.75 345 ILE B C 1
ATOM 6412 O O . ILE B 1 345 ? -0.358 0.06 18.141 1 95.75 345 ILE B O 1
ATOM 6416 N N . LEU B 1 346 ? 1.753 0.27 18.656 1 97.56 346 LEU B N 1
ATOM 6417 C CA . LEU B 1 346 ? 2.217 -0.119 17.328 1 97.56 346 LEU B CA 1
ATOM 6418 C C . LEU B 1 346 ? 1.681 -1.495 16.953 1 97.56 346 LEU B C 1
ATOM 6420 O O . LEU B 1 346 ? 1.303 -1.722 15.805 1 97.56 346 LEU B O 1
ATOM 6424 N N . GLN B 1 347 ? 1.582 -2.387 17.859 1 93.5 347 GLN B N 1
ATOM 6425 C CA . GLN B 1 347 ? 1.149 -3.756 17.594 1 93.5 347 GLN B CA 1
ATOM 6426 C C . GLN B 1 347 ? -0.335 -3.805 17.25 1 93.5 347 GLN B C 1
ATOM 6428 O O . GLN B 1 347 ? -0.8 -4.758 16.625 1 93.5 347 GLN B O 1
ATOM 6433 N N . THR B 1 348 ? -1.059 -2.826 17.641 1 91.69 348 THR B N 1
ATOM 6434 C CA . THR B 1 348 ? -2.498 -2.838 17.406 1 91.69 348 THR B CA 1
ATOM 6435 C C . THR B 1 348 ? -2.846 -2.123 16.109 1 91.69 348 THR B C 1
ATOM 6437 O O . THR B 1 348 ? -3.977 -2.217 15.617 1 91.69 348 THR B O 1
ATOM 6440 N N . LEU B 1 349 ? -1.941 -1.423 15.516 1 96.69 349 LEU B N 1
ATOM 6441 C CA . LEU B 1 349 ? -2.215 -0.621 14.328 1 96.69 349 LEU B CA 1
ATOM 6442 C C . LEU B 1 349 ? -2.227 -1.49 13.078 1 96.69 349 LEU B C 1
ATOM 6444 O O . LEU B 1 349 ? -1.289 -2.254 12.836 1 96.69 349 LEU B O 1
ATOM 6448 N N . PRO B 1 350 ? -3.33 -1.456 12.297 1 95 350 PRO B N 1
ATOM 6449 C CA . PRO B 1 350 ? -3.27 -2.135 11 1 95 350 PRO B CA 1
ATOM 6450 C C . PRO B 1 350 ? -2.182 -1.567 10.086 1 95 350 PRO B C 1
ATOM 6452 O O . PRO B 1 350 ? -2.105 -0.352 9.898 1 95 350 PRO B O 1
ATOM 6455 N N . VAL B 1 351 ? -1.441 -2.441 9.461 1 93.06 351 VAL B N 1
ATOM 6456 C CA . VAL B 1 351 ? -0.285 -2.025 8.672 1 93.06 351 VAL B CA 1
ATOM 6457 C C . VAL B 1 351 ? -0.75 -1.271 7.426 1 93.06 351 VAL B C 1
ATOM 6459 O O . VAL B 1 351 ? -0.047 -0.39 6.93 1 93.06 351 VAL B O 1
ATOM 6462 N N . HIS B 1 352 ? -1.952 -1.616 6.914 1 92.06 352 HIS B N 1
ATOM 6463 C CA . HIS B 1 352 ? -2.467 -0.921 5.742 1 92.06 352 HIS B CA 1
ATOM 6464 C C . HIS B 1 352 ? -2.787 0.536 6.059 1 92.06 352 HIS B C 1
ATOM 6466 O O . HIS B 1 352 ? -2.908 1.362 5.152 1 92.06 352 HIS B O 1
ATOM 6472 N N . TYR B 1 353 ? -2.99 0.835 7.301 1 96.38 353 TYR B N 1
ATOM 6473 C CA . TYR B 1 353 ? -3.289 2.191 7.746 1 96.38 353 TYR B CA 1
ATOM 6474 C C . TYR B 1 353 ? -2.027 2.9 8.227 1 96.38 353 TYR B C 1
ATOM 6476 O O . TYR B 1 353 ? -1.712 3.998 7.762 1 96.38 353 TYR B O 1
ATOM 6484 N N . ALA B 1 354 ? -1.298 2.236 9.125 1 97.5 354 ALA B N 1
ATOM 6485 C CA . ALA B 1 354 ? -0.098 2.805 9.734 1 97.5 354 ALA B CA 1
ATOM 6486 C C . ALA B 1 354 ? 1.164 2.256 9.07 1 97.5 354 ALA B C 1
ATOM 6488 O O . ALA B 1 354 ? 1.887 1.455 9.672 1 97.5 354 ALA B O 1
ATOM 6489 N N . ASN B 1 355 ? 1.443 2.768 7.906 1 94.62 355 ASN B N 1
ATOM 6490 C CA . ASN B 1 355 ? 2.672 2.375 7.227 1 94.62 355 ASN B CA 1
ATOM 6491 C C . ASN B 1 355 ? 3.881 3.133 7.77 1 94.62 355 ASN B C 1
ATOM 6493 O O . ASN B 1 355 ? 5.02 2.689 7.613 1 94.62 355 ASN B O 1
ATOM 6497 N N . VAL B 1 356 ? 3.676 4.277 8.328 1 97.38 356 VAL B N 1
ATOM 6498 C CA . VAL B 1 356 ? 4.633 5.086 9.07 1 97.38 356 VAL B CA 1
ATOM 6499 C C . VAL B 1 356 ? 3.934 5.773 10.234 1 97.38 356 VAL B C 1
ATOM 6501 O O . VAL B 1 356 ? 2.838 6.316 10.078 1 97.38 356 VAL B O 1
ATOM 6504 N N . VAL B 1 357 ? 4.488 5.641 11.359 1 98.56 357 VAL B N 1
ATOM 6505 C CA . VAL B 1 357 ? 4.016 6.398 12.508 1 98.56 357 VAL B CA 1
ATOM 6506 C C . VAL B 1 357 ? 5.051 7.453 12.891 1 98.56 357 VAL B C 1
ATOM 6508 O O . VAL B 1 357 ? 6.105 7.125 13.438 1 98.56 357 VAL B O 1
ATOM 6511 N N . GLN B 1 358 ? 4.742 8.68 12.656 1 98.25 358 GLN B N 1
ATOM 6512 C CA . GLN B 1 358 ? 5.664 9.773 12.961 1 98.25 358 GLN B CA 1
ATOM 6513 C C . GLN B 1 358 ? 5.629 10.125 14.445 1 98.25 358 GLN B C 1
ATOM 6515 O O . GLN B 1 358 ? 4.566 10.125 15.062 1 98.25 358 GLN B O 1
ATOM 6520 N N . VAL B 1 359 ? 6.754 10.359 14.961 1 98.06 359 VAL B N 1
ATOM 6521 C CA . VAL B 1 359 ? 6.934 10.805 16.344 1 98.06 359 VAL B CA 1
ATOM 6522 C C . VAL B 1 359 ? 7.77 12.086 16.359 1 98.06 359 VAL B C 1
ATOM 6524 O O . VAL B 1 359 ? 9 12.031 16.312 1 98.06 359 VAL B O 1
ATOM 6527 N N . VAL B 1 360 ? 7.156 13.219 16.5 1 96.06 360 VAL B N 1
ATOM 6528 C CA . VAL B 1 360 ? 7.785 14.523 16.328 1 96.06 360 VAL B CA 1
ATOM 6529 C C . VAL B 1 360 ? 7.953 15.211 17.672 1 96.06 360 VAL B C 1
ATOM 6531 O O . VAL B 1 360 ? 6.969 15.602 18.312 1 96.06 360 VAL B O 1
ATOM 6534 N N . PRO B 1 361 ? 9.203 15.398 18.078 1 96.44 361 PRO B N 1
ATOM 6535 C CA . PRO B 1 361 ? 9.398 16.141 19.312 1 96.44 361 PRO B CA 1
ATOM 6536 C C . PRO B 1 361 ? 9.078 17.625 19.172 1 96.44 361 PRO B C 1
ATOM 6538 O O . PRO B 1 361 ? 9.367 18.234 18.141 1 96.44 361 PRO B O 1
ATOM 6541 N N . LEU B 1 362 ? 8.492 18.203 20.172 1 93.69 362 LEU B N 1
ATOM 6542 C CA . LEU B 1 362 ? 8.148 19.625 20.203 1 93.69 362 LEU B CA 1
ATOM 6543 C C . LEU B 1 362 ? 8.812 20.328 21.375 1 93.69 362 LEU B C 1
ATOM 6545 O O . LEU B 1 362 ? 8.883 19.766 22.484 1 93.69 362 LEU B O 1
ATOM 6549 N N . ALA B 1 363 ? 9.406 21.453 21.062 1 89.12 363 ALA B N 1
ATOM 6550 C CA . ALA B 1 363 ? 9.945 22.266 22.125 1 89.12 363 ALA B CA 1
ATOM 6551 C C . ALA B 1 363 ? 8.836 22.797 23.047 1 89.12 363 ALA B C 1
ATOM 6553 O O . ALA B 1 363 ? 7.66 22.75 22.672 1 89.12 363 ALA B O 1
ATOM 6554 N N . ASP B 1 364 ? 9.328 23.156 24.156 1 73.38 364 ASP B N 1
ATOM 6555 C CA . ASP B 1 364 ? 8.383 23.609 25.172 1 73.38 364 ASP B CA 1
ATOM 6556 C C . ASP B 1 364 ? 7.539 24.766 24.656 1 73.38 364 ASP B C 1
ATOM 6558 O O . ASP B 1 364 ? 8.062 25.719 24.062 1 73.38 364 ASP B O 1
ATOM 6562 N N . PHE B 1 365 ? 6.312 24.391 24.562 1 65.62 365 PHE B N 1
ATOM 6563 C CA . PHE B 1 365 ? 5.309 25.375 24.188 1 65.62 365 PHE B CA 1
ATOM 6564 C C . PHE B 1 365 ? 4.992 26.312 25.344 1 65.62 365 PHE B C 1
ATOM 6566 O O . PHE B 1 365 ? 4.934 25.875 26.5 1 65.62 365 PHE B O 1
ATOM 6573 N N . HIS B 1 366 ? 5.418 27.578 25.125 1 58.16 366 HIS B N 1
ATOM 6574 C CA . HIS B 1 366 ? 5.094 28.562 26.156 1 58.16 366 HIS B CA 1
ATOM 6575 C C . HIS B 1 366 ? 3.664 29.062 26 1 58.16 366 HIS B C 1
ATOM 6577 O O . HIS B 1 366 ? 3.209 29.328 24.891 1 58.16 366 HIS B O 1
ATOM 6583 N N . GLU B 1 367 ? 3.059 28.953 27.141 1 54.66 367 GLU B N 1
ATOM 6584 C CA . GLU B 1 367 ? 1.712 29.5 27.25 1 54.66 367 GLU B CA 1
ATOM 6585 C C . GLU B 1 367 ? 1.668 30.953 26.766 1 54.66 367 GLU B C 1
ATOM 6587 O O . GLU B 1 367 ? 2.557 31.75 27.078 1 54.66 367 GLU B O 1
ATOM 6592 N N . GLY B 1 368 ? 0.834 31.344 25.766 1 57.69 368 GLY B N 1
ATOM 6593 C CA . GLY B 1 368 ? 0.542 32.688 25.297 1 57.69 368 GLY B CA 1
ATOM 6594 C C . GLY B 1 368 ? 1.047 32.938 23.891 1 57.69 368 GLY B C 1
ATOM 6595 O O . GLY B 1 368 ? 0.428 33.688 23.141 1 57.69 368 GLY B O 1
ATOM 6596 N N . ARG B 1 369 ? 2.104 32.25 23.641 1 65.56 369 ARG B N 1
ATOM 6597 C CA . ARG B 1 369 ? 2.688 32.625 22.359 1 65.56 369 ARG B CA 1
ATOM 6598 C C . ARG B 1 369 ? 2.096 31.812 21.219 1 65.56 369 ARG B C 1
ATOM 6600 O O . ARG B 1 369 ? 2.127 32.25 20.062 1 65.56 369 ARG B O 1
ATOM 6607 N N . ASP B 1 370 ? 1.252 30.828 21.547 1 77.38 370 ASP B N 1
ATOM 6608 C CA . ASP B 1 370 ? 0.885 29.922 20.469 1 77.38 370 ASP B CA 1
ATOM 6609 C C . ASP B 1 370 ? -0.619 29.953 20.219 1 77.38 370 ASP B C 1
ATOM 6611 O O . ASP B 1 370 ? -1.19 28.984 19.719 1 77.38 370 ASP B O 1
ATOM 6615 N N . GLY B 1 371 ? -1.177 31.031 20.688 1 87.62 371 GLY B N 1
ATOM 6616 C CA . GLY B 1 371 ? -2.604 31.156 20.453 1 87.62 371 GLY B CA 1
ATOM 6617 C C . GLY B 1 371 ? -3.424 30.047 21.062 1 87.62 371 GLY B C 1
ATOM 6618 O O . GLY B 1 371 ? -3.287 29.75 22.25 1 87.62 371 GLY B O 1
ATOM 6619 N N . PHE B 1 372 ? -4.25 29.406 20.188 1 93.12 372 PHE B N 1
ATOM 6620 C CA . PHE B 1 372 ? -5.156 28.375 20.688 1 93.12 372 PHE B CA 1
ATOM 6621 C C . PHE B 1 372 ? -4.676 26.984 20.281 1 93.12 372 PHE B C 1
ATOM 6623 O O . PHE B 1 372 ? -5.469 26.047 20.219 1 93.12 372 PHE B O 1
ATOM 6630 N N . LEU B 1 373 ? -3.395 26.906 19.922 1 94.5 373 LEU B N 1
ATOM 6631 C CA . LEU B 1 373 ? -2.811 25.578 19.812 1 94.5 373 LEU B CA 1
ATOM 6632 C C . LEU B 1 373 ? -2.715 24.891 21.172 1 94.5 373 LEU B C 1
ATOM 6634 O O . LEU B 1 373 ? -2.012 25.375 22.062 1 94.5 373 LEU B O 1
ATOM 6638 N N . MET B 1 374 ? -3.42 23.828 21.312 1 93.94 374 MET B N 1
ATOM 6639 C CA . MET B 1 374 ? -3.459 23.156 22.609 1 93.94 374 MET B CA 1
ATOM 6640 C C . MET B 1 374 ? -2.465 22 22.656 1 93.94 374 MET B C 1
ATOM 6642 O O . MET B 1 374 ? -2.453 21.156 21.75 1 93.94 374 MET B O 1
ATOM 6646 N N . VAL B 1 375 ? -1.606 22.016 23.562 1 92.88 375 VAL B N 1
ATOM 6647 C CA . VAL B 1 375 ? -0.652 20.953 23.828 1 92.88 375 VAL B CA 1
ATOM 6648 C C . VAL B 1 375 ? -0.763 20.5 25.281 1 92.88 375 VAL B C 1
ATOM 6650 O O . VAL B 1 375 ? -1.268 21.234 26.125 1 92.88 375 VAL B O 1
ATOM 6653 N N . PRO B 1 376 ? -0.337 19.312 25.547 1 92.44 376 PRO B N 1
ATOM 6654 C CA . PRO B 1 376 ? -0.385 18.844 26.938 1 92.44 376 PRO B CA 1
ATOM 6655 C C . PRO B 1 376 ? 0.475 19.688 27.875 1 92.44 376 PRO B C 1
ATOM 6657 O O . PRO B 1 376 ? 1.492 20.25 27.438 1 92.44 376 PRO B O 1
ATOM 6660 N N . ALA B 1 377 ? 0.032 19.766 29.109 1 87.25 377 ALA B N 1
ATOM 6661 C CA . ALA B 1 377 ? 0.854 20.375 30.156 1 87.25 377 ALA B CA 1
ATOM 6662 C C . ALA B 1 377 ? 1.954 19.438 30.609 1 87.25 377 ALA B C 1
ATOM 6664 O O . ALA B 1 377 ? 1.795 18.734 31.625 1 87.25 377 ALA B O 1
ATOM 6665 N N . ALA B 1 378 ? 2.971 19.422 29.922 1 90.25 378 ALA B N 1
ATOM 6666 C CA . ALA B 1 378 ? 4.094 18.531 30.203 1 90.25 378 ALA B CA 1
ATOM 6667 C C . ALA B 1 378 ? 5.414 19.156 29.766 1 90.25 378 ALA B C 1
ATOM 6669 O O . ALA B 1 378 ? 5.434 20.062 28.938 1 90.25 378 ALA B O 1
ATOM 6670 N N . SER B 1 379 ? 6.484 18.719 30.359 1 87.31 379 SER B N 1
ATOM 6671 C CA . SER B 1 379 ? 7.809 19.266 30.094 1 87.31 379 SER B CA 1
ATOM 6672 C C . SER B 1 379 ? 8.328 18.781 28.734 1 87.31 379 SER B C 1
ATOM 6674 O O . SER B 1 379 ? 9.148 19.469 28.109 1 87.31 379 SER B O 1
ATOM 6676 N N . GLU B 1 380 ? 7.887 17.641 28.359 1 92.5 380 GLU B N 1
ATOM 6677 C CA . GLU B 1 380 ? 8.305 17.062 27.078 1 92.5 380 GLU B CA 1
ATOM 6678 C C . GLU B 1 380 ? 7.105 16.516 26.312 1 92.5 380 GLU B C 1
ATOM 6680 O O . GLU B 1 380 ? 6.352 15.695 26.828 1 92.5 380 GLU B O 1
ATOM 6685 N N . ILE B 1 381 ? 6.934 17.031 25.141 1 94.56 381 ILE B N 1
ATOM 6686 C CA . ILE B 1 381 ? 5.77 16.688 24.328 1 94.56 381 ILE B CA 1
ATOM 6687 C C . ILE B 1 381 ? 6.223 16.172 22.969 1 94.56 381 ILE B C 1
ATOM 6689 O O . ILE B 1 381 ? 7.246 16.609 22.438 1 94.56 381 ILE B O 1
ATOM 6693 N N . PHE B 1 382 ? 5.473 15.125 22.484 1 96.38 382 PHE B N 1
ATOM 6694 C CA . PHE B 1 382 ? 5.656 14.625 21.125 1 96.38 382 PHE B CA 1
ATOM 6695 C C . PHE B 1 382 ? 4.348 14.672 20.344 1 96.38 382 PHE B C 1
ATOM 6697 O O . PHE B 1 382 ? 3.27 14.516 20.922 1 96.38 382 PHE B O 1
ATOM 6704 N N . ALA B 1 383 ? 4.422 14.961 19.078 1 96.62 383 ALA B N 1
ATOM 6705 C CA . ALA B 1 383 ? 3.295 14.711 18.188 1 96.62 383 ALA B CA 1
ATOM 6706 C C . ALA B 1 383 ? 3.375 13.312 17.578 1 96.62 383 ALA B C 1
ATOM 6708 O O . ALA B 1 383 ? 4.414 12.914 17.047 1 96.62 383 ALA B O 1
ATOM 6709 N N . VAL B 1 384 ? 2.348 12.523 17.766 1 97.81 384 VAL B N 1
ATOM 6710 C CA . VAL B 1 384 ? 2.213 11.25 17.078 1 97.81 384 VAL B CA 1
ATOM 6711 C C . VAL B 1 384 ? 1.279 11.406 15.875 1 97.81 384 VAL B C 1
ATOM 6713 O O . VAL B 1 384 ? 0.147 11.867 16.016 1 97.81 384 VAL B O 1
ATOM 6716 N N . MET B 1 385 ? 1.781 10.992 14.695 1 98.12 385 MET B N 1
ATOM 6717 C CA . MET B 1 385 ? 1.001 11.227 13.484 1 98.12 385 MET B CA 1
ATOM 6718 C C . MET B 1 385 ? 0.97 9.984 12.602 1 98.12 385 MET B C 1
ATOM 6720 O O . MET B 1 385 ? 1.994 9.328 12.414 1 98.12 385 MET B O 1
ATOM 6724 N N . ILE B 1 386 ? -0.161 9.547 12.195 1 98.31 386 ILE B N 1
ATOM 6725 C CA . ILE B 1 386 ? -0.399 8.57 11.133 1 98.31 386 ILE B CA 1
ATOM 6726 C C . ILE B 1 386 ? -0.977 9.266 9.906 1 98.31 386 ILE B C 1
ATOM 6728 O O . ILE B 1 386 ? -2.17 9.578 9.867 1 98.31 386 ILE B O 1
ATOM 6732 N N . LEU B 1 387 ? -0.098 9.492 8.961 1 97.38 387 LEU B N 1
ATOM 6733 C CA . LEU B 1 387 ? -0.444 10.242 7.758 1 97.38 387 LEU B CA 1
ATOM 6734 C C . LEU B 1 387 ? -0.428 9.344 6.527 1 97.38 387 LEU B C 1
ATOM 6736 O O . LEU B 1 387 ? 0.39 9.539 5.625 1 97.38 387 LEU B O 1
ATOM 6740 N N . ASN B 1 388 ? -1.418 8.445 6.496 1 97 388 ASN B N 1
ATOM 6741 C CA . ASN B 1 388 ? -1.505 7.492 5.395 1 97 388 ASN B CA 1
ATOM 6742 C C . ASN B 1 388 ? -1.723 8.203 4.059 1 97 388 ASN B C 1
ATOM 6744 O O . ASN B 1 388 ? -2.51 9.141 3.973 1 97 388 ASN B O 1
ATOM 6748 N N . PRO B 1 389 ? -1.046 7.777 3.006 1 95.38 389 PRO B N 1
ATOM 6749 C CA . PRO B 1 389 ? -1.141 8.469 1.719 1 95.38 389 PRO B CA 1
ATOM 6750 C C . PRO B 1 389 ? -2.521 8.336 1.08 1 95.38 389 PRO B C 1
ATOM 6752 O O . PRO B 1 389 ? -2.842 9.07 0.139 1 95.38 389 PRO B O 1
ATOM 6755 N N . GLY B 1 390 ? -3.34 7.406 1.519 1 96.12 390 GLY B N 1
ATOM 6756 C CA . GLY B 1 390 ? -4.684 7.195 1.003 1 96.12 390 GLY B CA 1
ATOM 6757 C C . GLY B 1 390 ? -5.254 5.84 1.37 1 96.12 390 GLY B C 1
ATOM 6758 O O . GLY B 1 390 ? -4.594 4.812 1.201 1 96.12 390 GLY B O 1
ATOM 6759 N N . VAL B 1 391 ? -6.457 5.891 1.865 1 96.5 391 VAL B N 1
ATOM 6760 C CA . VAL B 1 391 ? -7.102 4.648 2.277 1 96.5 391 VAL B CA 1
ATOM 6761 C C . VAL B 1 391 ? -8.273 4.344 1.35 1 96.5 391 VAL B C 1
ATOM 6763 O O . VAL B 1 391 ? -9.109 5.215 1.088 1 96.5 391 VAL B O 1
ATOM 6766 N N . HIS B 1 392 ? -8.312 3.127 0.771 1 94.62 392 HIS B N 1
ATOM 6767 C CA . HIS B 1 392 ? -9.492 2.693 0.022 1 94.62 392 HIS B CA 1
ATOM 6768 C C . HIS B 1 392 ? -10.734 2.686 0.905 1 94.62 392 HIS B C 1
ATOM 6770 O O . HIS B 1 392 ? -10.664 2.297 2.074 1 94.62 392 HIS B O 1
ATOM 6776 N N . PRO B 1 393 ? -11.898 3.088 0.343 1 95.06 393 PRO B N 1
ATOM 6777 C CA . PRO B 1 393 ? -13.125 3.188 1.136 1 95.06 393 PRO B CA 1
ATOM 6778 C C . PRO B 1 393 ? -13.453 1.896 1.879 1 95.06 393 PRO B C 1
ATOM 6780 O O . PRO B 1 393 ? -13.945 1.937 3.01 1 95.06 393 PRO B O 1
ATOM 6783 N N . ALA B 1 394 ? -13.117 0.795 1.317 1 95.06 394 ALA B N 1
ATOM 6784 C CA . ALA B 1 394 ? -13.438 -0.496 1.924 1 95.06 394 ALA B CA 1
ATOM 6785 C C . ALA B 1 394 ? -12.648 -0.702 3.215 1 95.06 394 ALA B C 1
ATOM 6787 O O . ALA B 1 394 ? -13.062 -1.478 4.082 1 95.06 394 ALA B O 1
ATOM 6788 N N . LEU B 1 395 ? -11.547 -0.031 3.391 1 95.31 395 LEU B N 1
ATOM 6789 C CA . LEU B 1 395 ? -10.68 -0.214 4.551 1 95.31 395 LEU B CA 1
ATOM 6790 C C . LEU B 1 395 ? -10.914 0.881 5.582 1 95.31 395 LEU B C 1
ATOM 6792 O O . LEU B 1 395 ? -10.383 0.822 6.691 1 95.31 395 LEU B O 1
ATOM 6796 N N . LEU B 1 396 ? -11.711 1.885 5.344 1 96.19 396 LEU B N 1
ATOM 6797 C CA . LEU B 1 396 ? -11.906 3.072 6.168 1 96.19 396 LEU B CA 1
ATOM 6798 C C . LEU B 1 396 ? -12.477 2.703 7.535 1 96.19 396 LEU B C 1
ATOM 6800 O O . LEU B 1 396 ? -12.016 3.213 8.562 1 96.19 396 LEU B O 1
ATOM 6804 N N . PRO B 1 397 ? -13.492 1.787 7.629 1 95.38 397 PRO B N 1
ATOM 6805 C CA . PRO B 1 397 ? -14.062 1.477 8.938 1 95.38 397 PRO B CA 1
ATOM 6806 C C . PRO B 1 397 ? -13.023 0.98 9.938 1 95.38 397 PRO B C 1
ATOM 6808 O O . PRO B 1 397 ? -13.055 1.363 11.109 1 95.38 397 PRO B O 1
ATOM 6811 N N . ALA B 1 398 ? -12.102 0.189 9.453 1 94.25 398 ALA B N 1
ATOM 6812 C CA . ALA B 1 398 ? -11.055 -0.316 10.328 1 94.25 398 ALA B CA 1
ATOM 6813 C C . ALA B 1 398 ? -10.141 0.815 10.805 1 94.25 398 ALA B C 1
ATOM 6815 O O . ALA B 1 398 ? -9.695 0.818 11.953 1 94.25 398 ALA B O 1
ATOM 6816 N N . CYS B 1 399 ? -9.836 1.742 9.953 1 96.44 399 CYS B N 1
ATOM 6817 C CA . CYS B 1 399 ? -9.016 2.896 10.305 1 96.44 399 CYS B CA 1
ATOM 6818 C C . CYS B 1 399 ? -9.703 3.748 11.367 1 96.44 399 CYS B C 1
ATOM 6820 O O . CYS B 1 399 ? -9.062 4.176 12.336 1 96.44 399 CYS B O 1
ATOM 6822 N N . LEU B 1 400 ? -10.984 3.979 11.227 1 96.5 400 LEU B N 1
ATOM 6823 C CA . LEU B 1 400 ? -11.75 4.793 12.172 1 96.5 400 LEU B CA 1
ATOM 6824 C C . LEU B 1 400 ? -11.812 4.121 13.539 1 96.5 400 LEU B C 1
ATOM 6826 O O . LEU B 1 400 ? -11.766 4.797 14.57 1 96.5 400 LEU B O 1
ATOM 6830 N N . ALA B 1 401 ? -11.945 2.803 13.539 1 95.88 401 ALA B N 1
ATOM 6831 C CA . ALA B 1 401 ? -11.961 2.062 14.797 1 95.88 401 ALA B CA 1
ATOM 6832 C C . ALA B 1 401 ? -10.648 2.238 15.555 1 95.88 401 ALA B C 1
ATOM 6834 O O . ALA B 1 401 ? -10.648 2.395 16.781 1 95.88 401 ALA B O 1
ATOM 6835 N N . VAL B 1 402 ? -9.578 2.221 14.875 1 95.81 402 VAL B N 1
ATOM 6836 C CA . VAL B 1 402 ? -8.258 2.412 15.461 1 95.81 402 VAL B CA 1
ATOM 6837 C C . VAL B 1 402 ? -8.148 3.826 16.031 1 95.81 402 VAL B C 1
ATOM 6839 O O . VAL B 1 402 ? -7.613 4.023 17.125 1 95.81 402 VAL B O 1
ATOM 6842 N N . MET B 1 403 ? -8.602 4.793 15.32 1 96.25 403 MET B N 1
ATOM 6843 C CA . MET B 1 403 ? -8.562 6.184 15.773 1 96.25 403 MET B CA 1
ATOM 6844 C C . MET B 1 403 ? -9.305 6.344 17.094 1 96.25 403 MET B C 1
ATOM 6846 O O . MET B 1 403 ? -8.828 7.027 18 1 96.25 403 MET B O 1
ATOM 6850 N N . LYS B 1 404 ? -10.453 5.734 17.188 1 95.75 404 LYS B N 1
ATOM 6851 C CA . LYS B 1 404 ? -11.234 5.789 18.422 1 95.75 404 LYS B CA 1
ATOM 6852 C C . LYS B 1 404 ? -10.461 5.188 19.578 1 95.75 404 LYS B C 1
ATOM 6854 O O . LYS B 1 404 ? -10.492 5.719 20.703 1 95.75 404 LYS B O 1
ATOM 6859 N N . THR B 1 405 ? -9.797 4.07 19.312 1 95.81 405 THR B N 1
ATOM 6860 C CA . THR B 1 405 ? -8.992 3.418 20.344 1 95.81 405 THR B CA 1
ATOM 6861 C C . THR B 1 405 ? -7.84 4.316 20.766 1 95.81 405 THR B C 1
ATOM 6863 O O . THR B 1 405 ? -7.559 4.441 21.969 1 95.81 405 THR B O 1
ATOM 6866 N N . LEU B 1 406 ? -7.176 4.934 19.844 1 96.5 406 LEU B N 1
ATOM 6867 C CA . LEU B 1 406 ? -6.074 5.84 20.156 1 96.5 406 LEU B CA 1
ATOM 6868 C C . LEU B 1 406 ? -6.57 7.043 20.953 1 96.5 406 LEU B C 1
ATOM 6870 O O . LEU B 1 406 ? -5.926 7.453 21.922 1 96.5 406 LEU B O 1
ATOM 6874 N N . ASP B 1 407 ? -7.66 7.621 20.594 1 95.88 407 ASP B N 1
ATOM 6875 C CA . ASP B 1 407 ? -8.242 8.742 21.328 1 95.88 407 ASP B CA 1
ATOM 6876 C C . ASP B 1 407 ? -8.531 8.367 22.781 1 95.88 407 ASP B C 1
ATOM 6878 O O . ASP B 1 407 ? -8.219 9.133 23.688 1 95.88 407 ASP B O 1
ATOM 6882 N N . SER B 1 408 ? -9.156 7.23 22.906 1 95 408 SER B N 1
ATOM 6883 C CA . SER B 1 408 ? -9.477 6.777 24.25 1 95 408 SER B CA 1
ATOM 6884 C C . SER B 1 408 ? -8.219 6.691 25.125 1 95 408 SER B C 1
ATOM 6886 O O . SER B 1 408 ? -8.242 7.055 26.297 1 95 408 SER B O 1
ATOM 6888 N N . ARG B 1 409 ? -7.164 6.297 24.562 1 94.75 409 ARG B N 1
ATOM 6889 C CA . ARG B 1 409 ? -5.914 6.117 25.297 1 94.75 409 ARG B CA 1
ATOM 6890 C C . ARG B 1 409 ? -5.203 7.453 25.484 1 94.75 409 ARG B C 1
ATOM 6892 O O . ARG B 1 409 ? -4.801 7.785 26.609 1 94.75 409 ARG B O 1
ATOM 6899 N N . PHE B 1 410 ? -5.051 8.258 24.484 1 96 410 PHE B N 1
ATOM 6900 C CA . PHE B 1 410 ? -4.207 9.445 24.5 1 96 410 PHE B CA 1
ATOM 6901 C C . PHE B 1 410 ? -4.93 10.609 25.156 1 96 410 PHE B C 1
ATOM 6903 O O . PHE B 1 410 ? -4.34 11.352 25.953 1 96 410 PHE B O 1
ATOM 6910 N N . LEU B 1 411 ? -6.16 10.805 24.828 1 94.94 411 LEU B N 1
ATOM 6911 C CA . LEU B 1 411 ? -6.875 11.961 25.359 1 94.94 411 LEU B CA 1
ATOM 6912 C C . LEU B 1 411 ? -7.129 11.805 26.859 1 94.94 411 LEU B C 1
ATOM 6914 O O . LEU B 1 411 ? -7.102 12.789 27.594 1 94.94 411 LEU B O 1
ATOM 6918 N N . SER B 1 412 ? -7.359 10.57 27.297 1 94.69 412 SER B N 1
ATOM 6919 C CA . SER B 1 412 ? -7.543 10.312 28.719 1 94.69 412 SER B CA 1
ATOM 6920 C C . SER B 1 412 ? -6.258 10.594 29.5 1 94.69 412 SER B C 1
ATOM 6922 O O . SER B 1 412 ? -6.301 10.867 30.703 1 94.69 412 SER B O 1
ATOM 6924 N N . ALA B 1 413 ? -5.145 10.555 28.844 1 94.12 413 ALA B N 1
ATOM 6925 C CA . ALA B 1 413 ? -3.848 10.773 29.484 1 94.12 413 ALA B CA 1
ATOM 6926 C C . ALA B 1 413 ? -3.371 12.211 29.281 1 94.12 413 ALA B C 1
ATOM 6928 O O . ALA B 1 413 ? -2.197 12.516 29.516 1 94.12 413 ALA B O 1
ATOM 6929 N N . GLY B 1 414 ? -4.273 13.047 28.812 1 92.62 414 GLY B N 1
ATOM 6930 C CA . GLY B 1 414 ? -3.975 14.461 28.688 1 92.62 414 GLY B CA 1
ATOM 6931 C C . GLY B 1 414 ? -3.551 14.875 27.297 1 92.62 414 GLY B C 1
ATOM 6932 O O . GLY B 1 414 ? -3.229 16.031 27.047 1 92.62 414 GLY B O 1
ATOM 6933 N N . GLY B 1 415 ? -3.531 13.938 26.391 1 95.38 415 GLY B N 1
ATOM 6934 C CA . GLY B 1 415 ? -3.201 14.258 25.016 1 95.38 415 GLY B CA 1
ATOM 6935 C C . GLY B 1 415 ? -4.152 15.258 24.391 1 95.38 415 GLY B C 1
ATOM 6936 O O . GLY B 1 415 ? -5.293 15.406 24.844 1 95.38 415 GLY B O 1
ATOM 6937 N N . LYS B 1 416 ? -3.646 15.984 23.406 1 96.56 416 LYS B N 1
ATOM 6938 C CA . LYS B 1 416 ? -4.438 16.953 22.656 1 96.56 416 LYS B CA 1
ATOM 6939 C C . LYS B 1 416 ? -4.32 16.703 21.156 1 96.56 416 LYS B C 1
ATOM 6941 O O . LYS B 1 416 ? -3.217 16.594 20.625 1 96.56 416 LYS B O 1
ATOM 6946 N N . ARG B 1 417 ? -5.461 16.609 20.516 1 97.31 417 ARG B N 1
ATOM 6947 C CA . ARG B 1 417 ? -5.453 16.406 19.078 1 97.31 417 ARG B CA 1
ATOM 6948 C C . ARG B 1 417 ? -4.941 17.641 18.359 1 97.31 417 ARG B C 1
ATOM 6950 O O . ARG B 1 417 ? -5.246 18.781 18.75 1 97.31 417 ARG B O 1
ATOM 6957 N N . TYR B 1 418 ? -4.09 17.406 17.359 1 96.88 418 TYR B N 1
ATOM 6958 C CA . TYR B 1 418 ? -3.785 18.453 16.391 1 96.88 418 TYR B CA 1
ATOM 6959 C C . TYR B 1 418 ? -4.953 18.672 15.43 1 96.88 418 TYR B C 1
ATOM 6961 O O . TYR B 1 418 ? -5.395 17.734 14.758 1 96.88 418 TYR B O 1
ATOM 6969 N N . LEU B 1 419 ? -5.457 19.812 15.352 1 96.5 419 LEU B N 1
ATOM 6970 C CA . LEU B 1 419 ? -6.762 20.047 14.742 1 96.5 419 LEU B CA 1
ATOM 6971 C C . LEU B 1 419 ? -6.648 20.125 13.227 1 96.5 419 LEU B C 1
ATOM 6973 O O . LEU B 1 419 ? -7.648 20.328 12.531 1 96.5 419 LEU B O 1
ATOM 6977 N N . SER B 1 420 ? -5.488 19.875 12.664 1 95.31 420 SER B N 1
ATOM 6978 C CA . SER B 1 420 ? -5.355 19.75 11.211 1 95.31 420 SER B CA 1
ATOM 6979 C C . SER B 1 420 ? -5.84 18.375 10.742 1 95.31 420 SER B C 1
ATOM 6981 O O . SER B 1 420 ? -6.117 18.188 9.555 1 95.31 420 SER B O 1
ATOM 6983 N N . GLY B 1 421 ? -5.922 17.438 11.617 1 95.81 421 GLY B N 1
ATOM 6984 C CA . GLY B 1 421 ? -6.262 16.062 11.266 1 95.81 421 GLY B CA 1
ATOM 6985 C C . GLY B 1 421 ? -7.742 15.758 11.406 1 95.81 421 GLY B C 1
ATOM 6986 O O . GLY B 1 421 ? -8.555 16.672 11.578 1 95.81 421 GLY B O 1
ATOM 6987 N N . PHE B 1 422 ? -8.125 14.516 11.227 1 97.44 422 PHE B N 1
ATOM 6988 C CA . PHE B 1 422 ? -9.492 14.039 11.367 1 97.44 422 PHE B CA 1
ATOM 6989 C C . PHE B 1 422 ? -9.797 13.688 12.82 1 97.44 422 PHE B C 1
ATOM 6991 O O . PHE B 1 422 ? -9.055 12.93 13.445 1 97.44 422 PHE B O 1
ATOM 6998 N N . LEU B 1 423 ? -10.867 14.219 13.32 1 96.81 423 LEU B N 1
ATOM 6999 C CA . LEU B 1 423 ? -11.133 14.117 14.758 1 96.81 423 LEU B CA 1
ATOM 7000 C C . LEU B 1 423 ? -12.172 13.031 15.039 1 96.81 423 LEU B C 1
ATOM 7002 O O . LEU B 1 423 ? -12.438 12.719 16.203 1 96.81 423 LEU B O 1
ATOM 7006 N N . GLY B 1 424 ? -12.703 12.398 14.047 1 91.75 424 GLY B N 1
ATOM 7007 C CA . GLY B 1 424 ? -13.766 11.43 14.227 1 91.75 424 GLY B CA 1
ATOM 7008 C C . GLY B 1 424 ? -15.117 11.914 13.727 1 91.75 424 GLY B C 1
ATOM 7009 O O . GLY B 1 424 ? -15.219 13 13.164 1 91.75 424 GLY B O 1
ATOM 7010 N N . GLU B 1 425 ? -16.016 10.938 14.031 1 84.44 425 GLU B N 1
ATOM 7011 C CA . GLU B 1 425 ? -17.375 11.258 13.609 1 84.44 425 GLU B CA 1
ATOM 7012 C C . GLU B 1 425 ? -18.141 11.961 14.719 1 84.44 425 GLU B C 1
ATOM 7014 O O . GLU B 1 425 ? -18.016 11.609 15.898 1 84.44 425 GLU B O 1
ATOM 7019 N N . GLU B 1 426 ? -18.781 13 14.672 1 80.69 426 GLU B N 1
ATOM 7020 C CA . GLU B 1 426 ? -19.641 13.727 15.602 1 80.69 426 GLU B CA 1
ATOM 7021 C C . GLU B 1 426 ? -18.844 14.297 16.766 1 80.69 426 GLU B C 1
ATOM 7023 O O . GLU B 1 426 ? -18.844 13.727 17.859 1 80.69 426 GLU B O 1
ATOM 7028 N N . ILE B 1 427 ? -18.219 15.258 16.734 1 91.06 427 ILE B N 1
ATOM 7029 C CA . ILE B 1 427 ? -17.453 15.93 17.766 1 91.06 427 ILE B CA 1
ATOM 7030 C C . ILE B 1 427 ? -18.391 16.641 18.734 1 91.06 427 ILE B C 1
ATOM 7032 O O . ILE B 1 427 ? -19.094 17.594 18.344 1 91.06 427 ILE B O 1
ATOM 7036 N N . SER B 1 428 ? -18.438 16.25 19.984 1 90.75 428 SER B N 1
ATOM 7037 C CA . SER B 1 428 ? -19.344 16.797 21 1 90.75 428 SER B CA 1
ATOM 7038 C C . SER B 1 428 ? -18.797 18.078 21.609 1 90.75 428 SER B C 1
ATOM 7040 O O . SER B 1 428 ? -17.609 18.391 21.453 1 90.75 428 SER B O 1
ATOM 7042 N N . ASP B 1 429 ? -19.672 18.766 22.312 1 91.56 429 ASP B N 1
ATOM 7043 C CA . ASP B 1 429 ? -19.25 19.938 23.047 1 91.56 429 ASP B CA 1
ATOM 7044 C C . ASP B 1 429 ? -18.25 19.578 24.156 1 91.56 429 ASP B C 1
ATOM 7046 O O . ASP B 1 429 ? -17.344 20.344 24.469 1 91.56 429 ASP B O 1
ATOM 7050 N N . GLU B 1 430 ? -18.531 18.469 24.719 1 92.69 430 GLU B N 1
ATOM 7051 C CA . GLU B 1 430 ? -17.641 17.984 25.766 1 92.69 430 GLU B CA 1
ATOM 7052 C C . GLU B 1 430 ? -16.219 17.797 25.234 1 92.69 430 GLU B C 1
ATOM 7054 O O . GLU B 1 430 ? -15.25 18.047 25.953 1 92.69 430 GLU B O 1
ATOM 7059 N N . TYR B 1 431 ? -16.125 17.328 24.016 1 93.62 431 TYR B N 1
ATOM 7060 C CA . TYR B 1 431 ? -14.82 17.188 23.391 1 93.62 431 TYR B CA 1
ATOM 7061 C C . TYR B 1 431 ? -14.07 18.516 23.375 1 93.62 431 TYR B C 1
ATOM 7063 O O . TYR B 1 431 ? -12.898 18.562 23.75 1 93.62 431 TYR B O 1
ATOM 7071 N N . TRP B 1 432 ? -14.688 19.547 23 1 95.44 432 TRP B N 1
ATOM 7072 C CA . TRP B 1 432 ? -14.055 20.859 22.875 1 95.44 432 TRP B CA 1
ATOM 7073 C C . TRP B 1 432 ? -13.688 21.422 24.25 1 95.44 432 TRP B C 1
ATOM 7075 O O . TRP B 1 432 ? -12.625 22.016 24.422 1 95.44 432 TRP B O 1
ATOM 7085 N N . ARG B 1 433 ? -14.586 21.25 25.219 1 95.69 433 ARG B N 1
ATOM 7086 C CA . ARG B 1 433 ? -14.273 21.688 26.578 1 95.69 433 ARG B CA 1
ATOM 7087 C C . ARG B 1 433 ? -13.016 21 27.094 1 95.69 433 ARG B C 1
ATOM 7089 O O . ARG B 1 433 ? -12.172 21.641 27.719 1 95.69 433 ARG B O 1
ATOM 7096 N N . ASN B 1 434 ? -12.977 19.75 26.797 1 94.25 434 ASN B N 1
ATOM 7097 C CA . ASN B 1 434 ? -11.797 19.016 27.219 1 94.25 434 ASN B CA 1
ATOM 7098 C C . ASN B 1 434 ? -10.555 19.438 26.438 1 94.25 434 ASN B C 1
ATOM 7100 O O . ASN B 1 434 ? -9.469 19.531 27 1 94.25 434 ASN B O 1
ATOM 7104 N N . HIS B 1 435 ? -10.664 19.641 25.172 1 95.69 435 HIS B N 1
ATOM 7105 C CA . HIS B 1 435 ? -9.547 20.016 24.297 1 95.69 435 HIS B CA 1
ATOM 7106 C C . HIS B 1 435 ? -8.953 21.359 24.719 1 95.69 435 HIS B C 1
ATOM 7108 O O . HIS B 1 435 ? -7.738 21.469 24.875 1 95.69 435 HIS B O 1
ATOM 7114 N N . TYR B 1 436 ? -9.742 22.328 24.969 1 94.81 436 TYR B N 1
ATOM 7115 C CA . TYR B 1 436 ? -9.25 23.672 25.266 1 94.81 436 TYR B CA 1
ATOM 7116 C C . TYR B 1 436 ? -9.016 23.859 26.75 1 94.81 436 TYR B C 1
ATOM 7118 O O . TYR B 1 436 ? -8.258 24.75 27.156 1 94.81 436 TYR B O 1
ATOM 7126 N N . GLY B 1 437 ? -9.695 23.062 27.625 1 93 437 GLY B N 1
ATOM 7127 C CA . GLY B 1 437 ? -9.508 23.172 29.062 1 93 437 GLY B CA 1
ATOM 7128 C C . GLY B 1 437 ? -9.828 24.547 29.609 1 93 437 GLY B C 1
ATOM 7129 O O . GLY B 1 437 ? -10.906 25.078 29.359 1 93 437 GLY B O 1
ATOM 7130 N N . SER B 1 438 ? -8.875 25.125 30.219 1 90.69 438 SER B N 1
ATOM 7131 C CA . SER B 1 438 ? -9.078 26.422 30.859 1 90.69 438 SER B CA 1
ATOM 7132 C C . SER B 1 438 ? -9.219 27.531 29.828 1 90.69 438 SER B C 1
ATOM 7134 O O . SER B 1 438 ? -9.727 28.609 30.141 1 90.69 438 SER B O 1
ATOM 7136 N N . SER B 1 439 ? -8.797 27.25 28.672 1 92.31 439 SER B N 1
ATOM 7137 C CA . SER B 1 439 ? -8.867 28.25 27.609 1 92.31 439 SER B CA 1
ATOM 7138 C C . SER B 1 439 ? -10.25 28.281 26.969 1 92.31 439 SER B C 1
ATOM 7140 O O . SER B 1 439 ? -10.555 29.188 26.188 1 92.31 439 SER B O 1
ATOM 7142 N N . TYR B 1 440 ? -11.055 27.375 27.344 1 94.69 440 TYR B N 1
ATOM 7143 C CA . TYR B 1 440 ? -12.344 27.219 26.672 1 94.69 440 TYR B CA 1
ATOM 7144 C C . TYR B 1 440 ? -13.211 28.453 26.875 1 94.69 440 TYR B C 1
ATOM 7146 O O . TYR B 1 440 ? -13.828 28.953 25.938 1 94.69 440 TYR B O 1
ATOM 7154 N N . GLN B 1 441 ? -13.266 28.891 28.062 1 94.75 441 GLN B N 1
ATOM 7155 C CA . GLN B 1 441 ? -14.078 30.062 28.344 1 94.75 441 GLN B CA 1
ATOM 7156 C C . GLN B 1 441 ? -13.516 31.312 27.656 1 94.75 441 GLN B C 1
ATOM 7158 O O . GLN B 1 441 ? -14.273 32.156 27.188 1 94.75 441 GLN B O 1
ATOM 7163 N N . LYS B 1 442 ? -12.227 31.375 27.719 1 93.75 442 LYS B N 1
ATOM 7164 C CA . LYS B 1 442 ? -11.586 32.5 27.016 1 93.75 442 LYS B CA 1
ATOM 7165 C C . LYS B 1 442 ? -11.938 32.469 25.531 1 93.75 442 LYS B C 1
ATOM 7167 O O . LYS B 1 442 ? -12.203 33.5 24.938 1 93.75 442 LYS B O 1
ATOM 7172 N N . LEU B 1 443 ? -11.898 31.344 25.031 1 94.5 443 LEU B N 1
ATOM 7173 C CA . LEU B 1 443 ? -12.234 31.156 23.625 1 94.5 443 LEU B CA 1
ATOM 7174 C C . LEU B 1 443 ? -13.664 31.609 23.344 1 94.5 443 LEU B C 1
ATOM 7176 O O . LEU B 1 443 ? -13.914 32.312 22.375 1 94.5 443 LEU B O 1
ATOM 7180 N N . LYS B 1 444 ? -14.539 31.234 24.141 1 94.75 444 LYS B N 1
ATOM 7181 C CA . LYS B 1 444 ? -15.945 31.594 23.984 1 94.75 444 LYS B CA 1
ATOM 7182 C C . LYS B 1 444 ? -16.141 33.125 24.094 1 94.75 444 LYS B C 1
ATOM 7184 O O . LYS B 1 444 ? -16.891 33.719 23.328 1 94.75 444 LYS B O 1
ATOM 7189 N N . LYS B 1 445 ? -15.477 33.656 25.016 1 96.25 445 LYS B N 1
ATOM 7190 C CA . LYS B 1 445 ? -15.57 35.094 25.219 1 96.25 445 LYS B CA 1
ATOM 7191 C C . LYS B 1 445 ? -15.031 35.844 24.016 1 96.25 445 LYS B C 1
ATOM 7193 O O . LYS B 1 445 ? -15.609 36.844 23.609 1 96.25 445 LYS B O 1
ATOM 7198 N N . LEU B 1 446 ? -13.961 35.406 23.547 1 96.38 446 LEU B N 1
ATOM 7199 C CA . LEU B 1 446 ? -13.375 36.031 22.375 1 96.38 446 LEU B CA 1
ATOM 7200 C C . LEU B 1 446 ? -14.289 35.875 21.172 1 96.38 446 LEU B C 1
ATOM 7202 O O . LEU B 1 446 ? -14.391 36.812 20.344 1 96.38 446 LEU B O 1
ATOM 7206 N N . LYS B 1 447 ? -14.914 34.75 21.062 1 96.12 447 LYS B N 1
ATOM 7207 C CA . LYS B 1 447 ? -15.875 34.562 19.969 1 96.12 447 LYS B CA 1
ATOM 7208 C C . LYS B 1 447 ? -17.031 35.531 20.078 1 96.12 447 LYS B C 1
ATOM 7210 O O . LYS B 1 447 ? -17.453 36.125 19.078 1 96.12 447 LYS B O 1
ATOM 7215 N N . GLU B 1 448 ? -17.5 35.719 21.219 1 96 448 GLU B N 1
ATOM 7216 C CA . GLU B 1 448 ? -18.594 36.656 21.438 1 96 448 GLU B CA 1
ATOM 7217 C C . GLU B 1 448 ? -18.156 38.094 21.141 1 96 448 GLU B C 1
ATOM 7219 O O . GLU B 1 448 ? -18.938 38.906 20.656 1 96 448 GLU B O 1
ATOM 7224 N N . LYS B 1 449 ? -16.969 38.312 21.453 1 96.94 449 LYS B N 1
ATOM 7225 C CA . LYS B 1 449 ? -16.438 39.656 21.281 1 96.94 449 LYS B CA 1
ATOM 7226 C C . LYS B 1 449 ? -16.203 39.969 19.812 1 96.94 449 LYS B C 1
ATOM 7228 O O . LYS B 1 449 ? -16.578 41.031 19.328 1 96.94 449 LYS B O 1
ATOM 7233 N N . TYR B 1 450 ? -15.578 39.062 19.109 1 96.56 450 TYR B N 1
ATOM 7234 C CA . TYR B 1 450 ? -15.078 39.375 17.766 1 96.56 450 TYR B CA 1
ATOM 7235 C C . TYR B 1 450 ? -16.047 38.875 16.703 1 96.56 450 TYR B C 1
ATOM 7237 O O . TYR B 1 450 ? -15.953 39.281 15.531 1 96.56 450 TYR B O 1
ATOM 7245 N N . ASP B 1 451 ? -16.953 38.062 17.094 1 97.25 451 ASP B N 1
ATOM 7246 C CA . ASP B 1 451 ? -17.984 37.562 16.188 1 97.25 451 ASP B CA 1
ATOM 7247 C C . ASP B 1 451 ? -19.328 37.406 16.906 1 97.25 451 ASP B C 1
ATOM 7249 O O . ASP B 1 451 ? -19.875 36.312 16.984 1 97.25 451 ASP B O 1
ATOM 7253 N N . PRO B 1 452 ? -19.828 38.469 17.359 1 95.38 452 PRO B N 1
ATOM 7254 C CA . PRO B 1 452 ? -21.062 38.406 18.156 1 95.38 452 PRO B CA 1
ATOM 7255 C C . PRO B 1 452 ? -22.234 37.781 17.406 1 95.38 452 PRO B C 1
ATOM 7257 O O . PRO B 1 452 ? -23.094 37.156 18.031 1 95.38 452 PRO B O 1
ATOM 7260 N N . ASN B 1 453 ? -22.328 37.938 16.141 1 95.25 453 ASN B N 1
ATOM 7261 C CA . ASN B 1 453 ? -23.406 37.344 15.344 1 95.25 453 ASN B CA 1
ATOM 7262 C C . ASN B 1 453 ? -23.094 35.938 14.906 1 95.25 453 ASN B C 1
ATOM 7264 O O . ASN B 1 453 ? -23.891 35.281 14.211 1 95.25 453 ASN B O 1
ATOM 7268 N N . GLN B 1 454 ? -21.938 35.438 15.18 1 95.38 454 GLN B N 1
ATOM 7269 C CA . GLN B 1 454 ? -21.5 34.062 14.93 1 95.38 454 GLN B CA 1
ATOM 7270 C C . GLN B 1 454 ? -21.578 33.719 13.438 1 95.38 454 GLN B C 1
ATOM 7272 O O . GLN B 1 454 ? -22.172 32.719 13.055 1 95.38 454 GLN B O 1
ATOM 7277 N N . ILE B 1 455 ? -20.984 34.562 12.672 1 97.25 455 ILE B N 1
ATOM 7278 C CA . ILE B 1 455 ? -21.047 34.281 11.234 1 97.25 455 ILE B CA 1
ATOM 7279 C C . ILE B 1 455 ? -19.906 33.375 10.836 1 97.25 455 ILE B C 1
ATOM 7281 O O . ILE B 1 455 ? -20.016 32.625 9.867 1 97.25 455 ILE B O 1
ATOM 7285 N N . PHE B 1 456 ? -18.766 33.469 11.5 1 98 456 PHE B N 1
ATOM 7286 C CA . PHE B 1 456 ? -17.672 32.562 11.203 1 98 456 PHE B CA 1
ATOM 7287 C C . PHE B 1 456 ? -17.953 31.156 11.734 1 98 456 PHE B C 1
ATOM 7289 O O . PHE B 1 456 ? -17.656 30.859 12.891 1 98 456 PHE B O 1
ATOM 7296 N N . ARG B 1 457 ? -18.422 30.312 10.859 1 96.81 457 ARG B N 1
ATOM 7297 C CA . ARG B 1 457 ? -18.781 28.938 11.195 1 96.81 457 ARG B CA 1
ATOM 7298 C C . ARG B 1 457 ? -18.297 27.969 10.125 1 96.81 457 ARG B C 1
ATOM 7300 O O . ARG B 1 457 ? -18.328 28.297 8.93 1 96.81 457 ARG B O 1
ATOM 7307 N N . SER B 1 458 ? -17.859 26.906 10.516 1 96.31 458 SER B N 1
ATOM 7308 C CA . SER B 1 458 ? -17.484 25.812 9.617 1 96.31 458 SER B CA 1
ATOM 7309 C C . SER B 1 458 ? -18.188 24.516 10.008 1 96.31 458 SER B C 1
ATOM 7311 O O . SER B 1 458 ? -18.859 24.453 11.047 1 96.31 458 SER B O 1
ATOM 7313 N N . HIS B 1 459 ? -18.047 23.578 9.094 1 95.62 459 HIS B N 1
ATOM 7314 C CA . HIS B 1 459 ? -18.609 22.266 9.406 1 95.62 459 HIS B CA 1
ATOM 7315 C C . HIS B 1 459 ? -18.047 21.719 10.711 1 95.62 459 HIS B C 1
ATOM 7317 O O . HIS B 1 459 ? -18.781 21.109 11.5 1 95.62 459 HIS B O 1
ATOM 7323 N N . LEU B 1 460 ? -16.781 21.906 10.984 1 96.12 460 LEU B N 1
ATOM 7324 C CA . LEU B 1 460 ? -16.125 21.438 12.195 1 96.12 460 LEU B CA 1
ATOM 732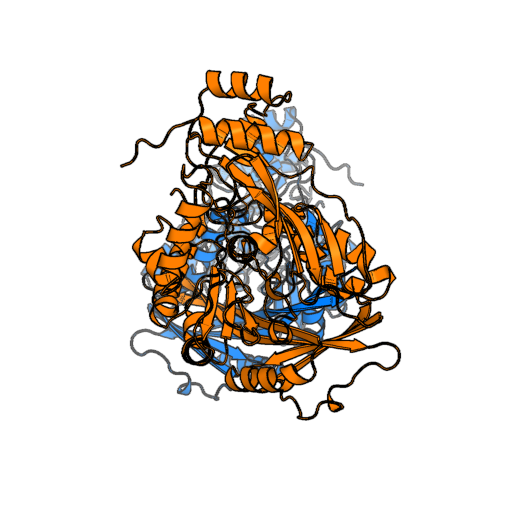5 C C . LEU B 1 460 ? -16.578 22.25 13.406 1 96.12 460 LEU B C 1
ATOM 7327 O O . LEU B 1 460 ? -16.734 21.703 14.508 1 96.12 460 LEU B O 1
ATOM 7331 N N . HIS B 1 461 ? -16.703 23.547 13.211 1 94.38 461 HIS B N 1
ATOM 7332 C CA . HIS B 1 461 ? -17.125 24.469 14.258 1 94.38 461 HIS B CA 1
ATOM 7333 C C . HIS B 1 461 ? -18.422 25.172 13.883 1 94.38 461 HIS B C 1
ATOM 7335 O O . HIS B 1 461 ? -18.406 26.344 13.492 1 94.38 461 HIS B O 1
ATOM 7341 N N . PRO B 1 462 ? -19.516 24.609 14.164 1 91.81 462 PRO B N 1
ATOM 7342 C CA . PRO B 1 462 ? -20.797 25.109 13.664 1 91.81 462 PRO B CA 1
ATOM 7343 C C . PRO B 1 462 ? -21.344 26.266 14.508 1 91.81 462 PRO B C 1
ATOM 7345 O O . PRO B 1 462 ? -22.312 26.906 14.125 1 91.81 462 PRO B O 1
ATOM 7348 N N . PHE B 1 463 ? -20.672 26.516 15.695 1 86 463 PHE B N 1
ATOM 7349 C CA . PHE B 1 463 ? -21.141 27.609 16.531 1 86 463 PHE B CA 1
ATOM 7350 C C . PHE B 1 463 ? -19.953 28.469 17 1 86 463 PHE B C 1
ATOM 7352 O O . PHE B 1 463 ? -18.828 27.969 17.125 1 86 463 PHE B O 1
#

Secondary structure (DSSP, 8-state):
--------HHHHHHHHHHHT-PPB-SHHHHHHTTB-SS-S-B---SEEE--SSHHHHHHHHHHHHHTT--EEEESS---STTTTSPPTT-EEEE-TT---EEEE-SSEEEEETT-BHHHHHHHHGGGTEEESS-BS-TTSBHHHHHHH---BTTHHHH--GGGGEEEEEEE-TTS-EEEEETT-HHHHHHTT-TT-S-EEEEEEEEEEE--SEEEEEEEEES-HHHHHHHHHHHTTT-SEEEEEEEEEEEEEEEETTEEEEEEEEEEEEEEEEEESSSPP-GGGSSS----SEEEEEEEEEHHHHHTTTHHHHHHHHHTTGGGSB---EEEEEEHHHHHHHHHHHHHHS-TTT-S-EEEEEE----TTTTTT----SSSSEEEEEE--S-B-GGGHHHHHHHHHHHHHHHHHTT-EE-TTS---SS--HHHHHHHHTTHHHHHHHHHHHH-TT--B--SS---/--------HHHHHHHHHHHT-PPB-SHHHHHHTTB-SS-S-B---SEEE--SSHHHHHHHHHHHHHTT--EEEESS---STTTTSPPTT-EEEE-TT---EEEE-SSEEEEETT-BHHHHHHHHGGGTEEESS-BS-TTSBHHHHHHH---BTTHHHH--GGGGEEEEEEE-TTS-EEEEETT-HHHHHHTT-TT-S-EEEEEEEEEEE--SEEEEEEEEES-HHHHHHHHHHHTTT-SEEEEEEEEEEEEEEEETTEEEEEEEEEEEEEEEEEESSS---GGGSSS----SEEEEEEEEEHHHHHTTTHHHHHHHHHTTGGGSB---EEEEEEHHHHHHHHHHHHHHS-TTT-S-EEEEEE----TTTTTT----SSSSEEEEEE--S-B-GGGHHHHHHHHHHHHHHHHHTT-EE-TTS---SS--HHHHHHHHTTHHHHHHHHHHHH-TT--B--SS---

Sequence (926 aa):
MPQTNQWSTSQIKQCEQQIGQAMLSDEHSLFSYGQDFGKLVSEKPHAVCVPETVNTLQKLLRFANQQVLPVAVRGNGLSQCGQSLPVAGGLTIHLERFNRILQKDKDCIWVEANASWADLLAVSLQTLQAPYVVPYNCNLSVGGVLSAGGVGASSFKYGSVVSHIKALEVITADGEKQEVDETSELFRACLAGQGRFGVISKACVGLRPCKKMVRTYFLVYLDKEQWYCDLQKLKKHADGIEAFCTPAIQGAKQTDKGRIPFAQWLYALHLSIEYDERPPELNDLDEPLRPWKILHKQDETIDSYFHRHDPRFAAMKLIGQWELQHPWYECFIPANVLFNDLEDILQTLPVHYANVVQVVPLADFHEGRDGFLMVPAASEIFAVMILNPGVHPALLPACLAVMKTLDSRFLSAGGKRYLSGFLGEEISDEYWRNHYGSSYQKLKKLKEKYDPNQIFRSHLHPFMPQTNQWSTSQIKQCEQQIGQAMLSDEHSLFSYGQDFGKLVSEKPHAVCVPETVNTLQKLLRFANQQVLPVAVRGNGLSQCGQSLPVAGGLTIHLERFNRILQKDKDCIWVEANASWADLLAVSLQTLQAPYVVPYNCNLSVGGVLSAGGVGASSFKYGSVVSHIKALEVITADGEKQEVDETSELFRACLAGQGRFGVISKACVGLRPCKKMVRTYFLVYLDKEQWYCDLQKLKKHADGIEAFCTPAIQGAKQTDKGRIPFAQWLYALHLSIEYDERPPELNDLDEPLRPWKILHKQDETIDSYFHRHDPRFAAMKLIGQWELQHPWYECFIPANVLFNDLEDILQTLPVHYANVVQVVPLADFHEGRDGFLMVPAASEIFAVMILNPGVHPALLPACLAVMKTLDSRFLSAGGKRYLSGFLGEEISDEYWRNHYGSSYQKLKKLKEKYDPNQIFRSHLHPF

Nearest PDB structures (foldseek):
  4mla-assembly2_B  TM=8.732E-01  e=3.386E-37  Zea mays
  4mla-assembly1_A  TM=8.693E-01  e=2.062E-37  Zea mays
  4ml8-assembly2_B  TM=8.652E-01  e=4.911E-37  Zea mays
  8cj9-assembly2_B  TM=8.651E-01  e=6.293E-37  Zea mays
  4ml8-assembly4_D  TM=8.543E-01  e=1.920E-36  Zea mays

Radius of gyration: 32.84 Å; Cα contacts (8 Å, |Δi|>4): 2151; chains: 2; bounding box: 65×91×74 Å

InterPro domains:
  IPR006094 FAD linked oxidase, N-terminal [PF01565] (45-179)
  IPR015345 Cytokinin dehydrogenase 1, FAD/cytokinin binding domain [PF09265] (297-456)
  IPR016164 FAD-linked oxidase-like, C-terminal [SSF55103] (212-456)
  IPR016166 FAD-binding domain, PCMH-type [PS51387] (41-210)
  IPR016167 FAD-binding, type PCMH, subdomain 1 [G3DSA:3.30.43.10] (27-456)
  IPR016169 FAD-binding, type PCMH, subdomain 2 [G3DSA:3.30.465.10] (95-212)
  IPR016170 Cytokinin dehydrogenase, C-terminal domain superfamily [G3DSA:3.40.462.10] (213-422)
  IPR036318 FAD-binding, type PCMH-like superfamily [SSF56176] (19-209)
  IPR050432 FAD-linked Oxidoreductases in Biosynthesis Pathways [PTHR13878] (26-457)